Protein AF-A0A2H5BCL4-F1 (afdb_monomer)

Foldseek 3Di:
DLVVLVVVVVVVVVVVVCVVVVLVVVQLQFFDDDDDVQEDECAVVLVVLVVLLVVLVVLLCLLVVLLVQLVVLVVVVVVVCVVCVPDPPPCVSVCSNVVSNVVSVVSVVVNVVSDDCLLDQAPLCVLLPVCPVVNVCLQVVLVVVVVCCCVPLVVVLVVLVVVVVVCSVVVNDDPVSVVSNVVSVVVVVVVLVVSVVSQQVSLLVSLDAPLSQCVSWVAFEEEEFEDPQLQLAWFQADLRNDDGPSSNVDPRRIDRPQQLLQSLCVNRGAYEYEDDQPPPDTDHHHGRYDDADPPVVCRSLVVSLLSCLLGQEYEYAALHLDDDPVSLSVLCCQQPPDDQHKYKYFQGADRSDDVVVVVCCVVVVDDDRDHSLVSNVVRLVSNCVGPLSPPVCVVQNRVFFGMWIQDPVPHIHTQGHRHDHSSSNSSRSVVNVVVCCVVPVDPPSPSRPSPPDPDDPDDDPLLVLLLVLLVVLLVLVVVLLVVVLVVLVVVVVVDPDPPVNVVVVVVSVVLNCCLVVQSVVLSVVSSVLAPVSLLSLVLSLLLNVVVLCVVVVPDDDDVSVVSSCVSSVSSVSSSVSCPDPSNNQSNDPPDDDDPDDPDDDDDDDDDDDDDDDDDDDPPPDPPVPPCDLVNQDPLLVVLLVLLVVLLVLLLVLLVVQLVVLQVVLPDDDPDPPDPVNVVSNVVSNVVSVVSNVVSVVLSVLSVVLSVCSSQLALVSLSSLVSSLVSLLVVLVVCLVVDPDPVVSNVSSVSSNVSSVSSNCSCPDPRNVVSNPPVPPVPPPDDPDDD

Structure (mmCIF, N/CA/C/O backbone):
data_AF-A0A2H5BCL4-F1
#
_entry.id   AF-A0A2H5BCL4-F1
#
loop_
_atom_site.group_PDB
_atom_site.id
_atom_site.type_symbol
_atom_site.label_atom_id
_atom_site.label_alt_id
_atom_site.label_comp_id
_atom_site.label_asym_id
_atom_site.label_entity_id
_atom_site.label_seq_id
_atom_site.pdbx_PDB_ins_code
_atom_site.Cartn_x
_atom_site.Cartn_y
_atom_site.Cartn_z
_atom_site.occupancy
_atom_site.B_iso_or_equiv
_atom_site.auth_seq_id
_atom_site.auth_comp_id
_atom_site.auth_asym_id
_atom_site.auth_atom_id
_atom_site.pdbx_PDB_model_num
ATOM 1 N N . MET A 1 1 ? 44.965 19.633 -0.696 1.00 47.59 1 MET A N 1
ATOM 2 C CA . MET A 1 1 ? 43.830 18.866 -1.268 1.00 47.59 1 MET A CA 1
ATOM 3 C C . MET A 1 1 ? 43.551 17.538 -0.554 1.00 47.59 1 MET A C 1
ATOM 5 O O . MET A 1 1 ? 42.422 17.350 -0.119 1.00 47.59 1 MET A O 1
ATOM 9 N N . ALA A 1 2 ? 44.531 16.645 -0.347 1.00 50.69 2 ALA A N 1
ATOM 10 C CA . ALA A 1 2 ? 44.308 15.355 0.336 1.00 50.69 2 ALA A CA 1
ATOM 11 C C . ALA A 1 2 ? 43.737 15.482 1.768 1.00 50.69 2 ALA A C 1
ATOM 13 O O . ALA A 1 2 ? 42.810 14.760 2.133 1.00 50.69 2 ALA A O 1
ATOM 14 N N . VAL A 1 3 ? 44.227 16.447 2.555 1.00 62.75 3 VAL A N 1
ATOM 15 C CA . VAL A 1 3 ? 43.699 16.743 3.903 1.00 62.75 3 VAL A CA 1
ATOM 16 C C . VAL A 1 3 ? 42.236 17.199 3.839 1.00 62.75 3 VAL A C 1
ATOM 18 O O . VAL A 1 3 ? 41.401 16.678 4.570 1.00 62.75 3 VAL A O 1
ATOM 21 N N . ILE A 1 4 ? 41.899 18.094 2.904 1.00 59.84 4 ILE A N 1
ATOM 22 C CA . ILE A 1 4 ? 40.529 18.597 2.702 1.00 59.84 4 ILE A CA 1
ATOM 23 C C . ILE A 1 4 ? 39.578 17.448 2.321 1.00 59.84 4 ILE A C 1
ATOM 25 O O . ILE A 1 4 ? 38.501 17.328 2.897 1.00 59.84 4 ILE A O 1
ATOM 29 N N . SER A 1 5 ? 39.997 16.546 1.425 1.00 51.94 5 SER A N 1
ATOM 30 C CA . SER A 1 5 ? 39.213 15.360 1.039 1.00 51.94 5 SER A CA 1
ATOM 31 C C . SER A 1 5 ? 38.951 14.410 2.220 1.00 51.94 5 SER A C 1
ATOM 33 O O . SER A 1 5 ? 37.818 13.959 2.423 1.00 51.94 5 SER A O 1
ATOM 35 N N . ARG A 1 6 ? 39.963 14.162 3.068 1.00 62.62 6 ARG A N 1
ATOM 36 C CA . ARG A 1 6 ? 39.812 13.345 4.288 1.00 62.62 6 ARG A CA 1
ATOM 37 C C . ARG A 1 6 ? 38.856 13.988 5.293 1.00 62.62 6 ARG A C 1
ATOM 39 O O . ARG A 1 6 ? 37.998 13.291 5.832 1.00 62.62 6 ARG A O 1
ATOM 46 N N . VAL A 1 7 ? 38.946 15.304 5.492 1.00 69.56 7 VAL A N 1
ATOM 47 C CA . VAL A 1 7 ? 38.050 16.057 6.387 1.00 69.56 7 VAL A CA 1
ATOM 48 C C . VAL A 1 7 ? 36.605 16.012 5.886 1.00 69.56 7 VAL A C 1
ATOM 50 O O . VAL A 1 7 ? 35.702 15.705 6.663 1.00 69.56 7 VAL A O 1
ATOM 53 N N . ILE A 1 8 ? 36.372 16.224 4.587 1.00 60.72 8 ILE A N 1
ATOM 54 C CA . ILE A 1 8 ? 35.029 16.147 3.990 1.00 60.72 8 ILE A CA 1
ATOM 55 C C . ILE A 1 8 ? 34.452 14.730 4.119 1.00 60.72 8 ILE A C 1
ATOM 57 O O . ILE A 1 8 ? 33.294 14.566 4.500 1.00 60.72 8 ILE A O 1
ATOM 61 N N . THR A 1 9 ? 35.256 13.694 3.866 1.00 59.56 9 THR A N 1
ATOM 62 C CA . THR A 1 9 ? 34.816 12.292 3.967 1.00 59.56 9 THR A CA 1
ATOM 63 C C . THR A 1 9 ? 34.478 11.904 5.406 1.00 59.56 9 THR A C 1
ATOM 65 O O . THR A 1 9 ? 33.443 11.275 5.653 1.00 59.56 9 THR A O 1
ATOM 68 N N . ALA A 1 10 ? 35.310 12.308 6.370 1.00 68.25 10 ALA A N 1
ATOM 69 C CA . ALA A 1 10 ? 35.056 12.092 7.790 1.00 68.25 10 ALA A CA 1
ATOM 70 C C . ALA A 1 10 ? 33.787 12.829 8.245 1.00 68.25 10 ALA A C 1
ATOM 72 O O . ALA A 1 10 ? 32.938 12.228 8.902 1.00 68.25 10 ALA A O 1
ATOM 73 N N . ALA A 1 11 ? 33.600 14.083 7.821 1.00 70.56 11 ALA A N 1
ATOM 74 C CA . ALA A 1 11 ? 32.414 14.875 8.134 1.00 70.56 11 ALA A CA 1
ATOM 75 C C . ALA A 1 11 ? 31.131 14.270 7.538 1.00 70.56 11 ALA A C 1
ATOM 77 O O . ALA A 1 11 ? 30.117 14.175 8.229 1.00 70.56 11 ALA A O 1
ATOM 78 N N . LEU A 1 12 ? 31.168 13.794 6.288 1.00 63.16 12 LEU A N 1
ATOM 79 C CA . LEU A 1 12 ? 30.030 13.124 5.649 1.00 63.16 12 LEU A CA 1
ATOM 80 C C . LEU A 1 12 ? 29.698 11.791 6.329 1.00 63.16 12 LEU A C 1
ATOM 82 O O . LEU A 1 12 ? 28.529 11.510 6.598 1.00 63.16 12 LEU A O 1
ATOM 86 N N . SER A 1 13 ? 30.712 10.991 6.660 1.00 63.25 13 SER A N 1
ATOM 87 C CA . SER A 1 13 ? 30.537 9.700 7.335 1.00 63.25 13 SER A CA 1
ATOM 88 C C . SER A 1 13 ? 29.983 9.876 8.751 1.00 63.25 13 SER A C 1
ATOM 90 O O . SER A 1 13 ? 29.011 9.213 9.126 1.00 63.25 13 SER A O 1
ATOM 92 N N . ALA A 1 14 ? 30.536 10.826 9.512 1.00 73.12 14 ALA A N 1
ATOM 93 C CA . ALA A 1 14 ? 30.032 11.214 10.825 1.00 73.12 14 ALA A CA 1
ATOM 94 C C . ALA A 1 14 ? 28.606 11.769 10.728 1.00 73.12 14 ALA A C 1
ATOM 96 O O . ALA A 1 14 ? 27.744 11.369 11.506 1.00 73.12 14 ALA A O 1
ATOM 97 N N . GLY A 1 15 ? 28.315 12.603 9.726 1.00 73.38 15 GLY A N 1
ATOM 98 C CA . GLY A 1 15 ? 26.975 13.118 9.450 1.00 73.38 15 GLY A CA 1
ATOM 99 C C . GLY A 1 15 ? 25.958 12.004 9.188 1.00 73.38 15 GLY A C 1
ATOM 100 O O . GLY A 1 15 ? 24.881 12.008 9.781 1.00 73.38 15 GLY A O 1
ATOM 101 N N . ILE A 1 16 ? 26.303 11.001 8.373 1.00 71.00 16 ILE A N 1
ATOM 102 C CA . ILE A 1 16 ? 25.445 9.836 8.095 1.00 71.00 16 ILE A CA 1
ATOM 103 C C . ILE A 1 16 ? 25.237 8.985 9.355 1.00 71.00 16 ILE A C 1
ATOM 105 O O . ILE A 1 16 ? 24.107 8.570 9.633 1.00 71.00 16 ILE A O 1
ATOM 109 N N . LEU A 1 17 ? 26.293 8.733 10.134 1.00 71.00 17 LEU A N 1
ATOM 110 C CA . LEU A 1 17 ? 26.209 7.965 11.378 1.00 71.00 17 LEU A CA 1
ATOM 111 C C . LEU A 1 17 ? 25.378 8.686 12.438 1.00 71.00 17 LEU A C 1
ATOM 113 O O . LEU A 1 17 ? 24.483 8.068 13.012 1.00 71.00 17 LEU A O 1
ATOM 117 N N . LEU A 1 18 ? 25.602 9.984 12.654 1.00 73.88 18 LEU A N 1
ATOM 118 C CA . LEU A 1 18 ? 24.814 10.820 13.562 1.00 73.88 18 LEU A CA 1
ATOM 119 C C . LEU A 1 18 ? 23.357 10.901 13.111 1.00 73.88 18 LEU A C 1
ATOM 121 O O . LEU A 1 18 ? 22.448 10.798 13.931 1.00 73.88 18 LEU A O 1
ATOM 125 N N . PHE A 1 19 ? 23.107 10.995 11.807 1.00 71.88 19 PHE A N 1
ATOM 126 C CA . PHE A 1 19 ? 21.761 10.972 11.245 1.00 71.88 19 PHE A CA 1
ATOM 127 C C . PHE A 1 19 ? 21.061 9.625 11.474 1.00 71.88 19 PHE A C 1
ATOM 129 O O . PHE A 1 19 ? 19.895 9.575 11.881 1.00 71.88 19 PHE A O 1
ATOM 136 N N . TYR A 1 20 ? 21.770 8.514 11.262 1.00 72.31 20 TYR A N 1
ATOM 137 C CA . TYR A 1 20 ? 21.255 7.168 11.504 1.00 72.31 20 TYR A CA 1
ATOM 138 C C . TYR A 1 20 ? 21.029 6.897 13.002 1.00 72.31 20 TYR A C 1
ATOM 140 O O . TYR A 1 20 ? 19.983 6.362 13.387 1.00 72.31 20 TYR A O 1
ATOM 148 N N . ALA A 1 21 ? 21.973 7.300 13.854 1.00 73.56 21 ALA A N 1
ATOM 149 C CA . ALA A 1 21 ? 21.910 7.174 15.305 1.00 73.56 21 ALA A CA 1
ATOM 150 C C . ALA A 1 21 ? 20.809 8.062 15.900 1.00 73.56 21 ALA A C 1
ATOM 152 O O . ALA A 1 21 ? 19.986 7.564 16.667 1.00 73.56 21 ALA A O 1
ATOM 153 N N . GLY A 1 22 ? 20.713 9.325 15.479 1.00 73.25 22 GLY A N 1
ATOM 154 C CA . GLY A 1 22 ? 19.672 10.270 15.887 1.00 73.25 22 GLY A CA 1
ATOM 155 C C . GLY A 1 22 ? 18.277 9.806 15.474 1.00 73.25 22 GLY A C 1
ATOM 156 O O . GLY A 1 22 ? 17.352 9.806 16.291 1.00 73.25 22 GLY A O 1
ATOM 157 N N . GLY A 1 23 ? 18.140 9.281 14.250 1.00 68.88 23 GLY A N 1
ATOM 158 C CA . GLY A 1 23 ? 16.920 8.602 13.816 1.00 68.88 23 GLY A CA 1
ATOM 159 C C . GLY A 1 23 ? 16.580 7.404 14.710 1.00 68.88 23 GLY A C 1
ATOM 160 O O . GLY A 1 23 ? 15.429 7.214 15.091 1.00 68.88 23 GLY A O 1
ATOM 161 N N . ARG A 1 24 ? 17.569 6.599 15.114 1.00 72.19 24 ARG A N 1
ATOM 162 C CA . ARG A 1 24 ? 17.351 5.443 15.999 1.00 72.19 24 ARG A CA 1
ATOM 163 C C . ARG A 1 24 ? 17.009 5.839 17.441 1.00 72.19 24 ARG A C 1
ATOM 165 O O . ARG A 1 24 ? 16.203 5.135 18.052 1.00 72.19 24 ARG A O 1
ATOM 172 N N . TYR A 1 25 ? 17.603 6.911 17.963 1.00 72.38 25 TYR A N 1
ATOM 173 C CA . TYR A 1 25 ? 17.413 7.400 19.330 1.00 72.38 25 TYR A CA 1
ATOM 174 C C . TYR A 1 25 ? 16.020 8.007 19.523 1.00 72.38 25 TYR A C 1
ATOM 176 O O . TYR A 1 25 ? 15.278 7.546 20.387 1.00 72.38 25 TYR A O 1
ATOM 184 N N . ARG A 1 26 ? 15.597 8.931 18.646 1.00 65.00 26 ARG A N 1
ATOM 185 C CA . ARG A 1 26 ? 14.259 9.555 18.720 1.00 65.00 26 ARG A CA 1
ATOM 186 C C . ARG A 1 26 ? 13.112 8.569 18.507 1.00 65.00 26 ARG A C 1
ATOM 188 O O . ARG A 1 26 ? 12.000 8.810 18.944 1.00 65.00 26 ARG A O 1
ATOM 195 N N . HIS A 1 27 ? 13.368 7.413 17.899 1.00 64.88 27 HIS A N 1
ATOM 196 C CA . HIS A 1 27 ? 12.382 6.332 17.800 1.00 64.88 27 HIS A CA 1
ATOM 197 C C . HIS A 1 27 ? 12.193 5.525 19.099 1.00 64.88 27 HIS A C 1
ATOM 199 O O . HIS A 1 27 ? 11.545 4.478 19.070 1.00 64.88 27 HIS A O 1
ATOM 205 N N . ARG A 1 28 ? 12.760 5.982 20.221 1.00 70.38 28 ARG A N 1
ATOM 206 C CA . ARG A 1 28 ? 12.529 5.446 21.565 1.00 70.38 28 ARG A CA 1
ATOM 207 C C . ARG A 1 28 ? 11.686 6.393 22.427 1.00 70.38 28 ARG A C 1
ATOM 209 O O . ARG A 1 28 ? 11.895 6.397 23.635 1.00 70.38 28 ARG A O 1
ATOM 216 N N . VAL A 1 29 ? 10.757 7.161 21.845 1.00 77.25 29 VAL A N 1
ATOM 217 C CA . VAL A 1 29 ? 9.710 7.804 22.659 1.00 77.25 29 VAL A CA 1
ATOM 218 C C . VAL A 1 29 ? 9.032 6.695 23.459 1.00 77.25 29 VAL A C 1
ATOM 220 O O . VAL A 1 29 ? 8.544 5.713 22.888 1.00 77.25 29 VAL A O 1
ATOM 223 N N . ARG A 1 30 ? 9.155 6.790 24.781 1.00 85.06 30 ARG A N 1
ATOM 224 C CA . ARG A 1 30 ? 8.516 5.892 25.729 1.00 85.06 30 ARG A CA 1
ATOM 225 C C . ARG A 1 30 ? 7.385 6.682 26.355 1.00 85.06 30 ARG A C 1
ATOM 227 O O . ARG A 1 30 ? 7.649 7.684 27.006 1.00 85.06 30 ARG A O 1
ATOM 234 N N . TYR A 1 31 ? 6.163 6.229 26.145 1.00 87.19 31 TYR A N 1
ATOM 235 C CA . TYR A 1 31 ? 5.034 6.699 26.928 1.00 87.19 31 TYR A CA 1
ATOM 236 C C . TYR A 1 31 ? 5.110 6.015 28.288 1.00 87.19 31 TYR A C 1
ATOM 238 O O . TYR A 1 31 ? 5.534 4.860 28.373 1.00 87.19 31 TYR A O 1
ATOM 246 N N . VAL A 1 32 ? 4.744 6.722 29.349 1.00 88.06 32 VAL A N 1
ATOM 247 C CA . VAL A 1 32 ? 4.638 6.127 30.681 1.00 88.06 32 VAL A CA 1
ATOM 248 C C . VAL A 1 32 ? 3.226 5.556 30.786 1.00 88.06 32 VAL A C 1
ATOM 250 O O . VAL A 1 32 ? 2.269 6.334 30.752 1.00 88.06 32 VAL A O 1
ATOM 253 N N . PRO A 1 33 ? 3.050 4.222 30.840 1.00 85.62 33 PRO A N 1
ATOM 254 C CA . PRO A 1 33 ? 1.750 3.644 31.137 1.00 85.62 33 PRO A CA 1
ATOM 255 C C . PRO A 1 33 ? 1.324 4.144 32.513 1.00 85.62 33 PRO A C 1
ATOM 257 O O . PRO A 1 33 ? 2.066 3.974 33.481 1.00 85.62 33 PRO A O 1
ATOM 260 N N . ARG A 1 34 ? 0.157 4.778 32.601 1.00 84.44 34 ARG A N 1
ATOM 261 C CA . ARG A 1 34 ? -0.465 5.062 33.891 1.00 84.44 34 ARG A CA 1
ATOM 262 C C . ARG A 1 34 ? -1.506 3.968 34.114 1.00 84.44 34 ARG A C 1
ATOM 264 O O . ARG A 1 34 ? -2.344 3.798 33.231 1.00 84.44 34 ARG A O 1
ATOM 271 N N . PRO A 1 35 ? -1.428 3.192 35.206 1.00 78.81 35 PRO A N 1
ATOM 272 C CA . PRO A 1 35 ? -2.431 2.176 35.477 1.00 78.81 35 PRO A CA 1
ATOM 273 C C . PRO A 1 35 ? -3.789 2.867 35.630 1.00 78.81 35 PRO A C 1
ATOM 275 O O . PRO A 1 35 ? -3.987 3.662 36.545 1.00 78.81 35 PRO A O 1
ATOM 278 N N . ALA A 1 36 ? -4.680 2.601 34.681 1.00 85.19 36 ALA A N 1
ATOM 279 C CA . ALA A 1 36 ? -6.104 2.884 34.777 1.00 85.19 36 ALA A CA 1
ATOM 280 C C . ALA A 1 36 ? -6.825 1.587 35.193 1.00 85.19 36 ALA A C 1
ATOM 282 O O . ALA A 1 36 ? -6.271 0.496 34.988 1.00 85.19 36 ALA A O 1
ATOM 283 N N . PRO A 1 37 ? -8.044 1.662 35.751 1.00 86.19 37 PRO A N 1
ATOM 284 C CA . PRO A 1 37 ? -8.906 0.491 35.869 1.00 86.19 37 PRO A CA 1
ATOM 285 C C . PRO A 1 37 ? -8.983 -0.226 34.512 1.00 86.19 37 PRO A C 1
ATOM 287 O O . PRO A 1 37 ? -9.079 0.426 33.474 1.00 86.19 37 PRO A O 1
ATOM 290 N N . HIS A 1 38 ? -8.864 -1.556 34.506 1.00 92.88 38 HIS A N 1
ATOM 291 C CA . HIS A 1 38 ? -8.864 -2.372 33.278 1.00 92.88 38 HIS A CA 1
ATOM 292 C C . HIS A 1 38 ? -7.716 -2.074 32.289 1.00 92.88 38 HIS A C 1
ATOM 294 O O . HIS A 1 38 ? -7.821 -2.348 31.091 1.00 92.88 38 HIS A O 1
ATOM 300 N N . TRP A 1 39 ? -6.592 -1.531 32.774 1.00 96.38 39 TRP A N 1
ATOM 301 C CA . TRP A 1 39 ? -5.370 -1.415 31.982 1.00 96.38 39 TRP A CA 1
ATOM 302 C C . TRP A 1 39 ? -4.630 -2.754 31.870 1.00 96.38 39 TRP A C 1
ATOM 304 O O . TRP A 1 39 ? -4.278 -3.392 32.863 1.00 96.38 39 TRP A O 1
ATOM 314 N N . HIS A 1 40 ? -4.279 -3.120 30.643 1.00 97.00 40 HIS A N 1
ATOM 315 C CA . HIS A 1 40 ? -3.501 -4.306 30.316 1.00 97.00 40 HIS A CA 1
ATOM 316 C C . HIS A 1 40 ? -2.214 -3.916 29.571 1.00 97.00 40 HIS A C 1
ATOM 318 O O . HIS A 1 40 ? -2.247 -3.493 28.409 1.00 97.00 40 HIS A O 1
ATOM 324 N N . ASP A 1 41 ? -1.053 -4.089 30.217 1.00 96.69 41 ASP A N 1
ATOM 325 C CA . ASP A 1 41 ? 0.243 -3.861 29.565 1.00 96.69 41 ASP A CA 1
ATOM 326 C C . ASP A 1 41 ? 0.595 -5.013 28.614 1.00 96.69 41 ASP A C 1
ATOM 328 O O . ASP A 1 41 ? 0.827 -6.151 29.023 1.00 96.69 41 ASP A O 1
ATOM 332 N N . VAL A 1 42 ? 0.686 -4.702 27.321 1.00 97.06 42 VAL A N 1
ATOM 333 C CA . VAL A 1 42 ? 1.057 -5.669 26.276 1.00 97.06 42 VAL A CA 1
ATOM 334 C C . VAL A 1 42 ? 2.549 -5.649 25.936 1.00 97.06 42 VAL A C 1
ATOM 336 O O . VAL A 1 42 ? 3.000 -6.385 25.052 1.00 97.06 42 VAL A O 1
ATOM 339 N N . GLY A 1 43 ? 3.341 -4.804 26.600 1.00 95.75 43 GLY A N 1
ATOM 340 C CA . GLY A 1 43 ? 4.777 -4.645 26.373 1.00 95.75 43 GLY A CA 1
ATOM 341 C C . GLY A 1 43 ? 5.580 -5.952 26.463 1.00 95.75 43 GLY A C 1
ATOM 342 O O . GLY A 1 43 ? 6.302 -6.267 25.504 1.00 95.75 43 GLY A O 1
ATOM 343 N N . PRO A 1 44 ? 5.461 -6.735 27.554 1.00 96.81 44 PRO A N 1
ATOM 344 C CA . PRO A 1 44 ? 6.204 -7.985 27.729 1.00 96.81 44 PRO A CA 1
ATOM 345 C C . PRO A 1 44 ? 5.893 -9.023 26.642 1.00 96.81 44 PRO A C 1
ATOM 347 O O . PRO A 1 44 ? 6.802 -9.575 26.014 1.00 96.81 44 PRO A O 1
ATOM 350 N N . GLU A 1 45 ? 4.611 -9.229 26.345 1.00 96.31 45 GLU A N 1
ATOM 351 C CA . GLU A 1 45 ? 4.165 -10.179 25.324 1.00 96.31 45 GLU A CA 1
ATOM 352 C C . GLU A 1 45 ? 4.579 -9.733 23.913 1.00 96.31 45 GLU A C 1
ATOM 354 O O . GLU A 1 45 ? 5.062 -10.537 23.110 1.00 96.31 45 GLU A O 1
ATOM 359 N N . ALA A 1 46 ? 4.501 -8.434 23.611 1.00 94.94 46 ALA A N 1
ATOM 360 C CA . ALA A 1 46 ? 4.988 -7.891 22.347 1.00 94.94 46 ALA A CA 1
ATOM 361 C C . ALA A 1 46 ? 6.509 -8.060 22.183 1.00 94.94 46 ALA A C 1
ATOM 363 O O . ALA A 1 46 ? 6.992 -8.268 21.062 1.00 94.94 46 ALA A O 1
ATOM 364 N N . ALA A 1 47 ? 7.282 -7.984 23.272 1.00 94.88 47 ALA A N 1
ATOM 365 C CA . ALA A 1 47 ? 8.719 -8.243 23.250 1.00 94.88 47 ALA A CA 1
ATOM 366 C C . ALA A 1 47 ? 9.025 -9.714 22.928 1.00 94.88 47 ALA A C 1
ATOM 368 O O . ALA A 1 47 ? 9.905 -9.976 22.098 1.00 94.88 47 ALA A O 1
ATOM 369 N N . GLU A 1 48 ? 8.272 -10.652 23.507 1.00 94.94 48 GLU A N 1
ATOM 370 C CA . GLU A 1 48 ? 8.408 -12.082 23.217 1.00 94.94 48 GLU A CA 1
ATOM 371 C C . GLU A 1 48 ? 8.011 -12.411 21.777 1.00 94.94 48 GLU A C 1
ATOM 373 O O . GLU A 1 48 ? 8.796 -12.994 21.020 1.00 94.94 48 GLU A O 1
ATOM 378 N N . LEU A 1 49 ? 6.856 -11.906 21.340 1.00 92.50 49 LEU A N 1
ATOM 379 C CA . LEU A 1 49 ? 6.392 -12.039 19.965 1.00 92.50 49 LEU A CA 1
ATOM 380 C C . LEU A 1 49 ? 7.442 -11.498 18.978 1.00 92.50 49 LEU A C 1
ATOM 382 O O . LEU A 1 49 ? 7.781 -12.147 17.987 1.00 92.50 49 LEU A O 1
ATOM 386 N N . ARG A 1 50 ? 8.063 -10.352 19.284 1.00 92.44 50 ARG A N 1
ATOM 387 C CA . ARG A 1 50 ? 9.152 -9.773 18.484 1.00 92.44 50 ARG A CA 1
ATOM 388 C C . ARG A 1 50 ? 10.416 -10.638 18.473 1.00 92.44 50 ARG A C 1
ATOM 390 O O . ARG A 1 50 ? 11.080 -10.688 17.432 1.00 92.44 50 ARG A O 1
ATOM 397 N N . ARG A 1 51 ? 10.799 -11.279 19.586 1.00 93.44 51 ARG A N 1
ATOM 398 C CA . ARG A 1 51 ? 11.941 -12.215 19.635 1.00 93.44 51 ARG A CA 1
ATOM 399 C C . ARG A 1 51 ? 11.680 -13.420 18.735 1.00 93.44 51 ARG A C 1
ATOM 401 O O . ARG A 1 51 ? 12.510 -13.712 17.868 1.00 93.44 51 ARG A O 1
ATOM 408 N N . ARG A 1 52 ? 10.497 -14.031 18.847 1.00 91.81 52 ARG A N 1
ATOM 409 C CA . ARG A 1 52 ? 10.062 -15.140 17.985 1.00 91.81 52 ARG A CA 1
ATOM 410 C C . ARG A 1 52 ? 10.047 -14.743 16.508 1.00 91.81 52 ARG A C 1
ATOM 412 O O . ARG A 1 52 ? 10.617 -15.454 15.683 1.00 91.81 52 ARG A O 1
ATOM 419 N N . ALA A 1 53 ? 9.521 -13.561 16.178 1.00 89.12 53 ALA A N 1
ATOM 420 C CA . ALA A 1 53 ? 9.512 -13.027 14.813 1.00 89.12 53 ALA A CA 1
ATOM 421 C C . ALA A 1 53 ? 10.917 -12.894 14.213 1.00 89.12 53 ALA A C 1
ATOM 423 O O . ALA A 1 53 ? 11.122 -13.160 13.030 1.00 89.12 53 ALA A O 1
ATOM 424 N N . ARG A 1 54 ? 11.900 -12.450 15.013 1.00 90.31 54 ARG A N 1
ATOM 425 C CA . ARG A 1 54 ? 13.293 -12.318 14.560 1.00 90.31 54 ARG A CA 1
ATOM 426 C C . ARG A 1 54 ? 13.910 -13.677 14.256 1.00 90.31 54 ARG A C 1
ATOM 428 O O . ARG A 1 54 ? 14.533 -13.800 13.205 1.00 90.31 54 ARG A O 1
ATOM 435 N N . ARG A 1 55 ? 13.705 -14.669 15.132 1.00 92.69 55 ARG A N 1
ATOM 436 C CA . ARG A 1 55 ? 14.166 -16.052 14.916 1.00 92.69 55 ARG A CA 1
ATOM 437 C C . ARG A 1 55 ? 13.538 -16.635 13.651 1.00 92.69 55 ARG A C 1
ATOM 439 O O . ARG A 1 55 ? 14.260 -17.067 12.762 1.00 92.69 55 ARG A O 1
ATOM 446 N N . TRP A 1 56 ? 12.214 -16.533 13.514 1.00 90.38 56 TRP A N 1
ATOM 447 C CA . TRP A 1 56 ? 11.500 -16.970 12.311 1.00 90.38 56 TRP A CA 1
ATOM 448 C C . TRP A 1 56 ? 12.037 -16.299 11.043 1.00 90.38 56 TRP A C 1
ATOM 450 O O . TRP A 1 56 ? 12.339 -16.970 10.060 1.00 90.38 56 TRP A O 1
ATOM 460 N N . ARG A 1 57 ? 12.223 -14.972 11.069 1.00 86.00 57 ARG A N 1
ATOM 461 C CA . ARG A 1 57 ? 12.736 -14.222 9.917 1.00 86.00 57 ARG A CA 1
ATOM 462 C C . ARG A 1 57 ? 14.143 -14.660 9.529 1.00 86.00 57 ARG A C 1
ATOM 464 O O . ARG A 1 57 ? 14.413 -14.753 8.338 1.00 86.00 57 ARG A O 1
ATOM 471 N N . LEU A 1 58 ? 15.026 -14.874 10.504 1.00 87.81 58 LEU A N 1
ATOM 472 C CA . LEU A 1 58 ? 16.380 -15.356 10.245 1.00 87.81 58 LEU A CA 1
ATOM 473 C C . LEU A 1 58 ? 16.315 -16.675 9.472 1.00 87.81 58 LEU A C 1
ATOM 475 O O . LEU A 1 58 ? 16.851 -16.745 8.375 1.00 87.81 58 LEU A O 1
ATOM 479 N N . VAL A 1 59 ? 15.540 -17.647 9.963 1.00 88.56 59 VAL A N 1
ATOM 480 C CA . VAL A 1 59 ? 15.371 -18.951 9.301 1.00 88.56 59 VAL A CA 1
ATOM 481 C C . VAL A 1 59 ? 14.770 -18.808 7.895 1.00 88.56 59 VAL A C 1
ATOM 483 O O . VAL A 1 59 ? 15.269 -19.414 6.951 1.00 88.56 59 VAL A O 1
ATOM 486 N N . VAL A 1 60 ? 13.742 -17.969 7.713 1.00 83.25 60 VAL A N 1
ATOM 487 C CA . VAL A 1 60 ? 13.122 -17.734 6.394 1.00 83.25 60 VAL A CA 1
ATOM 488 C C . VAL A 1 60 ? 14.089 -17.071 5.413 1.00 83.25 60 VAL A C 1
ATOM 490 O O . VAL A 1 60 ? 14.096 -17.426 4.234 1.00 83.25 60 VAL A O 1
ATOM 493 N N . LEU A 1 61 ? 14.880 -16.097 5.867 1.00 81.44 61 LEU A N 1
ATOM 494 C CA . LEU A 1 61 ? 15.879 -15.437 5.029 1.00 81.44 61 LEU A CA 1
ATOM 495 C C . LEU A 1 61 ? 17.012 -16.389 4.666 1.00 81.44 61 LEU A C 1
ATOM 497 O O . LEU A 1 61 ? 17.376 -16.417 3.498 1.00 81.44 61 LEU A O 1
ATOM 501 N N . THR A 1 62 ? 17.504 -17.197 5.606 1.00 82.19 62 THR A N 1
ATOM 502 C CA . THR A 1 62 ? 18.510 -18.229 5.327 1.00 82.19 62 THR A CA 1
ATOM 503 C C . THR A 1 62 ? 17.979 -19.230 4.306 1.00 82.19 62 THR A C 1
ATOM 505 O O . THR A 1 62 ? 18.614 -19.446 3.281 1.00 82.19 62 THR A O 1
ATOM 508 N N . ARG A 1 63 ? 16.758 -19.746 4.503 1.00 87.44 63 ARG A N 1
ATOM 509 C CA . ARG A 1 63 ? 16.083 -20.630 3.540 1.00 87.44 63 ARG A CA 1
ATOM 510 C C . ARG A 1 63 ? 16.005 -20.016 2.144 1.00 87.44 63 ARG A C 1
ATOM 512 O O . ARG A 1 63 ? 16.375 -20.655 1.169 1.00 87.44 63 ARG A O 1
ATOM 519 N N . ARG A 1 64 ? 15.503 -18.783 2.027 1.00 80.81 64 ARG A N 1
ATOM 520 C CA . ARG A 1 64 ? 15.374 -18.106 0.725 1.00 80.81 64 ARG A CA 1
ATOM 521 C C . ARG A 1 64 ? 16.730 -17.790 0.106 1.00 80.81 64 ARG A C 1
ATOM 523 O O . ARG A 1 64 ? 16.866 -17.928 -1.099 1.00 80.81 64 ARG A O 1
ATOM 530 N N . GLY A 1 65 ? 17.699 -17.373 0.918 1.00 76.81 65 GLY A N 1
ATOM 531 C CA . GLY A 1 65 ? 19.066 -17.102 0.489 1.00 76.81 65 GLY A CA 1
ATOM 532 C C . GLY A 1 65 ? 19.711 -18.342 -0.115 1.00 76.81 65 GLY A C 1
ATOM 533 O O . GLY A 1 65 ? 20.230 -18.255 -1.217 1.00 76.81 65 GLY A O 1
ATOM 534 N N . LEU A 1 66 ? 19.575 -19.497 0.541 1.00 77.56 66 LEU A N 1
ATOM 535 C CA . LEU A 1 66 ? 20.061 -20.782 0.036 1.00 77.56 66 LEU A CA 1
ATOM 536 C C . LEU A 1 66 ? 19.383 -21.196 -1.277 1.00 77.56 66 LEU A C 1
ATOM 538 O O . LEU A 1 66 ? 20.072 -21.571 -2.217 1.00 77.56 66 LEU A O 1
ATOM 542 N N . LEU A 1 67 ? 18.056 -21.059 -1.385 1.00 75.50 67 LEU A N 1
ATOM 543 C CA . LEU A 1 67 ? 17.331 -21.377 -2.624 1.00 75.50 67 LEU A CA 1
ATOM 544 C C . LEU A 1 67 ? 17.719 -20.451 -3.790 1.00 75.50 67 LEU A C 1
ATOM 546 O O . LEU A 1 67 ? 17.874 -20.911 -4.917 1.00 75.50 67 LEU A O 1
ATOM 550 N N . ILE A 1 68 ? 17.871 -19.149 -3.527 1.00 74.38 68 ILE A N 1
ATOM 551 C CA . ILE A 1 68 ? 18.289 -18.172 -4.543 1.00 74.38 68 ILE A CA 1
ATOM 552 C C . ILE A 1 68 ? 19.743 -18.416 -4.946 1.00 74.38 68 ILE A C 1
ATOM 554 O O . ILE A 1 68 ? 20.038 -18.396 -6.135 1.00 74.38 68 ILE A O 1
ATOM 558 N N . ALA A 1 69 ? 20.633 -18.666 -3.981 1.00 73.38 69 ALA A N 1
ATOM 559 C CA . ALA A 1 69 ? 22.024 -19.004 -4.251 1.00 73.38 69 ALA A CA 1
ATOM 560 C C . ALA A 1 69 ? 22.112 -20.271 -5.108 1.00 73.38 69 ALA A C 1
ATOM 562 O O . ALA A 1 69 ? 22.762 -20.238 -6.143 1.00 73.38 69 ALA A O 1
ATOM 563 N N . GLY A 1 70 ? 21.378 -21.333 -4.763 1.00 75.31 70 GLY A N 1
ATOM 564 C CA . GLY A 1 70 ? 21.323 -22.557 -5.563 1.00 75.31 70 GLY A CA 1
ATOM 565 C C . GLY A 1 70 ? 20.822 -22.325 -6.986 1.00 75.31 70 GLY A C 1
ATOM 566 O O . GLY A 1 70 ? 21.452 -22.781 -7.933 1.00 75.31 70 GLY A O 1
ATOM 567 N N . GLY A 1 71 ? 19.748 -21.547 -7.159 1.00 73.31 71 GLY A N 1
ATOM 568 C CA . GLY A 1 71 ? 19.243 -21.184 -8.488 1.00 73.31 71 GLY A CA 1
ATOM 569 C C . GLY A 1 71 ? 20.222 -20.330 -9.302 1.00 73.31 71 GLY A C 1
ATOM 570 O O . GLY A 1 71 ? 20.372 -20.540 -10.502 1.00 73.31 71 GLY A O 1
ATOM 571 N N . TYR A 1 72 ? 20.922 -19.395 -8.655 1.00 73.62 72 TYR A N 1
ATOM 572 C CA . TYR A 1 72 ? 21.940 -18.566 -9.300 1.00 73.62 72 TYR A CA 1
ATOM 573 C C . TYR A 1 72 ? 23.162 -19.389 -9.717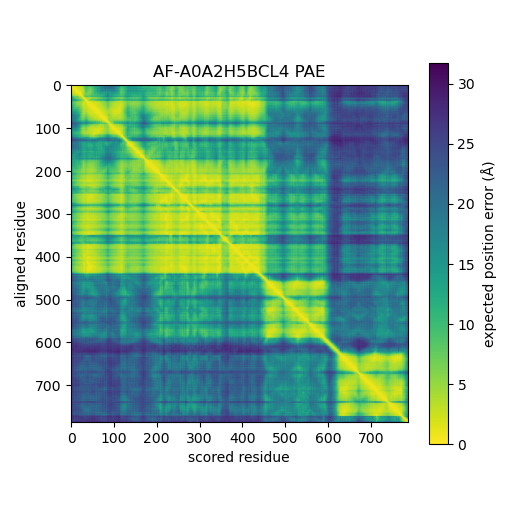 1.00 73.62 72 TYR A C 1
ATOM 575 O O . TYR A 1 72 ? 23.620 -19.265 -10.848 1.00 73.62 72 TYR A O 1
ATOM 583 N N . LEU A 1 73 ? 23.653 -20.264 -8.834 1.00 76.25 73 LEU A N 1
ATOM 584 C CA . LEU A 1 73 ? 24.759 -21.171 -9.132 1.00 76.25 73 LEU A CA 1
ATOM 585 C C . LEU A 1 73 ? 24.392 -22.145 -10.257 1.00 76.25 73 LEU A C 1
ATOM 587 O O . LEU A 1 73 ? 25.209 -22.366 -11.142 1.00 76.25 73 LEU A O 1
ATOM 591 N N . ALA A 1 74 ? 23.158 -22.659 -10.278 1.00 71.56 74 ALA A N 1
ATOM 592 C CA . ALA A 1 74 ? 22.660 -23.506 -11.362 1.00 71.56 74 ALA A CA 1
ATOM 593 C C . ALA A 1 74 ? 22.641 -22.767 -12.705 1.00 71.56 74 ALA A C 1
ATOM 595 O O . ALA A 1 74 ? 23.073 -23.309 -13.718 1.00 71.56 74 ALA A O 1
ATOM 596 N N . PHE A 1 75 ? 22.155 -21.522 -12.713 1.00 71.12 75 PHE A N 1
ATOM 597 C CA . PHE A 1 75 ? 22.121 -20.695 -13.916 1.00 71.12 75 PHE A CA 1
ATOM 598 C C . PHE A 1 75 ? 23.528 -20.356 -14.410 1.00 71.12 75 PHE A C 1
ATOM 600 O O . PHE A 1 75 ? 23.808 -20.506 -15.594 1.00 71.12 75 PHE A O 1
ATOM 607 N N . PHE A 1 76 ? 24.421 -19.936 -13.510 1.00 72.00 76 PHE A N 1
ATOM 608 C CA . PHE A 1 76 ? 25.809 -19.644 -13.855 1.00 72.00 76 PHE A CA 1
ATOM 609 C C . PHE A 1 76 ? 26.503 -20.884 -14.421 1.00 72.00 76 PHE A C 1
ATOM 611 O O . PHE A 1 76 ? 27.085 -20.803 -15.496 1.00 72.00 76 PHE A O 1
ATOM 618 N N . PHE A 1 77 ? 26.345 -22.035 -13.761 1.00 74.44 77 PHE A N 1
ATOM 619 C CA . PHE A 1 77 ? 26.861 -23.317 -14.232 1.00 74.44 77 PHE A CA 1
ATOM 620 C C . PHE A 1 77 ? 26.314 -23.692 -15.615 1.00 74.44 77 PHE A C 1
ATOM 622 O O . PHE A 1 77 ? 27.073 -24.126 -16.476 1.00 74.44 77 PHE A O 1
ATOM 629 N N . LEU A 1 78 ? 25.016 -23.489 -15.861 1.00 70.75 78 LEU A N 1
ATOM 630 C CA . LEU A 1 78 ? 24.411 -23.722 -17.172 1.00 70.75 78 LEU A CA 1
ATOM 631 C C . LEU A 1 78 ? 25.029 -22.809 -18.240 1.00 70.75 78 LEU A C 1
ATOM 633 O O . LEU A 1 78 ? 25.383 -23.285 -19.311 1.00 70.75 78 LEU A O 1
ATOM 637 N N . VAL A 1 79 ? 25.202 -21.517 -17.949 1.00 67.69 79 VAL A N 1
ATOM 638 C CA . VAL A 1 79 ? 25.811 -20.554 -18.881 1.00 67.69 79 VAL A CA 1
ATOM 639 C C . VAL A 1 79 ? 27.272 -20.901 -19.168 1.00 67.69 79 VAL A C 1
ATOM 641 O O . VAL A 1 79 ? 27.679 -20.860 -20.327 1.00 67.69 79 VAL A O 1
ATOM 644 N N . THR A 1 80 ? 28.059 -21.266 -18.152 1.00 74.19 80 THR A N 1
ATOM 645 C CA . THR A 1 80 ? 29.460 -21.665 -18.349 1.00 74.19 80 THR A CA 1
ATOM 646 C C . THR A 1 80 ? 29.562 -22.975 -19.121 1.00 74.19 80 THR A C 1
ATOM 648 O O . THR A 1 80 ? 30.363 -23.067 -20.043 1.00 74.19 80 THR A O 1
ATOM 651 N N . ARG A 1 81 ? 28.698 -23.957 -18.831 1.00 76.50 81 ARG A N 1
ATOM 652 C CA . ARG A 1 81 ? 28.689 -25.256 -19.523 1.00 76.50 81 ARG A CA 1
ATOM 653 C C . ARG A 1 81 ? 28.203 -25.155 -20.971 1.00 76.50 81 ARG A C 1
ATOM 655 O O . ARG A 1 81 ? 28.667 -25.902 -21.819 1.00 76.50 81 ARG A O 1
ATOM 662 N N . LEU A 1 82 ? 27.307 -24.211 -21.273 1.00 70.38 82 LEU A N 1
ATOM 663 C CA . LEU A 1 82 ? 26.924 -23.878 -22.651 1.00 70.38 82 LEU A CA 1
ATOM 664 C C . LEU A 1 82 ? 28.041 -23.157 -23.421 1.00 70.38 82 LEU A C 1
ATOM 666 O O . LEU A 1 82 ? 28.025 -23.165 -24.650 1.00 70.38 82 LEU A O 1
ATOM 670 N N . ARG A 1 83 ? 28.973 -22.494 -22.723 1.00 73.62 83 ARG A N 1
ATOM 671 C CA . ARG A 1 83 ? 30.100 -21.780 -23.338 1.00 73.62 83 ARG A CA 1
ATOM 672 C C . ARG A 1 83 ? 31.289 -22.701 -23.607 1.00 73.62 83 ARG A C 1
ATOM 674 O O . ARG A 1 83 ? 31.929 -22.547 -24.639 1.00 73.62 83 ARG A O 1
ATOM 681 N N . GLU A 1 84 ? 31.557 -23.633 -22.700 1.00 81.69 84 GLU A N 1
ATOM 682 C CA . GLU A 1 84 ? 32.676 -24.577 -22.764 1.00 81.69 84 GLU A CA 1
ATOM 683 C C . GLU A 1 84 ? 32.151 -25.993 -22.477 1.00 81.69 84 GLU A C 1
ATOM 685 O O . GLU A 1 84 ? 32.173 -26.437 -21.326 1.00 81.69 84 GLU A O 1
ATOM 690 N N . PRO A 1 85 ? 31.625 -26.696 -23.501 1.00 74.56 85 PRO A N 1
ATOM 691 C CA . PRO A 1 85 ? 31.081 -28.043 -23.328 1.00 74.56 85 PRO A CA 1
ATOM 692 C C . PRO A 1 85 ? 32.144 -29.051 -22.870 1.00 74.56 85 PRO A C 1
ATOM 694 O O . PRO A 1 85 ? 31.827 -29.940 -22.081 1.00 74.56 85 PRO A O 1
ATOM 697 N N . ASP A 1 86 ? 33.389 -28.856 -23.322 1.00 83.06 86 ASP A N 1
ATOM 698 C CA . ASP A 1 86 ? 34.525 -29.765 -23.111 1.00 83.06 86 ASP A CA 1
ATOM 699 C C . ASP A 1 86 ? 35.429 -29.351 -21.940 1.00 83.06 86 ASP A C 1
ATOM 701 O O . ASP A 1 86 ? 36.452 -29.982 -21.685 1.00 83.06 86 ASP A O 1
ATOM 705 N N . GLY A 1 87 ? 35.086 -28.279 -21.218 1.00 76.31 87 GLY A N 1
ATOM 706 C CA . GLY A 1 87 ? 35.843 -27.897 -20.032 1.00 76.31 87 GLY A CA 1
ATOM 707 C C . GLY A 1 87 ? 35.682 -28.957 -18.944 1.00 76.31 87 GLY A C 1
ATOM 708 O O . GLY A 1 87 ? 34.545 -29.273 -18.577 1.00 76.31 87 GLY A O 1
ATOM 709 N N . ASP A 1 88 ? 36.799 -29.450 -18.390 1.00 71.94 88 ASP A N 1
ATOM 710 C CA . ASP A 1 88 ? 36.896 -30.278 -17.171 1.00 71.94 88 ASP A CA 1
ATOM 711 C C . ASP A 1 88 ? 36.402 -29.489 -15.938 1.00 71.94 88 ASP A C 1
ATOM 713 O O . ASP A 1 88 ? 37.115 -29.178 -14.981 1.00 71.94 88 ASP A O 1
ATOM 717 N N . GLY A 1 89 ? 35.137 -29.076 -15.987 1.00 63.00 89 GLY A N 1
ATOM 718 C CA . GLY A 1 89 ? 34.478 -28.288 -14.971 1.00 63.00 89 GLY A CA 1
ATOM 719 C C . GLY A 1 89 ? 34.438 -29.089 -13.683 1.00 63.00 89 GLY A C 1
ATOM 720 O O . GLY A 1 89 ? 33.747 -30.104 -13.595 1.00 63.00 89 GLY A O 1
ATOM 721 N N . SER A 1 90 ? 35.177 -28.601 -12.688 1.00 62.44 90 SER A N 1
ATOM 722 C CA . SER A 1 90 ? 35.319 -29.201 -11.366 1.00 62.44 90 SER A CA 1
ATOM 723 C C . SER A 1 90 ? 33.982 -29.711 -10.814 1.00 62.44 90 SER A C 1
ATOM 725 O O . SER A 1 90 ? 32.990 -28.981 -10.714 1.00 62.44 90 SER A O 1
ATOM 727 N N . GLY A 1 91 ? 33.960 -30.988 -10.411 1.00 70.75 91 GLY A N 1
ATOM 728 C CA . GLY A 1 91 ? 32.762 -31.675 -9.912 1.00 70.75 91 GLY A CA 1
ATOM 729 C C . GLY A 1 91 ? 32.091 -31.013 -8.697 1.00 70.75 91 GLY A C 1
ATOM 730 O O . GLY A 1 91 ? 30.957 -31.341 -8.353 1.00 70.75 91 GLY A O 1
ATOM 731 N N . ALA A 1 92 ? 32.748 -30.027 -8.078 1.00 74.25 92 ALA A N 1
ATOM 732 C CA . ALA A 1 92 ? 32.235 -29.224 -6.973 1.00 74.25 92 ALA A CA 1
ATOM 733 C C . ALA A 1 92 ? 30.884 -28.547 -7.280 1.00 74.25 92 ALA A C 1
ATOM 735 O O . ALA A 1 92 ? 30.035 -28.435 -6.390 1.00 74.25 92 ALA A O 1
ATOM 736 N N . TRP A 1 93 ? 30.632 -28.144 -8.531 1.00 75.06 93 TRP A N 1
ATOM 737 C CA . TRP A 1 93 ? 29.361 -27.512 -8.910 1.00 75.06 93 TRP A CA 1
ATOM 738 C C . TRP A 1 93 ? 28.155 -28.448 -8.767 1.00 75.06 93 TRP A C 1
ATOM 740 O O . TRP A 1 93 ? 27.082 -28.002 -8.349 1.00 75.06 93 TRP A O 1
ATOM 750 N N . TYR A 1 94 ? 28.349 -29.748 -9.017 1.00 73.56 94 TYR A N 1
ATOM 751 C CA . TYR A 1 94 ? 27.304 -30.763 -8.866 1.00 73.56 94 TYR A CA 1
ATOM 752 C C . TYR A 1 94 ? 26.900 -31.001 -7.413 1.00 73.56 94 TYR A C 1
ATOM 754 O O . TYR A 1 94 ? 25.816 -31.519 -7.177 1.00 73.56 94 TYR A O 1
ATOM 762 N N . LEU A 1 95 ? 27.718 -30.595 -6.439 1.00 76.69 95 LEU A N 1
ATOM 763 C CA . LEU A 1 95 ? 27.386 -30.698 -5.016 1.00 76.69 95 LEU A CA 1
ATOM 764 C C . LEU A 1 95 ? 26.820 -29.382 -4.463 1.00 76.69 95 LEU A C 1
ATOM 766 O O . LEU A 1 95 ? 25.850 -29.397 -3.704 1.00 76.69 95 LEU A O 1
ATOM 770 N N . LEU A 1 96 ? 27.369 -28.233 -4.872 1.00 75.50 96 LEU A N 1
ATOM 771 C CA . LEU A 1 96 ? 26.964 -26.918 -4.354 1.00 75.50 96 LEU A CA 1
ATOM 772 C C . LEU A 1 96 ? 25.528 -26.529 -4.746 1.00 75.50 96 LEU A C 1
ATOM 774 O O . LEU A 1 96 ? 24.777 -25.989 -3.923 1.00 75.50 96 LEU A O 1
ATOM 778 N N . VAL A 1 97 ? 25.122 -26.817 -5.986 1.00 75.56 97 VAL A N 1
ATOM 779 C CA . VAL A 1 97 ? 23.781 -26.484 -6.490 1.00 75.56 97 VAL A CA 1
ATOM 780 C C . VAL A 1 97 ? 22.685 -27.289 -5.773 1.00 75.56 97 VAL A C 1
ATOM 782 O O . VAL A 1 97 ? 21.847 -26.672 -5.108 1.00 75.56 97 VAL A O 1
ATOM 785 N N . PRO A 1 98 ? 22.665 -28.635 -5.819 1.00 75.19 98 PRO A N 1
ATOM 786 C CA . PRO A 1 98 ? 21.644 -29.400 -5.110 1.00 75.19 98 PRO A CA 1
ATOM 787 C C . PRO A 1 98 ? 21.791 -29.281 -3.591 1.00 75.19 98 PRO A C 1
ATOM 789 O O . PRO A 1 98 ? 20.775 -29.185 -2.908 1.00 75.19 98 PRO A O 1
ATOM 792 N N . GLY A 1 99 ? 23.013 -29.186 -3.049 1.00 80.50 99 GLY A N 1
ATOM 793 C CA . GLY A 1 99 ? 23.241 -29.023 -1.611 1.00 80.50 99 GLY A CA 1
ATOM 794 C C . GLY A 1 99 ? 22.585 -27.762 -1.040 1.00 80.50 99 GLY A C 1
ATOM 795 O O . GLY A 1 99 ? 21.891 -27.825 -0.024 1.00 80.50 99 GLY A O 1
ATOM 796 N N . SER A 1 100 ? 22.716 -26.620 -1.724 1.00 77.75 100 SER A N 1
ATOM 797 C CA . SER A 1 100 ? 22.061 -25.370 -1.307 1.00 77.75 100 SER A CA 1
ATOM 798 C C . SER A 1 100 ? 20.531 -25.434 -1.427 1.00 77.75 100 SER A C 1
ATOM 800 O O . SER A 1 100 ? 19.825 -24.955 -0.532 1.00 77.75 100 SER A O 1
ATOM 802 N N . VAL A 1 101 ? 19.996 -26.089 -2.464 1.00 74.31 101 VAL A N 1
ATOM 803 C CA . VAL A 1 101 ? 18.547 -26.297 -2.615 1.00 74.31 101 VAL A CA 1
ATOM 804 C C . VAL A 1 101 ? 17.997 -27.214 -1.518 1.00 74.31 101 VAL A C 1
ATOM 806 O O . VAL A 1 101 ? 17.029 -26.842 -0.849 1.00 74.31 101 VAL A O 1
ATOM 809 N N . VAL A 1 102 ? 18.628 -28.368 -1.277 1.00 82.94 102 VAL A N 1
ATOM 810 C CA . VAL A 1 102 ? 18.232 -29.341 -0.244 1.00 82.94 102 VAL A CA 1
ATOM 811 C C . VAL A 1 102 ? 18.297 -28.714 1.144 1.00 82.94 102 VAL A C 1
ATOM 813 O O . VAL A 1 102 ? 17.320 -28.799 1.888 1.00 82.94 102 VAL A O 1
ATOM 816 N N . LEU A 1 103 ? 19.379 -28.001 1.479 1.00 86.56 103 LEU A N 1
ATOM 817 C CA . LEU A 1 103 ? 19.500 -27.307 2.764 1.00 86.56 103 LEU A CA 1
ATOM 818 C C . LEU A 1 103 ? 18.414 -26.229 2.926 1.00 86.56 103 LEU A C 1
ATOM 820 O O . LEU A 1 103 ? 17.798 -26.105 3.987 1.00 86.56 103 LEU A O 1
ATOM 824 N N . GLY A 1 104 ? 18.112 -25.482 1.859 1.00 80.88 104 GLY A N 1
ATOM 825 C CA . GLY A 1 104 ? 16.999 -24.534 1.838 1.00 80.88 104 GLY A CA 1
ATOM 826 C C . GLY A 1 104 ? 15.644 -25.209 2.095 1.00 80.88 104 GLY A C 1
ATOM 827 O O . GLY A 1 104 ? 14.833 -24.712 2.885 1.00 80.88 104 GLY A O 1
ATOM 828 N N . LEU A 1 105 ? 15.389 -26.364 1.477 1.00 82.56 105 LEU A N 1
ATOM 829 C CA . LEU A 1 105 ? 14.163 -27.140 1.681 1.00 82.56 105 LEU A CA 1
ATOM 830 C C . LEU A 1 105 ? 14.082 -27.740 3.092 1.00 82.56 105 LEU A C 1
ATOM 832 O O . LEU A 1 105 ? 13.018 -27.644 3.713 1.00 82.56 105 LEU A O 1
ATOM 836 N N . ALA A 1 106 ? 15.190 -28.240 3.641 1.00 88.12 106 ALA A N 1
ATOM 837 C CA . ALA A 1 106 ? 15.288 -28.804 4.989 1.00 88.12 106 ALA A CA 1
ATOM 838 C C . ALA A 1 106 ? 14.969 -27.785 6.102 1.00 88.12 106 ALA A C 1
ATOM 840 O O . ALA A 1 106 ? 14.496 -28.159 7.172 1.00 88.12 106 ALA A O 1
ATOM 841 N N . LEU A 1 107 ? 15.124 -26.478 5.847 1.00 89.38 107 LEU A N 1
ATOM 842 C CA . LEU A 1 107 ? 14.712 -25.413 6.777 1.00 89.38 107 LEU A CA 1
ATOM 843 C C . LEU A 1 107 ? 13.190 -25.157 6.806 1.00 89.38 107 LEU A C 1
ATOM 845 O O . LEU A 1 107 ? 12.700 -24.378 7.632 1.00 89.38 107 LEU A O 1
ATOM 849 N N . THR A 1 108 ? 12.408 -25.779 5.918 1.00 87.00 108 THR A N 1
ATOM 850 C CA . THR A 1 108 ? 10.953 -25.561 5.815 1.00 87.00 108 THR A CA 1
ATOM 851 C C . THR A 1 108 ? 10.171 -25.977 7.076 1.00 87.00 108 THR A C 1
ATOM 853 O O . THR A 1 108 ? 9.346 -25.176 7.528 1.00 87.00 108 THR A O 1
ATOM 856 N N . PRO A 1 109 ? 10.404 -27.148 7.707 1.00 89.75 109 PRO A N 1
ATOM 857 C CA . PRO A 1 109 ? 9.727 -27.532 8.949 1.00 89.75 109 PRO A CA 1
ATOM 858 C C . PRO A 1 109 ? 10.013 -26.559 10.098 1.00 89.75 109 PRO A C 1
ATOM 860 O O . PRO A 1 109 ? 9.096 -26.175 10.825 1.00 89.75 109 PRO A O 1
ATOM 863 N N . LEU A 1 110 ? 11.256 -26.075 10.216 1.00 90.56 110 LEU A N 1
ATOM 864 C CA . LEU A 1 110 ? 11.628 -25.072 11.215 1.00 90.56 110 LEU A CA 1
ATOM 865 C C . LEU A 1 110 ? 10.914 -23.733 10.964 1.00 90.56 110 LEU A C 1
ATOM 867 O O . LEU A 1 110 ? 10.413 -23.115 11.904 1.00 90.56 110 LEU A O 1
ATOM 871 N N . CYS A 1 111 ? 10.782 -23.317 9.696 1.00 87.88 111 CYS A N 1
ATOM 872 C CA . CYS A 1 111 ? 9.978 -22.147 9.329 1.00 87.88 111 CYS A CA 1
ATOM 873 C C . CYS A 1 111 ? 8.511 -22.304 9.756 1.00 87.88 111 CYS A C 1
ATOM 875 O O . CYS A 1 111 ? 7.913 -21.332 10.217 1.00 87.88 111 CYS A O 1
ATOM 877 N N . ARG A 1 112 ? 7.930 -23.504 9.605 1.00 87.56 112 ARG A N 1
ATOM 878 C CA . ARG A 1 112 ? 6.545 -23.799 10.013 1.00 87.56 112 ARG A CA 1
ATOM 879 C C . ARG A 1 112 ? 6.387 -23.793 11.537 1.00 87.56 112 ARG A C 1
ATOM 881 O O . ARG A 1 112 ? 5.472 -23.146 12.025 1.00 87.56 112 ARG A O 1
ATOM 888 N N . ARG A 1 113 ? 7.306 -24.413 12.291 1.00 90.44 113 ARG A N 1
ATOM 889 C CA . ARG A 1 113 ? 7.286 -24.422 13.772 1.00 90.44 113 ARG A CA 1
ATOM 890 C C . ARG A 1 113 ? 7.425 -23.020 14.375 1.00 90.44 113 ARG A C 1
ATOM 892 O O . ARG A 1 113 ? 6.747 -22.665 15.339 1.00 90.44 113 ARG A O 1
ATOM 899 N N . LEU A 1 114 ? 8.304 -22.198 13.802 1.00 88.56 114 LEU A N 1
ATOM 900 C CA . LEU A 1 114 ? 8.531 -20.834 14.281 1.00 88.56 114 LEU A CA 1
ATOM 901 C C . LEU A 1 114 ? 7.437 -19.850 13.838 1.00 88.56 114 LEU A C 1
ATOM 903 O O . LEU A 1 114 ? 7.338 -18.771 14.431 1.00 88.56 114 LEU A O 1
ATOM 907 N N . ALA A 1 115 ? 6.620 -20.198 12.837 1.00 85.62 115 ALA A N 1
ATOM 908 C CA . ALA A 1 115 ? 5.515 -19.358 12.394 1.00 85.62 115 ALA A CA 1
ATOM 909 C C . ALA A 1 115 ? 4.482 -19.216 13.522 1.00 85.62 115 ALA A C 1
ATOM 911 O O . ALA A 1 115 ? 4.032 -20.191 14.113 1.00 85.62 115 ALA A O 1
ATOM 912 N N . HIS A 1 116 ? 4.120 -17.976 13.833 1.00 85.06 116 HIS A N 1
ATOM 913 C CA . HIS A 1 116 ? 3.012 -17.672 14.733 1.00 85.06 116 HIS A CA 1
ATOM 914 C C . HIS A 1 116 ? 1.736 -17.532 13.891 1.00 85.06 116 HIS A C 1
ATOM 916 O O . HIS A 1 116 ? 1.835 -17.003 12.779 1.00 85.06 116 HIS A O 1
ATOM 922 N N . PRO A 1 117 ? 0.544 -17.891 14.401 1.00 81.44 117 PRO A N 1
ATOM 923 C CA . PRO A 1 117 ? -0.731 -17.649 13.713 1.00 81.44 117 PRO A CA 1
ATOM 924 C C . PRO A 1 117 ? -0.925 -16.184 13.289 1.00 81.44 117 PRO A C 1
ATOM 926 O O . PRO A 1 117 ? -1.473 -15.869 12.236 1.00 81.44 117 PRO A O 1
ATOM 929 N N . MET A 1 118 ? -0.371 -15.272 14.086 1.00 77.12 118 MET A N 1
ATOM 930 C CA . MET A 1 118 ? -0.334 -13.838 13.789 1.00 77.12 118 MET A CA 1
ATOM 931 C C . MET A 1 118 ? 0.573 -13.464 12.609 1.00 77.12 118 MET A C 1
ATOM 933 O O . MET A 1 118 ? 0.530 -12.323 12.180 1.00 77.12 118 MET A O 1
ATOM 937 N N . TYR A 1 119 ? 1.424 -14.356 12.104 1.00 74.50 119 TYR A N 1
ATOM 938 C CA . TYR A 1 119 ? 2.258 -14.147 10.907 1.00 74.50 119 TYR A CA 1
ATOM 939 C C . TYR A 1 119 ? 1.794 -14.933 9.708 1.00 74.50 119 TYR A C 1
ATOM 941 O O . TYR A 1 119 ? 2.099 -14.555 8.576 1.00 74.50 119 TYR A O 1
ATOM 949 N N . SER A 1 120 ? 1.106 -16.043 9.950 1.00 73.56 120 SER A N 1
ATOM 950 C CA . SER A 1 120 ? 0.494 -16.779 8.868 1.00 73.56 120 SER A CA 1
ATOM 951 C C . SER A 1 120 ? -0.575 -15.915 8.199 1.00 73.56 120 SER A C 1
ATOM 953 O O . SER A 1 120 ? -1.203 -15.076 8.859 1.00 73.56 120 SER A O 1
ATOM 955 N N . PRO A 1 121 ? -0.798 -16.118 6.892 1.00 70.62 121 PRO A N 1
ATOM 956 C CA . PRO A 1 121 ? -1.999 -15.626 6.241 1.00 70.62 121 PRO A CA 1
ATOM 957 C C . PRO A 1 121 ? -3.223 -15.982 7.104 1.00 70.62 121 PRO A C 1
ATOM 959 O O . PRO A 1 121 ? -3.270 -17.088 7.651 1.00 70.62 121 PRO A O 1
ATOM 962 N N . PRO A 1 122 ? -4.177 -15.060 7.293 1.00 69.44 122 PRO A N 1
ATOM 963 C CA . PRO A 1 122 ? -5.356 -15.329 8.106 1.00 69.44 122 PRO A CA 1
ATOM 964 C C . PRO A 1 122 ? -6.126 -16.539 7.553 1.00 69.44 122 PRO A C 1
ATOM 966 O O . PRO A 1 122 ? -6.249 -16.704 6.333 1.00 69.44 122 PRO A O 1
ATOM 969 N N . ARG A 1 123 ? -6.627 -17.398 8.452 1.00 58.66 123 ARG A N 1
ATOM 970 C CA . ARG A 1 123 ? -7.515 -18.523 8.104 1.00 58.66 123 ARG A CA 1
ATOM 971 C C . ARG A 1 123 ? -8.751 -17.964 7.381 1.00 58.66 123 ARG A C 1
ATOM 973 O O . ARG A 1 123 ? -9.243 -16.913 7.767 1.00 58.66 123 ARG A O 1
ATOM 980 N N . GLY A 1 124 ? -9.187 -18.605 6.294 1.00 58.03 124 GLY A N 1
ATOM 981 C CA . GLY A 1 124 ? -10.260 -18.089 5.422 1.00 58.03 124 GLY A CA 1
ATOM 982 C C . GLY A 1 124 ? -9.784 -17.208 4.257 1.00 58.03 124 GLY A C 1
ATOM 983 O O . GLY A 1 124 ? -10.545 -16.918 3.342 1.00 58.03 124 GLY A O 1
ATOM 984 N N . SER A 1 125 ? -8.493 -16.862 4.184 1.00 53.84 125 SER A N 1
ATOM 985 C CA . SER A 1 125 ? -7.936 -16.155 3.018 1.00 53.84 125 SER A CA 1
ATOM 986 C C . SER A 1 125 ? -7.894 -16.977 1.722 1.00 53.84 125 SER A C 1
ATOM 988 O O . SER A 1 125 ? -7.443 -16.442 0.717 1.00 53.84 125 SER A O 1
ATOM 990 N N . GLY A 1 126 ? -8.412 -18.213 1.680 1.00 51.41 126 GLY A N 1
ATOM 991 C CA . GLY A 1 126 ? -8.457 -19.046 0.468 1.00 51.41 126 GLY A CA 1
ATOM 992 C C . GLY A 1 126 ? -9.121 -18.360 -0.736 1.00 51.41 126 GLY A C 1
ATOM 993 O O . GLY A 1 126 ? -8.697 -18.558 -1.871 1.00 51.41 126 GLY A O 1
ATOM 994 N N . ALA A 1 127 ? -10.075 -17.456 -0.503 1.00 50.62 127 ALA A N 1
ATOM 995 C CA . ALA A 1 127 ? -10.653 -16.616 -1.554 1.00 50.62 127 ALA A CA 1
ATOM 996 C C . ALA A 1 127 ? -9.738 -15.456 -2.007 1.00 50.62 127 ALA A C 1
ATOM 998 O O . ALA A 1 127 ? -9.777 -15.044 -3.164 1.00 50.62 127 ALA A O 1
ATOM 999 N N . ARG A 1 128 ? -8.873 -14.949 -1.118 1.00 52.91 128 ARG A N 1
ATOM 1000 C CA . ARG A 1 128 ? -7.829 -13.942 -1.409 1.00 52.91 128 ARG A CA 1
ATOM 1001 C C . ARG A 1 128 ? -6.575 -14.572 -2.040 1.00 52.91 128 ARG A C 1
ATOM 1003 O O . ARG A 1 128 ? -5.846 -13.887 -2.756 1.00 52.91 128 ARG A O 1
ATOM 1010 N N . ASP A 1 129 ? -6.351 -15.861 -1.779 1.00 46.59 129 ASP A N 1
ATOM 1011 C CA . ASP A 1 129 ? -5.203 -16.663 -2.211 1.00 46.59 129 ASP A CA 1
ATOM 1012 C C . ASP A 1 129 ? -5.495 -17.607 -3.384 1.00 46.59 129 ASP A C 1
ATOM 1014 O O . ASP A 1 129 ? -4.572 -18.277 -3.851 1.00 46.59 129 ASP A O 1
ATOM 1018 N N . ARG A 1 130 ? -6.689 -17.547 -4.001 1.00 47.50 130 ARG A N 1
ATOM 1019 C CA . ARG A 1 130 ? -6.764 -17.749 -5.457 1.00 47.50 130 ARG A CA 1
ATOM 1020 C C . ARG A 1 130 ? -5.968 -16.615 -6.073 1.00 47.50 130 ARG A C 1
ATOM 1022 O O . ARG A 1 130 ? -6.508 -15.570 -6.426 1.00 47.50 130 ARG A O 1
ATOM 1029 N N . HIS A 1 131 ? -4.649 -16.787 -6.093 1.00 48.78 131 HIS A N 1
ATOM 1030 C CA . HIS A 1 131 ? -3.732 -15.912 -6.772 1.00 48.78 131 HIS A CA 1
ATOM 1031 C C . HIS A 1 131 ? -4.287 -15.771 -8.175 1.00 48.78 131 HIS A C 1
ATOM 1033 O O . HIS A 1 131 ? -4.190 -16.707 -8.968 1.00 48.78 131 HIS A O 1
ATOM 1039 N N . SER A 1 132 ? -4.931 -14.633 -8.460 1.00 53.97 132 SER A N 1
ATOM 1040 C CA . SER A 1 132 ? -5.343 -14.355 -9.820 1.00 53.97 132 SER A CA 1
ATOM 1041 C C . SER A 1 132 ? -4.083 -14.576 -10.640 1.00 53.97 132 SER A C 1
ATOM 1043 O O . SER A 1 132 ? -3.010 -14.088 -10.264 1.00 53.97 132 SER A O 1
ATOM 1045 N N . LEU A 1 133 ? -4.169 -15.404 -11.678 1.00 54.62 133 LEU A N 1
ATOM 1046 C CA . LEU A 1 133 ? -3.016 -15.739 -12.508 1.00 54.62 133 LEU A CA 1
ATOM 1047 C C . LEU A 1 133 ? -2.266 -14.447 -12.879 1.00 54.62 133 LEU A C 1
ATOM 1049 O O . LEU A 1 133 ? -1.054 -14.369 -12.740 1.00 54.62 133 LEU A O 1
ATOM 1053 N N . SER A 1 134 ? -3.013 -13.372 -13.157 1.00 54.06 134 SER A N 1
ATOM 1054 C CA . SER A 1 134 ? -2.518 -12.006 -13.357 1.00 54.06 134 SER A CA 1
ATOM 1055 C C . SER A 1 134 ? -1.694 -11.424 -12.199 1.00 54.06 134 SER A C 1
ATOM 1057 O O . SER A 1 134 ? -0.706 -10.740 -12.435 1.00 54.06 134 SER A O 1
ATOM 1059 N N . GLY A 1 135 ? -2.052 -11.675 -10.940 1.00 55.16 135 GLY A N 1
ATOM 1060 C CA . GLY A 1 135 ? -1.304 -11.248 -9.764 1.00 55.16 135 GLY A CA 1
ATOM 1061 C C . GLY A 1 135 ? -0.031 -12.067 -9.540 1.00 55.16 135 GLY A C 1
ATOM 1062 O O . GLY A 1 135 ? 1.013 -11.498 -9.211 1.00 55.16 135 GLY A O 1
ATOM 1063 N N . SER A 1 136 ? -0.071 -13.383 -9.723 1.00 55.56 136 SER A N 1
ATOM 1064 C CA . SER A 1 136 ? 1.162 -14.180 -9.698 1.00 55.56 136 SER A CA 1
ATOM 1065 C C . SER A 1 136 ? 2.075 -13.781 -10.848 1.00 55.56 136 SER A C 1
ATOM 1067 O O . SER A 1 136 ? 3.205 -13.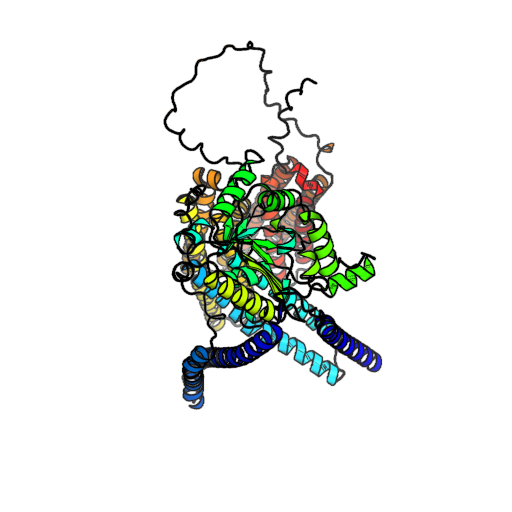393 -10.589 1.00 55.56 136 SER A O 1
ATOM 1069 N N . LEU A 1 137 ? 1.560 -13.705 -12.076 1.00 57.19 137 LEU A N 1
ATOM 1070 C CA . LEU A 1 137 ? 2.297 -13.260 -13.258 1.00 57.19 137 LEU A CA 1
ATOM 1071 C C . LEU A 1 137 ? 2.829 -11.833 -13.123 1.00 57.19 137 LEU A C 1
ATOM 1073 O O . LEU A 1 137 ? 3.955 -11.586 -13.518 1.00 57.19 137 LEU A O 1
ATOM 1077 N N . ALA A 1 138 ? 2.105 -10.895 -12.507 1.00 58.28 138 ALA A N 1
ATOM 1078 C CA . ALA A 1 138 ? 2.636 -9.554 -12.255 1.00 58.28 138 ALA A CA 1
ATOM 1079 C C . ALA A 1 138 ? 3.750 -9.553 -11.197 1.00 58.28 138 ALA A C 1
ATOM 1081 O O . ALA A 1 138 ? 4.661 -8.740 -11.285 1.00 58.28 138 ALA A O 1
ATOM 1082 N N . ARG A 1 139 ? 3.709 -10.447 -10.194 1.00 59.53 139 ARG A N 1
ATOM 1083 C CA . ARG A 1 139 ? 4.803 -10.598 -9.213 1.00 59.53 139 ARG A CA 1
ATOM 1084 C C . ARG A 1 139 ? 6.003 -11.303 -9.821 1.00 59.53 139 ARG A C 1
ATOM 1086 O O . ARG A 1 139 ? 7.118 -10.868 -9.576 1.00 59.53 139 ARG A O 1
ATOM 1093 N N . THR A 1 140 ? 5.774 -12.359 -10.589 1.00 60.16 140 THR A N 1
ATOM 1094 C CA . THR A 1 140 ? 6.814 -13.094 -11.302 1.00 60.16 140 THR A CA 1
ATOM 1095 C C . THR A 1 140 ? 7.413 -12.224 -12.393 1.00 60.16 140 THR A C 1
ATOM 1097 O O . THR A 1 140 ? 8.620 -12.190 -12.501 1.00 60.16 140 THR A O 1
ATOM 1100 N N . GLY A 1 141 ? 6.611 -11.445 -13.120 1.00 61.31 141 GLY A N 1
ATOM 1101 C CA . GLY A 1 141 ? 7.039 -10.468 -14.122 1.00 61.31 141 GLY A CA 1
ATOM 1102 C C . GLY A 1 141 ? 7.781 -9.284 -13.506 1.00 61.31 141 GLY A C 1
ATOM 1103 O O . GLY A 1 141 ? 8.870 -8.948 -13.951 1.00 61.31 141 GLY A O 1
ATOM 1104 N N . ALA A 1 142 ? 7.271 -8.704 -12.413 1.00 60.22 142 ALA A N 1
ATOM 1105 C CA . ALA A 1 142 ? 8.025 -7.712 -11.646 1.00 60.22 142 ALA A CA 1
ATOM 1106 C C . ALA A 1 142 ? 9.318 -8.317 -11.089 1.00 60.22 142 ALA A C 1
ATOM 1108 O O . ALA A 1 142 ? 10.334 -7.643 -11.091 1.00 60.22 142 ALA A O 1
ATOM 1109 N N . GLY A 1 143 ? 9.294 -9.582 -10.664 1.00 59.19 143 GLY A N 1
ATOM 1110 C CA . GLY A 1 143 ? 10.466 -10.360 -10.286 1.00 59.19 143 GLY A CA 1
ATOM 1111 C C . GLY A 1 143 ? 11.432 -10.535 -11.453 1.00 59.19 143 GLY A C 1
ATOM 1112 O O . GLY A 1 143 ? 12.597 -10.241 -11.292 1.00 59.19 143 GLY A O 1
ATOM 1113 N N . LEU A 1 144 ? 10.967 -10.923 -12.633 1.00 56.34 144 LEU A N 1
ATOM 1114 C CA . LEU A 1 144 ? 11.757 -11.122 -13.848 1.00 56.34 144 LEU A CA 1
ATOM 1115 C C . LEU A 1 144 ? 12.349 -9.822 -14.387 1.00 56.34 144 LEU A C 1
ATOM 1117 O O . LEU A 1 144 ? 13.382 -9.872 -15.027 1.00 56.34 144 LEU A O 1
ATOM 1121 N N . ILE A 1 145 ? 11.742 -8.665 -14.118 1.00 60.06 145 ILE A N 1
ATOM 1122 C CA . ILE A 1 145 ? 12.335 -7.351 -14.414 1.00 60.06 145 ILE A CA 1
ATOM 1123 C C . ILE A 1 145 ? 13.301 -6.947 -13.289 1.00 60.06 145 ILE A C 1
ATOM 1125 O O . ILE A 1 145 ? 14.382 -6.416 -13.526 1.00 60.06 145 ILE A O 1
ATOM 1129 N N . PHE A 1 146 ? 12.926 -7.215 -12.039 1.00 64.06 146 PHE A N 1
ATOM 1130 C CA . PHE A 1 146 ? 13.678 -6.812 -10.857 1.00 64.06 146 PHE A CA 1
ATOM 1131 C C . PHE A 1 146 ? 14.946 -7.630 -10.644 1.00 64.06 146 PHE A C 1
ATOM 1133 O O . PHE A 1 146 ? 15.953 -7.056 -10.259 1.00 64.06 146 PHE A O 1
ATOM 1140 N N . TYR A 1 147 ? 14.905 -8.942 -10.860 1.00 60.88 147 TYR A N 1
ATOM 1141 C CA . TYR A 1 147 ? 16.005 -9.864 -10.607 1.00 60.88 147 TYR A CA 1
ATOM 1142 C C . TYR A 1 147 ? 17.186 -9.581 -11.526 1.00 60.88 147 TYR A C 1
ATOM 1144 O O . TYR A 1 147 ? 18.260 -9.410 -10.973 1.00 60.88 147 TYR A O 1
ATOM 1152 N N . PRO A 1 148 ? 17.037 -9.418 -12.854 1.00 56.56 148 PRO A N 1
ATOM 1153 C CA . PRO A 1 148 ? 18.139 -9.004 -13.712 1.00 56.56 148 PRO A CA 1
ATOM 1154 C C . PRO A 1 148 ? 18.688 -7.652 -13.283 1.00 56.56 148 PRO A C 1
ATOM 1156 O O . PRO A 1 148 ? 19.882 -7.526 -13.070 1.00 56.56 148 PRO A O 1
ATOM 1159 N N . VAL A 1 149 ? 17.844 -6.645 -13.038 1.00 61.56 149 VAL A N 1
ATOM 1160 C CA . VAL A 1 149 ? 18.366 -5.344 -12.599 1.00 61.56 149 VAL A CA 1
ATOM 1161 C C . VAL A 1 149 ? 19.054 -5.452 -11.237 1.00 61.56 149 VAL A C 1
ATOM 1163 O O . VAL A 1 149 ? 20.097 -4.859 -11.047 1.00 61.56 149 VAL A O 1
ATOM 1166 N N . LEU A 1 150 ? 18.553 -6.232 -10.283 1.00 63.12 150 LEU A N 1
ATOM 1167 C CA . LEU A 1 150 ? 19.235 -6.447 -9.007 1.00 63.12 150 LEU A CA 1
ATOM 1168 C C . LEU A 1 150 ? 20.565 -7.191 -9.209 1.00 63.12 150 LEU A C 1
ATOM 1170 O O . LEU A 1 150 ? 21.570 -6.798 -8.633 1.00 63.12 150 LEU A O 1
ATOM 1174 N N . VAL A 1 151 ? 20.569 -8.237 -10.033 1.00 58.78 151 VAL A N 1
ATOM 1175 C CA . VAL A 1 151 ? 21.723 -9.098 -10.324 1.00 58.78 151 VAL A CA 1
ATOM 1176 C C . VAL A 1 151 ? 22.788 -8.366 -11.137 1.00 58.78 151 VAL A C 1
ATOM 1178 O O . VAL A 1 151 ? 23.961 -8.620 -10.920 1.00 58.78 151 VAL A O 1
ATOM 1181 N N . TYR A 1 152 ? 22.421 -7.438 -12.019 1.00 58.34 152 TYR A N 1
ATOM 1182 C CA . TYR A 1 152 ? 23.363 -6.696 -12.860 1.00 58.34 152 TYR A CA 1
ATOM 1183 C C . TYR A 1 152 ? 23.684 -5.311 -12.286 1.00 58.34 152 TYR A C 1
ATOM 1185 O O . TYR A 1 152 ? 24.849 -4.955 -12.141 1.00 58.34 152 TYR A O 1
ATOM 1193 N N . LEU A 1 153 ? 22.679 -4.530 -11.882 1.00 61.69 153 LEU A N 1
ATOM 1194 C CA . LEU A 1 153 ? 22.877 -3.162 -11.391 1.00 61.69 153 LEU A CA 1
ATOM 1195 C C . LEU A 1 153 ? 23.520 -3.131 -10.005 1.00 61.69 153 LEU A C 1
ATOM 1197 O O . LEU A 1 153 ? 24.294 -2.220 -9.749 1.00 61.69 153 LEU A O 1
ATOM 1201 N N . VAL A 1 154 ? 23.226 -4.071 -9.095 1.00 62.69 154 VAL A N 1
ATOM 1202 C CA . VAL A 1 154 ? 23.846 -4.033 -7.755 1.00 62.69 154 VAL A CA 1
ATOM 1203 C C . VAL A 1 154 ? 25.341 -4.329 -7.826 1.00 62.69 154 VAL A C 1
ATOM 1205 O O . VAL A 1 154 ? 26.078 -3.540 -7.246 1.00 62.69 154 VAL A O 1
ATOM 1208 N N . PRO A 1 155 ? 25.829 -5.363 -8.538 1.00 58.84 155 PRO A N 1
ATOM 1209 C CA . PRO A 1 155 ? 27.264 -5.557 -8.725 1.00 58.84 155 PRO A CA 1
ATOM 1210 C C . PRO A 1 155 ? 27.919 -4.425 -9.505 1.00 58.84 155 PRO A C 1
ATOM 1212 O O . PRO A 1 155 ? 29.006 -4.014 -9.129 1.00 58.84 155 PRO A O 1
ATOM 1215 N N . VAL A 1 156 ? 27.253 -3.862 -10.522 1.00 61.94 156 VAL A N 1
ATOM 1216 C CA . VAL A 1 156 ? 27.774 -2.695 -11.254 1.00 61.94 156 VAL A CA 1
ATOM 1217 C C . VAL A 1 156 ? 27.893 -1.486 -10.332 1.00 61.94 156 VAL A C 1
ATOM 1219 O O . VAL A 1 156 ? 28.952 -0.881 -10.271 1.00 61.94 156 VAL A O 1
ATOM 1222 N N . VAL A 1 157 ? 26.863 -1.155 -9.551 1.00 60.97 157 VAL A N 1
ATOM 1223 C CA . VAL A 1 157 ? 26.935 -0.061 -8.571 1.00 60.97 157 VAL A CA 1
ATOM 1224 C C . VAL A 1 157 ? 27.961 -0.379 -7.485 1.00 60.97 157 VAL A C 1
ATOM 1226 O O . VAL A 1 157 ? 28.722 0.503 -7.119 1.00 60.97 157 VAL A O 1
ATOM 1229 N N . ALA A 1 158 ? 28.041 -1.621 -7.003 1.00 65.75 158 ALA A N 1
ATOM 1230 C CA . ALA A 1 158 ? 29.024 -2.039 -6.009 1.00 65.75 158 ALA A CA 1
ATOM 1231 C C . ALA A 1 158 ? 30.457 -1.897 -6.540 1.00 65.75 158 ALA A C 1
ATOM 1233 O O . ALA A 1 158 ? 31.291 -1.312 -5.855 1.00 65.75 158 ALA A O 1
ATOM 1234 N N . ALA A 1 159 ? 30.730 -2.337 -7.768 1.00 63.50 159 ALA A N 1
ATOM 1235 C CA . ALA A 1 159 ? 32.015 -2.174 -8.442 1.00 63.50 159 ALA A CA 1
ATOM 1236 C C . ALA A 1 159 ? 32.330 -0.691 -8.685 1.00 63.50 159 ALA A C 1
ATOM 1238 O O . ALA A 1 159 ? 33.398 -0.220 -8.299 1.00 63.50 159 ALA A O 1
ATOM 1239 N N . LEU A 1 160 ? 31.362 0.071 -9.207 1.00 59.06 160 LEU A N 1
ATOM 1240 C CA . LEU A 1 160 ? 31.463 1.520 -9.394 1.00 59.06 160 LEU A CA 1
ATOM 1241 C C . LEU A 1 160 ? 31.626 2.278 -8.075 1.00 59.06 160 LEU A C 1
ATOM 1243 O O . LEU A 1 160 ? 32.118 3.394 -8.106 1.00 59.06 160 LEU A O 1
ATOM 1247 N N . THR A 1 161 ? 31.237 1.715 -6.927 1.00 65.00 161 THR A N 1
ATOM 1248 C CA . THR A 1 161 ? 31.536 2.285 -5.603 1.00 65.00 161 THR A CA 1
ATOM 1249 C C . THR A 1 161 ? 32.868 1.809 -5.039 1.00 65.00 161 THR A C 1
ATOM 1251 O O . THR A 1 161 ? 33.560 2.588 -4.391 1.00 65.00 161 THR A O 1
ATOM 1254 N N . ALA A 1 162 ? 33.254 0.557 -5.287 1.00 66.12 162 ALA A N 1
ATOM 1255 C CA . ALA A 1 162 ? 34.474 -0.038 -4.761 1.00 66.12 162 ALA A CA 1
ATOM 1256 C C . ALA A 1 162 ? 35.720 0.577 -5.405 1.00 66.12 162 ALA A C 1
ATOM 1258 O O . ALA A 1 162 ? 36.646 0.932 -4.686 1.00 66.12 162 ALA A O 1
ATOM 1259 N N . VAL A 1 163 ? 35.715 0.773 -6.729 1.00 66.81 163 VAL A N 1
ATOM 1260 C CA . VAL A 1 163 ? 36.818 1.394 -7.485 1.00 66.81 163 VAL A CA 1
ATOM 1261 C C . VAL A 1 163 ? 37.184 2.786 -6.944 1.00 66.81 163 VAL A C 1
ATOM 1263 O O . VAL A 1 163 ? 38.343 3.001 -6.610 1.00 66.81 163 VAL A O 1
ATOM 1266 N N . PRO A 1 164 ? 36.244 3.728 -6.766 1.00 58.69 164 PRO A N 1
ATOM 1267 C CA . PRO A 1 164 ? 36.547 5.028 -6.184 1.00 58.69 164 PRO A CA 1
ATOM 1268 C C . PRO A 1 164 ? 36.813 4.966 -4.682 1.00 58.69 164 PRO A C 1
ATOM 1270 O O . PRO A 1 164 ? 37.610 5.759 -4.213 1.00 58.69 164 PRO A O 1
ATOM 1273 N N . VAL A 1 165 ? 36.248 4.034 -3.906 1.00 65.69 165 VAL A N 1
ATOM 1274 C CA . VAL A 1 165 ? 36.672 3.852 -2.500 1.00 65.69 165 VAL A CA 1
ATOM 1275 C C . VAL A 1 165 ? 38.140 3.409 -2.427 1.00 65.69 165 VAL A C 1
ATOM 1277 O O . VAL A 1 165 ? 38.906 3.975 -1.652 1.00 65.69 165 VAL A O 1
ATOM 1280 N N . LEU A 1 166 ? 38.561 2.471 -3.278 1.00 70.31 166 LEU A N 1
ATOM 1281 C CA . LEU A 1 166 ? 39.963 2.073 -3.448 1.00 70.31 166 LEU A CA 1
ATOM 1282 C C . LEU A 1 166 ? 40.822 3.232 -3.987 1.00 70.31 166 LEU A C 1
ATOM 1284 O O . LEU A 1 166 ? 41.942 3.440 -3.524 1.00 70.31 166 LEU A O 1
ATOM 1288 N N . GLY A 1 167 ? 40.280 4.044 -4.897 1.00 68.81 167 GLY A N 1
ATOM 1289 C CA . GLY A 1 167 ? 40.879 5.292 -5.381 1.00 68.81 167 GLY A CA 1
ATOM 1290 C C . GLY A 1 167 ? 41.062 6.341 -4.276 1.00 68.81 167 GLY A C 1
ATOM 1291 O O . GLY A 1 167 ? 42.087 7.011 -4.206 1.00 68.81 167 GLY A O 1
ATOM 1292 N N . LEU A 1 168 ? 40.100 6.447 -3.352 1.00 67.31 168 LEU A N 1
ATOM 1293 C CA . LEU A 1 168 ? 40.146 7.340 -2.191 1.00 67.31 168 LEU A CA 1
ATOM 1294 C C . LEU A 1 168 ? 41.226 6.889 -1.205 1.00 67.31 168 LEU A C 1
ATOM 1296 O O . LEU A 1 168 ? 41.956 7.720 -0.669 1.00 67.31 168 LEU A O 1
ATOM 1300 N N . LEU A 1 169 ? 41.334 5.574 -0.988 1.00 71.25 169 LEU A N 1
ATOM 1301 C CA . LEU A 1 169 ? 42.359 4.966 -0.139 1.00 71.25 169 LEU A CA 1
ATOM 1302 C C . LEU A 1 169 ? 43.764 5.100 -0.746 1.00 71.25 169 LEU A C 1
ATOM 1304 O O . LEU A 1 169 ? 44.718 5.313 -0.005 1.00 71.25 169 LEU A O 1
ATOM 1308 N N . SER A 1 170 ? 43.883 5.040 -2.075 1.00 76.50 170 SER A N 1
ATOM 1309 C CA . SER A 1 170 ? 45.151 5.207 -2.806 1.00 76.50 170 SER A CA 1
ATOM 1310 C C . SER A 1 170 ? 45.502 6.662 -3.149 1.00 76.50 170 SER A C 1
ATOM 1312 O O . SER A 1 170 ? 46.591 6.921 -3.647 1.00 76.50 170 SER A O 1
ATOM 1314 N N . GLY A 1 171 ? 44.612 7.625 -2.880 1.00 75.75 171 GLY A N 1
ATOM 1315 C CA . GLY A 1 171 ? 44.837 9.050 -3.157 1.00 75.75 171 GLY A CA 1
ATOM 1316 C C . GLY A 1 171 ? 44.715 9.462 -4.632 1.00 75.75 171 GLY A C 1
ATOM 1317 O O . GLY A 1 171 ? 45.065 10.588 -4.967 1.00 75.75 171 GLY A O 1
ATOM 1318 N N . SER A 1 172 ? 44.198 8.588 -5.497 1.00 71.62 172 SER A N 1
ATOM 1319 C CA . SER A 1 172 ? 44.141 8.747 -6.961 1.00 71.62 172 SER A CA 1
ATOM 1320 C C . SER A 1 172 ? 42.774 9.205 -7.495 1.00 71.62 172 SER A C 1
ATOM 1322 O O . SER A 1 172 ? 42.504 9.148 -8.692 1.00 71.62 172 SER A O 1
ATOM 1324 N N . LEU A 1 173 ? 41.871 9.636 -6.613 1.00 65.38 173 LEU A N 1
ATOM 1325 C CA . LEU A 1 173 ? 40.492 9.934 -6.987 1.00 65.38 173 LEU A CA 1
ATOM 1326 C C . LEU A 1 173 ? 40.340 11.305 -7.661 1.00 65.38 173 LEU A C 1
ATOM 1328 O O . LEU A 1 173 ? 40.479 12.342 -7.012 1.00 65.38 173 LEU A O 1
ATOM 1332 N N . ASP A 1 174 ? 39.953 11.295 -8.934 1.00 74.94 174 ASP A N 1
ATOM 1333 C CA . ASP A 1 174 ? 39.508 12.488 -9.654 1.00 74.94 174 ASP A CA 1
ATOM 1334 C C . ASP A 1 174 ? 38.013 12.784 -9.385 1.00 74.94 174 ASP A C 1
ATOM 1336 O O . ASP A 1 174 ? 37.204 11.886 -9.116 1.00 74.94 174 ASP A O 1
ATOM 1340 N N . LEU A 1 175 ? 37.628 14.060 -9.468 1.00 72.00 175 LEU A N 1
ATOM 1341 C CA . LEU A 1 175 ? 36.273 14.584 -9.263 1.00 72.00 175 LEU A CA 1
ATOM 1342 C C . LEU A 1 175 ? 35.226 13.840 -10.111 1.00 72.00 175 LEU A C 1
ATOM 1344 O O . LEU A 1 175 ? 34.107 13.603 -9.648 1.00 72.00 175 LEU A O 1
ATOM 1348 N N . LEU A 1 176 ? 35.602 13.423 -11.325 1.00 65.56 176 LEU A N 1
ATOM 1349 C CA . LEU A 1 176 ? 34.766 12.629 -12.229 1.00 65.56 176 LEU A CA 1
ATOM 1350 C C . LEU A 1 176 ? 34.337 11.287 -11.614 1.00 65.56 176 LEU A C 1
ATOM 1352 O O . LEU A 1 176 ? 33.175 10.899 -11.749 1.00 65.56 176 LEU A O 1
ATOM 1356 N N . GLY A 1 177 ? 35.225 10.607 -10.881 1.00 68.94 177 GLY A N 1
ATOM 1357 C CA . GLY A 1 177 ? 34.917 9.343 -10.205 1.00 68.94 177 GLY A CA 1
ATOM 1358 C C . GLY A 1 177 ? 33.906 9.519 -9.070 1.00 68.94 177 GLY A C 1
ATOM 1359 O O . GLY A 1 177 ? 32.946 8.754 -8.958 1.00 68.94 177 GLY A O 1
ATOM 1360 N N . LEU A 1 178 ? 34.057 10.578 -8.268 1.00 68.94 178 LEU A N 1
ATOM 1361 C CA . LEU A 1 178 ? 33.088 10.935 -7.223 1.00 68.94 178 LEU A CA 1
ATOM 1362 C C . LEU A 1 178 ? 31.718 11.299 -7.813 1.00 68.94 178 LEU A C 1
ATOM 1364 O O . LEU A 1 178 ? 30.683 10.888 -7.279 1.00 68.94 178 LEU A O 1
ATOM 1368 N N . LEU A 1 179 ? 31.702 12.033 -8.928 1.00 68.44 179 LEU A N 1
ATOM 1369 C CA . LEU A 1 179 ? 30.471 12.419 -9.611 1.00 68.44 179 LEU A CA 1
ATOM 1370 C C . LEU A 1 179 ? 29.755 11.198 -10.208 1.00 68.44 179 LEU A C 1
ATOM 1372 O O . LEU A 1 179 ? 28.544 11.063 -10.032 1.00 68.44 179 LEU A O 1
ATOM 1376 N N . ALA A 1 180 ? 30.491 10.264 -10.817 1.00 67.25 180 ALA A N 1
ATOM 1377 C CA . ALA A 1 180 ? 29.943 9.008 -11.330 1.00 67.25 180 ALA A CA 1
ATOM 1378 C C . ALA A 1 180 ? 29.292 8.161 -10.221 1.00 67.25 180 ALA A C 1
ATOM 1380 O O . ALA A 1 180 ? 28.172 7.673 -10.392 1.00 67.25 180 ALA A O 1
ATOM 1381 N N . VAL A 1 181 ? 29.932 8.052 -9.050 1.00 70.06 181 VAL A N 1
ATOM 1382 C CA . VAL A 1 181 ? 29.361 7.374 -7.869 1.00 70.06 181 VAL A CA 1
ATOM 1383 C C . VAL A 1 181 ? 28.081 8.048 -7.404 1.00 70.06 181 VAL A C 1
ATOM 1385 O O . VAL A 1 181 ? 27.074 7.377 -7.167 1.00 70.06 181 VAL A O 1
ATOM 1388 N N . ALA A 1 182 ? 28.105 9.375 -7.264 1.00 70.88 182 ALA A N 1
ATOM 1389 C CA . ALA A 1 182 ? 26.950 10.138 -6.813 1.00 70.88 182 ALA A CA 1
ATOM 1390 C C . ALA A 1 182 ? 25.763 9.963 -7.773 1.00 70.88 182 ALA A C 1
ATOM 1392 O O . ALA A 1 182 ? 24.648 9.672 -7.329 1.00 70.88 182 ALA A O 1
ATOM 1393 N N . VAL A 1 183 ? 26.005 10.061 -9.084 1.00 71.25 183 VAL A N 1
ATOM 1394 C CA . VAL A 1 183 ? 24.997 9.821 -10.127 1.00 71.25 183 VAL A CA 1
ATOM 1395 C C . VAL A 1 183 ? 24.478 8.382 -10.061 1.00 71.25 183 VAL A C 1
ATOM 1397 O O . VAL A 1 183 ? 23.263 8.183 -10.034 1.00 71.25 183 VAL A O 1
ATOM 1400 N N . GLY A 1 184 ? 25.358 7.382 -9.941 1.00 70.94 184 GLY A N 1
ATOM 1401 C CA . GLY A 1 184 ? 24.978 5.973 -9.802 1.00 70.94 184 GLY A CA 1
ATOM 1402 C C . GLY A 1 184 ? 24.061 5.714 -8.599 1.00 70.94 184 GLY A C 1
ATOM 1403 O O . GLY A 1 184 ? 23.015 5.074 -8.734 1.00 70.94 184 GLY A O 1
ATOM 1404 N N . TRP A 1 185 ? 24.377 6.285 -7.432 1.00 75.19 185 TRP A N 1
ATOM 1405 C CA . TRP A 1 185 ? 23.521 6.200 -6.242 1.00 75.19 185 TRP A CA 1
ATOM 1406 C C . TRP A 1 185 ? 22.181 6.913 -6.419 1.00 75.19 185 TRP A C 1
ATOM 1408 O O . TRP A 1 185 ? 21.146 6.385 -6.001 1.00 75.19 185 TRP A O 1
ATOM 1418 N N . LEU A 1 186 ? 22.166 8.097 -7.036 1.00 72.38 186 LEU A N 1
ATOM 1419 C CA . LEU A 1 186 ? 20.928 8.826 -7.319 1.00 72.38 186 LEU A CA 1
ATOM 1420 C C . LEU A 1 186 ? 20.013 8.028 -8.255 1.00 72.38 186 LEU A C 1
ATOM 1422 O O . LEU A 1 186 ? 18.811 7.932 -7.984 1.00 72.38 186 LEU A O 1
ATOM 1426 N N . LEU A 1 187 ? 20.573 7.404 -9.295 1.00 71.75 187 LEU A N 1
ATOM 1427 C CA . LEU A 1 187 ? 19.847 6.518 -10.205 1.00 71.75 187 LEU A CA 1
ATOM 1428 C C . LEU A 1 187 ? 19.309 5.284 -9.476 1.00 71.75 187 LEU A C 1
ATOM 1430 O O . LEU A 1 187 ? 18.126 4.970 -9.615 1.00 71.75 187 LEU A O 1
ATOM 1434 N N . LEU A 1 188 ? 20.110 4.635 -8.624 1.00 72.88 188 LEU A N 1
ATOM 1435 C CA . LEU A 1 188 ? 19.664 3.489 -7.827 1.00 72.88 188 LEU A CA 1
ATOM 1436 C C . LEU A 1 188 ? 18.522 3.867 -6.867 1.00 72.88 188 LEU A C 1
ATOM 1438 O O . LEU A 1 188 ? 17.537 3.136 -6.736 1.00 72.88 188 LEU A O 1
ATOM 1442 N N . LEU A 1 189 ? 18.607 5.032 -6.217 1.00 75.69 189 LEU A N 1
ATOM 1443 C CA . LEU A 1 189 ? 17.548 5.551 -5.348 1.00 75.69 189 LEU A CA 1
ATOM 1444 C C . LEU A 1 189 ? 16.279 5.904 -6.135 1.00 75.69 189 LEU A C 1
ATOM 1446 O O . LEU A 1 189 ? 15.170 5.633 -5.659 1.00 75.69 189 LEU A O 1
ATOM 1450 N N . ALA A 1 190 ? 16.414 6.503 -7.321 1.00 72.12 190 ALA A N 1
ATOM 1451 C CA . ALA A 1 190 ? 15.296 6.789 -8.216 1.00 72.12 190 ALA A CA 1
ATOM 1452 C C . ALA A 1 190 ? 14.617 5.490 -8.674 1.00 72.12 190 ALA A C 1
ATOM 1454 O O . ALA A 1 190 ? 13.397 5.360 -8.544 1.00 72.12 190 ALA A O 1
ATOM 1455 N N . TYR A 1 191 ? 15.404 4.497 -9.088 1.00 74.94 191 TYR A N 1
ATOM 1456 C CA . TYR A 1 191 ? 14.936 3.169 -9.470 1.00 74.94 191 TYR A CA 1
ATOM 1457 C C . TYR A 1 191 ? 14.192 2.477 -8.319 1.00 74.94 191 TYR A C 1
ATOM 1459 O O . TYR A 1 191 ? 13.033 2.085 -8.471 1.00 74.94 191 TYR A O 1
ATOM 1467 N N . ALA A 1 192 ? 14.776 2.438 -7.117 1.00 73.75 192 ALA A N 1
ATOM 1468 C CA . ALA A 1 192 ? 14.133 1.874 -5.929 1.00 73.75 192 ALA A CA 1
ATOM 1469 C C . ALA A 1 192 ? 12.807 2.578 -5.575 1.00 73.75 192 ALA A C 1
ATOM 1471 O O . ALA A 1 192 ? 11.855 1.937 -5.118 1.00 73.75 192 ALA A O 1
ATOM 1472 N N . ARG A 1 193 ? 12.706 3.898 -5.797 1.00 77.88 193 ARG A N 1
ATOM 1473 C CA . ARG A 1 193 ? 11.454 4.654 -5.614 1.00 77.88 193 ARG A CA 1
ATOM 1474 C C . ARG A 1 193 ? 10.398 4.281 -6.651 1.00 77.88 193 ARG A C 1
ATOM 1476 O O . ARG A 1 193 ? 9.241 4.108 -6.266 1.00 77.88 193 ARG A O 1
ATOM 1483 N N . VAL A 1 194 ? 10.769 4.170 -7.928 1.00 74.81 194 VAL A N 1
ATOM 1484 C CA . VAL A 1 194 ? 9.859 3.750 -9.009 1.00 74.81 194 VAL A CA 1
ATOM 1485 C C . VAL A 1 194 ? 9.326 2.353 -8.722 1.00 74.81 194 VAL A C 1
ATOM 1487 O O . VAL A 1 194 ? 8.116 2.151 -8.677 1.00 74.81 194 VAL A O 1
ATOM 1490 N N . LEU A 1 195 ? 10.217 1.424 -8.395 1.00 73.88 195 LEU A N 1
ATOM 1491 C CA . LEU A 1 195 ? 9.874 0.066 -8.003 1.00 73.88 195 LEU A CA 1
ATOM 1492 C C . LEU A 1 195 ? 8.914 0.005 -6.818 1.00 73.88 195 LEU A C 1
ATOM 1494 O O . LEU A 1 195 ? 7.903 -0.690 -6.873 1.00 73.88 195 LEU A O 1
ATOM 1498 N N . ARG A 1 196 ? 9.183 0.770 -5.753 1.00 77.19 196 ARG A N 1
ATOM 1499 C CA . ARG A 1 196 ? 8.269 0.850 -4.609 1.00 77.19 196 ARG A CA 1
ATOM 1500 C C . ARG A 1 196 ? 6.898 1.376 -5.027 1.00 77.19 196 ARG A C 1
ATOM 1502 O O . ARG A 1 196 ? 5.893 0.884 -4.525 1.00 77.19 196 ARG A O 1
ATOM 1509 N N . ARG A 1 197 ? 6.838 2.368 -5.921 1.00 77.94 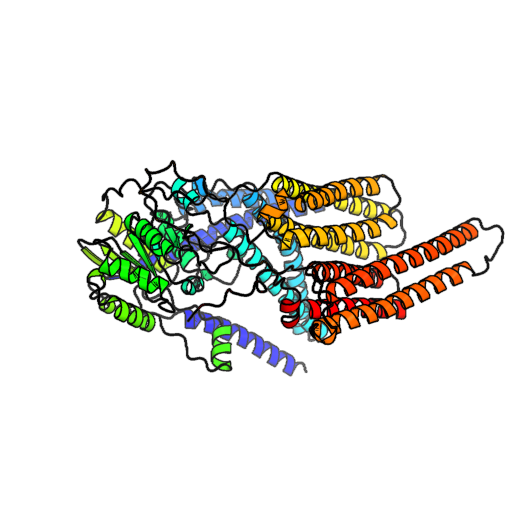197 ARG A N 1
ATOM 1510 C CA . ARG A 1 197 ? 5.560 2.870 -6.443 1.00 77.94 197 ARG A CA 1
ATOM 1511 C C . ARG A 1 197 ? 4.823 1.797 -7.235 1.00 77.94 197 ARG A C 1
ATOM 1513 O O . ARG A 1 197 ? 3.625 1.666 -7.025 1.00 77.94 197 ARG A O 1
ATOM 1520 N N . ILE A 1 198 ? 5.518 1.024 -8.069 1.00 76.50 198 ILE A N 1
ATOM 1521 C CA . ILE A 1 198 ? 4.934 -0.097 -8.817 1.00 76.50 198 ILE A CA 1
ATOM 1522 C C . ILE A 1 198 ? 4.409 -1.171 -7.855 1.00 76.50 198 ILE A C 1
ATOM 1524 O O . ILE A 1 198 ? 3.266 -1.587 -8.006 1.00 76.50 198 ILE A O 1
ATOM 1528 N N . ASP A 1 199 ? 5.178 -1.566 -6.834 1.00 78.50 199 ASP A N 1
ATOM 1529 C CA . ASP A 1 199 ? 4.758 -2.553 -5.823 1.00 78.50 199 ASP A CA 1
ATOM 1530 C C . ASP A 1 199 ? 3.529 -2.062 -5.042 1.00 78.50 199 ASP A C 1
ATOM 1532 O O . ASP A 1 199 ? 2.511 -2.745 -4.979 1.00 78.50 199 ASP A O 1
ATOM 1536 N N . GLN A 1 200 ? 3.563 -0.829 -4.521 1.00 79.31 200 GLN A N 1
ATOM 1537 C CA . GLN A 1 200 ? 2.432 -0.234 -3.798 1.00 79.31 200 GLN A CA 1
ATOM 1538 C C . GLN A 1 200 ? 1.184 -0.130 -4.666 1.00 79.31 200 GLN A C 1
ATOM 1540 O O . GLN A 1 200 ? 0.080 -0.429 -4.223 1.00 79.31 200 GLN A O 1
ATOM 1545 N N . TRP A 1 201 ? 1.356 0.297 -5.908 1.00 80.31 201 TRP A N 1
ATOM 1546 C CA . TRP A 1 201 ? 0.278 0.380 -6.872 1.00 80.31 201 TRP A CA 1
ATOM 1547 C C . TRP A 1 201 ? -0.279 -1.012 -7.199 1.00 80.31 201 TRP A C 1
ATOM 1549 O O . TRP A 1 201 ? -1.489 -1.197 -7.150 1.00 80.31 201 TRP A O 1
ATOM 1559 N N . ALA A 1 202 ? 0.577 -2.016 -7.407 1.00 76.00 202 ALA A N 1
ATOM 1560 C CA . ALA A 1 202 ? 0.174 -3.396 -7.668 1.00 76.00 202 ALA A CA 1
ATOM 1561 C C . ALA A 1 202 ? -0.582 -4.003 -6.482 1.00 76.00 202 ALA A C 1
ATOM 1563 O O . ALA A 1 202 ? -1.564 -4.718 -6.678 1.00 76.00 202 ALA A O 1
ATOM 1564 N N . LEU A 1 203 ? -0.161 -3.698 -5.254 1.00 79.44 203 LEU A N 1
ATOM 1565 C CA . LEU A 1 203 ? -0.880 -4.084 -4.045 1.00 79.44 203 LEU A CA 1
ATOM 1566 C C . LEU A 1 203 ? -2.251 -3.389 -3.974 1.00 79.44 203 LEU A C 1
ATOM 1568 O O . LEU A 1 203 ? -3.231 -4.050 -3.640 1.00 79.44 203 LEU A O 1
ATOM 1572 N N . ARG A 1 204 ? -2.352 -2.095 -4.328 1.00 81.62 204 ARG A N 1
ATOM 1573 C CA . ARG A 1 204 ? -3.624 -1.332 -4.313 1.00 81.62 204 ARG A CA 1
ATOM 1574 C C . ARG A 1 204 ? -4.635 -1.852 -5.324 1.00 81.62 204 ARG A C 1
ATOM 1576 O O . ARG A 1 204 ? -5.816 -1.574 -5.214 1.00 81.62 204 ARG A O 1
ATOM 1583 N N . HIS A 1 205 ? -4.189 -2.613 -6.313 1.00 73.88 205 HIS A N 1
ATOM 1584 C CA . HIS A 1 205 ? -5.085 -3.281 -7.261 1.00 73.88 205 HIS A CA 1
ATOM 1585 C C . HIS A 1 205 ? -5.602 -4.608 -6.774 1.00 73.88 205 HIS A C 1
ATOM 1587 O O . HIS A 1 205 ? -6.609 -5.087 -7.280 1.00 73.88 205 HIS A O 1
ATOM 1593 N N . ARG A 1 206 ? -4.880 -5.212 -5.836 1.00 75.38 206 ARG A N 1
ATOM 1594 C CA . ARG A 1 206 ? -5.282 -6.450 -5.184 1.00 75.38 206 ARG A CA 1
ATOM 1595 C C . ARG A 1 206 ? -6.104 -6.192 -3.938 1.00 75.38 206 ARG A C 1
ATOM 1597 O O . ARG A 1 206 ? -6.499 -7.170 -3.311 1.00 75.38 206 ARG A O 1
ATOM 1604 N N . SER A 1 207 ? -6.328 -4.934 -3.542 1.00 78.25 207 SER A N 1
ATOM 1605 C CA . SER A 1 207 ? -7.299 -4.651 -2.493 1.00 78.25 207 SER A CA 1
ATOM 1606 C C . SER A 1 207 ? -8.667 -5.082 -3.037 1.00 78.25 207 SER A C 1
ATOM 1608 O O . SER A 1 207 ? -9.162 -4.507 -4.010 1.00 78.25 207 SER A O 1
ATOM 1610 N N . PRO A 1 208 ? -9.239 -6.174 -2.505 1.00 78.06 208 PRO A N 1
ATOM 1611 C CA . PRO A 1 208 ? -10.521 -6.643 -2.976 1.00 78.06 208 PRO A CA 1
ATOM 1612 C C . PRO A 1 208 ? -11.577 -5.622 -2.555 1.00 78.06 208 PRO A C 1
ATOM 1614 O O . PRO A 1 208 ? -11.459 -4.978 -1.507 1.00 78.06 208 PRO A O 1
ATOM 1617 N N . GLN A 1 209 ? -12.588 -5.452 -3.401 1.00 84.81 209 GLN A N 1
ATOM 1618 C CA . GLN A 1 209 ? -13.759 -4.654 -3.053 1.00 84.81 209 GLN A CA 1
ATOM 1619 C C . GLN A 1 209 ? -14.459 -5.271 -1.851 1.00 84.81 209 GLN A C 1
ATOM 1621 O O . GLN A 1 209 ? -14.378 -6.486 -1.665 1.00 84.81 209 GLN A O 1
ATOM 1626 N N . VAL A 1 210 ? -15.168 -4.449 -1.071 1.00 89.12 210 VAL A N 1
ATOM 1627 C CA . VAL A 1 210 ? -15.864 -4.945 0.120 1.00 89.12 210 VAL A CA 1
ATOM 1628 C C . VAL A 1 210 ? -16.739 -6.152 -0.192 1.00 89.12 210 VAL A C 1
ATOM 1630 O O . VAL A 1 210 ? -16.706 -7.132 0.530 1.00 89.12 210 VAL A O 1
ATOM 1633 N N . THR A 1 211 ? -17.437 -6.123 -1.319 1.00 85.81 211 THR A N 1
ATOM 1634 C CA . THR A 1 211 ? -18.420 -7.132 -1.714 1.00 85.81 211 THR A CA 1
ATOM 1635 C C . THR A 1 211 ? -17.758 -8.474 -1.961 1.00 85.81 211 THR A C 1
ATOM 1637 O O . THR A 1 211 ? -18.194 -9.487 -1.432 1.00 85.81 211 THR A O 1
ATOM 1640 N N . ALA A 1 212 ? -16.630 -8.470 -2.672 1.00 86.88 212 ALA A N 1
ATOM 1641 C CA . ALA A 1 212 ? -15.816 -9.659 -2.871 1.00 86.88 212 ALA A CA 1
ATOM 1642 C C . ALA A 1 212 ? -15.216 -10.179 -1.557 1.00 86.88 212 ALA A C 1
ATOM 1644 O O . ALA A 1 212 ? -15.033 -11.381 -1.423 1.00 86.88 212 ALA A O 1
ATOM 1645 N N . VAL A 1 213 ? -14.894 -9.298 -0.600 1.00 89.06 213 VAL A N 1
ATOM 1646 C CA . VAL A 1 213 ? -14.387 -9.709 0.720 1.00 89.06 213 VAL A CA 1
ATOM 1647 C C . VAL A 1 213 ? -15.488 -10.324 1.574 1.00 89.06 213 VAL A C 1
ATOM 1649 O O . VAL A 1 213 ? -15.265 -11.390 2.129 1.00 89.06 213 VAL A O 1
ATOM 1652 N N . LEU A 1 214 ? -16.652 -9.684 1.662 1.00 89.88 214 LEU A N 1
ATOM 1653 C CA . LEU A 1 214 ? -17.776 -10.144 2.479 1.00 89.88 214 LEU A CA 1
ATOM 1654 C C . LEU A 1 214 ? -18.425 -11.408 1.902 1.00 89.88 214 LEU A C 1
ATOM 1656 O O . LEU A 1 214 ? -18.816 -12.286 2.654 1.00 89.88 214 LEU A O 1
ATOM 1660 N N . ALA A 1 215 ? -18.470 -11.554 0.574 1.00 87.81 215 ALA A N 1
ATOM 1661 C CA . ALA A 1 215 ? -18.918 -12.796 -0.059 1.00 87.81 215 ALA A CA 1
ATOM 1662 C C . ALA A 1 215 ? -17.933 -13.958 0.167 1.00 87.81 215 ALA A C 1
ATOM 1664 O O . ALA A 1 215 ? -18.323 -15.121 0.197 1.00 87.81 215 ALA A O 1
ATOM 1665 N N . ALA A 1 216 ? -16.642 -13.647 0.290 1.00 87.31 216 ALA A N 1
ATOM 1666 C CA . ALA A 1 216 ? -15.582 -14.625 0.494 1.00 87.31 216 ALA A CA 1
ATOM 1667 C C . ALA A 1 216 ? -15.386 -15.041 1.957 1.00 87.31 216 ALA A C 1
ATOM 1669 O O . ALA A 1 216 ? -14.879 -16.133 2.219 1.00 87.31 216 ALA A O 1
ATOM 1670 N N . ASP A 1 217 ? -15.688 -14.143 2.890 1.00 89.50 217 ASP A N 1
ATOM 1671 C CA . ASP A 1 217 ? -15.453 -14.305 4.317 1.00 89.50 217 ASP A CA 1
ATOM 1672 C C . ASP A 1 217 ? -16.786 -14.121 5.055 1.00 89.50 217 ASP A C 1
ATOM 1674 O O . ASP A 1 217 ? -17.191 -12.981 5.281 1.00 89.50 217 ASP A O 1
ATOM 1678 N N . PRO A 1 218 ? -17.479 -15.221 5.416 1.00 89.12 218 PRO A N 1
ATOM 1679 C CA . PRO A 1 218 ? -18.816 -15.163 6.008 1.00 89.12 218 PRO A CA 1
ATOM 1680 C C . PRO A 1 218 ? -18.811 -14.660 7.457 1.00 89.12 218 PRO A C 1
ATOM 1682 O O . PRO A 1 218 ? -19.871 -14.503 8.059 1.00 89.12 218 PRO A O 1
ATOM 1685 N N . ARG A 1 219 ? -17.632 -14.444 8.054 1.00 90.75 219 ARG A N 1
ATOM 1686 C CA . ARG A 1 219 ? -17.530 -13.948 9.425 1.00 90.75 219 ARG A CA 1
ATOM 1687 C C . ARG A 1 219 ? -18.051 -12.509 9.501 1.00 90.75 219 ARG A C 1
ATOM 1689 O O . ARG A 1 219 ? -17.800 -11.730 8.578 1.00 90.75 219 ARG A O 1
ATOM 1696 N N . PRO A 1 220 ? -18.688 -12.118 10.618 1.00 91.56 220 PRO A N 1
ATOM 1697 C CA . PRO A 1 220 ? -19.100 -10.739 10.838 1.00 91.56 220 PRO A CA 1
ATOM 1698 C C . PRO A 1 220 ? -17.949 -9.751 10.628 1.00 91.56 220 PRO A C 1
ATOM 1700 O O . PRO A 1 220 ? -16.829 -9.957 11.107 1.00 91.56 220 PRO A O 1
ATOM 1703 N N . TYR A 1 221 ? -18.223 -8.679 9.889 1.00 94.38 221 TYR A N 1
ATOM 1704 C CA . TYR A 1 221 ? -17.218 -7.682 9.548 1.00 94.38 221 TYR A CA 1
ATOM 1705 C C . TYR A 1 221 ? -17.102 -6.602 10.622 1.00 94.38 221 TYR A C 1
ATOM 1707 O O . TYR A 1 221 ? -18.021 -6.356 11.397 1.00 94.38 221 TYR A O 1
ATOM 1715 N N . PHE A 1 222 ? -15.964 -5.922 10.636 1.00 96.25 222 PHE A N 1
ATOM 1716 C CA . PHE A 1 222 ? -15.717 -4.749 11.466 1.00 96.25 222 PHE A CA 1
ATOM 1717 C C . PHE A 1 222 ? -15.812 -3.502 10.592 1.00 96.25 222 PHE A C 1
ATOM 1719 O O . PHE A 1 222 ? -15.161 -3.452 9.542 1.00 96.25 222 PHE A O 1
ATOM 1726 N N . LEU A 1 223 ? -16.584 -2.495 11.004 1.00 97.25 223 LEU A N 1
ATOM 1727 C CA . LEU A 1 223 ? -16.616 -1.211 10.304 1.00 97.25 223 LEU A CA 1
ATOM 1728 C C . LEU A 1 223 ? -15.555 -0.284 10.891 1.00 97.25 223 LEU A C 1
ATOM 1730 O O . LEU A 1 223 ? -15.613 0.056 12.062 1.00 97.25 223 LEU A O 1
ATOM 1734 N N . TYR A 1 224 ? -14.594 0.139 10.081 1.00 97.88 224 TYR A N 1
ATOM 1735 C CA . TYR A 1 224 ? -13.529 1.051 10.462 1.00 97.88 224 TYR A CA 1
ATOM 1736 C C . TYR A 1 224 ? -13.811 2.466 9.967 1.00 97.88 224 TYR A C 1
ATOM 1738 O O . TYR A 1 224 ? -13.690 2.752 8.772 1.00 97.88 224 TYR A O 1
ATOM 1746 N N . LEU A 1 225 ? -14.137 3.346 10.909 1.00 97.06 225 LEU A N 1
ATOM 1747 C CA . LEU A 1 225 ? -14.369 4.766 10.686 1.00 97.06 225 LEU A CA 1
ATOM 1748 C C . LEU A 1 225 ? -13.127 5.550 11.087 1.00 97.06 225 LEU A C 1
ATOM 1750 O O . LEU A 1 225 ? -12.501 5.312 12.128 1.00 97.06 225 LEU A O 1
ATOM 1754 N N . ARG A 1 226 ? -12.724 6.469 10.219 1.00 95.75 226 ARG A N 1
ATOM 1755 C CA . ARG A 1 226 ? -11.496 7.235 1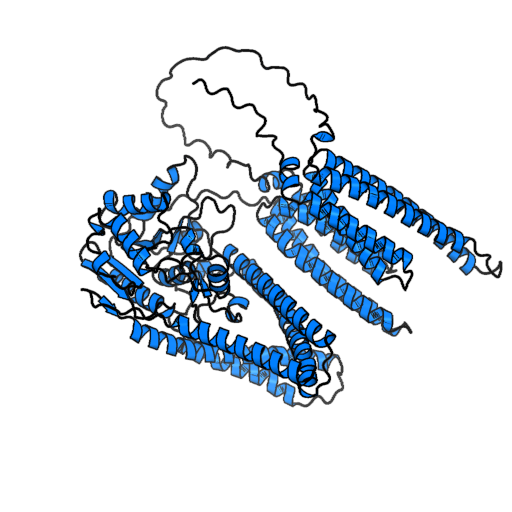0.397 1.00 95.75 226 ARG A CA 1
ATOM 1756 C C . ARG A 1 226 ? -11.486 8.463 9.514 1.00 95.75 226 ARG A C 1
ATOM 1758 O O . ARG A 1 226 ? -12.199 8.551 8.519 1.00 95.75 226 ARG A O 1
ATOM 1765 N N . THR A 1 227 ? -10.531 9.336 9.787 1.00 93.62 227 THR A N 1
ATOM 1766 C CA . THR A 1 227 ? -10.225 10.442 8.887 1.00 93.62 227 THR A CA 1
ATOM 1767 C C . THR A 1 227 ? -9.305 9.978 7.757 1.00 93.62 227 THR A C 1
ATOM 1769 O O . THR A 1 227 ? -8.380 9.189 7.966 1.00 93.62 227 THR A O 1
ATOM 1772 N N . PHE A 1 228 ? -9.511 10.475 6.535 1.00 90.94 228 PHE A N 1
ATOM 1773 C CA . PHE A 1 228 ? -8.661 10.110 5.390 1.00 90.94 228 PHE A CA 1
ATOM 1774 C C . PHE A 1 228 ? -7.208 10.585 5.556 1.00 90.94 228 PHE A C 1
ATOM 1776 O O . PHE A 1 228 ? -6.288 10.043 4.944 1.00 90.94 228 PHE A O 1
ATOM 1783 N N . GLN A 1 229 ? -6.963 11.584 6.410 1.00 88.38 229 GLN A N 1
ATOM 1784 C CA . GLN A 1 229 ? -5.619 12.054 6.748 1.00 88.38 229 GLN A CA 1
ATOM 1785 C C . GLN A 1 229 ? -4.819 11.023 7.559 1.00 88.38 229 GLN A C 1
ATOM 1787 O O . GLN A 1 229 ? -3.576 11.078 7.538 1.00 88.38 229 GLN A O 1
ATOM 1792 N N . ASP A 1 230 ? -5.503 10.089 8.227 1.00 86.94 230 ASP A N 1
ATOM 1793 C CA . ASP A 1 230 ? -4.885 9.011 8.997 1.00 86.94 230 ASP A CA 1
ATOM 1794 C C . ASP A 1 230 ? -4.296 7.916 8.087 1.00 86.94 230 ASP A C 1
ATOM 1796 O O . ASP A 1 230 ? -3.348 7.241 8.489 1.00 86.94 230 ASP A O 1
ATOM 1800 N N . ASP A 1 231 ? -4.716 7.818 6.814 1.00 88.25 231 ASP A N 1
ATOM 1801 C CA . ASP A 1 231 ? -4.102 6.925 5.808 1.00 88.25 231 ASP A CA 1
ATOM 1802 C C . ASP A 1 231 ? -2.605 7.227 5.602 1.00 88.25 231 ASP A C 1
ATOM 1804 O O . ASP A 1 231 ? -1.827 6.369 5.172 1.00 88.25 231 ASP A O 1
ATOM 1808 N N . ALA A 1 232 ? -2.181 8.461 5.896 1.00 88.12 232 ALA A N 1
ATOM 1809 C CA . ALA A 1 232 ? -0.791 8.893 5.792 1.00 88.12 232 ALA A CA 1
ATOM 1810 C C . ALA A 1 232 ? 0.056 8.539 7.028 1.00 88.12 232 ALA A C 1
ATOM 1812 O O . ALA A 1 232 ? 1.280 8.707 6.997 1.00 88.12 232 ALA A O 1
ATOM 1813 N N . VAL A 1 233 ? -0.562 8.090 8.123 1.00 89.75 233 VAL A N 1
ATOM 1814 C CA . VAL A 1 233 ? 0.158 7.670 9.326 1.00 89.75 233 VAL A CA 1
ATOM 1815 C C . VAL A 1 233 ? 0.852 6.345 9.018 1.00 89.75 233 VAL A C 1
ATOM 1817 O O . VAL A 1 233 ? 0.202 5.345 8.732 1.00 89.75 233 VAL A O 1
ATOM 1820 N N . GLU A 1 234 ? 2.188 6.318 9.050 1.00 91.31 234 GLU A N 1
ATOM 1821 C CA . GLU A 1 234 ? 2.950 5.072 8.899 1.00 91.31 234 GLU A CA 1
ATOM 1822 C C . GLU A 1 234 ? 3.425 4.574 10.270 1.00 91.31 234 GLU A C 1
ATOM 1824 O O . GLU A 1 234 ? 4.058 5.304 11.032 1.00 91.31 234 GLU A O 1
ATOM 1829 N N . LEU A 1 235 ? 3.221 3.292 10.546 1.00 90.56 235 LEU A N 1
ATOM 1830 C CA . LEU A 1 235 ? 3.807 2.606 11.686 1.00 90.56 235 LEU A CA 1
ATOM 1831 C C . LEU A 1 235 ? 5.131 1.958 11.277 1.00 90.56 235 LEU A C 1
ATOM 1833 O O . LEU A 1 235 ? 5.324 1.520 10.136 1.00 90.56 235 LEU A O 1
ATOM 1837 N N . ARG A 1 236 ? 6.067 1.842 12.225 1.00 87.31 236 ARG A N 1
ATOM 1838 C CA . ARG A 1 236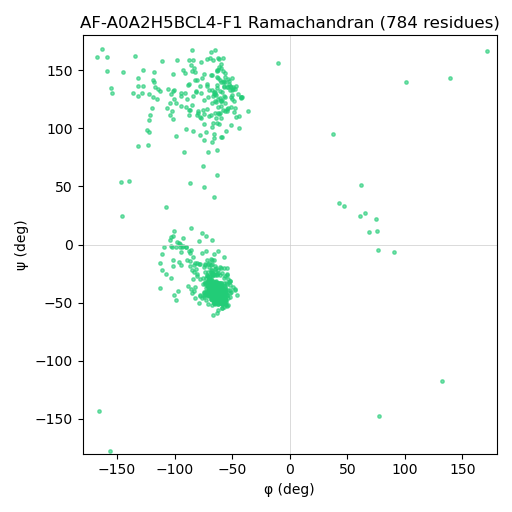 ? 7.278 1.055 11.997 1.00 87.31 236 ARG A CA 1
ATOM 1839 C C . ARG A 1 236 ? 6.922 -0.426 11.884 1.00 87.31 236 ARG A C 1
ATOM 1841 O O . ARG A 1 236 ? 6.775 -1.117 12.891 1.00 87.31 236 ARG A O 1
ATOM 1848 N N . ALA A 1 237 ? 6.879 -0.906 10.650 1.00 86.88 237 ALA A N 1
ATOM 1849 C CA . ALA A 1 237 ? 6.722 -2.308 10.352 1.00 86.88 237 ALA A CA 1
ATOM 1850 C C . ALA A 1 237 ? 8.025 -3.059 10.620 1.00 86.88 237 ALA A C 1
ATOM 1852 O O . ALA A 1 237 ? 9.109 -2.765 10.090 1.00 86.88 237 ALA A O 1
ATOM 1853 N N . GLY A 1 238 ? 7.918 -4.072 11.450 1.00 84.69 238 GLY A N 1
ATOM 1854 C CA . GLY A 1 238 ? 8.914 -5.100 11.574 1.00 84.69 238 GLY A CA 1
ATOM 1855 C C . GLY A 1 238 ? 9.006 -5.885 10.271 1.00 84.69 238 GLY A C 1
ATOM 1856 O O . GLY A 1 238 ? 8.263 -5.699 9.306 1.00 84.69 238 GLY A O 1
ATOM 1857 N N . PRO A 1 239 ? 10.056 -6.689 10.168 1.00 78.44 239 PRO A N 1
ATOM 1858 C CA . PRO A 1 239 ? 10.437 -7.252 8.889 1.00 78.44 239 PRO A CA 1
ATOM 1859 C C . PRO A 1 239 ? 9.527 -8.374 8.387 1.00 78.44 239 PRO A C 1
ATOM 1861 O O . PRO A 1 239 ? 9.615 -8.724 7.217 1.00 78.44 239 PRO A O 1
ATOM 1864 N N . VAL A 1 240 ? 8.717 -8.952 9.272 1.00 78.75 240 VAL A N 1
ATOM 1865 C CA . VAL A 1 240 ? 7.893 -10.128 8.981 1.00 78.75 240 VAL A CA 1
ATOM 1866 C C . VAL A 1 240 ? 6.591 -9.746 8.279 1.00 78.75 240 VAL A C 1
ATOM 1868 O O . VAL A 1 240 ? 6.183 -10.432 7.352 1.00 78.75 240 VAL A O 1
ATOM 1871 N N . ASN A 1 241 ? 5.985 -8.614 8.639 1.00 75.25 241 ASN A N 1
ATOM 1872 C CA . ASN A 1 241 ? 4.643 -8.243 8.170 1.00 75.25 241 ASN A CA 1
ATOM 1873 C C . ASN A 1 241 ? 4.638 -7.516 6.819 1.00 75.25 241 ASN A C 1
ATOM 1875 O O . ASN A 1 241 ? 3.657 -6.879 6.446 1.00 75.25 241 ASN A O 1
ATOM 1879 N N . ARG A 1 242 ? 5.749 -7.550 6.084 1.00 78.94 242 ARG A N 1
ATOM 1880 C CA . ARG A 1 242 ? 5.884 -6.793 4.842 1.00 78.94 242 ARG A CA 1
ATOM 1881 C C . ARG A 1 242 ? 5.357 -7.589 3.669 1.00 78.94 242 ARG A C 1
ATOM 1883 O O . ARG A 1 242 ? 5.924 -8.614 3.296 1.00 78.94 242 ARG A O 1
ATOM 1890 N N . ARG A 1 243 ? 4.294 -7.070 3.066 1.00 71.88 243 ARG A N 1
ATOM 1891 C CA . ARG A 1 243 ? 3.752 -7.571 1.807 1.00 71.88 243 ARG A CA 1
ATOM 1892 C C . ARG A 1 243 ? 4.578 -7.001 0.654 1.00 71.88 243 ARG A C 1
ATOM 1894 O O . ARG A 1 243 ? 4.847 -5.808 0.619 1.00 71.88 243 ARG A O 1
ATOM 1901 N N . GLY A 1 244 ? 4.988 -7.866 -0.271 1.00 68.88 244 GLY A N 1
ATOM 1902 C CA . GLY A 1 244 ? 5.776 -7.483 -1.447 1.00 68.88 244 GLY A CA 1
ATOM 1903 C C . GLY A 1 244 ? 7.270 -7.784 -1.309 1.00 68.88 244 GLY A C 1
ATOM 1904 O O . GLY A 1 244 ? 7.879 -7.611 -0.252 1.00 68.88 244 GLY A O 1
ATOM 1905 N N . LEU A 1 245 ? 7.865 -8.258 -2.406 1.00 67.69 245 LEU A N 1
ATOM 1906 C CA . LEU A 1 245 ? 9.279 -8.637 -2.484 1.00 67.69 245 LEU A CA 1
ATOM 1907 C C . LEU A 1 245 ? 10.187 -7.420 -2.243 1.00 67.69 245 LEU A C 1
ATOM 1909 O O . LEU A 1 245 ? 11.141 -7.485 -1.472 1.00 67.69 245 LEU A O 1
ATOM 1913 N N . ILE A 1 246 ? 9.816 -6.275 -2.816 1.00 70.56 246 ILE A N 1
ATOM 1914 C CA . ILE A 1 246 ? 10.573 -5.023 -2.719 1.00 70.56 246 ILE A CA 1
ATOM 1915 C C . ILE A 1 246 ? 10.454 -4.438 -1.316 1.00 70.56 246 ILE A C 1
ATOM 1917 O O . ILE A 1 246 ? 11.445 -4.027 -0.716 1.00 70.56 246 ILE A O 1
ATOM 1921 N N . THR A 1 247 ? 9.254 -4.457 -0.738 1.00 71.12 247 THR A N 1
ATOM 1922 C CA . THR A 1 247 ? 9.034 -3.964 0.624 1.00 71.12 247 THR A CA 1
ATOM 1923 C C . THR A 1 247 ? 9.794 -4.817 1.655 1.00 71.12 247 THR A C 1
ATOM 1925 O O . THR A 1 247 ? 10.367 -4.263 2.604 1.00 71.12 247 THR A O 1
ATOM 1928 N N . ALA A 1 248 ? 9.910 -6.134 1.434 1.00 70.56 248 ALA A N 1
ATOM 1929 C CA . ALA A 1 248 ? 10.731 -7.039 2.244 1.00 70.56 248 ALA A CA 1
ATOM 1930 C C . ALA A 1 248 ? 12.237 -6.713 2.193 1.00 70.56 248 ALA A C 1
ATOM 1932 O O . ALA A 1 248 ? 12.910 -6.808 3.225 1.00 70.56 248 ALA A O 1
ATOM 1933 N N . LEU A 1 249 ? 12.740 -6.281 1.032 1.00 68.19 249 LEU A N 1
ATOM 1934 C CA . LEU A 1 249 ? 14.134 -5.860 0.833 1.00 68.19 249 LEU A CA 1
ATOM 1935 C C . LEU A 1 249 ? 14.388 -4.405 1.252 1.00 68.19 249 LEU A C 1
ATOM 1937 O O . LEU A 1 249 ? 15.509 -4.039 1.593 1.00 68.19 249 LEU A O 1
ATOM 1941 N N . SER A 1 250 ? 13.353 -3.563 1.272 1.00 68.69 250 SER A N 1
ATOM 1942 C CA . SER A 1 250 ? 13.517 -2.137 1.542 1.00 68.69 250 SER A CA 1
ATOM 1943 C C . SER A 1 250 ? 14.067 -1.863 2.950 1.00 68.69 250 SER A C 1
ATOM 1945 O O . SER A 1 250 ? 13.593 -2.381 3.970 1.00 68.69 250 SER A O 1
ATOM 1947 N N . PHE A 1 251 ? 15.051 -0.969 3.045 1.00 67.31 251 PHE A N 1
ATOM 1948 C CA . PHE A 1 251 ? 15.582 -0.525 4.338 1.00 67.31 251 PHE A CA 1
ATOM 1949 C C . PHE A 1 251 ? 14.560 0.299 5.131 1.00 67.31 251 PHE A C 1
ATOM 1951 O O . PHE A 1 251 ? 14.568 0.294 6.367 1.00 67.31 251 PHE A O 1
ATOM 1958 N N . ARG A 1 252 ? 13.628 0.965 4.434 1.00 74.00 252 ARG A N 1
ATOM 1959 C CA . ARG A 1 252 ? 12.582 1.782 5.051 1.00 74.00 252 ARG A CA 1
ATOM 1960 C C . ARG A 1 252 ? 11.509 0.890 5.673 1.00 74.00 252 ARG A C 1
ATOM 1962 O O . ARG A 1 252 ? 10.662 0.316 5.004 1.00 74.00 252 ARG A O 1
ATOM 1969 N N . ARG A 1 253 ? 11.557 0.788 7.000 1.00 82.12 253 ARG A N 1
ATOM 1970 C CA . ARG A 1 253 ? 10.741 -0.130 7.803 1.00 82.12 253 ARG A CA 1
ATOM 1971 C C . ARG A 1 253 ? 9.372 0.445 8.177 1.00 82.12 253 ARG A C 1
ATOM 1973 O O . ARG A 1 253 ? 9.081 0.523 9.363 1.00 82.12 253 ARG A O 1
ATOM 1980 N N . ARG A 1 254 ? 8.582 0.925 7.213 1.00 87.12 254 ARG A N 1
ATOM 1981 C CA . ARG A 1 254 ? 7.308 1.612 7.493 1.00 87.12 254 ARG A CA 1
ATOM 1982 C C . ARG A 1 254 ? 6.169 1.076 6.626 1.00 87.12 254 ARG A C 1
ATOM 1984 O O . ARG A 1 254 ? 6.380 0.874 5.433 1.00 87.12 254 ARG A O 1
ATOM 1991 N N . LEU A 1 255 ? 5.008 0.857 7.236 1.00 88.94 255 LEU A N 1
ATOM 1992 C CA . LEU A 1 255 ? 3.748 0.503 6.574 1.00 88.94 255 LEU A CA 1
ATOM 1993 C C . LEU A 1 255 ? 2.656 1.476 7.034 1.00 88.94 255 LEU A C 1
ATOM 1995 O O . LEU A 1 255 ? 2.744 1.943 8.171 1.00 88.94 255 LEU A O 1
ATOM 1999 N N . PRO A 1 256 ? 1.648 1.779 6.201 1.00 92.06 256 PRO A N 1
ATOM 2000 C CA . PRO A 1 256 ? 0.468 2.515 6.644 1.00 92.06 256 PRO A CA 1
ATOM 2001 C C . PRO A 1 256 ? -0.137 1.865 7.894 1.00 92.06 256 PRO A C 1
ATOM 2003 O O . PRO A 1 256 ? -0.229 0.639 7.974 1.00 92.06 256 PRO A O 1
ATOM 2006 N N . PHE A 1 257 ? -0.519 2.678 8.877 1.00 94.00 257 PHE A N 1
ATOM 2007 C CA . PHE A 1 257 ? -1.097 2.218 10.139 1.00 94.00 257 PHE A CA 1
ATOM 2008 C C . PHE A 1 257 ? -2.358 1.388 9.892 1.00 94.00 257 PHE A C 1
ATOM 2010 O O . PHE A 1 257 ? -2.464 0.276 10.407 1.00 94.00 257 PHE A O 1
ATOM 2017 N N . GLU A 1 258 ? -3.231 1.868 9.002 1.00 94.25 258 GLU A N 1
ATOM 2018 C CA . GLU A 1 258 ? -4.405 1.127 8.545 1.00 94.25 258 GLU A CA 1
ATOM 2019 C C . GLU A 1 258 ? -4.043 -0.277 8.044 1.00 94.25 258 GLU A C 1
ATOM 2021 O O . GLU A 1 258 ? -4.723 -1.239 8.383 1.00 94.25 258 GLU A O 1
ATOM 2026 N N . GLU A 1 259 ? -2.991 -0.426 7.235 1.00 92.69 259 GLU A N 1
ATOM 2027 C CA . GLU A 1 259 ? -2.630 -1.730 6.670 1.00 92.69 259 GLU A CA 1
ATOM 2028 C C . GLU A 1 259 ? -2.243 -2.726 7.769 1.00 92.69 259 GLU A C 1
ATOM 2030 O O . GLU A 1 259 ? -2.609 -3.903 7.698 1.00 92.69 259 GLU A O 1
ATOM 2035 N N . VAL A 1 260 ? -1.546 -2.247 8.804 1.00 92.62 260 VAL A N 1
ATOM 2036 C CA . VAL A 1 260 ? -1.200 -3.058 9.975 1.00 92.62 260 VAL A CA 1
ATOM 2037 C C . VAL A 1 260 ? -2.467 -3.469 10.717 1.00 92.62 260 VAL A C 1
ATOM 2039 O O . VAL A 1 260 ? -2.650 -4.657 10.965 1.00 92.62 260 VAL A O 1
ATOM 2042 N N . VAL A 1 261 ? -3.345 -2.515 11.025 1.00 94.56 261 VAL A N 1
ATOM 2043 C CA . VAL A 1 261 ? -4.611 -2.745 11.736 1.00 94.56 261 VAL A CA 1
ATOM 2044 C C . VAL A 1 261 ? -5.500 -3.723 10.971 1.00 94.56 261 VAL A C 1
ATOM 2046 O O . VAL A 1 261 ? -5.861 -4.769 11.504 1.00 94.56 261 VAL A O 1
ATOM 2049 N N . ALA A 1 262 ? -5.786 -3.443 9.700 1.00 93.69 262 ALA A N 1
ATOM 2050 C CA . ALA A 1 262 ? -6.641 -4.266 8.851 1.00 93.69 262 ALA A CA 1
ATOM 2051 C C . ALA A 1 262 ? -6.162 -5.709 8.766 1.00 93.69 262 ALA A C 1
ATOM 2053 O O . ALA A 1 262 ? -6.965 -6.639 8.763 1.00 93.69 262 ALA A O 1
ATOM 2054 N N . TRP A 1 263 ? -4.846 -5.912 8.729 1.00 90.56 263 TRP A N 1
ATOM 2055 C CA . TRP A 1 263 ? -4.301 -7.256 8.717 1.00 90.56 263 TRP A CA 1
ATOM 2056 C C . TRP A 1 263 ? -4.464 -7.992 10.052 1.00 90.56 263 TRP A C 1
ATOM 2058 O O . TRP A 1 263 ? -4.640 -9.205 10.026 1.00 90.56 263 TRP A O 1
ATOM 2068 N N . ARG A 1 264 ? -4.446 -7.290 11.194 1.00 93.44 264 ARG A N 1
ATOM 2069 C CA . ARG A 1 264 ? -4.721 -7.895 12.511 1.00 93.44 264 ARG A CA 1
ATOM 2070 C C . ARG A 1 264 ? -6.187 -8.242 12.693 1.00 93.44 264 ARG A C 1
ATOM 2072 O O . ARG A 1 264 ? -6.488 -9.336 13.154 1.00 93.44 264 ARG A O 1
ATOM 2079 N N . PHE A 1 265 ? -7.081 -7.354 12.277 1.00 94.62 265 PHE A N 1
ATOM 2080 C CA . PHE A 1 265 ? -8.515 -7.620 12.344 1.00 94.62 265 PHE A CA 1
ATOM 2081 C C . PHE A 1 265 ? -8.932 -8.788 11.453 1.00 94.62 265 PHE A C 1
ATOM 2083 O O . PHE A 1 265 ? -9.796 -9.555 11.853 1.00 94.62 265 PHE A O 1
ATOM 2090 N N . GLN A 1 266 ? -8.251 -9.014 10.321 1.00 92.00 266 GLN A N 1
ATOM 2091 C CA . GLN A 1 266 ? -8.556 -10.122 9.408 1.00 92.00 266 GLN A CA 1
ATOM 2092 C C . GLN A 1 266 ? -8.508 -11.521 10.068 1.00 92.00 266 GLN A C 1
ATOM 2094 O O . GLN A 1 266 ? -9.090 -12.470 9.537 1.00 92.00 266 GLN A O 1
ATOM 2099 N N . HIS A 1 267 ? -7.833 -11.679 11.213 1.00 91.69 267 HIS A N 1
ATOM 2100 C CA . HIS A 1 267 ? -7.876 -12.915 12.005 1.00 91.69 267 HIS A CA 1
ATOM 2101 C C . HIS A 1 267 ? -9.230 -13.150 12.682 1.00 91.69 267 HIS A C 1
ATOM 2103 O O . HIS A 1 267 ? -9.610 -14.307 12.821 1.00 91.69 267 HIS A O 1
ATOM 2109 N N . PHE A 1 268 ? -9.968 -12.088 13.002 1.00 93.06 268 PHE A N 1
ATOM 2110 C CA . PHE A 1 268 ? -11.259 -12.105 13.701 1.00 93.06 268 PHE A CA 1
ATOM 2111 C C . PHE A 1 268 ? -12.450 -11.888 12.756 1.00 93.06 268 PHE A C 1
ATOM 2113 O O . PHE A 1 268 ? -13.535 -12.403 12.997 1.00 93.06 268 PHE A O 1
ATOM 2120 N N . GLY A 1 269 ? -12.242 -11.161 11.658 1.00 93.38 269 GLY A N 1
ATOM 2121 C CA . GLY A 1 269 ? -13.258 -10.875 10.647 1.00 93.38 269 GLY A CA 1
ATOM 2122 C C . GLY A 1 269 ? -12.764 -9.847 9.626 1.00 93.38 269 GLY A C 1
ATOM 2123 O O . GLY A 1 269 ? -11.721 -9.212 9.823 1.00 93.38 269 GLY A O 1
ATOM 2124 N N . PRO A 1 270 ? -13.451 -9.675 8.492 1.00 94.00 270 PRO A N 1
ATOM 2125 C CA . PRO A 1 270 ? -13.043 -8.689 7.503 1.00 94.00 270 PRO A CA 1
ATOM 2126 C C . PRO A 1 270 ? -13.183 -7.261 8.058 1.00 94.00 270 PRO A C 1
ATOM 2128 O O . PRO A 1 270 ? -14.229 -6.883 8.571 1.00 94.00 270 PRO A O 1
ATOM 2131 N N . LEU A 1 271 ? -12.124 -6.450 7.947 1.00 95.44 271 LEU A N 1
ATOM 2132 C CA . LEU A 1 271 ? -12.173 -5.020 8.274 1.00 95.44 271 LEU A CA 1
ATOM 2133 C C . LEU A 1 271 ? -12.579 -4.228 7.032 1.00 95.44 271 LEU A C 1
ATOM 2135 O O . LEU A 1 271 ? -11.921 -4.327 5.991 1.00 95.44 271 LEU A O 1
ATOM 2139 N N . VAL A 1 272 ? -13.624 -3.424 7.162 1.00 95.75 272 VAL A N 1
ATOM 2140 C CA . VAL A 1 272 ? -14.257 -2.648 6.097 1.00 95.75 272 VAL A CA 1
ATOM 2141 C C . VAL A 1 272 ? -14.132 -1.160 6.412 1.00 95.75 272 VAL A C 1
ATOM 2143 O O . VAL A 1 272 ? -14.277 -0.792 7.563 1.00 95.75 272 VAL A O 1
ATOM 2146 N N . ALA A 1 273 ? -13.863 -0.290 5.439 1.00 95.75 273 ALA A N 1
ATOM 2147 C CA . ALA A 1 273 ? -13.768 1.157 5.669 1.00 95.75 273 ALA A CA 1
ATOM 2148 C C . ALA A 1 273 ? -14.305 1.969 4.488 1.00 95.75 273 ALA A C 1
ATOM 2150 O O . ALA A 1 273 ? -14.137 1.559 3.338 1.00 95.75 273 ALA A O 1
ATOM 2151 N N . GLY A 1 274 ? -14.863 3.151 4.756 1.00 93.44 274 GLY A N 1
ATOM 2152 C CA . GLY A 1 274 ? -15.182 4.155 3.735 1.00 93.44 274 GLY A CA 1
ATOM 2153 C C . GLY A 1 274 ? -13.966 4.513 2.871 1.00 93.44 274 GLY A C 1
ATOM 2154 O O . GLY A 1 274 ? -12.857 4.686 3.381 1.00 93.44 274 GLY A O 1
ATOM 2155 N N . ASN A 1 275 ? -14.145 4.602 1.552 1.00 91.19 275 ASN A N 1
ATOM 2156 C CA . ASN A 1 275 ? -13.142 5.181 0.663 1.00 91.19 275 ASN A CA 1
ATOM 2157 C C . ASN A 1 275 ? -13.290 6.704 0.609 1.00 91.19 275 ASN A C 1
ATOM 2159 O O . ASN A 1 275 ? -14.401 7.221 0.680 1.00 91.19 275 ASN A O 1
ATOM 2163 N N . ASP A 1 276 ? -12.177 7.408 0.405 1.00 84.75 276 ASP A N 1
ATOM 2164 C CA . ASP A 1 276 ? -12.194 8.855 0.186 1.00 84.75 276 ASP A CA 1
ATOM 2165 C C . ASP A 1 276 ? -12.985 9.179 -1.098 1.00 84.75 276 ASP A C 1
ATOM 2167 O O . ASP A 1 276 ? -12.576 8.733 -2.179 1.00 84.75 276 ASP A O 1
ATOM 2171 N N . PRO A 1 277 ? -14.097 9.938 -1.020 1.00 80.19 277 PRO A N 1
ATOM 2172 C CA . PRO A 1 277 ? -14.902 10.274 -2.193 1.00 80.19 277 PRO A CA 1
ATOM 2173 C C . PRO A 1 277 ? -14.136 11.161 -3.185 1.00 80.19 277 PRO A C 1
ATOM 2175 O O . PRO A 1 277 ? -14.436 11.159 -4.377 1.00 80.19 277 PRO A O 1
ATOM 2178 N N . SER A 1 278 ? -13.116 11.893 -2.722 1.00 76.88 278 SER A N 1
ATOM 2179 C CA . SER A 1 278 ? -12.255 12.724 -3.569 1.00 76.88 278 SER A CA 1
ATOM 2180 C C . SER A 1 278 ? -11.141 11.928 -4.256 1.00 76.88 278 SER A C 1
ATOM 2182 O O . SER A 1 278 ? -10.542 12.390 -5.236 1.00 76.88 278 SER A O 1
ATOM 2184 N N . ALA A 1 279 ? -10.860 10.709 -3.786 1.00 76.62 279 ALA A N 1
ATOM 2185 C CA . ALA A 1 279 ? -9.876 9.844 -4.407 1.00 76.62 279 ALA A CA 1
ATOM 2186 C C . ALA A 1 279 ? -10.453 9.262 -5.704 1.00 76.62 279 ALA A C 1
ATOM 2188 O O . ALA A 1 279 ? -11.023 8.173 -5.720 1.00 76.62 279 ALA A O 1
ATOM 2189 N N . ALA A 1 280 ? -10.235 9.970 -6.816 1.00 59.69 280 ALA A N 1
ATOM 2190 C CA . ALA A 1 280 ? -10.572 9.562 -8.186 1.00 59.69 280 ALA A CA 1
ATOM 2191 C C . ALA A 1 280 ? -9.755 8.342 -8.686 1.00 59.69 280 ALA A C 1
ATOM 2193 O O . ALA A 1 280 ? -9.243 8.318 -9.807 1.00 59.69 280 ALA A O 1
ATOM 2194 N N . GLY A 1 281 ? -9.542 7.332 -7.842 1.00 64.56 281 GLY A N 1
ATOM 2195 C CA . GLY A 1 281 ? -8.600 6.257 -8.091 1.00 64.56 281 GLY A CA 1
ATOM 2196 C C . GLY A 1 281 ? -8.765 5.059 -7.165 1.00 64.56 281 GLY A C 1
ATOM 2197 O O . GLY A 1 281 ? -9.857 4.587 -6.875 1.00 64.56 281 GLY A O 1
ATOM 2198 N N . LEU A 1 282 ? -7.630 4.478 -6.799 1.00 71.62 282 LEU A N 1
ATOM 2199 C CA . LEU A 1 282 ? -7.556 3.138 -6.237 1.00 71.62 282 LEU A CA 1
ATOM 2200 C C . LEU A 1 282 ? -7.714 3.164 -4.742 1.00 71.62 282 LEU A C 1
ATOM 2202 O O . LEU A 1 282 ? -7.050 3.961 -4.082 1.00 71.62 282 LEU A O 1
ATOM 2206 N N . ALA A 1 283 ? -8.496 2.209 -4.251 1.00 75.44 283 ALA A N 1
ATOM 2207 C CA . ALA A 1 283 ? -8.597 1.878 -2.845 1.00 75.44 283 ALA A CA 1
ATOM 2208 C C . ALA A 1 283 ? -7.206 1.872 -2.190 1.00 75.44 283 ALA A C 1
ATOM 2210 O O . ALA A 1 283 ? -6.280 1.199 -2.669 1.00 75.44 283 ALA A O 1
ATOM 2211 N N . SER A 1 284 ? -7.050 2.636 -1.105 1.00 82.56 284 SER A N 1
ATOM 2212 C CA . SER A 1 284 ? -5.843 2.563 -0.282 1.00 82.56 284 SER A CA 1
ATOM 2213 C C . SER A 1 284 ? -5.654 1.140 0.269 1.00 82.56 284 SER A C 1
ATOM 2215 O O . SER A 1 284 ? -6.582 0.329 0.315 1.00 82.56 284 SER A O 1
ATOM 2217 N N . LEU A 1 285 ? -4.405 0.792 0.591 1.00 82.75 285 LEU A N 1
ATOM 2218 C CA . LEU A 1 285 ? -4.070 -0.523 1.143 1.00 82.75 285 LEU A CA 1
ATOM 2219 C C . LEU A 1 285 ? -4.571 -0.630 2.578 1.00 82.75 285 LEU A C 1
ATOM 2221 O O . LEU A 1 285 ? -4.370 0.295 3.353 1.00 82.75 285 LEU A O 1
ATOM 2225 N N . GLY A 1 286 ? -5.134 -1.782 2.940 1.00 89.50 286 GLY A N 1
ATOM 2226 C CA . GLY A 1 286 ? -5.593 -2.048 4.300 1.00 89.50 286 GLY A CA 1
ATOM 2227 C C . GLY A 1 286 ? -6.991 -2.641 4.317 1.00 89.50 286 GLY A C 1
ATOM 2228 O O . GLY A 1 286 ? -7.179 -3.752 3.809 1.00 89.50 286 GLY A O 1
ATOM 2229 N N . ALA A 1 287 ? -7.935 -1.921 4.928 1.00 92.25 287 ALA A N 1
ATOM 2230 C CA . ALA A 1 287 ? -9.322 -2.350 5.040 1.00 92.25 287 ALA A CA 1
ATOM 2231 C C . ALA A 1 287 ? -9.966 -2.481 3.651 1.00 92.25 287 ALA A C 1
ATOM 2233 O O . ALA A 1 287 ? -9.584 -1.796 2.695 1.00 92.25 287 ALA A O 1
ATOM 2234 N N . ALA A 1 288 ? -10.936 -3.384 3.530 1.00 93.19 288 ALA A N 1
ATOM 2235 C CA . ALA A 1 288 ? -11.747 -3.509 2.330 1.00 93.19 288 ALA A CA 1
ATOM 2236 C C . ALA A 1 288 ? -12.581 -2.232 2.157 1.00 93.19 288 ALA A C 1
ATOM 2238 O O . ALA A 1 288 ? -13.205 -1.764 3.104 1.00 93.19 288 ALA A O 1
ATOM 2239 N N . LYS A 1 289 ? -12.553 -1.631 0.966 1.00 92.88 289 LYS A N 1
ATOM 2240 C CA . LYS A 1 289 ? -13.108 -0.287 0.774 1.00 92.88 289 LYS A CA 1
ATOM 2241 C C . LYS A 1 289 ? -14.574 -0.301 0.365 1.00 92.88 289 LYS A C 1
ATOM 2243 O O . LYS A 1 289 ? -14.928 -0.968 -0.611 1.00 92.88 289 LYS A O 1
ATOM 2248 N N . LEU A 1 290 ? -15.367 0.498 1.073 1.00 91.56 290 LEU A N 1
ATOM 2249 C CA . LEU A 1 290 ? -16.725 0.902 0.730 1.00 91.56 290 LEU A CA 1
ATOM 2250 C C . LEU A 1 290 ? -16.672 2.091 -0.221 1.00 91.56 290 LEU A C 1
ATOM 2252 O O . LEU A 1 290 ? -16.026 3.097 0.067 1.00 91.56 290 LEU A O 1
ATOM 2256 N N . PHE A 1 291 ? -17.370 1.988 -1.344 1.00 89.38 291 PHE A N 1
ATOM 2257 C CA . PHE A 1 291 ? -17.646 3.133 -2.202 1.00 89.38 291 PHE A CA 1
ATOM 2258 C C . PHE A 1 291 ? -19.058 3.592 -1.870 1.00 89.38 291 PHE A C 1
ATOM 2260 O O . PHE A 1 291 ? -20.015 3.016 -2.378 1.00 89.38 291 PHE A O 1
ATOM 2267 N N . LEU A 1 292 ? -19.154 4.550 -0.951 1.00 89.44 292 LEU A N 1
ATOM 2268 C CA . LEU A 1 292 ? -20.432 5.103 -0.517 1.00 89.44 292 LEU A CA 1
ATOM 2269 C C . LEU A 1 292 ? -21.001 6.022 -1.603 1.00 89.44 292 LEU A C 1
ATOM 2271 O O . LEU A 1 292 ? -20.244 6.693 -2.316 1.00 89.44 292 LEU A O 1
ATOM 2275 N N . SER A 1 293 ? -22.324 6.061 -1.724 1.00 86.31 293 SER A N 1
ATOM 2276 C CA . SER A 1 293 ? -23.012 6.904 -2.698 1.00 86.31 293 SER A CA 1
ATOM 2277 C C . SER A 1 293 ? -22.830 8.380 -2.358 1.00 86.31 293 SER A C 1
ATOM 2279 O O . SER A 1 293 ? -23.228 8.850 -1.294 1.00 86.31 293 SER A O 1
ATOM 2281 N N . THR A 1 294 ? -22.263 9.142 -3.292 1.00 82.19 294 THR A N 1
ATOM 2282 C CA . THR A 1 294 ? -22.095 10.597 -3.160 1.00 82.19 294 THR A CA 1
ATOM 2283 C C . THR A 1 294 ? -23.309 11.391 -3.638 1.00 82.19 294 THR A C 1
ATOM 2285 O O . THR A 1 294 ? -23.336 12.607 -3.456 1.00 82.19 294 THR A O 1
ATOM 2288 N N . PHE A 1 295 ? -24.298 10.729 -4.252 1.00 77.75 295 PHE A N 1
ATOM 2289 C CA . PHE A 1 295 ? -25.499 11.369 -4.776 1.00 77.75 295 PHE A CA 1
ATOM 2290 C C . PHE A 1 295 ? -26.779 10.625 -4.346 1.00 77.75 295 PHE A C 1
ATOM 2292 O O . PHE A 1 295 ? -26.876 9.413 -4.571 1.00 77.75 295 PHE A O 1
ATOM 2299 N N . PRO A 1 296 ? -27.771 11.319 -3.752 1.00 85.00 296 PRO A N 1
ATOM 2300 C CA . PRO A 1 296 ? -27.693 12.685 -3.212 1.00 85.00 296 PRO A CA 1
ATOM 2301 C C . PRO A 1 296 ? -26.599 12.832 -2.135 1.00 85.00 296 PRO A C 1
ATOM 2303 O O . PRO A 1 296 ? -26.140 11.839 -1.572 1.00 85.00 296 PRO A O 1
ATOM 2306 N N . ARG A 1 297 ? -26.158 14.073 -1.870 1.00 83.31 297 ARG A N 1
ATOM 2307 C CA . ARG A 1 297 ? -24.942 14.391 -1.084 1.00 83.31 297 ARG A CA 1
ATOM 2308 C C . ARG A 1 297 ? -24.889 13.750 0.306 1.00 83.31 297 ARG A C 1
ATOM 2310 O O . ARG A 1 297 ? -23.797 13.533 0.819 1.00 83.31 297 ARG A O 1
ATOM 2317 N N . ASP A 1 298 ? -26.040 13.437 0.890 1.00 91.00 298 ASP A N 1
ATOM 2318 C CA . ASP A 1 298 ? -26.170 12.853 2.226 1.00 91.00 298 ASP A CA 1
ATOM 2319 C C . ASP A 1 298 ? -26.469 11.348 2.227 1.00 91.00 298 ASP A C 1
ATOM 2321 O O . ASP A 1 298 ? -26.528 10.742 3.291 1.00 91.00 298 ASP A O 1
ATOM 2325 N N . ARG A 1 299 ? -26.610 10.696 1.065 1.00 90.00 299 ARG A N 1
ATOM 2326 C CA . ARG A 1 299 ? -26.944 9.261 0.995 1.00 90.00 299 ARG A CA 1
ATOM 2327 C C . ARG A 1 299 ? -25.903 8.374 1.683 1.00 90.00 299 ARG A C 1
ATOM 2329 O O . ARG A 1 299 ? -26.266 7.396 2.331 1.00 90.00 299 ARG A O 1
ATOM 2336 N N . TRP A 1 300 ? -24.627 8.753 1.616 1.00 92.94 300 TRP A N 1
ATOM 2337 C CA . TRP A 1 300 ? -23.546 8.049 2.311 1.00 92.94 300 TRP A CA 1
ATOM 2338 C C . TRP A 1 300 ? -23.763 7.959 3.830 1.00 92.94 300 TRP A C 1
ATOM 2340 O O . TRP A 1 300 ? -23.301 6.996 4.434 1.00 92.94 300 TRP A O 1
ATOM 2350 N N . LYS A 1 301 ? -24.471 8.923 4.442 1.00 94.88 301 LYS A N 1
ATOM 2351 C CA . LYS A 1 301 ? -24.766 8.949 5.883 1.00 94.88 301 LYS A CA 1
ATOM 2352 C C . LYS A 1 301 ? -25.694 7.809 6.296 1.00 94.88 301 LYS A C 1
ATOM 2354 O O . LYS A 1 301 ? -25.494 7.199 7.339 1.00 94.88 301 LYS A O 1
ATOM 2359 N N . VAL A 1 302 ? -26.684 7.510 5.457 1.00 93.81 302 VAL A N 1
ATOM 2360 C CA . VAL A 1 302 ? -27.608 6.387 5.665 1.00 93.81 302 VAL A CA 1
ATOM 2361 C C . VAL A 1 302 ? -26.880 5.068 5.433 1.00 93.81 302 VAL A C 1
ATOM 2363 O O . VAL A 1 302 ? -27.002 4.139 6.225 1.00 93.81 302 VAL A O 1
ATOM 2366 N N . GLU A 1 303 ? -26.071 4.993 4.373 1.00 93.19 303 GLU A N 1
ATOM 2367 C CA . GLU A 1 303 ? -25.292 3.791 4.067 1.00 93.19 303 GLU A CA 1
ATOM 2368 C C . GLU A 1 303 ? -24.301 3.463 5.189 1.00 93.19 303 GLU A C 1
ATOM 2370 O O . GLU A 1 303 ? -24.244 2.318 5.632 1.00 93.19 303 GLU A O 1
ATOM 2375 N N . ILE A 1 304 ? -23.541 4.445 5.690 1.00 94.94 304 ILE A N 1
ATOM 2376 C CA . ILE A 1 304 ? -22.562 4.201 6.756 1.00 94.94 304 ILE A CA 1
ATOM 2377 C C . ILE A 1 304 ? -23.234 3.773 8.064 1.00 94.94 304 ILE A C 1
ATOM 2379 O O . ILE A 1 304 ? -22.714 2.889 8.742 1.00 94.94 304 ILE A O 1
ATOM 2383 N N . GLU A 1 305 ? -24.415 4.314 8.373 1.00 95.25 305 GLU A N 1
ATOM 2384 C CA . GLU A 1 305 ? -25.212 3.897 9.527 1.00 95.25 305 GLU A CA 1
ATOM 2385 C C . GLU A 1 305 ? -25.686 2.445 9.397 1.00 95.25 305 GLU A C 1
ATOM 2387 O O . GLU A 1 305 ? -25.561 1.662 10.341 1.00 95.25 305 GLU A O 1
ATOM 2392 N N . GLN A 1 306 ? -26.159 2.047 8.212 1.00 92.81 306 GLN A N 1
ATOM 2393 C CA . GLN A 1 306 ? -26.521 0.654 7.932 1.00 92.81 306 GLN A CA 1
ATOM 2394 C C . GLN A 1 306 ? -25.316 -0.276 8.103 1.00 92.81 306 GLN A C 1
ATOM 2396 O O . GLN A 1 306 ? -25.419 -1.306 8.774 1.00 92.81 306 GLN A O 1
ATOM 2401 N N . TYR A 1 307 ? -24.152 0.108 7.566 1.00 93.94 307 TYR A N 1
ATOM 2402 C CA . TYR A 1 307 ? -22.926 -0.665 7.748 1.00 93.94 307 TYR A CA 1
ATOM 2403 C C . TYR A 1 307 ? -22.513 -0.762 9.217 1.00 93.94 307 TYR A C 1
ATOM 2405 O O . TYR A 1 307 ? -22.006 -1.810 9.615 1.00 93.94 307 TYR A O 1
ATOM 2413 N N . ALA A 1 308 ? -22.710 0.297 10.007 1.00 95.50 308 ALA A N 1
ATOM 2414 C CA . ALA A 1 308 ? -22.344 0.329 11.418 1.00 95.50 308 ALA A CA 1
ATOM 2415 C C . ALA A 1 308 ? -23.235 -0.614 12.231 1.00 95.50 308 ALA A C 1
ATOM 2417 O O . ALA A 1 308 ? -22.720 -1.454 12.968 1.00 95.50 308 ALA A O 1
ATOM 2418 N N . ARG A 1 309 ? -24.556 -0.554 12.019 1.00 93.50 309 ARG A N 1
ATOM 2419 C CA . ARG A 1 309 ? -25.540 -1.427 12.682 1.00 93.50 309 ARG A CA 1
ATOM 2420 C C . ARG A 1 309 ? -25.336 -2.910 12.358 1.00 93.50 309 ARG A C 1
ATOM 2422 O O . ARG A 1 309 ? -25.518 -3.744 13.237 1.00 93.50 309 ARG A O 1
ATOM 2429 N N . ALA A 1 310 ? -24.952 -3.234 11.121 1.00 92.25 310 ALA A N 1
ATOM 2430 C CA . ALA A 1 310 ? -24.710 -4.612 10.686 1.00 92.25 310 ALA A CA 1
ATOM 2431 C C . ALA A 1 310 ? -23.281 -5.121 10.975 1.00 92.25 310 ALA A C 1
ATOM 2433 O O . ALA A 1 310 ? -22.980 -6.290 10.730 1.00 92.25 310 ALA A O 1
ATOM 2434 N N . SER A 1 311 ? -22.387 -4.265 11.483 1.00 94.00 311 SER A N 1
ATOM 2435 C CA . SER A 1 311 ? -21.032 -4.677 11.853 1.00 94.00 311 SER A CA 1
ATOM 2436 C C . SER A 1 311 ? -21.010 -5.430 13.188 1.00 94.00 311 SER A C 1
ATOM 2438 O O . SER A 1 311 ? -21.902 -5.286 14.016 1.00 94.00 311 SER A O 1
ATOM 2440 N N . ARG A 1 312 ? -19.973 -6.244 13.411 1.00 94.38 312 ARG A N 1
ATOM 2441 C CA . ARG A 1 312 ? -19.719 -6.906 14.703 1.00 94.38 312 ARG A CA 1
ATOM 2442 C C . ARG A 1 312 ? -19.347 -5.904 15.793 1.00 94.38 312 ARG A C 1
ATOM 2444 O O . ARG A 1 312 ? -19.690 -6.084 16.955 1.00 94.38 312 ARG A O 1
ATOM 2451 N N . ALA A 1 313 ? -18.546 -4.925 15.397 1.00 96.06 313 ALA A N 1
ATOM 2452 C CA . ALA A 1 313 ? -18.086 -3.825 16.216 1.00 96.06 313 ALA A CA 1
ATOM 2453 C C . ALA A 1 313 ? -17.657 -2.683 15.293 1.00 96.06 313 ALA A C 1
ATOM 2455 O O . ALA A 1 313 ? -17.128 -2.916 14.191 1.00 96.06 313 ALA A O 1
ATOM 2456 N N . VAL A 1 314 ? -17.807 -1.457 15.785 1.00 97.50 314 VAL A N 1
ATOM 2457 C CA . VAL A 1 314 ? -17.324 -0.261 15.096 1.00 97.50 314 VAL A CA 1
ATOM 2458 C C . VAL A 1 314 ? -15.937 0.091 15.622 1.00 97.50 314 VAL A C 1
ATOM 2460 O O . VAL A 1 314 ? -15.725 0.347 16.804 1.00 97.50 314 VAL A O 1
ATOM 2463 N N . VAL A 1 315 ? -14.961 0.091 14.724 1.00 98.12 315 VAL A N 1
ATOM 2464 C CA . VAL A 1 315 ? -13.575 0.462 14.987 1.00 98.12 315 VAL A CA 1
ATOM 2465 C C . VAL A 1 315 ? -13.398 1.939 14.637 1.00 98.12 315 VAL A C 1
ATOM 2467 O O . VAL A 1 315 ? -13.706 2.349 13.522 1.00 98.12 315 VAL A O 1
ATOM 2470 N N . LEU A 1 316 ? -12.863 2.740 15.552 1.00 97.75 316 LEU A N 1
ATOM 2471 C CA . LEU A 1 316 ? -12.655 4.178 15.379 1.00 97.75 316 LEU A CA 1
ATOM 2472 C C . LEU A 1 316 ? -11.165 4.518 15.423 1.00 97.75 316 LEU A C 1
ATOM 2474 O O . LEU A 1 316 ? -10.441 4.048 16.297 1.00 97.75 316 LEU A O 1
ATOM 2478 N N . SER A 1 317 ? -10.691 5.360 14.504 1.00 96.56 317 SER A N 1
ATOM 2479 C CA . SER A 1 317 ? -9.381 6.017 14.636 1.00 96.56 317 SER A CA 1
ATOM 2480 C C . SER A 1 317 ? -9.505 7.177 15.624 1.00 96.56 317 SER A C 1
ATOM 2482 O O . SER A 1 317 ? -9.928 8.271 15.255 1.00 96.56 317 SER A O 1
ATOM 2484 N N . ALA A 1 318 ? -9.189 6.931 16.891 1.00 91.69 318 ALA A N 1
ATOM 2485 C CA . ALA A 1 318 ? -9.259 7.946 17.934 1.00 91.69 318 ALA A CA 1
ATOM 2486 C C . ALA A 1 318 ? -7.994 8.816 17.918 1.00 91.69 318 ALA A C 1
ATOM 2488 O O . ALA A 1 318 ? -6.933 8.321 17.573 1.00 91.69 318 ALA A O 1
ATOM 2489 N N . ALA A 1 319 ? -8.067 10.098 18.279 1.00 94.25 319 ALA A N 1
ATOM 2490 C CA . ALA A 1 319 ? -6.977 11.072 18.072 1.00 94.25 319 ALA A CA 1
ATOM 2491 C C . ALA A 1 319 ? -6.586 11.306 16.585 1.00 94.25 319 ALA A C 1
ATOM 2493 O O . ALA A 1 319 ? -5.397 11.223 16.226 1.00 94.25 319 ALA A O 1
ATOM 2494 N N . PRO A 1 320 ? -7.554 11.596 15.690 1.00 93.56 320 PRO A N 1
ATOM 2495 C CA . PRO A 1 320 ? -7.256 11.888 14.290 1.00 93.56 320 PRO A CA 1
ATOM 2496 C C . PRO A 1 320 ? -6.390 13.144 14.149 1.00 93.56 320 PRO A C 1
ATOM 2498 O O . PRO A 1 320 ? -6.330 13.988 15.036 1.00 93.56 320 PRO A O 1
ATOM 2501 N N . VAL A 1 321 ? -5.723 13.310 13.003 1.00 89.38 321 VAL A N 1
ATOM 2502 C CA . VAL A 1 321 ? -4.951 14.544 12.735 1.00 89.38 321 VAL A CA 1
ATOM 2503 C C . VAL A 1 321 ? -5.847 15.789 12.669 1.00 89.38 321 VAL A C 1
ATOM 2505 O O . VAL A 1 321 ? -5.390 16.885 12.973 1.00 89.38 321 VAL A O 1
ATOM 2508 N N . LYS A 1 322 ? -7.088 15.632 12.200 1.00 91.25 322 LYS A N 1
ATOM 2509 C CA . LYS A 1 322 ? -8.099 16.690 12.152 1.00 91.25 322 LYS A CA 1
ATOM 2510 C C . LYS A 1 322 ? -9.486 16.059 12.174 1.00 91.25 322 LYS A C 1
ATOM 2512 O O . LYS A 1 322 ? -9.761 15.209 11.333 1.00 91.25 322 LYS A O 1
ATOM 2517 N N . LEU A 1 323 ? -10.369 16.526 13.051 1.00 93.62 323 LEU A N 1
ATOM 2518 C CA . LEU A 1 323 ? -11.793 16.179 13.041 1.00 93.62 323 LEU A CA 1
ATOM 2519 C C . LEU A 1 323 ? -12.492 16.883 11.865 1.00 93.62 323 LEU A C 1
ATOM 2521 O O . LEU A 1 323 ? -12.818 18.063 11.950 1.00 93.62 323 LEU A O 1
ATOM 2525 N N . GLY A 1 324 ? -12.661 16.186 10.739 1.00 93.25 324 GLY A N 1
ATOM 2526 C CA . GLY A 1 324 ? -13.438 16.689 9.598 1.00 93.25 324 GLY A CA 1
ATOM 2527 C C . GLY A 1 324 ? -14.932 16.389 9.735 1.00 93.25 324 GLY A C 1
ATOM 2528 O O . GLY A 1 324 ? -15.291 15.399 10.363 1.00 93.25 324 GLY A O 1
ATOM 2529 N N . ASP A 1 325 ? -15.782 17.190 9.090 1.00 94.25 325 ASP A N 1
ATOM 2530 C CA . ASP A 1 325 ? -17.251 17.149 9.213 1.00 94.25 325 ASP A CA 1
ATOM 2531 C C . ASP A 1 325 ? -17.851 15.749 8.997 1.00 94.25 325 ASP A C 1
ATOM 2533 O O . ASP A 1 325 ? -18.749 15.329 9.720 1.00 94.25 325 ASP A O 1
ATOM 2537 N N . GLY A 1 326 ? -17.319 14.988 8.032 1.00 93.88 326 GLY A N 1
ATOM 2538 C CA . GLY A 1 326 ? -17.760 13.613 7.784 1.00 93.88 326 GLY A CA 1
ATOM 2539 C C . GLY A 1 326 ? -17.501 12.679 8.972 1.00 93.88 326 GLY A C 1
ATOM 2540 O O . GLY A 1 326 ? -18.388 11.937 9.373 1.00 93.88 326 GLY A O 1
ATOM 2541 N N . PHE A 1 327 ? -16.317 12.771 9.585 1.00 96.31 327 PHE A N 1
ATOM 2542 C CA . PHE A 1 327 ? -15.970 11.960 10.755 1.00 96.31 327 PHE A CA 1
ATOM 2543 C C . PHE A 1 327 ? -16.695 12.449 12.018 1.00 96.31 327 PHE A C 1
ATOM 2545 O O . PHE A 1 327 ? -17.071 11.644 12.859 1.00 96.31 327 PHE A O 1
ATOM 2552 N N . GLN A 1 328 ? -16.954 13.756 12.138 1.00 97.12 328 GLN A N 1
ATOM 2553 C CA . GLN A 1 328 ? -17.791 14.303 13.212 1.00 97.12 328 GLN A CA 1
ATOM 2554 C C . GLN A 1 328 ? -19.217 13.737 13.155 1.00 97.12 328 GLN A C 1
ATOM 2556 O O . GLN A 1 328 ? -19.729 13.294 14.179 1.00 97.12 328 GLN A O 1
ATOM 2561 N N . TYR A 1 329 ? -19.820 13.675 11.961 1.00 96.88 329 TYR A N 1
ATOM 2562 C CA . TYR A 1 329 ? -21.120 13.028 11.759 1.00 96.88 329 TYR A CA 1
ATOM 2563 C C . TYR A 1 329 ? -21.094 11.550 12.170 1.00 96.88 329 TYR A C 1
ATOM 2565 O O . TYR A 1 329 ? -21.992 11.083 12.864 1.00 96.88 329 TYR A O 1
ATOM 2573 N N . GLU A 1 330 ? -20.058 10.814 11.759 1.00 97.38 330 GLU A N 1
ATOM 2574 C CA . GLU A 1 330 ? -19.879 9.401 12.109 1.00 97.38 330 GLU A CA 1
ATOM 2575 C C . GLU A 1 330 ? -19.774 9.186 13.631 1.00 97.38 330 GLU A C 1
ATOM 2577 O O . GLU A 1 330 ? -20.374 8.253 14.162 1.00 97.38 330 GLU A O 1
ATOM 2582 N N . LEU A 1 331 ? -19.064 10.063 14.348 1.00 97.88 331 LEU A N 1
ATOM 2583 C CA . LEU A 1 331 ? -18.967 10.017 15.811 1.00 97.88 331 LEU A CA 1
ATOM 2584 C C . LEU A 1 331 ? -20.304 10.353 16.488 1.00 97.88 331 LEU A C 1
ATOM 2586 O O . LEU A 1 331 ? -20.715 9.634 17.397 1.00 97.88 331 LEU A O 1
ATOM 2590 N N . GLN A 1 332 ? -21.007 11.382 16.007 1.00 97.81 332 GLN A N 1
ATOM 2591 C CA . GLN A 1 332 ? -22.330 11.762 16.509 1.00 97.81 332 GLN A CA 1
ATOM 2592 C C . GLN A 1 332 ? -23.350 10.633 16.323 1.00 97.81 332 GLN A C 1
ATOM 2594 O O . GLN A 1 332 ? -24.103 10.305 17.236 1.00 97.81 332 GLN A O 1
ATOM 2599 N N . MET A 1 333 ? -23.356 9.998 15.149 1.00 97.25 333 MET A N 1
ATOM 2600 C CA . MET A 1 333 ? -24.208 8.846 14.853 1.00 97.25 333 MET A CA 1
ATOM 2601 C C . MET A 1 333 ? -24.022 7.730 15.892 1.00 97.25 333 MET A C 1
ATOM 2603 O O . MET A 1 333 ? -25.010 7.171 16.364 1.00 97.25 333 MET A O 1
ATOM 2607 N N . ILE A 1 334 ? -22.778 7.429 16.270 1.00 97.44 334 ILE A N 1
ATOM 2608 C CA . ILE A 1 334 ? -22.469 6.396 17.269 1.00 97.44 334 ILE A CA 1
ATOM 2609 C C . ILE A 1 334 ? -22.877 6.832 18.674 1.00 97.44 334 ILE A C 1
ATOM 2611 O O . ILE A 1 334 ? -23.432 6.027 19.413 1.00 97.44 334 ILE A O 1
ATOM 2615 N N . GLY A 1 335 ? -22.591 8.083 19.040 1.00 97.06 335 GLY A N 1
ATOM 2616 C CA . GLY A 1 335 ? -22.845 8.602 20.382 1.00 97.06 335 GLY A CA 1
ATOM 2617 C C . GLY A 1 335 ? -24.324 8.832 20.703 1.00 97.06 335 GLY A C 1
ATOM 2618 O O . GLY A 1 335 ? -24.713 8.671 21.856 1.00 97.06 335 GLY A O 1
ATOM 2619 N N . GLU A 1 336 ? -25.140 9.195 19.706 1.00 96.44 336 GLU A N 1
ATOM 2620 C CA . GLU A 1 336 ? -26.535 9.623 19.917 1.00 96.44 336 GLU A CA 1
ATOM 2621 C C . GLU A 1 336 ? -27.582 8.659 19.353 1.00 96.44 336 GLU A C 1
ATOM 2623 O O . GLU A 1 336 ? -28.659 8.523 19.927 1.00 96.44 336 GLU A O 1
ATOM 2628 N N . ARG A 1 337 ? -27.323 8.037 18.194 1.00 94.88 337 ARG A N 1
ATOM 2629 C CA . ARG A 1 337 ? -28.381 7.383 17.389 1.00 94.88 337 ARG A CA 1
ATOM 2630 C C . ARG A 1 337 ? -28.284 5.866 17.355 1.00 94.88 337 ARG A C 1
ATOM 2632 O O . ARG A 1 337 ? -29.262 5.187 17.022 1.00 94.88 337 ARG A O 1
ATOM 2639 N N . MET A 1 338 ? -27.102 5.326 17.628 1.00 95.06 338 MET A N 1
ATOM 2640 C CA . MET A 1 338 ? -26.891 3.888 17.665 1.00 95.06 338 MET A CA 1
ATOM 2641 C C . MET A 1 338 ? -27.204 3.341 19.062 1.00 95.06 338 MET A C 1
ATOM 2643 O O . MET A 1 338 ? -26.817 3.951 20.056 1.00 95.06 338 MET A O 1
ATOM 2647 N N . PRO A 1 339 ? -27.877 2.178 19.164 1.00 92.81 339 PRO A N 1
ATOM 2648 C CA . PRO A 1 339 ? -27.982 1.482 20.441 1.00 92.81 339 PRO A CA 1
ATOM 2649 C C . PRO A 1 339 ? -26.580 1.094 20.940 1.00 92.81 339 PRO A C 1
ATOM 2651 O O . PRO A 1 339 ? -25.668 0.983 20.112 1.00 92.81 339 PRO A O 1
ATOM 2654 N N . PRO A 1 340 ? -26.401 0.821 22.249 1.00 93.62 340 PRO A N 1
ATOM 2655 C CA . PRO A 1 340 ? -25.127 0.359 22.789 1.00 93.62 340 PRO A CA 1
ATOM 2656 C C . PRO A 1 340 ? -24.556 -0.792 21.954 1.00 93.62 340 PRO A C 1
ATOM 2658 O O . PRO A 1 340 ? -25.145 -1.873 21.838 1.00 93.62 340 PRO A O 1
ATOM 2661 N N . HIS A 1 341 ? -23.422 -0.516 21.317 1.00 93.75 341 HIS A N 1
ATOM 2662 C CA . HIS A 1 341 ? -22.780 -1.380 20.337 1.00 93.75 341 HIS A CA 1
ATOM 2663 C C . HIS A 1 341 ? -21.293 -1.501 20.684 1.00 93.75 341 HIS A C 1
ATOM 2665 O O . HIS A 1 341 ? -20.711 -0.508 21.122 1.00 93.75 341 HIS A O 1
ATOM 2671 N N . PRO A 1 342 ? -20.650 -2.669 20.499 1.00 96.44 342 PRO A N 1
ATOM 2672 C CA . PRO A 1 342 ? -19.225 -2.806 20.773 1.00 96.44 342 PRO A CA 1
ATOM 2673 C C . PRO A 1 342 ? -18.388 -1.803 19.968 1.00 96.44 342 PRO A C 1
ATOM 2675 O O . PRO A 1 342 ? -18.503 -1.724 18.739 1.00 96.44 342 PRO A O 1
ATOM 2678 N N . LEU A 1 343 ? -17.523 -1.051 20.654 1.00 97.69 343 LEU A N 1
ATOM 2679 C CA . LEU A 1 343 ? -16.639 -0.061 20.030 1.00 97.69 343 LEU A CA 1
ATOM 2680 C C . LEU A 1 343 ? -15.178 -0.414 20.265 1.00 97.69 343 LEU A C 1
ATOM 2682 O O . LEU A 1 343 ? -14.789 -0.817 21.357 1.00 97.69 343 LEU A O 1
ATOM 2686 N N . VAL A 1 344 ? -14.343 -0.195 19.253 1.00 98.19 344 VAL A N 1
ATOM 2687 C CA . VAL A 1 344 ? -12.891 -0.344 19.369 1.00 98.19 344 VAL A CA 1
ATOM 2688 C C . VAL A 1 344 ? -12.212 0.965 19.000 1.00 98.19 344 VAL A C 1
ATOM 2690 O O . VAL A 1 344 ? -12.120 1.309 17.825 1.00 98.19 344 VAL A O 1
ATOM 2693 N N . LEU A 1 345 ? -11.682 1.689 19.980 1.00 98.12 345 LEU A N 1
ATOM 2694 C CA . LEU A 1 345 ? -10.882 2.883 19.730 1.00 98.12 345 LEU A CA 1
ATOM 2695 C C . LEU A 1 345 ? -9.434 2.487 19.469 1.00 98.12 345 LEU A C 1
ATOM 2697 O O . LEU A 1 345 ? -8.761 1.906 20.319 1.00 98.12 345 LEU A O 1
ATOM 2701 N N . LEU A 1 346 ? -8.932 2.839 18.295 1.00 97.75 346 LEU A N 1
ATOM 2702 C CA . LEU A 1 346 ? -7.534 2.699 17.924 1.00 97.75 346 LEU A CA 1
ATOM 2703 C C . LEU A 1 346 ? -6.864 4.056 18.015 1.00 97.75 346 LEU A C 1
ATOM 2705 O O . LEU A 1 346 ? -7.152 4.945 17.219 1.00 97.75 346 LEU A O 1
ATOM 2709 N N . VAL A 1 347 ? -5.915 4.194 18.931 1.00 97.00 347 VAL A N 1
ATOM 2710 C CA . VAL A 1 347 ? -5.104 5.409 19.011 1.00 97.00 347 VAL A CA 1
ATOM 2711 C C . VAL A 1 347 ? -3.924 5.234 18.050 1.00 97.00 347 VAL A C 1
ATOM 2713 O O . VAL A 1 347 ? -3.125 4.319 18.273 1.00 97.00 347 VAL A O 1
ATOM 2716 N N . PRO A 1 348 ? -3.775 6.021 16.971 1.00 95.12 348 PRO A N 1
ATOM 2717 C CA . PRO A 1 348 ? -2.692 5.887 16.008 1.00 95.12 348 PRO A CA 1
ATOM 2718 C C . PRO A 1 348 ? -1.353 6.301 16.635 1.00 95.12 348 PRO A C 1
ATOM 2720 O O . PRO A 1 348 ? -1.320 6.995 17.651 1.00 95.12 348 PRO A O 1
ATOM 2723 N N . PRO A 1 349 ? -0.211 5.887 16.060 1.00 93.19 349 PRO A N 1
ATOM 2724 C CA . PRO A 1 349 ? 1.083 6.391 16.501 1.00 93.19 349 PRO A CA 1
ATOM 2725 C C . PRO A 1 349 ? 1.247 7.875 16.156 1.00 93.19 349 PRO A C 1
ATOM 2727 O O . PRO A 1 349 ? 0.538 8.421 15.302 1.00 93.19 349 PRO A O 1
ATOM 2730 N N . ASP A 1 350 ? 2.252 8.511 16.757 1.00 87.50 350 ASP A N 1
ATOM 2731 C CA . ASP A 1 350 ? 2.722 9.811 16.288 1.00 87.50 350 ASP A CA 1
ATOM 2732 C C . ASP A 1 350 ? 3.068 9.748 14.805 1.00 87.50 350 ASP A C 1
ATOM 2734 O O . ASP A 1 350 ? 3.631 8.758 14.306 1.00 87.50 350 ASP A O 1
ATOM 2738 N N . ARG A 1 351 ? 2.752 10.830 14.085 1.00 76.00 351 ARG A N 1
ATOM 2739 C CA . ARG A 1 351 ? 3.088 10.916 12.668 1.00 76.00 351 ARG A CA 1
ATOM 2740 C C . ARG A 1 351 ? 4.593 10.720 12.526 1.00 76.00 351 ARG A C 1
ATOM 2742 O O . ARG A 1 351 ? 5.389 11.379 13.197 1.00 76.00 351 ARG A O 1
ATOM 2749 N N . PRO A 1 352 ? 5.023 9.783 11.675 1.00 61.69 352 PRO A N 1
ATOM 2750 C CA . PRO A 1 352 ? 6.360 9.264 11.798 1.00 61.69 352 PRO A CA 1
ATOM 2751 C C . PRO A 1 352 ? 7.345 10.311 11.291 1.00 61.69 352 PRO A C 1
ATOM 2753 O O . PRO A 1 352 ? 7.432 10.571 10.089 1.00 61.69 352 PRO A O 1
ATOM 2756 N N . TRP A 1 353 ? 8.136 10.846 12.219 1.00 58.06 353 TRP A N 1
ATOM 2757 C CA . TRP A 1 353 ? 9.282 11.712 11.966 1.00 58.06 353 TRP A CA 1
ATOM 2758 C C . TRP A 1 353 ? 10.021 11.271 10.699 1.00 58.06 353 TRP A C 1
ATOM 2760 O O . TRP A 1 353 ? 10.526 10.146 10.617 1.00 58.06 353 TRP A O 1
ATOM 2770 N N . THR A 1 354 ? 10.037 12.102 9.664 1.00 64.31 354 THR A N 1
ATOM 2771 C CA . THR A 1 354 ? 10.997 11.953 8.571 1.00 64.31 354 THR A CA 1
ATOM 2772 C C . THR A 1 354 ? 12.109 12.975 8.772 1.00 64.31 354 THR A C 1
ATOM 2774 O O . THR A 1 354 ? 11.847 14.086 9.233 1.00 64.31 354 THR A O 1
ATOM 2777 N N . PRO A 1 355 ? 13.350 12.657 8.392 1.00 60.94 355 PRO A N 1
ATOM 2778 C CA . PRO A 1 355 ? 14.415 13.648 8.463 1.00 60.94 355 PRO A CA 1
ATOM 2779 C C . PRO A 1 355 ? 14.068 14.914 7.675 1.00 60.94 355 PRO A C 1
ATOM 2781 O O . PRO A 1 355 ? 14.293 16.028 8.133 1.00 60.94 355 PRO A O 1
ATOM 2784 N N . TRP A 1 356 ? 13.385 14.733 6.542 1.00 67.00 356 TRP A N 1
ATOM 2785 C CA . TRP A 1 356 ? 12.848 15.818 5.733 1.00 67.00 356 TRP A CA 1
ATOM 2786 C C . TRP A 1 356 ? 11.790 16.652 6.445 1.00 67.00 356 TRP A C 1
ATOM 2788 O O . TRP A 1 356 ? 11.773 17.853 6.237 1.00 67.00 356 TRP A O 1
ATOM 2798 N N . THR A 1 357 ? 10.923 16.079 7.286 1.00 67.69 357 THR A N 1
ATOM 2799 C CA . THR A 1 357 ? 9.958 16.882 8.057 1.00 67.69 357 THR A CA 1
ATOM 2800 C C . THR A 1 357 ? 10.642 17.733 9.113 1.00 67.69 357 THR A C 1
ATOM 2802 O O . THR A 1 357 ? 10.160 18.828 9.347 1.00 67.69 357 THR A O 1
ATOM 2805 N N . THR A 1 358 ? 11.770 17.297 9.686 1.00 64.62 358 THR A N 1
ATOM 2806 C CA . THR A 1 358 ? 12.542 18.133 10.622 1.00 64.62 358 THR A CA 1
ATOM 2807 C C . THR A 1 358 ? 13.372 19.182 9.924 1.00 64.62 358 THR A C 1
ATOM 2809 O O . THR A 1 358 ? 13.349 20.328 10.342 1.00 64.62 358 THR A O 1
ATOM 2812 N N . ILE A 1 359 ? 14.050 18.831 8.832 1.00 71.81 359 ILE A N 1
ATOM 2813 C CA . ILE A 1 359 ? 14.730 19.831 8.005 1.00 71.81 359 ILE A CA 1
ATOM 2814 C C . ILE A 1 359 ? 13.704 20.853 7.514 1.00 71.81 359 ILE A C 1
ATOM 2816 O O . ILE A 1 359 ? 13.931 22.047 7.604 1.00 71.81 359 ILE A O 1
ATOM 2820 N N . ARG A 1 360 ? 12.526 20.404 7.077 1.00 70.75 360 ARG A N 1
ATOM 2821 C CA . ARG A 1 360 ? 11.445 21.288 6.646 1.00 70.75 360 ARG A CA 1
ATOM 2822 C C . ARG A 1 360 ? 10.835 22.084 7.798 1.00 70.75 360 ARG A C 1
ATOM 2824 O O . ARG A 1 360 ? 10.483 23.228 7.564 1.00 70.75 360 ARG A O 1
ATOM 2831 N N . SER A 1 361 ? 10.675 21.529 8.999 1.00 71.56 361 SER A N 1
ATOM 2832 C CA . SER A 1 361 ? 10.151 22.288 10.143 1.00 71.56 361 SER A CA 1
ATOM 2833 C C . SER A 1 361 ? 11.162 23.325 10.622 1.00 71.56 361 SER A C 1
ATOM 2835 O O . SER A 1 361 ? 10.760 24.444 10.911 1.00 71.56 361 SER A O 1
ATOM 2837 N N . LEU A 1 362 ? 12.457 22.987 10.613 1.00 74.69 362 LEU A N 1
ATOM 2838 C CA . LEU A 1 362 ? 13.558 23.915 10.873 1.00 74.69 362 LEU A CA 1
ATOM 2839 C C . LEU A 1 362 ? 13.604 25.024 9.815 1.00 74.69 362 LEU A C 1
ATOM 2841 O O . LEU A 1 362 ? 13.594 26.198 10.163 1.00 74.69 362 LEU A O 1
ATOM 2845 N N . LEU A 1 363 ? 13.589 24.665 8.527 1.00 81.62 363 LEU A N 1
ATOM 2846 C CA . LEU A 1 363 ? 13.677 25.626 7.423 1.00 81.62 363 LEU A CA 1
ATOM 2847 C C . LEU A 1 363 ? 12.411 26.478 7.258 1.00 81.62 363 LEU A C 1
ATOM 2849 O O . LEU A 1 363 ? 12.512 27.637 6.883 1.00 81.62 363 LEU A O 1
ATOM 2853 N N . LEU A 1 364 ? 11.220 25.924 7.504 1.00 80.25 364 LEU A N 1
ATOM 2854 C CA . LEU A 1 364 ? 9.941 26.620 7.296 1.00 80.25 364 LEU A CA 1
ATOM 2855 C C . LEU A 1 364 ? 9.311 27.154 8.589 1.00 80.25 364 LEU A C 1
ATOM 2857 O O . LEU A 1 364 ? 8.152 27.559 8.540 1.00 80.25 364 LEU A O 1
ATOM 2861 N N . ARG A 1 365 ? 10.015 27.093 9.732 1.00 79.31 365 ARG A N 1
ATOM 2862 C CA . ARG A 1 365 ? 9.513 27.481 11.069 1.00 79.31 365 ARG A CA 1
ATOM 2863 C C . ARG A 1 365 ? 8.083 26.997 11.358 1.00 79.31 365 ARG A C 1
ATOM 2865 O O . ARG A 1 365 ? 7.290 27.696 11.979 1.00 79.31 365 ARG A O 1
ATOM 2872 N N . ARG A 1 366 ? 7.715 25.805 10.873 1.00 67.62 366 ARG A N 1
ATOM 2873 C CA . ARG A 1 366 ? 6.386 25.246 11.161 1.00 67.62 366 ARG A CA 1
ATOM 2874 C C . ARG A 1 366 ? 6.382 24.673 12.575 1.00 67.62 366 ARG A C 1
ATOM 2876 O O . ARG A 1 366 ? 7.339 23.960 12.895 1.00 67.62 366 ARG A O 1
ATOM 2883 N N . PRO A 1 367 ? 5.327 24.923 13.372 1.00 60.50 367 PRO A N 1
ATOM 2884 C CA . PRO A 1 367 ? 5.221 24.339 14.698 1.00 60.50 367 PRO A CA 1
ATOM 2885 C C . PRO A 1 367 ? 5.308 22.807 14.599 1.00 60.50 367 PRO A C 1
ATOM 2887 O O . PRO A 1 367 ? 4.857 22.225 13.597 1.00 60.50 367 PRO A O 1
ATOM 2890 N N . PRO A 1 368 ? 5.943 22.146 15.583 1.00 63.75 368 PRO A N 1
ATOM 2891 C CA . PRO A 1 368 ? 5.899 20.694 15.681 1.00 63.75 368 PRO A CA 1
ATOM 2892 C C . PRO A 1 368 ? 4.433 20.237 15.666 1.00 63.75 368 PRO A C 1
ATOM 2894 O O . PRO A 1 368 ? 3.558 20.918 16.187 1.00 63.75 368 PRO A O 1
ATOM 2897 N N . GLN A 1 369 ? 4.148 19.125 14.985 1.00 64.06 369 GLN A N 1
ATOM 2898 C CA . GLN A 1 369 ? 2.796 18.558 14.996 1.00 64.06 369 GLN A CA 1
ATOM 2899 C C . GLN A 1 369 ? 2.418 18.148 16.420 1.00 64.06 369 GLN A C 1
ATOM 2901 O O . GLN A 1 369 ? 3.279 17.629 17.131 1.00 64.06 369 GLN A O 1
ATOM 2906 N N . ALA A 1 370 ? 1.142 18.343 16.757 1.00 69.31 370 ALA A N 1
ATOM 2907 C CA . ALA A 1 370 ? 0.545 17.933 18.019 1.00 69.31 370 ALA A CA 1
ATOM 2908 C C . ALA A 1 370 ? 0.867 16.468 18.351 1.00 69.31 370 ALA A C 1
ATOM 2910 O O . ALA A 1 370 ? 0.767 15.581 17.485 1.00 69.31 370 ALA A O 1
ATOM 2911 N N . ASP A 1 371 ? 1.259 16.233 19.602 1.00 85.94 371 ASP A N 1
ATOM 2912 C CA . ASP A 1 371 ? 1.488 14.899 20.163 1.00 85.94 371 ASP A CA 1
ATOM 2913 C C . ASP A 1 371 ? 0.185 14.076 20.072 1.00 85.94 371 ASP A C 1
ATOM 2915 O O . ASP A 1 371 ? -0.921 14.624 20.069 1.00 85.94 371 ASP A O 1
ATOM 2919 N N . VAL A 1 372 ? 0.275 12.747 19.978 1.00 90.75 372 VAL A N 1
ATOM 2920 C CA . VAL A 1 372 ? -0.878 11.853 20.175 1.00 90.75 372 VAL A CA 1
ATOM 2921 C C . VAL A 1 372 ? -1.667 12.214 21.435 1.00 90.75 372 VAL A C 1
ATOM 2923 O O . VAL A 1 372 ? -2.890 12.141 21.385 1.00 90.75 372 VAL A O 1
ATOM 2926 N N . ALA A 1 373 ? -1.009 12.605 22.531 1.00 91.25 373 ALA A N 1
ATOM 2927 C CA . ALA A 1 373 ? -1.701 12.994 23.764 1.00 91.25 373 ALA A CA 1
ATOM 2928 C C . ALA A 1 373 ? -2.592 14.240 23.580 1.00 91.25 373 ALA A C 1
ATOM 2930 O O . ALA A 1 373 ? -3.734 14.253 24.031 1.00 91.25 373 ALA A O 1
ATOM 2931 N N . GLU A 1 374 ? -2.110 15.249 22.853 1.00 92.06 374 GLU A N 1
ATOM 2932 C CA . GLU A 1 374 ? -2.869 16.468 22.542 1.00 92.06 374 GLU A CA 1
ATOM 2933 C C . GLU A 1 374 ? -4.051 16.159 21.615 1.00 92.06 374 GLU A C 1
ATOM 2935 O O . GLU A 1 374 ? -5.192 16.494 21.925 1.00 92.06 374 GLU A O 1
ATOM 2940 N N . ARG A 1 375 ? -3.809 15.402 20.534 1.00 93.81 375 ARG A N 1
ATOM 2941 C CA . ARG A 1 375 ? -4.875 14.950 19.620 1.00 93.81 375 ARG A CA 1
ATOM 2942 C C . ARG A 1 375 ? -5.909 14.064 20.314 1.00 93.81 375 ARG A C 1
ATOM 2944 O O . ARG A 1 375 ? -7.078 14.063 19.937 1.00 93.81 375 ARG A O 1
ATOM 2951 N N . TRP A 1 376 ? -5.480 13.272 21.296 1.00 95.81 376 TRP A N 1
ATOM 2952 C CA . TRP A 1 376 ? -6.372 12.484 22.142 1.00 95.81 376 TRP A CA 1
ATOM 2953 C C . TRP A 1 376 ? -7.237 13.391 23.014 1.00 95.81 376 TRP A C 1
ATOM 2955 O O . TRP A 1 376 ? -8.443 13.181 23.065 1.00 95.81 376 TRP A O 1
ATOM 2965 N N . GLY A 1 377 ? -6.656 14.427 23.624 1.00 95.88 377 GLY A N 1
ATOM 2966 C CA . GLY A 1 377 ? -7.400 15.450 24.358 1.00 95.88 377 GLY A CA 1
ATOM 2967 C C . GLY A 1 377 ? -8.464 16.133 23.498 1.00 95.88 377 GLY A C 1
ATOM 2968 O O . GLY A 1 377 ? -9.628 16.143 23.883 1.00 95.88 377 GLY A O 1
ATOM 2969 N N . GLU A 1 378 ? -8.103 16.610 22.302 1.00 95.25 378 GLU A N 1
ATOM 2970 C CA . GLU A 1 378 ? -9.056 17.215 21.354 1.00 95.25 378 GLU A CA 1
ATOM 2971 C C . GLU A 1 378 ? -10.194 16.257 20.978 1.00 95.25 378 GLU A C 1
ATOM 2973 O O . GLU A 1 378 ? -11.364 16.643 20.964 1.00 95.25 378 GLU A O 1
ATOM 2978 N N . PHE A 1 379 ? -9.856 14.994 20.695 1.00 97.12 379 PHE A N 1
ATOM 2979 C CA . PHE A 1 379 ? -10.840 13.956 20.407 1.00 97.12 379 PHE A CA 1
ATOM 2980 C C . PHE A 1 379 ? -11.796 13.747 21.587 1.00 97.12 379 PHE A C 1
ATOM 2982 O O . PHE A 1 379 ? -13.007 13.778 21.389 1.00 97.12 379 PHE A O 1
ATOM 2989 N N . CYS A 1 380 ? -11.268 13.585 22.802 1.00 97.56 380 CYS A N 1
ATOM 2990 C CA . CYS A 1 380 ? -12.058 13.398 24.016 1.00 97.56 380 CYS A CA 1
ATOM 2991 C C . CYS A 1 380 ? -12.977 14.589 24.288 1.00 97.56 380 CYS A C 1
ATOM 2993 O O . CYS A 1 380 ? -14.161 14.378 24.514 1.00 97.56 380 CYS A O 1
ATOM 2995 N N . CYS A 1 381 ? -12.472 15.823 24.200 1.00 96.94 381 CYS A N 1
ATOM 2996 C CA . CYS A 1 381 ? -13.283 17.031 24.371 1.00 96.94 381 CYS A CA 1
ATOM 2997 C C . CYS A 1 381 ? -14.479 17.062 23.413 1.00 96.94 381 CYS A C 1
ATOM 2999 O O . CYS A 1 381 ? -15.569 17.457 23.815 1.00 96.94 381 CYS A O 1
ATOM 3001 N N . PHE A 1 382 ? -14.287 16.621 22.166 1.00 97.44 382 PHE A N 1
ATOM 3002 C CA . PHE A 1 382 ? -15.363 16.557 21.180 1.00 97.44 382 PHE A CA 1
ATOM 3003 C C . PHE A 1 382 ? -16.411 15.484 21.515 1.00 97.44 382 PHE A C 1
ATOM 3005 O O . PHE A 1 382 ? -17.603 15.748 21.403 1.00 97.44 382 PHE A O 1
ATOM 3012 N N . VAL A 1 383 ? -15.989 14.285 21.935 1.00 97.69 383 VAL A N 1
ATOM 3013 C CA . VAL A 1 383 ? -16.910 13.151 22.148 1.00 97.69 383 VAL A CA 1
ATOM 3014 C C . VAL A 1 383 ? -17.515 13.069 23.557 1.00 97.69 383 VAL A C 1
ATOM 3016 O O . VAL A 1 383 ? -18.469 12.322 23.756 1.00 97.69 383 VAL A O 1
ATOM 3019 N N . ASN A 1 384 ? -16.994 13.821 24.534 1.00 96.81 384 ASN A N 1
ATOM 3020 C CA . ASN A 1 384 ? -17.365 13.716 25.956 1.00 96.81 384 ASN A CA 1
ATOM 3021 C C . ASN A 1 384 ? -18.853 13.995 26.246 1.00 96.81 384 ASN A C 1
ATOM 3023 O O . ASN A 1 384 ? -19.362 13.597 27.290 1.00 96.81 384 ASN A O 1
ATOM 3027 N N . GLY A 1 385 ? -19.558 14.669 25.331 1.00 96.38 385 GLY A N 1
ATOM 3028 C CA . GLY A 1 385 ? -20.994 14.924 25.457 1.00 96.38 385 GLY A CA 1
ATOM 3029 C C . GLY A 1 385 ? -21.870 13.670 25.357 1.00 96.38 385 GLY A C 1
ATOM 3030 O O . GLY A 1 385 ? -23.027 13.712 25.765 1.00 96.38 385 GLY A O 1
ATOM 3031 N N . TRP A 1 386 ? -21.342 12.552 24.849 1.00 97.62 386 TRP A N 1
ATOM 3032 C CA . TRP A 1 386 ? -22.126 11.341 24.605 1.00 97.62 386 TRP A CA 1
ATOM 3033 C C . TRP A 1 386 ? -21.842 10.248 25.645 1.00 97.62 386 TRP A C 1
ATOM 3035 O O . TRP A 1 386 ? -20.669 9.950 25.889 1.00 97.62 386 TRP A O 1
ATOM 3045 N N . PRO A 1 387 ? -22.878 9.588 26.210 1.00 96.69 387 PRO A N 1
ATOM 3046 C CA . PRO A 1 387 ? -22.727 8.640 27.320 1.00 96.69 387 PRO A CA 1
ATOM 3047 C C . PRO A 1 387 ? -21.681 7.544 27.093 1.00 96.69 387 PRO A C 1
ATOM 3049 O O . PRO A 1 387 ? -20.879 7.260 27.977 1.00 96.69 387 PRO A O 1
ATOM 3052 N N . VAL A 1 388 ? -21.627 6.971 25.886 1.00 97.00 388 VAL A N 1
ATOM 3053 C CA . VAL A 1 388 ? -20.686 5.887 25.555 1.00 97.00 388 VAL A CA 1
ATOM 3054 C C . VAL A 1 388 ? -19.212 6.309 25.653 1.00 97.00 388 VAL A C 1
ATOM 3056 O O . VAL A 1 388 ? -18.344 5.474 25.895 1.00 97.00 388 VAL A O 1
ATOM 3059 N N . PHE A 1 389 ? -18.914 7.601 25.493 1.00 97.56 389 PHE A N 1
ATOM 3060 C CA . PHE A 1 389 ? -17.556 8.145 25.527 1.00 97.56 389 PHE A CA 1
ATOM 3061 C C . PHE A 1 389 ? -17.219 8.870 26.835 1.00 97.56 389 PHE A C 1
ATOM 3063 O O . PHE A 1 389 ? -16.122 9.418 26.959 1.00 97.56 389 PHE A O 1
ATOM 3070 N N . GLN A 1 390 ? -18.113 8.882 27.823 1.00 96.00 390 GLN A N 1
ATOM 3071 C CA . GLN A 1 390 ? -17.823 9.520 29.105 1.00 96.00 390 GLN A CA 1
ATOM 3072 C C . GLN A 1 390 ? -16.646 8.827 29.809 1.00 96.00 390 GLN A C 1
ATOM 3074 O O . GLN A 1 390 ? -16.516 7.603 29.799 1.00 96.00 390 GLN A O 1
ATOM 3079 N N . GLY A 1 391 ? -15.747 9.628 30.387 1.00 94.44 391 GLY A N 1
ATOM 3080 C CA . GLY A 1 391 ? -14.593 9.141 31.153 1.00 94.44 391 GLY A CA 1
ATOM 3081 C C . GLY A 1 391 ? -13.418 8.608 30.323 1.00 94.44 391 GLY A C 1
ATOM 3082 O O . GLY A 1 391 ? -12.360 8.328 30.885 1.00 94.44 391 GLY A O 1
ATOM 3083 N N . ILE A 1 392 ? -13.517 8.520 28.987 1.00 96.50 392 ILE A N 1
ATOM 3084 C CA . ILE A 1 392 ? -12.428 7.936 28.179 1.00 96.50 392 ILE A CA 1
ATOM 3085 C C . ILE A 1 392 ? -11.120 8.734 28.269 1.00 96.50 392 ILE A C 1
ATOM 3087 O O . ILE A 1 392 ? -10.044 8.160 28.113 1.00 96.50 392 ILE A O 1
ATOM 3091 N N . TYR A 1 393 ? -11.179 10.040 28.550 1.00 96.19 393 TYR A N 1
ATOM 3092 C CA . TYR A 1 393 ? -9.985 10.875 28.701 1.00 96.19 393 TYR A CA 1
ATOM 3093 C C . TYR A 1 393 ? -9.031 10.319 29.772 1.00 96.19 393 TYR A C 1
ATOM 3095 O O . TYR A 1 393 ? -7.824 10.209 29.535 1.00 96.19 393 TYR A O 1
ATOM 3103 N N . GLU A 1 394 ? -9.584 9.879 30.903 1.00 95.56 394 GLU A N 1
ATOM 3104 C CA . GLU A 1 394 ? -8.848 9.354 32.060 1.00 95.56 394 GLU A CA 1
ATOM 3105 C C . GLU A 1 394 ? -8.211 7.985 31.797 1.00 95.56 394 GLU A C 1
ATOM 3107 O O . GLU A 1 394 ? -7.248 7.600 32.462 1.00 95.56 394 GLU A O 1
ATOM 3112 N N . LEU A 1 395 ? -8.694 7.269 30.779 1.00 95.38 395 LEU A N 1
ATOM 3113 C CA . LEU A 1 395 ? -8.190 5.955 30.385 1.00 95.38 395 LEU A CA 1
ATOM 3114 C C . LEU A 1 395 ? -6.887 6.026 29.575 1.00 95.38 395 LEU A C 1
ATOM 3116 O O . LEU A 1 395 ? -6.187 5.021 29.430 1.00 95.38 395 LEU A O 1
ATOM 3120 N N . ASN A 1 396 ? -6.540 7.194 29.024 1.00 95.50 396 ASN A N 1
ATOM 3121 C CA . ASN A 1 396 ? -5.325 7.372 28.226 1.00 95.50 396 ASN A CA 1
ATOM 3122 C C . ASN A 1 396 ? -4.684 8.775 28.368 1.00 95.50 396 ASN A C 1
ATOM 3124 O O . ASN A 1 396 ? -4.382 9.427 27.365 1.00 95.50 396 ASN A O 1
ATOM 3128 N N . PRO A 1 397 ? -4.391 9.242 29.595 1.00 91.25 397 PRO A N 1
ATOM 3129 C CA . PRO A 1 397 ? -3.894 10.599 29.833 1.00 91.25 397 PRO A CA 1
ATOM 3130 C C . PRO A 1 397 ? -2.491 10.831 29.255 1.00 91.25 397 PRO A C 1
ATOM 3132 O O . PRO A 1 397 ? -2.113 11.956 28.955 1.00 91.25 397 PRO A O 1
ATOM 3135 N N . THR A 1 398 ? -1.697 9.768 29.096 1.00 90.44 398 THR A N 1
ATOM 3136 C CA . THR A 1 398 ? -0.309 9.850 28.614 1.00 90.44 398 THR A CA 1
ATOM 3137 C C . THR A 1 398 ? -0.158 9.525 27.132 1.00 90.44 398 THR A C 1
ATOM 3139 O O . THR A 1 398 ? 0.961 9.531 26.620 1.00 90.44 398 THR A O 1
ATOM 3142 N N . GLY A 1 399 ? -1.241 9.162 26.436 1.00 90.31 399 GLY A N 1
ATOM 3143 C CA . GLY A 1 399 ? -1.133 8.638 25.078 1.00 90.31 399 GLY A CA 1
ATOM 3144 C C . GLY A 1 399 ? -0.395 7.292 25.013 1.00 90.31 399 GLY A C 1
ATOM 3145 O O . GLY A 1 399 ? 0.208 6.987 23.985 1.00 90.31 399 GLY A O 1
ATOM 3146 N N . ALA A 1 400 ? -0.404 6.475 26.071 1.00 94.94 400 ALA A N 1
ATOM 3147 C CA . ALA A 1 400 ? 0.195 5.136 26.073 1.00 94.94 400 ALA A CA 1
ATOM 3148 C C . ALA A 1 400 ? -0.747 4.028 25.561 1.00 94.94 400 ALA A C 1
ATOM 3150 O O . ALA A 1 400 ? -0.262 2.949 25.217 1.00 94.94 400 ALA A O 1
ATOM 3151 N N . ALA A 1 401 ? -2.065 4.261 25.525 1.00 96.44 401 ALA A N 1
ATOM 3152 C CA . ALA A 1 401 ? -3.061 3.279 25.095 1.00 96.44 401 ALA A CA 1
ATOM 3153 C C . ALA A 1 401 ? -3.011 3.050 23.583 1.00 96.44 401 ALA A C 1
ATOM 3155 O O . ALA A 1 401 ? -2.954 3.999 22.800 1.00 96.44 401 ALA A O 1
ATOM 3156 N N . HIS A 1 402 ? -3.082 1.798 23.146 1.00 96.62 402 HIS A N 1
ATOM 3157 C CA . HIS A 1 402 ? -3.091 1.445 21.722 1.00 96.62 402 HIS A CA 1
ATOM 3158 C C . HIS A 1 402 ? -4.505 1.146 21.255 1.00 96.62 402 HIS A C 1
ATOM 3160 O O . HIS A 1 402 ? -4.886 1.571 20.164 1.00 96.62 402 HIS A O 1
ATOM 3166 N N . VAL A 1 403 ? -5.239 0.404 22.083 1.00 98.00 403 VAL A N 1
ATOM 3167 C CA . VAL A 1 403 ? -6.595 -0.072 21.827 1.00 98.00 403 VAL A CA 1
ATOM 3168 C C . VAL A 1 403 ? -7.422 0.137 23.089 1.00 98.00 403 VAL A C 1
ATOM 3170 O O . VAL A 1 403 ? -6.988 -0.273 24.164 1.00 98.00 403 VAL A O 1
ATOM 3173 N N . LEU A 1 404 ? -8.599 0.739 22.955 1.00 98.00 404 LEU A N 1
ATOM 3174 C CA . LEU A 1 404 ? -9.638 0.721 23.979 1.00 98.00 404 LEU A CA 1
ATOM 3175 C C . LEU A 1 404 ? -10.829 -0.051 23.410 1.00 98.00 404 LEU A C 1
ATOM 3177 O O . LEU A 1 404 ? -11.199 0.163 22.256 1.00 98.00 404 LEU A O 1
ATOM 3181 N N . LEU A 1 405 ? -11.400 -0.962 24.187 1.00 97.88 405 LEU A N 1
ATOM 3182 C CA . LEU A 1 405 ? -12.583 -1.736 23.817 1.00 97.88 405 LEU A CA 1
ATOM 3183 C C . LEU A 1 405 ? -13.713 -1.348 24.756 1.00 97.88 405 LEU A C 1
ATOM 3185 O O . LEU A 1 405 ? -13.542 -1.455 25.966 1.00 97.88 405 LEU A O 1
ATOM 3189 N N . TYR A 1 406 ? -14.839 -0.941 24.192 1.00 97.69 406 TYR A N 1
ATOM 3190 C CA . TYR A 1 406 ? -16.092 -0.795 24.912 1.00 97.69 406 TYR A CA 1
ATOM 3191 C C . TYR A 1 406 ? -16.968 -2.007 24.637 1.00 97.69 406 TYR A C 1
ATOM 3193 O O . TYR A 1 406 ? -17.254 -2.313 23.473 1.00 97.69 406 TYR A O 1
ATOM 3201 N N . LEU A 1 407 ? -17.409 -2.665 25.701 1.00 96.75 407 LEU A N 1
ATOM 3202 C CA . LEU A 1 407 ? -18.493 -3.637 25.662 1.00 96.75 407 LEU A CA 1
ATOM 3203 C C . LEU A 1 407 ? -19.675 -3.040 26.438 1.00 96.75 407 LEU A C 1
ATOM 3205 O O . LEU A 1 407 ? -19.450 -2.557 27.547 1.00 96.75 407 LEU A O 1
ATOM 3209 N N . PRO A 1 408 ? -20.911 -3.058 25.898 1.00 94.69 408 PRO A N 1
ATOM 3210 C CA . PRO A 1 408 ? -22.069 -2.433 26.545 1.00 94.69 408 PRO A CA 1
ATOM 3211 C C . PRO A 1 408 ? -22.263 -2.807 28.019 1.00 94.69 408 PRO A C 1
ATOM 3213 O O . PRO A 1 408 ? -22.616 -1.945 28.817 1.00 94.69 408 PRO A O 1
ATOM 3216 N N . ASP A 1 409 ? -21.975 -4.061 28.369 1.00 94.56 409 ASP A N 1
ATOM 3217 C CA . ASP A 1 409 ? -22.227 -4.614 29.702 1.00 94.56 409 ASP A CA 1
ATOM 3218 C C . ASP A 1 409 ? -21.009 -4.528 30.645 1.00 94.56 409 ASP A C 1
ATOM 3220 O O . ASP A 1 409 ? -21.161 -4.631 31.858 1.00 94.56 409 ASP A O 1
ATOM 3224 N N . GLU A 1 410 ? -19.798 -4.324 30.110 1.00 95.50 410 GLU A N 1
ATOM 3225 C CA . GLU A 1 410 ? -18.545 -4.314 30.895 1.00 95.50 410 GLU A CA 1
ATOM 3226 C C . GLU A 1 410 ? -17.882 -2.927 30.959 1.00 95.50 410 GLU A C 1
ATOM 3228 O O . GLU A 1 410 ? -17.004 -2.685 31.786 1.00 95.50 410 GLU A O 1
ATOM 3233 N N . GLY A 1 411 ? -18.282 -1.998 30.088 1.00 96.12 411 GLY A N 1
ATOM 3234 C CA . GLY A 1 411 ? -17.644 -0.695 29.949 1.00 96.12 411 GLY A CA 1
ATOM 3235 C C . GLY A 1 411 ? -16.334 -0.757 29.159 1.00 96.12 411 GLY A C 1
ATOM 3236 O O . GLY A 1 411 ? -16.194 -1.522 28.202 1.00 96.12 411 GLY A O 1
ATOM 3237 N N . TRP A 1 412 ? -15.386 0.115 29.514 1.00 97.56 412 TRP A N 1
ATOM 3238 C CA . TRP A 1 412 ? -14.128 0.286 28.787 1.00 97.56 412 TRP A CA 1
ATOM 3239 C C . TRP A 1 412 ? -12.983 -0.544 29.378 1.00 97.56 412 TRP A C 1
ATOM 3241 O O . TRP A 1 412 ? -12.664 -0.438 30.557 1.00 97.56 412 TRP A O 1
ATOM 3251 N N . SER A 1 413 ? -12.282 -1.276 28.514 1.00 97.50 413 SER A N 1
ATOM 3252 C CA . SER A 1 413 ? -11.004 -1.935 28.806 1.00 97.50 413 SER A CA 1
ATOM 3253 C C . SER A 1 413 ? -9.891 -1.390 27.912 1.00 97.50 413 SER A C 1
ATOM 3255 O O . SER A 1 413 ? -10.135 -1.009 26.763 1.00 97.50 413 SER A O 1
ATOM 3257 N N . VAL A 1 414 ? -8.652 -1.350 28.414 1.00 97.56 414 VAL A N 1
ATOM 3258 C CA . VAL A 1 414 ? -7.540 -0.650 27.749 1.00 97.56 414 VAL A CA 1
ATOM 3259 C C . VAL A 1 414 ? -6.324 -1.554 27.590 1.00 97.56 414 VAL A C 1
ATOM 3261 O O . VAL A 1 414 ? -5.824 -2.122 28.554 1.00 97.56 414 VAL A O 1
ATOM 3264 N N . TRP A 1 415 ? -5.767 -1.618 26.380 1.00 98.00 415 TRP A N 1
ATOM 3265 C CA . TRP A 1 415 ? -4.493 -2.283 26.102 1.00 98.00 415 TRP A CA 1
ATOM 3266 C C . TRP A 1 415 ? -3.494 -1.277 25.561 1.00 98.00 415 TRP A C 1
ATOM 3268 O O . TRP A 1 415 ? -3.729 -0.615 24.543 1.00 98.00 415 TRP A O 1
ATOM 3278 N N . GLY A 1 416 ? -2.329 -1.211 26.190 1.00 97.06 416 GLY A N 1
ATOM 3279 C CA . GLY A 1 416 ? -1.269 -0.330 25.735 1.00 97.06 416 GLY A CA 1
ATOM 3280 C C . GLY A 1 416 ? 0.106 -0.778 26.179 1.00 97.06 416 GLY A C 1
ATOM 3281 O O . GLY A 1 416 ? 0.292 -1.850 26.747 1.00 97.06 416 GLY A O 1
ATOM 3282 N N . ALA A 1 417 ? 1.101 0.025 25.833 1.00 96.12 417 ALA A N 1
ATOM 3283 C CA . ALA A 1 417 ? 2.491 -0.259 26.150 1.00 96.12 417 ALA A CA 1
ATOM 3284 C C . ALA A 1 417 ? 3.313 1.024 26.106 1.00 96.12 417 ALA A C 1
ATOM 3286 O O . ALA A 1 417 ? 2.983 1.970 25.392 1.00 96.12 417 ALA A O 1
ATOM 3287 N N . ALA A 1 418 ? 4.485 1.007 26.736 1.00 94.06 418 ALA A N 1
ATOM 3288 C CA . ALA A 1 418 ? 5.397 2.146 26.677 1.00 94.06 418 ALA A CA 1
ATOM 3289 C C . ALA A 1 418 ? 5.857 2.502 25.247 1.00 94.06 418 ALA A C 1
ATOM 3291 O O . ALA A 1 418 ? 6.320 3.608 25.001 1.00 94.06 418 ALA A O 1
ATOM 3292 N N . GLN A 1 419 ? 5.768 1.580 24.278 1.00 92.25 419 GLN A N 1
ATOM 3293 C CA . GLN A 1 419 ? 6.165 1.828 22.888 1.00 92.25 419 GLN A CA 1
ATOM 3294 C C . GLN A 1 419 ? 5.061 1.479 21.892 1.00 92.25 419 GLN A C 1
ATOM 3296 O O . GLN A 1 419 ? 4.488 0.386 21.909 1.00 92.25 419 GLN A O 1
ATOM 3301 N N . ARG A 1 420 ? 4.856 2.363 20.914 1.00 92.75 420 ARG A N 1
ATOM 3302 C CA . ARG A 1 420 ? 3.960 2.156 19.769 1.00 92.75 420 ARG A CA 1
ATOM 3303 C C . ARG A 1 420 ? 4.712 1.519 18.604 1.00 92.75 420 ARG A C 1
ATOM 3305 O O . ARG A 1 420 ? 5.451 2.160 17.861 1.00 92.75 420 ARG A O 1
ATOM 3312 N N . THR A 1 421 ? 4.560 0.208 18.456 1.00 93.06 421 THR A N 1
ATOM 3313 C CA . THR A 1 421 ? 5.177 -0.583 17.386 1.00 93.06 421 THR A CA 1
ATOM 3314 C C . THR A 1 421 ? 4.142 -1.526 16.799 1.00 93.06 421 THR A C 1
ATOM 3316 O O . THR A 1 421 ? 3.152 -1.830 17.455 1.00 93.06 421 THR A O 1
ATOM 3319 N N . GLU A 1 422 ? 4.381 -2.071 15.604 1.00 93.56 422 GLU A N 1
ATOM 3320 C CA . GLU A 1 422 ? 3.465 -3.083 15.052 1.00 93.56 422 GLU A CA 1
ATOM 3321 C C . GLU A 1 422 ? 3.230 -4.271 15.990 1.00 93.56 422 GLU A C 1
ATOM 3323 O O . GLU A 1 422 ? 2.197 -4.919 15.895 1.00 93.56 422 GLU A O 1
ATOM 3328 N N . TRP A 1 423 ? 4.191 -4.562 16.872 1.00 94.25 423 TRP A N 1
ATOM 3329 C CA . TRP A 1 423 ? 4.147 -5.686 17.796 1.00 94.25 423 TRP A CA 1
ATOM 3330 C C . TRP A 1 423 ? 3.178 -5.420 18.933 1.00 94.25 423 TRP A C 1
ATOM 3332 O O . TRP A 1 423 ? 2.359 -6.275 19.244 1.00 94.25 423 TRP A O 1
ATOM 3342 N N . THR A 1 424 ? 3.246 -4.220 19.503 1.00 95.69 424 THR A N 1
ATOM 3343 C CA . THR A 1 424 ? 2.366 -3.810 20.595 1.00 95.69 424 THR A CA 1
ATOM 3344 C C . THR A 1 424 ? 0.936 -3.617 20.102 1.00 95.69 424 THR A C 1
ATOM 3346 O O . THR A 1 424 ? 0.029 -4.118 20.749 1.00 95.69 424 THR A O 1
ATOM 3349 N N . TYR A 1 425 ? 0.716 -3.061 18.902 1.00 96.44 425 TYR A N 1
ATOM 3350 C CA . TYR A 1 425 ? -0.628 -3.051 18.297 1.00 96.44 425 TYR A CA 1
ATOM 3351 C C . TYR A 1 425 ? -1.154 -4.451 17.989 1.00 96.44 425 TYR A C 1
ATOM 3353 O O . TYR A 1 425 ? -2.329 -4.718 18.203 1.00 96.44 425 TYR A O 1
ATOM 3361 N N . ALA A 1 426 ? -0.304 -5.350 17.484 1.00 95.12 426 ALA A N 1
ATOM 3362 C CA . ALA A 1 426 ? -0.723 -6.714 17.195 1.00 95.12 426 ALA A CA 1
ATOM 3363 C C . ALA A 1 426 ? -1.246 -7.411 18.453 1.00 95.12 426 ALA A C 1
ATOM 3365 O O . ALA A 1 426 ? -2.337 -7.971 18.425 1.00 95.12 426 ALA A O 1
ATOM 3366 N N . VAL A 1 427 ? -0.468 -7.368 19.537 1.00 96.56 427 VAL A N 1
ATOM 3367 C CA . VAL A 1 427 ? -0.847 -8.003 20.802 1.00 96.56 427 VAL A CA 1
ATOM 3368 C C . VAL A 1 427 ? -2.055 -7.308 21.424 1.00 96.56 427 VAL A C 1
ATOM 3370 O O . VAL A 1 427 ? -2.974 -8.002 21.838 1.00 96.56 427 VAL A O 1
ATOM 3373 N N . ALA A 1 428 ? -2.106 -5.971 21.419 1.00 97.31 428 ALA A N 1
ATOM 3374 C CA . ALA A 1 428 ? -3.255 -5.218 21.924 1.00 97.31 428 ALA A CA 1
ATOM 3375 C C . ALA A 1 428 ? -4.556 -5.598 21.206 1.00 97.31 428 ALA A C 1
ATOM 3377 O O . ALA A 1 428 ? -5.522 -5.959 21.865 1.00 97.31 428 ALA A O 1
ATOM 3378 N N . ILE A 1 429 ? -4.565 -5.617 19.866 1.00 97.25 429 ILE A N 1
ATOM 3379 C CA . ILE A 1 429 ? -5.745 -6.030 19.087 1.00 97.25 429 ILE A CA 1
ATOM 3380 C C . ILE A 1 429 ? -6.098 -7.489 19.388 1.00 97.25 429 ILE A C 1
ATOM 3382 O O . ILE A 1 429 ? -7.258 -7.802 19.614 1.00 97.25 429 ILE A O 1
ATOM 3386 N N . MET A 1 430 ? -5.108 -8.384 19.429 1.00 95.94 430 MET A N 1
ATOM 3387 C CA . MET A 1 430 ? -5.345 -9.801 19.707 1.00 95.94 430 MET A CA 1
ATOM 3388 C C . MET A 1 430 ? -5.988 -10.021 21.083 1.00 95.94 430 MET A C 1
ATOM 3390 O O . MET A 1 430 ? -6.938 -10.789 21.192 1.00 95.94 430 MET A O 1
ATOM 3394 N N . ARG A 1 431 ? -5.484 -9.349 22.124 1.00 97.31 431 ARG A N 1
ATOM 3395 C CA . ARG A 1 431 ? -5.998 -9.464 23.494 1.00 97.31 431 ARG A CA 1
ATOM 3396 C C . ARG A 1 431 ? -7.364 -8.804 23.650 1.00 97.31 431 ARG A C 1
ATOM 3398 O O . ARG A 1 431 ? -8.233 -9.417 24.259 1.00 97.31 431 ARG A O 1
ATOM 3405 N N . ALA A 1 432 ? -7.566 -7.636 23.041 1.00 97.44 432 ALA A N 1
ATOM 3406 C CA . ALA A 1 432 ? -8.861 -6.966 23.015 1.00 97.44 432 ALA A CA 1
ATOM 3407 C C . ALA A 1 432 ? -9.926 -7.841 22.342 1.00 97.44 432 ALA A C 1
ATOM 3409 O O . ALA A 1 432 ? -10.984 -8.075 22.911 1.00 97.44 432 ALA A O 1
ATOM 3410 N N . MET A 1 433 ? -9.637 -8.402 21.165 1.00 96.62 433 MET A N 1
ATOM 3411 C CA . MET A 1 433 ? -10.605 -9.242 20.451 1.00 96.62 433 MET A CA 1
ATOM 3412 C C . MET A 1 433 ? -10.855 -10.580 21.155 1.00 96.62 433 MET A C 1
ATOM 3414 O O . MET A 1 433 ? -11.996 -11.018 21.210 1.00 96.62 433 MET A O 1
ATOM 3418 N N . ALA A 1 434 ? -9.839 -11.189 21.775 1.00 95.25 434 ALA A N 1
ATOM 3419 C CA . ALA A 1 434 ? -10.029 -12.383 22.605 1.00 95.25 434 ALA A CA 1
ATOM 3420 C C . ALA A 1 434 ? -10.828 -12.101 23.895 1.00 95.25 434 ALA A C 1
ATOM 3422 O O . ALA A 1 434 ? -11.423 -13.007 24.476 1.00 95.25 434 ALA A O 1
ATOM 3423 N N . HIS A 1 435 ? -10.815 -10.862 24.390 1.00 96.06 435 HIS A N 1
ATOM 3424 C CA . HIS A 1 435 ? -11.681 -10.439 25.486 1.00 96.06 435 HIS A CA 1
ATOM 3425 C C . HIS A 1 435 ? -13.117 -10.218 24.990 1.00 96.06 435 HIS A C 1
ATOM 3427 O O . HIS A 1 435 ? -14.029 -10.810 25.556 1.00 96.06 435 HIS A O 1
ATOM 3433 N N . ALA A 1 436 ? -13.296 -9.523 23.860 1.00 94.94 436 ALA A N 1
ATOM 3434 C CA . ALA A 1 436 ? -14.595 -9.355 23.204 1.00 94.94 436 ALA A CA 1
ATOM 3435 C C . ALA A 1 436 ? -15.266 -10.693 22.846 1.00 94.94 436 ALA A C 1
ATOM 3437 O O . ALA A 1 436 ? -16.466 -10.844 23.017 1.00 94.94 436 ALA A O 1
ATOM 3438 N N . GLU A 1 437 ? -14.507 -11.686 22.374 1.00 92.62 437 GLU A N 1
ATOM 3439 C CA . GLU A 1 437 ? -15.026 -13.026 22.058 1.00 92.62 437 GLU A CA 1
ATOM 3440 C C . GLU A 1 437 ? -15.529 -13.789 23.286 1.00 92.62 437 GLU A C 1
ATOM 3442 O O . GLU A 1 437 ? -16.399 -14.641 23.142 1.00 92.62 437 GLU A O 1
ATOM 3447 N N . ARG A 1 438 ? -15.006 -13.486 24.481 1.00 93.75 438 ARG A N 1
ATOM 3448 C CA . ARG A 1 438 ? -15.457 -14.104 25.735 1.00 93.75 438 ARG A CA 1
ATOM 3449 C C . ARG A 1 438 ? -16.673 -13.397 26.326 1.00 93.75 438 ARG A C 1
ATOM 3451 O O . ARG A 1 438 ? -17.573 -14.084 26.788 1.00 93.75 438 ARG A O 1
ATOM 3458 N N . GLY A 1 439 ? -16.692 -12.063 26.299 1.00 87.31 439 GLY A N 1
ATOM 3459 C CA . GLY A 1 439 ? -17.802 -11.261 26.829 1.00 87.31 439 GLY A CA 1
ATOM 3460 C C . GLY A 1 439 ? -18.991 -11.133 25.871 1.00 87.31 439 GLY A C 1
ATOM 3461 O O . GLY A 1 439 ? -20.106 -10.864 26.297 1.00 87.31 439 GLY A O 1
ATOM 3462 N N . TYR A 1 440 ? -18.777 -11.347 24.567 1.00 85.31 440 TYR A N 1
ATOM 3463 C CA . TYR A 1 440 ? -19.785 -11.116 23.526 1.00 85.31 440 TYR A CA 1
ATOM 3464 C C . TYR A 1 440 ? -19.800 -12.198 22.419 1.00 85.31 440 TYR A C 1
ATOM 3466 O O . TYR A 1 440 ? -19.644 -11.872 21.233 1.00 85.31 440 TYR A O 1
ATOM 3474 N N . PRO A 1 441 ? -19.942 -13.497 22.763 1.00 75.81 441 PRO A N 1
ATOM 3475 C CA . PRO A 1 441 ? -19.815 -14.591 21.798 1.00 75.81 441 PRO A CA 1
ATOM 3476 C C . PRO A 1 441 ? -20.950 -14.656 20.759 1.00 75.81 441 PRO A C 1
ATOM 3478 O O . PRO A 1 441 ? -20.685 -15.071 19.635 1.00 75.81 441 PRO A O 1
ATOM 3481 N N . ASP A 1 442 ? -22.170 -14.210 21.091 1.00 59.50 442 ASP A N 1
ATOM 3482 C CA . ASP A 1 442 ? -23.377 -14.738 20.427 1.00 59.50 442 ASP A CA 1
ATOM 3483 C C . ASP A 1 442 ? -24.543 -13.758 20.216 1.00 59.50 442 ASP A C 1
ATOM 3485 O O . ASP A 1 442 ? -25.688 -14.185 20.033 1.00 59.50 442 ASP A O 1
ATOM 3489 N N . ARG A 1 443 ? -24.320 -12.435 20.146 1.00 61.25 443 ARG A N 1
ATOM 3490 C CA . ARG A 1 443 ? -25.385 -11.606 19.553 1.00 61.25 443 ARG A CA 1
ATOM 3491 C C . ARG A 1 443 ? -25.471 -11.999 18.081 1.00 61.25 443 ARG A C 1
ATOM 3493 O O . ARG A 1 443 ? -24.580 -11.633 17.316 1.00 61.25 443 ARG A O 1
ATOM 3500 N N . GLN A 1 444 ? -26.505 -12.775 17.725 1.00 57.16 444 GLN A N 1
ATOM 3501 C CA . GLN A 1 444 ? -26.875 -13.102 16.351 1.00 57.16 444 GLN A CA 1
ATOM 3502 C C . GLN A 1 444 ? -26.797 -11.806 15.556 1.00 57.16 444 GLN A C 1
ATOM 3504 O O . GLN A 1 444 ? -27.667 -10.939 15.663 1.00 57.16 444 GLN A O 1
ATOM 3509 N N . VAL A 1 445 ? -25.701 -11.630 14.819 1.00 63.03 445 VAL A N 1
ATOM 3510 C CA . VAL A 1 445 ? -25.591 -10.550 13.854 1.00 63.03 445 VAL A CA 1
ATOM 3511 C C . VAL A 1 445 ? -26.743 -10.835 12.915 1.00 63.03 445 VAL A C 1
ATOM 3513 O O . VAL A 1 445 ? -26.718 -11.870 12.244 1.00 63.03 445 VAL A O 1
ATOM 3516 N N . SER A 1 446 ? -27.790 -9.998 12.979 1.00 60.84 446 SER A N 1
ATOM 3517 C CA . SER A 1 446 ? -28.973 -10.144 12.128 1.00 60.84 446 SER A CA 1
ATOM 3518 C C . SER A 1 446 ? -28.472 -10.484 10.735 1.00 60.84 446 SER A C 1
ATOM 3520 O O . SER A 1 446 ? -27.556 -9.780 10.291 1.00 60.84 446 SER A O 1
ATOM 3522 N N . PRO A 1 447 ? -28.962 -11.583 10.119 1.00 60.84 447 PRO A N 1
ATOM 3523 C CA . PRO A 1 447 ? -28.398 -12.147 8.900 1.00 60.84 447 PRO A CA 1
ATOM 3524 C C . PRO A 1 447 ? -28.112 -10.994 7.960 1.00 60.84 447 PRO A C 1
ATOM 3526 O O . PRO A 1 447 ? -29.033 -10.267 7.589 1.00 60.84 447 PRO A O 1
ATOM 3529 N N . ALA A 1 448 ? -26.812 -10.745 7.761 1.00 56.38 448 ALA A N 1
ATOM 3530 C CA . ALA A 1 448 ? -26.324 -9.454 7.311 1.00 56.38 448 ALA A CA 1
ATOM 3531 C C . ALA A 1 448 ? -27.152 -9.023 6.108 1.00 56.38 448 ALA A C 1
ATOM 3533 O O . ALA A 1 448 ? -27.230 -9.781 5.137 1.00 56.38 448 ALA A O 1
ATOM 3534 N N . ILE A 1 449 ? -27.774 -7.840 6.175 1.00 59.16 449 ILE A N 1
ATOM 3535 C CA . ILE A 1 449 ? -28.289 -7.182 4.976 1.00 59.16 449 ILE A CA 1
ATOM 3536 C C . ILE A 1 449 ? -27.072 -7.093 4.066 1.00 59.16 449 ILE A C 1
ATOM 3538 O O . ILE A 1 449 ? -26.192 -6.260 4.286 1.00 59.16 449 ILE A O 1
ATOM 3542 N N . GLN A 1 450 ? -26.953 -8.036 3.127 1.00 60.78 450 GLN A N 1
ATOM 3543 C CA . GLN A 1 450 ? -25.846 -8.054 2.198 1.00 60.78 450 GLN A CA 1
ATOM 3544 C C . GLN A 1 450 ? -26.036 -6.790 1.378 1.00 60.78 450 GLN A C 1
ATOM 3546 O O . GLN A 1 450 ? -27.040 -6.682 0.669 1.00 60.78 450 GLN A O 1
ATOM 3551 N N . PRO A 1 451 ? -25.136 -5.805 1.502 1.00 58.69 451 PRO A N 1
ATOM 3552 C CA . PRO A 1 451 ? -25.312 -4.562 0.788 1.00 58.69 451 PRO A CA 1
ATOM 3553 C C . PRO A 1 451 ? -25.336 -4.908 -0.697 1.00 58.69 451 PRO A C 1
ATOM 3555 O O . PRO A 1 451 ? -24.370 -5.476 -1.219 1.00 58.69 451 PRO A O 1
ATOM 3558 N N . THR A 1 452 ? -26.443 -4.605 -1.376 1.00 57.94 452 THR A N 1
ATOM 3559 C CA . THR A 1 452 ? -26.545 -4.766 -2.825 1.00 57.94 452 THR A CA 1
ATOM 3560 C C . THR A 1 452 ? -25.498 -3.860 -3.450 1.00 57.94 452 THR A C 1
ATOM 3562 O O . THR A 1 452 ? -25.623 -2.636 -3.455 1.00 57.94 452 THR A O 1
ATOM 3565 N N . ALA A 1 453 ? -24.404 -4.469 -3.896 1.00 52.91 453 ALA A N 1
ATOM 3566 C CA . ALA A 1 453 ? -23.275 -3.757 -4.457 1.00 52.91 453 ALA A CA 1
ATOM 3567 C C . ALA A 1 453 ? -23.729 -2.905 -5.648 1.00 52.91 453 ALA A C 1
ATOM 3569 O O . ALA A 1 453 ? -24.403 -3.443 -6.531 1.00 52.91 453 ALA A O 1
ATOM 3570 N N . PRO A 1 454 ? -23.287 -1.643 -5.775 1.00 53.50 454 PRO A N 1
ATOM 3571 C CA . PRO A 1 454 ? -23.385 -0.960 -7.053 1.00 53.50 454 PRO A CA 1
ATOM 3572 C C . PRO A 1 454 ? -22.617 -1.783 -8.099 1.00 53.50 454 PRO A C 1
ATOM 3574 O O . PRO A 1 454 ? -21.404 -1.997 -7.990 1.00 53.50 454 PRO A O 1
ATOM 3577 N N . HIS A 1 455 ? -23.339 -2.304 -9.094 1.00 50.16 455 HIS A N 1
ATOM 3578 C CA . HIS A 1 455 ? -22.767 -3.095 -10.177 1.00 50.16 455 HIS A CA 1
ATOM 3579 C C . HIS A 1 455 ? -21.766 -2.232 -10.953 1.00 50.16 455 HIS A C 1
ATOM 3581 O O . HIS A 1 455 ? -22.139 -1.284 -11.643 1.00 50.16 455 HIS A O 1
ATOM 3587 N N . ARG A 1 456 ? -20.468 -2.557 -10.870 1.00 53.47 456 ARG A N 1
ATOM 3588 C CA . ARG A 1 456 ? -19.516 -2.005 -11.837 1.00 53.47 456 ARG A CA 1
ATOM 3589 C C . ARG A 1 456 ? -19.881 -2.551 -13.218 1.00 53.47 456 ARG A C 1
ATOM 3591 O O . ARG A 1 456 ? -20.018 -3.768 -13.344 1.00 53.47 456 ARG A O 1
ATOM 3598 N N . PRO A 1 457 ? -19.975 -1.701 -14.252 1.00 62.19 457 PRO A N 1
ATOM 3599 C CA . PRO A 1 457 ? -20.200 -2.183 -15.603 1.00 62.19 457 PRO A CA 1
ATOM 3600 C C . PRO A 1 457 ? -19.062 -3.131 -15.991 1.00 62.19 457 PRO A C 1
ATOM 3602 O O . PRO A 1 457 ? -17.881 -2.824 -15.791 1.00 62.19 457 PRO A O 1
ATOM 3605 N N . ALA A 1 458 ? -19.420 -4.302 -16.515 1.00 74.06 458 ALA A N 1
ATOM 3606 C CA . ALA A 1 458 ? -18.452 -5.272 -17.003 1.00 74.06 458 ALA A CA 1
ATOM 3607 C C . ALA A 1 458 ? -17.552 -4.629 -18.073 1.00 74.06 458 ALA A C 1
ATOM 3609 O O . ALA A 1 458 ? -18.019 -3.857 -18.913 1.00 74.06 458 ALA A O 1
ATOM 3610 N N . THR A 1 459 ? -16.251 -4.937 -18.051 1.00 79.62 459 THR A N 1
ATOM 3611 C CA . THR A 1 459 ? -15.320 -4.471 -19.088 1.00 79.62 459 THR A CA 1
ATOM 3612 C C . THR A 1 459 ? -15.803 -4.973 -20.454 1.00 79.62 459 THR A C 1
ATOM 3614 O O . THR A 1 459 ? -15.953 -6.190 -20.609 1.00 79.62 459 THR A O 1
ATOM 3617 N N . PRO A 1 460 ? -16.022 -4.089 -21.449 1.00 86.81 460 PRO A N 1
ATOM 3618 C CA . PRO A 1 460 ? -16.494 -4.506 -22.763 1.00 86.81 460 PRO A CA 1
ATOM 3619 C C . PRO A 1 460 ? -15.568 -5.543 -23.392 1.00 86.81 460 PRO A C 1
ATOM 3621 O O . PRO A 1 460 ? -14.346 -5.505 -23.202 1.00 86.81 460 PRO A O 1
ATOM 3624 N N . ALA A 1 461 ? -16.140 -6.451 -24.185 1.00 87.06 461 ALA A N 1
ATOM 3625 C CA . ALA A 1 461 ? -15.368 -7.469 -24.887 1.00 87.06 461 ALA A CA 1
ATOM 3626 C C . ALA A 1 461 ? -14.263 -6.842 -25.754 1.00 87.06 461 ALA A C 1
ATOM 3628 O O . ALA A 1 461 ? -13.133 -7.315 -25.708 1.00 87.06 461 ALA A O 1
ATOM 3629 N N . THR A 1 462 ? -14.541 -5.730 -26.444 1.00 86.69 462 THR A N 1
ATOM 3630 C CA . THR A 1 462 ? -13.563 -4.992 -27.265 1.00 86.69 462 THR A CA 1
ATOM 3631 C C . THR A 1 462 ? -12.321 -4.566 -26.485 1.00 86.69 462 THR A C 1
ATOM 3633 O O . THR A 1 462 ? -11.204 -4.713 -26.975 1.00 86.69 462 THR A O 1
ATOM 3636 N N . VAL A 1 463 ? -12.495 -4.086 -25.251 1.00 84.81 463 VAL A N 1
ATOM 3637 C CA . VAL A 1 463 ? -11.389 -3.670 -24.381 1.00 84.81 463 VAL A CA 1
ATOM 3638 C C . VAL A 1 463 ? -10.600 -4.890 -23.907 1.00 84.81 463 VAL A C 1
ATOM 3640 O O . VAL A 1 463 ? -9.371 -4.854 -23.915 1.00 84.81 463 VAL A O 1
ATOM 3643 N N . ARG A 1 464 ? -11.277 -5.994 -23.556 1.00 87.94 464 ARG A N 1
ATOM 3644 C CA . ARG A 1 464 ? -10.610 -7.261 -23.195 1.00 87.94 464 ARG A CA 1
ATOM 3645 C C . ARG A 1 464 ? -9.777 -7.820 -24.353 1.00 87.94 464 ARG A C 1
ATOM 3647 O O . ARG A 1 464 ? -8.630 -8.196 -24.132 1.00 87.94 464 ARG A O 1
ATOM 3654 N N . TRP A 1 465 ? -10.317 -7.816 -25.572 1.00 87.81 465 TRP A N 1
ATOM 3655 C CA . TRP A 1 465 ? -9.607 -8.249 -26.779 1.00 87.81 465 TRP A CA 1
ATOM 3656 C C . TRP A 1 465 ? -8.413 -7.354 -27.100 1.00 87.81 465 TRP A C 1
ATOM 3658 O O . TRP A 1 465 ? -7.330 -7.868 -27.368 1.00 87.81 465 TRP A O 1
ATOM 3668 N N . ALA A 1 466 ? -8.573 -6.031 -26.995 1.00 85.25 466 ALA A N 1
ATOM 3669 C CA . ALA A 1 466 ? -7.464 -5.102 -27.167 1.00 85.25 466 ALA A CA 1
ATOM 3670 C C . ALA A 1 466 ? -6.317 -5.420 -26.200 1.00 85.25 466 ALA A C 1
ATOM 3672 O O . ALA A 1 466 ? -5.179 -5.555 -26.629 1.00 85.25 466 ALA A O 1
ATOM 3673 N N . ILE A 1 467 ? -6.618 -5.623 -24.914 1.00 84.62 467 ILE A N 1
ATOM 3674 C CA . ILE A 1 467 ? -5.621 -6.000 -23.901 1.00 84.62 467 ILE A CA 1
ATOM 3675 C C . ILE A 1 467 ? -4.936 -7.319 -24.256 1.00 84.62 467 ILE A C 1
ATOM 3677 O O . ILE A 1 467 ? -3.714 -7.406 -24.154 1.00 84.62 467 ILE A O 1
ATOM 3681 N N . GLY A 1 468 ? -5.705 -8.325 -24.685 1.00 78.31 468 GLY A N 1
ATOM 3682 C CA . GLY A 1 468 ? -5.165 -9.603 -25.145 1.00 78.31 468 GLY A CA 1
ATOM 3683 C C . GLY A 1 468 ? -4.140 -9.415 -26.261 1.00 78.31 468 GLY A C 1
ATOM 3684 O O . GLY A 1 468 ? -3.013 -9.879 -26.134 1.00 78.31 468 GLY A O 1
ATOM 3685 N N . LEU A 1 469 ? -4.486 -8.639 -27.291 1.00 83.25 469 LEU A N 1
ATOM 3686 C CA . LEU A 1 469 ? -3.600 -8.346 -28.420 1.00 83.25 469 LEU A CA 1
ATOM 3687 C C . LEU A 1 469 ? -2.353 -7.546 -28.021 1.00 83.25 469 LEU A C 1
ATOM 3689 O O . LEU A 1 469 ? -1.273 -7.822 -28.536 1.00 83.25 469 LEU A O 1
ATOM 3693 N N . MET A 1 470 ? -2.463 -6.601 -27.080 1.00 81.25 470 MET A N 1
ATOM 3694 C CA . MET A 1 470 ? -1.295 -5.884 -26.551 1.00 81.25 470 MET A CA 1
ATOM 3695 C C . MET A 1 470 ? -0.334 -6.844 -25.837 1.00 81.25 470 MET A C 1
ATOM 3697 O O . MET A 1 470 ? 0.873 -6.779 -26.055 1.00 81.25 470 MET A O 1
ATOM 3701 N N . VAL A 1 471 ? -0.856 -7.767 -25.021 1.00 79.81 471 VAL A N 1
ATOM 3702 C CA . VAL A 1 471 ? -0.041 -8.794 -24.349 1.00 79.81 471 VAL A CA 1
ATOM 3703 C C . VAL A 1 471 ? 0.574 -9.756 -25.366 1.00 79.81 471 VAL A C 1
ATOM 3705 O O . VAL A 1 471 ? 1.755 -10.070 -25.253 1.00 79.81 471 VAL A O 1
ATOM 3708 N N . SER A 1 472 ? -0.180 -10.181 -26.382 1.00 78.62 472 SER A N 1
ATOM 3709 C CA . SER A 1 472 ? 0.335 -11.015 -27.473 1.00 78.62 472 SER A CA 1
ATOM 3710 C C . SER A 1 472 ? 1.464 -10.323 -28.233 1.00 78.62 472 SER A C 1
ATOM 3712 O O . SER A 1 472 ? 2.498 -10.944 -28.454 1.00 78.62 472 SER A O 1
ATOM 3714 N N . ALA A 1 473 ? 1.321 -9.034 -28.564 1.00 78.25 473 ALA A N 1
ATOM 3715 C CA . ALA A 1 473 ? 2.385 -8.257 -29.196 1.00 78.25 473 ALA A CA 1
ATOM 3716 C C . ALA A 1 473 ? 3.647 -8.232 -28.319 1.00 78.25 473 ALA A C 1
ATOM 3718 O O . ALA A 1 473 ? 4.739 -8.504 -28.807 1.00 78.25 473 ALA A O 1
ATOM 3719 N N . MET A 1 474 ? 3.507 -8.005 -27.008 1.00 78.81 474 MET A N 1
ATOM 3720 C CA . MET A 1 474 ? 4.643 -8.059 -26.079 1.00 78.81 474 MET A CA 1
ATOM 3721 C C . MET A 1 474 ? 5.307 -9.445 -26.056 1.00 78.81 474 MET A C 1
ATOM 3723 O O . MET A 1 474 ? 6.527 -9.537 -26.138 1.00 78.81 474 MET A O 1
ATOM 3727 N N . LEU A 1 475 ? 4.528 -10.529 -25.982 1.00 75.44 475 LEU A N 1
ATOM 3728 C CA . LEU A 1 475 ? 5.065 -11.894 -25.965 1.00 75.44 475 LEU A CA 1
ATOM 3729 C C . LEU A 1 475 ? 5.774 -12.268 -27.272 1.00 75.44 475 LEU A C 1
ATOM 3731 O O . LEU A 1 475 ? 6.807 -12.925 -27.212 1.00 75.44 475 LEU A O 1
ATOM 3735 N N . LEU A 1 476 ? 5.260 -11.825 -28.424 1.00 76.44 476 LEU A N 1
ATOM 3736 C CA . LEU A 1 476 ? 5.871 -12.041 -29.743 1.00 76.44 476 LEU A CA 1
ATOM 3737 C C . LEU A 1 476 ? 7.137 -11.203 -29.958 1.00 76.44 476 LEU A C 1
ATOM 3739 O O . LEU A 1 476 ? 8.025 -11.605 -30.707 1.00 76.44 476 LEU A O 1
ATOM 3743 N N . TYR A 1 477 ? 7.255 -10.066 -29.273 1.00 74.12 477 TYR A N 1
ATOM 3744 C CA . TYR A 1 477 ? 8.429 -9.202 -29.363 1.00 74.12 477 TYR A CA 1
ATOM 3745 C C . TYR A 1 477 ? 9.700 -9.869 -28.825 1.00 74.12 477 TYR A C 1
ATOM 3747 O O . TYR A 1 477 ? 10.786 -9.672 -29.366 1.00 74.12 477 TYR A O 1
ATOM 3755 N N . LEU A 1 478 ? 9.560 -10.679 -27.773 1.00 69.38 478 LEU A N 1
ATOM 3756 C CA . LEU A 1 478 ? 10.661 -11.323 -27.057 1.00 69.38 478 LEU A CA 1
ATOM 3757 C C . LEU A 1 478 ? 11.443 -12.344 -27.919 1.00 69.38 478 LEU A C 1
ATOM 3759 O O . LEU A 1 478 ? 12.662 -12.207 -28.020 1.00 69.38 478 LEU A O 1
ATOM 3763 N N . PRO A 1 479 ? 10.807 -13.319 -28.606 1.00 66.19 479 PRO A N 1
ATOM 3764 C CA . PRO A 1 479 ? 11.516 -14.206 -29.526 1.00 66.19 479 PRO A CA 1
ATOM 3765 C C . PRO A 1 479 ? 12.067 -13.461 -30.748 1.00 66.19 479 PRO A C 1
ATOM 3767 O O . PRO A 1 479 ? 13.163 -13.787 -31.194 1.00 66.19 479 PRO A O 1
ATOM 3770 N N . ALA A 1 480 ? 11.377 -12.427 -31.251 1.00 67.31 480 ALA A N 1
ATOM 3771 C CA . ALA A 1 480 ? 11.872 -11.623 -32.369 1.00 67.31 480 ALA A CA 1
ATOM 3772 C C . ALA A 1 480 ? 13.185 -10.900 -32.022 1.00 67.31 480 ALA A C 1
ATOM 3774 O O . ALA A 1 480 ? 14.110 -10.876 -32.833 1.00 67.31 480 ALA A O 1
ATOM 3775 N N . THR A 1 481 ? 13.315 -10.376 -30.798 1.00 67.31 481 THR A N 1
ATOM 3776 C CA . THR A 1 481 ? 14.571 -9.751 -30.351 1.00 67.31 481 THR A CA 1
ATOM 3777 C C . THR A 1 481 ? 15.673 -10.767 -30.085 1.00 67.31 481 THR A C 1
ATOM 3779 O O . THR A 1 481 ? 16.822 -10.502 -30.429 1.00 67.31 481 THR A O 1
ATOM 3782 N N . VAL A 1 482 ? 15.351 -11.942 -29.531 1.00 67.69 482 VAL A N 1
ATOM 3783 C CA . VAL A 1 482 ? 16.327 -13.037 -29.371 1.00 67.69 482 VAL A CA 1
ATOM 3784 C C . VAL A 1 482 ? 16.856 -13.495 -30.731 1.00 67.69 482 VAL A C 1
ATOM 3786 O O . VAL A 1 482 ? 18.063 -13.655 -30.903 1.00 67.69 482 VAL A O 1
ATOM 3789 N N . GLN A 1 483 ? 15.976 -13.654 -31.719 1.00 70.19 483 GLN A N 1
ATOM 3790 C CA . GLN A 1 483 ? 16.366 -14.037 -33.071 1.00 70.19 483 GLN A CA 1
ATOM 3791 C C . GLN A 1 483 ? 17.180 -12.940 -33.763 1.00 70.19 483 GLN A C 1
ATOM 3793 O O . GLN A 1 483 ? 18.160 -13.249 -34.436 1.00 70.19 483 GLN A O 1
ATOM 3798 N N . LEU A 1 484 ? 16.829 -11.666 -33.564 1.00 67.06 484 LEU A N 1
ATOM 3799 C CA . LEU A 1 484 ? 17.609 -10.542 -34.076 1.00 67.06 484 LEU A CA 1
ATOM 3800 C C . LEU A 1 484 ? 19.014 -10.501 -33.458 1.00 67.06 484 LEU A C 1
ATOM 3802 O O . LEU A 1 484 ? 19.994 -10.375 -34.187 1.00 67.06 484 LEU A O 1
ATOM 3806 N N . ALA A 1 485 ? 19.129 -10.694 -32.141 1.00 67.38 485 ALA A N 1
ATOM 3807 C CA . ALA A 1 485 ? 20.416 -10.806 -31.458 1.00 67.38 485 ALA A CA 1
ATOM 3808 C C . ALA A 1 485 ? 21.240 -11.994 -31.984 1.00 67.38 485 ALA A C 1
ATOM 3810 O O . ALA A 1 485 ? 22.443 -11.866 -32.200 1.00 67.38 485 ALA A O 1
ATOM 3811 N N . HIS A 1 486 ? 20.595 -13.133 -32.257 1.00 71.69 486 HIS A N 1
ATOM 3812 C CA . HIS A 1 486 ? 21.253 -14.294 -32.855 1.00 71.69 486 HIS A CA 1
ATOM 3813 C C . HIS A 1 486 ? 21.731 -14.018 -34.290 1.00 71.69 486 HIS A C 1
ATOM 3815 O O . HIS A 1 486 ? 22.825 -14.441 -34.663 1.00 71.69 486 HIS A O 1
ATOM 3821 N N . LEU A 1 487 ? 20.933 -13.334 -35.115 1.00 67.44 487 LEU A N 1
ATOM 3822 C CA . LEU A 1 487 ? 21.321 -12.968 -36.481 1.00 67.44 487 LEU A CA 1
ATOM 3823 C C . LEU A 1 487 ? 22.515 -12.011 -36.482 1.00 67.44 487 LEU A C 1
ATOM 3825 O O . LEU A 1 487 ? 23.444 -12.213 -37.259 1.00 67.44 487 LEU A O 1
ATOM 3829 N N . VAL A 1 488 ? 22.530 -11.036 -35.570 1.00 65.62 488 VAL A N 1
ATOM 3830 C CA . VAL A 1 488 ? 23.670 -10.127 -35.405 1.00 65.62 488 VAL A CA 1
ATOM 3831 C C . VAL A 1 488 ? 24.911 -10.883 -34.950 1.00 65.62 488 VAL A C 1
ATOM 3833 O O . VAL A 1 488 ? 25.950 -10.757 -35.589 1.00 65.62 488 VAL A O 1
ATOM 3836 N N . ARG A 1 489 ? 24.794 -11.766 -33.955 1.00 68.62 489 ARG A N 1
ATOM 3837 C CA . ARG A 1 489 ? 25.913 -12.608 -33.506 1.00 68.62 489 ARG A CA 1
ATOM 3838 C C . ARG A 1 489 ? 26.467 -13.505 -34.615 1.00 68.62 489 ARG A C 1
ATOM 3840 O O . ARG A 1 489 ? 27.668 -13.716 -34.720 1.00 68.62 489 ARG A O 1
ATOM 3847 N N . ARG A 1 490 ? 25.597 -14.027 -35.482 1.00 72.06 490 ARG A N 1
ATOM 3848 C CA . ARG A 1 490 ? 26.019 -14.816 -36.647 1.00 72.06 490 ARG A CA 1
ATOM 3849 C C . ARG A 1 490 ? 26.702 -13.947 -37.707 1.00 72.06 490 ARG A C 1
ATOM 3851 O O . ARG A 1 490 ? 27.617 -14.420 -38.367 1.00 72.06 490 ARG A O 1
ATOM 3858 N N . SER A 1 491 ? 26.290 -12.687 -37.849 1.00 63.72 491 SER A N 1
ATOM 3859 C CA . SER A 1 491 ? 26.973 -11.727 -38.724 1.00 63.72 491 SER A CA 1
ATOM 3860 C C . SER A 1 491 ? 28.339 -11.286 -38.184 1.00 63.72 491 SER A C 1
ATOM 3862 O O . SER A 1 491 ? 29.224 -11.015 -38.987 1.00 63.72 491 SER A O 1
ATOM 3864 N N . GLU A 1 492 ? 28.563 -11.302 -36.859 1.00 58.78 492 GLU A N 1
ATOM 3865 C CA . GLU A 1 492 ? 29.892 -11.062 -36.261 1.00 58.78 492 GLU A CA 1
ATOM 3866 C C . GLU A 1 492 ? 30.925 -12.082 -36.730 1.00 58.78 492 GLU A C 1
ATOM 3868 O O . GLU A 1 492 ? 32.069 -11.728 -36.989 1.00 58.78 492 GLU A O 1
ATOM 3873 N N . GLN A 1 493 ? 30.518 -13.344 -36.892 1.00 60.22 493 GLN A N 1
ATOM 3874 C CA . GLN A 1 493 ? 31.405 -14.396 -37.396 1.00 60.22 493 GLN A CA 1
ATOM 3875 C C . GLN A 1 493 ? 31.839 -14.157 -38.851 1.00 60.22 493 GLN A C 1
ATOM 3877 O O . GLN A 1 493 ? 32.763 -14.811 -39.324 1.00 60.22 493 GLN A O 1
ATOM 3882 N N . LEU A 1 494 ? 31.182 -13.230 -39.556 1.00 53.44 494 LEU A N 1
ATOM 3883 C CA . LEU A 1 494 ? 31.424 -12.906 -40.959 1.00 53.44 494 LEU A CA 1
ATOM 3884 C C . LEU A 1 494 ? 32.045 -11.512 -41.166 1.00 53.44 494 LEU A C 1
ATOM 3886 O O . LEU A 1 494 ? 32.424 -11.203 -42.292 1.00 53.44 494 LEU A O 1
ATOM 3890 N N . ALA A 1 495 ? 32.153 -10.661 -40.135 1.00 51.22 495 ALA A N 1
ATOM 3891 C CA . ALA A 1 495 ? 32.524 -9.251 -40.294 1.00 51.22 495 ALA A CA 1
ATOM 3892 C C . ALA A 1 495 ? 33.776 -8.847 -39.492 1.00 51.22 495 ALA A C 1
ATOM 3894 O O . ALA A 1 495 ? 33.844 -9.006 -38.278 1.00 51.22 495 ALA A O 1
ATOM 3895 N N . THR A 1 496 ? 34.734 -8.205 -40.165 1.00 56.91 496 THR A N 1
ATOM 3896 C CA . THR A 1 496 ? 36.042 -7.751 -39.642 1.00 56.91 496 THR A CA 1
ATOM 3897 C C . THR A 1 496 ? 35.990 -6.532 -38.696 1.00 56.91 496 THR A C 1
ATOM 3899 O O . THR A 1 496 ? 37.036 -5.990 -38.346 1.00 56.91 496 THR A O 1
ATOM 3902 N N . TYR A 1 497 ? 34.806 -6.057 -38.283 1.00 52.38 497 TYR A N 1
ATOM 3903 C CA . TYR A 1 497 ? 34.629 -4.781 -37.561 1.00 52.38 497 TYR A CA 1
ATOM 3904 C C . TYR A 1 497 ? 33.931 -4.937 -36.190 1.00 52.38 497 TYR A C 1
ATOM 3906 O O . TYR A 1 497 ? 32.722 -4.705 -36.079 1.00 52.38 497 TYR A O 1
ATOM 3914 N N . PRO A 1 498 ? 34.681 -5.242 -35.113 1.00 55.34 498 PRO A N 1
ATOM 3915 C CA . PRO A 1 498 ? 34.127 -5.532 -33.783 1.00 55.34 498 PRO A CA 1
ATOM 3916 C C . PRO A 1 498 ? 33.451 -4.337 -33.076 1.00 55.34 498 PRO A C 1
ATOM 3918 O O . PRO A 1 498 ? 32.579 -4.534 -32.236 1.00 55.34 498 PRO A O 1
ATOM 3921 N N . GLN A 1 499 ? 33.768 -3.084 -33.429 1.00 55.94 499 GLN A N 1
ATOM 3922 C CA . GLN A 1 499 ? 33.231 -1.899 -32.725 1.00 55.94 499 GLN A CA 1
ATOM 3923 C C . GLN A 1 499 ? 31.735 -1.614 -32.970 1.00 55.94 499 GLN A C 1
ATOM 3925 O O . GLN A 1 499 ? 31.109 -0.870 -32.213 1.00 55.94 499 GLN A O 1
ATOM 3930 N N . THR A 1 500 ? 31.127 -2.190 -34.010 1.00 56.19 500 THR A N 1
ATOM 3931 C CA . THR A 1 500 ? 29.702 -1.952 -34.321 1.00 56.19 500 THR A CA 1
ATOM 3932 C C . THR A 1 500 ? 28.746 -2.784 -33.461 1.00 56.19 500 THR A C 1
ATOM 3934 O O . THR A 1 500 ? 27.564 -2.448 -33.346 1.00 56.19 500 THR A O 1
ATOM 3937 N N . VAL A 1 501 ? 29.252 -3.827 -32.803 1.00 54.69 501 VAL A N 1
ATOM 3938 C CA . VAL A 1 501 ? 28.430 -4.843 -32.139 1.00 54.69 501 VAL A CA 1
ATOM 3939 C C . VAL A 1 501 ? 27.968 -4.397 -30.754 1.00 54.69 501 VAL A C 1
ATOM 3941 O O . VAL A 1 501 ? 26.775 -4.476 -30.454 1.00 54.69 501 VAL A O 1
ATOM 3944 N N . ASP A 1 502 ? 28.866 -3.845 -29.937 1.00 56.16 502 ASP A N 1
ATOM 3945 C CA . ASP A 1 502 ? 28.523 -3.375 -28.587 1.00 56.16 502 ASP A CA 1
ATOM 3946 C C . ASP A 1 502 ? 27.451 -2.275 -28.628 1.00 56.16 502 ASP A C 1
ATOM 3948 O O . ASP A 1 502 ? 26.517 -2.249 -27.820 1.00 56.16 502 ASP A O 1
ATOM 3952 N N . SER A 1 503 ? 27.528 -1.415 -29.647 1.00 58.69 503 SER A N 1
ATOM 3953 C CA . SER A 1 503 ? 26.539 -0.368 -29.910 1.00 58.69 503 SER A CA 1
ATOM 3954 C C . SER A 1 503 ? 25.171 -0.951 -30.276 1.00 58.69 503 SER A C 1
ATOM 3956 O O . SER A 1 503 ? 24.142 -0.435 -29.838 1.00 58.69 503 SER A O 1
ATOM 3958 N N . PHE A 1 504 ? 25.139 -2.047 -31.041 1.00 62.12 504 PHE A N 1
ATOM 3959 C CA . PHE A 1 504 ? 23.900 -2.705 -31.453 1.00 62.12 504 PHE A CA 1
ATOM 3960 C C . PHE A 1 504 ? 23.242 -3.474 -30.301 1.00 62.12 504 PHE A C 1
ATOM 3962 O O . PHE A 1 504 ? 22.034 -3.357 -30.095 1.00 62.12 504 PHE A O 1
ATOM 3969 N N . ALA A 1 505 ? 24.026 -4.206 -29.504 1.00 57.25 505 ALA A N 1
ATOM 3970 C CA . ALA A 1 505 ? 23.531 -4.903 -28.318 1.00 57.25 505 ALA A CA 1
ATOM 3971 C C . ALA A 1 505 ? 22.949 -3.922 -27.284 1.00 57.25 505 ALA A C 1
ATOM 3973 O O . ALA A 1 505 ? 21.871 -4.166 -26.735 1.00 57.25 505 ALA A O 1
ATOM 3974 N N . ALA A 1 506 ? 23.609 -2.777 -27.073 1.00 56.66 506 ALA A N 1
ATOM 3975 C CA . ALA A 1 506 ? 23.088 -1.700 -26.236 1.00 56.66 506 ALA A CA 1
ATOM 3976 C C . ALA A 1 506 ? 21.778 -1.118 -26.797 1.00 56.66 506 ALA A C 1
ATOM 3978 O O . ALA A 1 506 ? 20.830 -0.907 -26.038 1.00 56.66 506 ALA A O 1
ATOM 3979 N N . LEU A 1 507 ? 21.687 -0.917 -28.118 1.00 61.25 507 LEU A N 1
ATOM 3980 C CA . LEU A 1 507 ? 20.469 -0.436 -28.775 1.00 61.25 507 LEU A CA 1
ATOM 3981 C C . LEU A 1 507 ? 19.293 -1.393 -28.563 1.00 61.25 507 LEU A C 1
ATOM 3983 O O . LEU A 1 507 ? 18.205 -0.966 -28.185 1.00 61.25 507 LEU A O 1
ATOM 3987 N N . LEU A 1 508 ? 19.538 -2.689 -28.753 1.00 63.59 508 LEU A N 1
ATOM 3988 C CA . LEU A 1 508 ? 18.541 -3.752 -28.657 1.00 63.59 508 LEU A CA 1
ATOM 3989 C C . LEU A 1 508 ? 18.067 -3.943 -27.208 1.00 63.59 508 LEU A C 1
ATOM 3991 O O . LEU A 1 508 ? 16.878 -4.139 -26.954 1.00 63.59 508 LEU A O 1
ATOM 3995 N N . ALA A 1 509 ? 18.974 -3.794 -26.236 1.00 59.59 509 ALA A N 1
ATOM 3996 C CA . ALA A 1 509 ? 18.639 -3.781 -24.814 1.00 59.59 509 ALA A CA 1
ATOM 3997 C C . ALA A 1 509 ? 17.801 -2.550 -24.420 1.00 59.59 509 ALA A C 1
ATOM 3999 O O . ALA A 1 509 ? 16.829 -2.676 -23.666 1.00 59.59 509 ALA A O 1
ATOM 4000 N N . VAL A 1 510 ? 18.136 -1.363 -24.941 1.00 59.06 510 VAL A N 1
ATOM 4001 C CA . VAL A 1 510 ? 17.344 -0.137 -24.743 1.00 59.06 510 VAL A CA 1
ATOM 4002 C C . VAL A 1 510 ? 15.963 -0.291 -25.374 1.00 59.06 510 VAL A C 1
ATOM 4004 O O . VAL A 1 510 ? 14.965 0.021 -24.727 1.00 59.06 510 VAL A O 1
ATOM 4007 N N . GLU A 1 511 ? 15.882 -0.831 -26.587 1.00 67.19 511 GLU A N 1
ATOM 4008 C CA . GLU A 1 511 ? 14.632 -1.057 -27.307 1.00 67.19 511 GLU A CA 1
ATOM 4009 C C . GLU A 1 511 ? 13.716 -2.037 -26.559 1.00 67.19 511 GLU A C 1
ATOM 4011 O O . GLU A 1 511 ? 12.551 -1.725 -26.306 1.00 67.19 511 GLU A O 1
ATOM 4016 N N . LEU A 1 512 ? 14.252 -3.176 -26.104 1.00 64.25 512 LEU A N 1
ATOM 4017 C CA . LEU A 1 512 ? 13.539 -4.130 -25.247 1.00 64.25 512 LEU A CA 1
ATOM 4018 C C . LEU A 1 512 ? 13.013 -3.469 -23.979 1.00 64.25 512 LEU A C 1
ATOM 4020 O O . LEU A 1 512 ? 11.848 -3.649 -23.617 1.00 64.25 512 LEU A O 1
ATOM 4024 N N . THR A 1 513 ? 13.860 -2.683 -23.317 1.00 59.59 513 THR A N 1
ATOM 4025 C CA . THR A 1 513 ? 13.508 -2.025 -22.060 1.00 59.59 513 THR A CA 1
ATOM 4026 C C . THR A 1 513 ? 12.408 -0.989 -22.275 1.00 59.59 513 THR A C 1
ATOM 4028 O O . THR A 1 513 ? 11.426 -0.987 -21.536 1.00 59.59 513 THR A O 1
ATOM 4031 N N . VAL A 1 514 ? 12.523 -0.137 -23.297 1.00 60.44 514 VAL A N 1
ATOM 4032 C CA . VAL A 1 514 ? 11.545 0.918 -23.602 1.00 60.44 514 VAL A CA 1
ATOM 4033 C C . VAL A 1 514 ? 10.214 0.319 -24.062 1.00 60.44 514 VAL A C 1
ATOM 4035 O O . VAL A 1 514 ? 9.162 0.724 -23.558 1.00 60.44 514 VAL A O 1
ATOM 4038 N N . SER A 1 515 ? 10.242 -0.687 -24.939 1.00 67.69 515 SER A N 1
ATOM 4039 C CA . SER A 1 515 ? 9.039 -1.355 -25.443 1.00 67.69 515 SER A CA 1
ATOM 4040 C C . SER A 1 515 ? 8.307 -2.110 -24.328 1.00 67.69 515 SER A C 1
ATOM 4042 O O . SER A 1 515 ? 7.122 -1.864 -24.099 1.00 67.69 515 SER A O 1
ATOM 4044 N N . PHE A 1 516 ? 8.982 -2.949 -23.536 1.00 66.56 516 PHE A N 1
ATOM 4045 C CA . PHE A 1 516 ? 8.304 -3.684 -22.459 1.00 66.56 516 PHE A CA 1
ATOM 4046 C C . PHE A 1 516 ? 7.875 -2.790 -21.292 1.00 66.56 516 PHE A C 1
ATOM 4048 O O . PHE A 1 516 ? 6.742 -2.910 -20.808 1.00 66.56 516 PHE A O 1
ATOM 4055 N N . ALA A 1 517 ? 8.747 -1.884 -20.834 1.00 65.31 517 ALA A N 1
ATOM 4056 C CA . ALA A 1 517 ? 8.433 -1.011 -19.704 1.00 65.31 517 ALA A CA 1
ATOM 4057 C C . ALA A 1 517 ? 7.349 0.019 -20.050 1.00 65.31 517 ALA A C 1
ATOM 4059 O O . ALA A 1 517 ? 6.615 0.443 -19.157 1.00 65.31 517 ALA A O 1
ATOM 4060 N N . GLY A 1 518 ? 7.223 0.400 -21.327 1.00 70.88 518 GLY A N 1
ATOM 4061 C CA . GLY A 1 518 ? 6.169 1.280 -21.824 1.00 70.88 518 GLY A CA 1
ATOM 4062 C C . GLY A 1 518 ? 4.830 0.566 -22.019 1.00 70.88 518 GLY A C 1
ATOM 4063 O O . GLY A 1 518 ? 3.807 1.030 -21.513 1.00 70.88 518 GLY A O 1
ATOM 4064 N N . TRP A 1 519 ? 4.809 -0.581 -22.706 1.00 77.12 519 TRP A N 1
ATOM 4065 C CA . TRP A 1 519 ? 3.557 -1.252 -23.076 1.00 77.12 519 TRP A CA 1
ATOM 4066 C C . TRP A 1 519 ? 2.821 -1.887 -21.892 1.00 77.12 519 TRP A C 1
ATOM 4068 O O . TRP A 1 519 ? 1.588 -1.841 -21.850 1.00 77.12 519 TRP A O 1
ATOM 4078 N N . LEU A 1 520 ? 3.533 -2.408 -20.886 1.00 76.62 520 LEU A N 1
ATOM 4079 C CA . LEU A 1 520 ? 2.911 -3.031 -19.711 1.00 76.62 520 LEU A CA 1
ATOM 4080 C C . LEU A 1 520 ? 1.973 -2.072 -18.934 1.00 76.62 520 LEU A C 1
ATOM 4082 O O . LEU A 1 520 ? 0.797 -2.408 -18.749 1.00 76.62 520 LEU A O 1
ATOM 4086 N N . PRO A 1 521 ? 2.415 -0.873 -18.486 1.00 74.06 521 PRO A N 1
ATOM 4087 C CA . PRO A 1 521 ? 1.548 0.058 -17.764 1.00 74.06 521 PRO A CA 1
ATOM 4088 C C . PRO A 1 521 ? 0.423 0.621 -18.638 1.00 74.06 521 PRO A C 1
ATOM 4090 O O . PRO A 1 521 ? -0.665 0.877 -18.120 1.00 74.06 521 PRO A O 1
ATOM 4093 N N . ILE A 1 522 ? 0.648 0.788 -19.944 1.00 79.69 522 ILE A N 1
ATOM 4094 C CA . ILE A 1 522 ? -0.369 1.272 -20.886 1.00 79.69 522 ILE A CA 1
ATOM 4095 C C . ILE A 1 522 ? -1.492 0.244 -21.046 1.00 79.69 522 ILE A C 1
ATOM 4097 O O . ILE A 1 522 ? -2.660 0.588 -20.856 1.00 79.69 522 ILE A O 1
ATOM 4101 N N . THR A 1 523 ? -1.146 -1.009 -21.347 1.00 81.31 523 THR A N 1
ATOM 4102 C CA . THR A 1 523 ? -2.095 -2.128 -21.488 1.00 81.31 523 THR A CA 1
ATOM 4103 C C . THR A 1 523 ? -2.959 -2.252 -20.245 1.00 81.31 523 THR A C 1
ATOM 4105 O O . THR A 1 523 ? -4.189 -2.318 -20.287 1.00 81.31 523 THR A O 1
ATOM 4108 N N . TRP A 1 524 ? -2.294 -2.189 -19.099 1.00 77.75 524 TRP A N 1
ATOM 4109 C CA . TRP A 1 524 ? -2.943 -2.282 -17.815 1.00 77.75 524 TRP A CA 1
ATOM 4110 C C . TRP A 1 524 ? -3.873 -1.085 -17.526 1.00 77.75 524 TRP A C 1
ATOM 4112 O O . TRP A 1 524 ? -4.972 -1.271 -17.005 1.00 77.75 524 TRP A O 1
ATOM 4122 N N . LEU A 1 525 ? -3.482 0.145 -17.879 1.00 78.56 525 LEU A N 1
ATOM 4123 C CA . LEU A 1 525 ? -4.333 1.324 -17.684 1.00 78.56 525 LEU A CA 1
ATOM 4124 C C . LEU A 1 525 ? -5.522 1.332 -18.668 1.00 78.56 525 LEU A C 1
ATOM 4126 O O . LEU A 1 525 ? -6.575 1.890 -18.353 1.00 78.56 525 LEU A O 1
ATOM 4130 N N . CYS A 1 526 ? -5.391 0.707 -19.840 1.00 82.06 526 CYS A N 1
ATOM 4131 C CA . CYS A 1 526 ? -6.513 0.508 -20.761 1.00 82.06 526 CYS A CA 1
ATOM 4132 C C . CYS A 1 526 ? -7.572 -0.426 -20.152 1.00 82.06 526 CYS A C 1
ATOM 4134 O O . CYS A 1 526 ? -8.760 -0.126 -20.220 1.00 82.06 526 CYS A O 1
ATOM 4136 N N . ALA A 1 527 ? -7.154 -1.464 -19.420 1.00 80.31 527 ALA A N 1
ATOM 4137 C CA . ALA A 1 527 ? -8.041 -2.348 -18.648 1.00 80.31 527 ALA A CA 1
ATOM 4138 C C . ALA A 1 527 ? -8.833 -1.662 -17.525 1.00 80.31 527 ALA A C 1
ATOM 4140 O O . ALA A 1 527 ? -9.646 -2.302 -16.862 1.00 80.31 527 ALA A O 1
ATOM 4141 N N . ARG A 1 528 ? -8.560 -0.379 -17.273 1.00 70.88 528 ARG A N 1
ATOM 4142 C CA . ARG A 1 528 ? -9.138 0.426 -16.192 1.00 70.88 528 ARG A CA 1
ATOM 4143 C C . ARG A 1 528 ? -10.121 1.484 -16.659 1.00 70.88 528 ARG A C 1
ATOM 4145 O O . ARG A 1 528 ? -10.610 2.233 -15.821 1.00 70.88 528 ARG A O 1
ATOM 4152 N N . GLY A 1 529 ? -10.326 1.616 -17.962 1.00 80.38 529 GLY A N 1
ATOM 4153 C CA . GLY A 1 529 ? -11.125 2.713 -18.496 1.00 80.38 529 GLY A CA 1
ATOM 4154 C C . GLY A 1 529 ? -10.373 4.044 -18.456 1.00 80.38 529 GLY A C 1
ATOM 4155 O O . GLY A 1 529 ? -10.982 5.104 -18.519 1.00 80.38 529 GLY A O 1
ATOM 4156 N N . SER A 1 530 ? -9.031 4.042 -18.399 1.00 81.75 530 SER A N 1
ATOM 4157 C CA . SER A 1 530 ? -8.269 5.294 -18.475 1.00 81.75 530 SER A CA 1
ATOM 4158 C C . SER A 1 530 ? -8.184 5.827 -19.908 1.00 81.75 530 SER A C 1
ATOM 4160 O O . SER A 1 530 ? -7.412 5.320 -20.725 1.00 81.75 530 SER A O 1
ATOM 4162 N N . ALA A 1 531 ? -8.891 6.923 -20.198 1.00 77.50 531 ALA A N 1
ATOM 4163 C CA . ALA A 1 531 ? -8.796 7.609 -21.492 1.00 77.50 531 ALA A CA 1
ATOM 4164 C C . ALA A 1 531 ? -7.353 8.020 -21.856 1.00 77.50 531 ALA A C 1
ATOM 4166 O O . ALA A 1 531 ? -6.961 7.982 -23.021 1.00 77.50 531 ALA A O 1
ATOM 4167 N N . ARG A 1 532 ? -6.528 8.371 -20.856 1.00 78.50 532 ARG A N 1
ATOM 4168 C CA . ARG A 1 532 ? -5.116 8.747 -21.064 1.00 78.50 532 ARG A CA 1
ATOM 4169 C C . ARG A 1 532 ? -4.276 7.581 -21.574 1.00 78.50 532 ARG A C 1
ATOM 4171 O O . ARG A 1 532 ? -3.361 7.794 -22.363 1.00 78.50 532 ARG A O 1
ATOM 4178 N N . ALA A 1 533 ? -4.579 6.368 -21.131 1.00 77.25 533 ALA A N 1
ATOM 4179 C CA . ALA A 1 533 ? -3.837 5.185 -21.532 1.00 77.25 533 ALA A CA 1
ATOM 4180 C C . ALA A 1 533 ? -4.171 4.725 -22.938 1.00 77.25 533 ALA A C 1
ATOM 4182 O O . ALA A 1 533 ? -3.266 4.324 -23.658 1.00 77.25 533 ALA A O 1
ATOM 4183 N N . ARG A 1 534 ? -5.426 4.888 -23.365 1.00 83.75 534 ARG A N 1
ATOM 4184 C CA . ARG A 1 534 ? -5.793 4.712 -24.773 1.00 83.75 534 ARG A CA 1
ATOM 4185 C C . ARG A 1 534 ? -4.939 5.601 -25.680 1.00 83.75 534 ARG A C 1
ATOM 4187 O O . ARG A 1 534 ? -4.371 5.127 -26.662 1.00 83.75 534 ARG A O 1
ATOM 4194 N N . SER A 1 535 ? -4.802 6.880 -25.325 1.00 78.44 535 SER A N 1
ATOM 4195 C CA . SER A 1 535 ? -3.925 7.793 -26.064 1.00 78.44 535 SER A CA 1
ATOM 4196 C C . SER A 1 535 ? -2.469 7.329 -26.009 1.00 78.44 535 SER A C 1
ATOM 4198 O O . SER A 1 535 ? -1.831 7.249 -27.052 1.00 78.44 535 SER A O 1
ATOM 4200 N N . ALA A 1 536 ? -1.964 6.951 -24.828 1.00 76.69 536 ALA A N 1
ATOM 4201 C CA . ALA A 1 536 ? -0.600 6.446 -24.659 1.00 76.69 536 ALA A CA 1
ATOM 4202 C C . ALA A 1 536 ? -0.310 5.184 -25.495 1.00 76.69 536 ALA A C 1
ATOM 4204 O O . ALA A 1 536 ? 0.771 5.094 -26.062 1.00 76.69 536 ALA A O 1
ATOM 4205 N N . ALA A 1 537 ? -1.268 4.260 -25.638 1.00 79.19 537 ALA A N 1
ATOM 4206 C CA . ALA A 1 537 ? -1.142 3.076 -26.496 1.00 79.19 537 ALA A CA 1
ATOM 4207 C C . ALA A 1 537 ? -0.936 3.452 -27.961 1.00 79.19 537 ALA A C 1
ATOM 4209 O O . ALA A 1 537 ? -0.088 2.884 -28.640 1.00 79.19 537 ALA A O 1
ATOM 4210 N N . THR A 1 538 ? -1.660 4.473 -28.419 1.00 76.06 538 THR A N 1
ATOM 4211 C CA . THR A 1 538 ? -1.525 4.996 -29.784 1.00 76.06 538 THR A CA 1
ATOM 4212 C C . THR A 1 538 ? -0.140 5.624 -29.991 1.00 76.06 538 THR A C 1
ATOM 4214 O O . THR A 1 538 ? 0.502 5.386 -31.009 1.00 76.06 538 THR A O 1
ATOM 4217 N N . VAL A 1 539 ? 0.354 6.377 -28.998 1.00 72.62 539 VAL A N 1
ATOM 4218 C CA . VAL A 1 539 ? 1.707 6.968 -29.019 1.00 72.62 539 VAL A CA 1
ATOM 4219 C C . VAL A 1 539 ? 2.784 5.883 -29.059 1.00 72.62 539 VAL A C 1
ATOM 4221 O O . VAL A 1 539 ? 3.687 5.942 -29.888 1.00 72.62 539 VAL A O 1
ATOM 4224 N N . ALA A 1 540 ? 2.687 4.894 -28.168 1.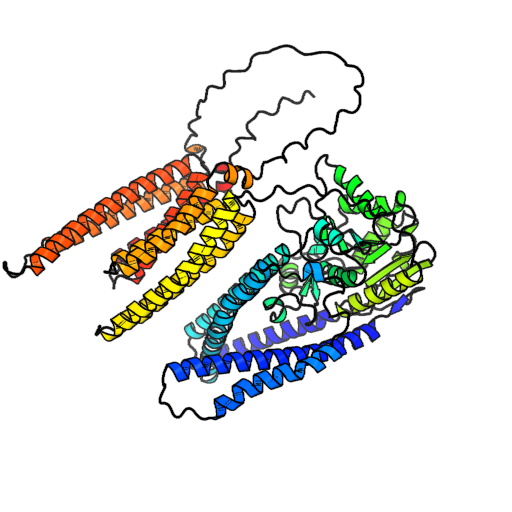00 75.00 540 ALA A N 1
ATOM 4225 C CA . ALA A 1 540 ? 3.663 3.818 -28.041 1.00 75.00 540 ALA A CA 1
ATOM 4226 C C . ALA A 1 540 ? 3.718 2.943 -29.299 1.00 75.00 540 ALA A C 1
ATOM 4228 O O . ALA A 1 540 ? 4.808 2.557 -29.714 1.00 75.00 540 ALA A O 1
ATOM 4229 N N . LEU A 1 541 ? 2.571 2.696 -29.941 1.00 77.75 541 LEU A N 1
ATOM 4230 C CA . LEU A 1 541 ? 2.511 2.044 -31.248 1.00 77.75 541 LEU A CA 1
ATOM 4231 C C . LEU A 1 541 ? 3.243 2.852 -32.319 1.00 77.75 541 LEU A C 1
ATOM 4233 O O . LEU A 1 541 ? 4.037 2.278 -33.054 1.00 77.75 541 LEU A O 1
ATOM 4237 N N . GLY A 1 542 ? 3.020 4.167 -32.388 1.00 70.19 542 GLY A N 1
ATOM 4238 C CA . GLY A 1 542 ? 3.705 5.027 -33.357 1.00 70.19 542 GLY A CA 1
ATOM 4239 C C . GLY A 1 542 ? 5.227 5.038 -33.177 1.00 70.19 542 GLY A C 1
ATOM 4240 O O . GLY A 1 542 ? 5.961 4.945 -34.157 1.00 70.19 542 GLY A O 1
ATOM 4241 N N . ILE A 1 543 ? 5.702 5.094 -31.926 1.00 68.06 543 ILE A N 1
ATOM 4242 C CA . ILE A 1 543 ? 7.137 5.019 -31.610 1.00 68.06 543 ILE A CA 1
ATOM 4243 C C . ILE A 1 543 ? 7.701 3.649 -31.989 1.00 68.06 543 ILE A C 1
ATOM 4245 O O . ILE A 1 543 ? 8.706 3.590 -32.692 1.00 68.06 543 ILE A O 1
ATOM 4249 N N . GLY A 1 544 ? 7.042 2.564 -31.567 1.00 67.69 544 GLY A N 1
ATOM 4250 C CA . GLY A 1 544 ? 7.454 1.202 -31.903 1.00 67.69 544 GLY A CA 1
ATOM 4251 C C . GLY A 1 544 ? 7.533 0.998 -33.414 1.00 67.69 544 GLY A C 1
ATOM 4252 O O . GLY A 1 544 ? 8.564 0.575 -33.912 1.00 67.69 544 GLY A O 1
ATOM 4253 N N . PHE A 1 545 ? 6.501 1.410 -34.156 1.00 69.25 545 PHE A N 1
ATOM 4254 C CA . PHE A 1 545 ? 6.468 1.322 -35.617 1.00 69.25 545 PHE A CA 1
ATOM 4255 C C . PHE A 1 545 ? 7.647 2.041 -36.276 1.00 69.25 545 PHE A C 1
ATOM 4257 O O . PHE A 1 545 ? 8.284 1.472 -37.158 1.00 69.25 545 PHE A O 1
ATOM 4264 N N . LEU A 1 546 ? 7.979 3.259 -35.834 1.00 62.69 546 LEU A N 1
ATOM 4265 C CA . LEU A 1 546 ? 9.107 3.999 -36.397 1.00 62.69 546 LEU A CA 1
ATOM 4266 C C . LEU A 1 546 ? 10.445 3.308 -36.113 1.00 62.69 546 LEU A C 1
ATOM 4268 O O . LEU A 1 546 ? 11.256 3.165 -37.024 1.00 62.69 546 LEU A O 1
ATOM 4272 N N . VAL A 1 547 ? 10.684 2.890 -34.867 1.00 65.62 547 VAL A N 1
ATOM 4273 C CA . VAL A 1 547 ? 11.936 2.213 -34.492 1.00 65.62 547 VAL A CA 1
ATOM 4274 C C . VAL A 1 547 ? 12.085 0.924 -35.292 1.00 65.62 547 VAL A C 1
ATOM 4276 O O . VAL A 1 547 ? 13.117 0.694 -35.915 1.00 65.62 547 VAL A O 1
ATOM 4279 N N . THR A 1 548 ? 11.015 0.141 -35.371 1.00 65.50 548 THR A N 1
ATOM 4280 C CA . THR A 1 548 ? 10.969 -1.090 -36.149 1.00 65.50 548 THR A CA 1
ATOM 4281 C C . THR A 1 548 ? 11.236 -0.834 -37.642 1.00 65.50 548 THR A C 1
ATOM 4283 O O . THR A 1 548 ? 12.054 -1.533 -38.233 1.00 65.50 548 THR A O 1
ATOM 4286 N N . LEU A 1 549 ? 10.658 0.210 -38.253 1.00 62.81 549 LEU A N 1
ATOM 4287 C CA . LEU A 1 549 ? 10.967 0.598 -39.640 1.00 62.81 549 LEU A CA 1
ATOM 4288 C C . LEU A 1 549 ? 12.438 1.002 -39.837 1.00 62.81 549 LEU A C 1
ATOM 4290 O O . LEU A 1 549 ? 13.044 0.622 -40.840 1.00 62.81 549 LEU A O 1
ATOM 4294 N N . LEU A 1 550 ? 13.023 1.740 -38.889 1.00 61.53 550 LEU A N 1
ATOM 4295 C CA . LEU A 1 550 ? 14.429 2.157 -38.941 1.00 61.53 550 LEU A CA 1
ATOM 4296 C C . LEU A 1 550 ? 15.392 0.966 -38.835 1.00 61.53 550 LEU A C 1
ATOM 4298 O O . LEU A 1 550 ? 16.405 0.938 -39.533 1.00 61.53 550 LEU A O 1
ATOM 4302 N N . VAL A 1 551 ? 15.066 -0.025 -38.001 1.00 62.78 551 VAL A N 1
ATOM 4303 C CA . VAL A 1 551 ? 15.853 -1.258 -37.842 1.00 62.78 551 VAL A CA 1
ATOM 4304 C C . VAL A 1 551 ? 15.729 -2.149 -39.085 1.00 62.78 551 VAL A C 1
ATOM 4306 O O . VAL A 1 551 ? 16.730 -2.646 -39.598 1.00 62.78 551 VAL A O 1
ATOM 4309 N N . ILE A 1 552 ? 14.526 -2.299 -39.643 1.00 58.56 552 ILE A N 1
ATOM 4310 C CA . ILE A 1 552 ? 14.262 -3.181 -40.797 1.00 58.56 552 ILE A CA 1
ATOM 4311 C C . ILE A 1 552 ? 14.791 -2.629 -42.103 1.00 58.56 552 ILE A C 1
ATOM 4313 O O . ILE A 1 552 ? 15.235 -3.407 -42.945 1.00 58.56 552 ILE A O 1
ATOM 4317 N N . GLY A 1 553 ? 14.790 -1.304 -42.272 1.00 58.56 553 GLY A N 1
ATOM 4318 C CA . GLY A 1 553 ? 15.408 -0.670 -43.435 1.00 58.56 553 GLY A CA 1
ATOM 4319 C C . GLY A 1 553 ? 16.875 -1.073 -43.616 1.00 58.56 553 GLY A C 1
ATOM 4320 O O . GLY A 1 553 ? 17.398 -0.980 -44.722 1.00 58.56 553 GLY A O 1
ATOM 4321 N N . ARG A 1 554 ? 17.527 -1.569 -42.554 1.00 58.91 554 ARG A N 1
ATOM 4322 C CA . ARG A 1 554 ? 18.913 -2.044 -42.582 1.00 58.91 554 ARG A CA 1
ATOM 4323 C C . ARG A 1 554 ? 19.086 -3.560 -42.645 1.00 58.91 554 ARG A C 1
ATOM 4325 O O . ARG A 1 554 ? 20.189 -4.006 -42.939 1.00 58.91 554 ARG A O 1
ATOM 4332 N N . ILE A 1 555 ? 18.041 -4.354 -42.408 1.00 57.53 555 ILE A N 1
ATOM 4333 C CA . ILE A 1 555 ? 18.136 -5.820 -42.393 1.00 57.53 555 ILE A CA 1
ATOM 4334 C C . ILE A 1 555 ? 17.545 -6.372 -43.693 1.00 57.53 555 ILE A C 1
ATOM 4336 O O . ILE A 1 555 ? 16.336 -6.305 -43.934 1.00 57.53 555 ILE A O 1
ATOM 4340 N N . GLN A 1 556 ? 18.399 -6.934 -44.549 1.00 59.06 556 GLN A N 1
ATOM 4341 C CA . GLN A 1 556 ? 17.959 -7.638 -45.753 1.00 59.06 556 GLN A CA 1
ATOM 4342 C C . GLN A 1 556 ? 17.538 -9.078 -45.405 1.00 59.06 556 GLN A C 1
ATOM 4344 O O . GLN A 1 556 ? 18.245 -9.780 -44.688 1.00 59.06 556 GLN A O 1
ATOM 4349 N N . GLY A 1 557 ? 16.362 -9.509 -45.880 1.00 68.25 557 GLY A N 1
ATOM 4350 C CA . GLY A 1 557 ? 15.838 -10.870 -45.685 1.00 68.25 557 GLY A CA 1
ATOM 4351 C C . GLY A 1 557 ? 14.333 -10.926 -45.384 1.00 68.25 557 GLY A C 1
ATOM 4352 O O . GLY A 1 557 ? 13.786 -10.069 -44.690 1.00 68.25 557 GLY A O 1
ATOM 4353 N N . ALA A 1 558 ? 13.645 -11.949 -45.900 1.00 71.31 558 ALA A N 1
ATOM 4354 C CA . ALA A 1 558 ? 12.194 -12.115 -45.743 1.00 71.31 558 ALA A CA 1
ATOM 4355 C C . ALA A 1 558 ? 11.767 -12.468 -44.300 1.00 71.31 558 ALA A C 1
ATOM 4357 O O . ALA A 1 558 ? 10.715 -12.022 -43.844 1.00 71.31 558 ALA A O 1
ATOM 4358 N N . GLY A 1 559 ? 12.600 -13.204 -43.553 1.00 72.31 559 GLY A N 1
ATOM 4359 C CA . GLY A 1 559 ? 12.298 -13.655 -42.185 1.00 72.31 559 GLY A CA 1
ATOM 4360 C C . GLY A 1 559 ? 12.102 -12.517 -41.165 1.00 72.31 559 GLY A C 1
ATOM 4361 O O . GLY A 1 559 ? 11.029 -12.427 -40.567 1.00 72.31 559 GLY A O 1
ATOM 4362 N N . PRO A 1 560 ? 13.076 -11.603 -40.984 1.00 66.12 560 PRO A N 1
ATOM 4363 C CA . PRO A 1 560 ? 12.945 -10.458 -40.071 1.00 66.12 560 PRO A CA 1
ATOM 4364 C C . PRO A 1 560 ? 11.773 -9.526 -40.422 1.00 66.12 560 PRO A C 1
ATOM 4366 O O . PRO A 1 560 ? 11.113 -8.979 -39.534 1.00 66.12 560 PRO A O 1
ATOM 4369 N N . ARG A 1 561 ? 11.467 -9.387 -41.721 1.00 69.94 561 ARG A N 1
ATOM 4370 C CA . ARG A 1 561 ? 10.306 -8.626 -42.209 1.00 69.94 561 ARG A CA 1
ATOM 4371 C C . ARG A 1 561 ? 8.989 -9.299 -41.816 1.00 69.94 561 ARG A C 1
ATOM 4373 O O . ARG A 1 561 ? 8.098 -8.622 -41.312 1.00 69.94 561 ARG A O 1
ATOM 4380 N N . ALA A 1 562 ? 8.880 -10.619 -41.967 1.00 73.69 562 ALA A N 1
ATOM 4381 C CA . ALA A 1 562 ? 7.690 -11.370 -41.567 1.00 73.69 562 ALA A CA 1
ATOM 4382 C C . ALA A 1 562 ? 7.442 -11.311 -40.047 1.00 73.69 562 ALA A C 1
ATOM 4384 O O . ALA A 1 562 ? 6.327 -11.012 -39.621 1.00 73.69 562 ALA A O 1
ATOM 4385 N N . LEU A 1 563 ? 8.482 -11.506 -39.226 1.00 67.44 563 LEU A N 1
ATOM 4386 C CA . LEU A 1 563 ? 8.401 -11.401 -37.757 1.00 67.44 563 LEU A CA 1
ATOM 4387 C C . LEU A 1 563 ? 7.954 -10.022 -37.284 1.00 67.44 563 LEU A C 1
ATOM 4389 O O . LEU A 1 563 ? 7.178 -9.894 -36.339 1.00 67.44 563 LEU A O 1
ATOM 4393 N N . THR A 1 564 ? 8.407 -8.988 -37.981 1.00 68.69 564 THR A N 1
ATOM 4394 C CA . THR A 1 564 ? 7.967 -7.626 -37.716 1.00 68.69 564 THR A CA 1
ATOM 4395 C C . THR A 1 564 ? 6.477 -7.451 -37.975 1.00 68.69 564 THR A C 1
ATOM 4397 O O . THR A 1 564 ? 5.770 -6.875 -37.149 1.00 68.69 564 THR A O 1
ATOM 4400 N N . VAL A 1 565 ? 5.996 -7.902 -39.134 1.00 73.12 565 VAL A N 1
ATOM 4401 C CA . VAL A 1 565 ? 4.578 -7.780 -39.493 1.00 73.12 565 VAL A CA 1
ATOM 4402 C C . VAL A 1 565 ? 3.720 -8.540 -38.477 1.00 73.12 565 VAL A C 1
ATOM 4404 O O . VAL A 1 565 ? 2.709 -8.012 -38.012 1.00 73.12 565 VAL A O 1
ATOM 4407 N N . LEU A 1 566 ? 4.183 -9.718 -38.046 1.00 74.50 566 LEU A N 1
ATOM 4408 C CA . LEU A 1 566 ? 3.584 -10.517 -36.972 1.00 74.50 566 LEU A CA 1
ATOM 4409 C C . LEU A 1 566 ? 3.530 -9.788 -35.620 1.00 74.50 566 LEU A C 1
ATOM 4411 O O . LEU A 1 566 ? 2.580 -9.991 -34.868 1.00 74.50 566 LEU A O 1
ATOM 4415 N N . PHE A 1 567 ? 4.498 -8.923 -35.310 1.00 75.56 567 PHE A N 1
ATOM 4416 C CA . PHE A 1 567 ? 4.474 -8.079 -34.111 1.00 75.56 567 PHE A CA 1
ATOM 4417 C C . PHE A 1 567 ? 3.547 -6.861 -34.259 1.00 75.56 567 PHE A C 1
ATOM 4419 O O . PHE A 1 567 ? 2.774 -6.537 -33.352 1.00 75.56 567 PHE A O 1
ATOM 4426 N N . LEU A 1 568 ? 3.601 -6.178 -35.403 1.00 76.69 568 LEU A N 1
ATOM 4427 C CA . LEU A 1 568 ? 2.878 -4.927 -35.625 1.00 76.69 568 LEU A CA 1
ATOM 4428 C C . LEU A 1 568 ? 1.376 -5.113 -35.809 1.00 76.69 568 LEU A C 1
ATOM 4430 O O . LEU A 1 568 ? 0.605 -4.267 -35.357 1.00 76.69 568 LEU A O 1
ATOM 4434 N N . ALA A 1 569 ? 0.954 -6.215 -36.426 1.00 79.06 569 ALA A N 1
ATOM 4435 C CA . ALA A 1 569 ? -0.455 -6.519 -36.645 1.00 79.06 569 ALA A CA 1
ATOM 4436 C C . ALA A 1 569 ? -1.284 -6.555 -35.339 1.00 79.06 569 ALA A C 1
ATOM 4438 O O . ALA A 1 569 ? -2.260 -5.803 -35.248 1.00 79.06 569 ALA A O 1
ATOM 4439 N N . PRO A 1 570 ? -0.921 -7.329 -34.292 1.00 74.81 570 PRO A N 1
ATOM 4440 C CA . PRO A 1 570 ? -1.665 -7.333 -33.032 1.00 74.81 570 PRO A CA 1
ATOM 4441 C C . PRO A 1 570 ? -1.579 -5.988 -32.299 1.00 74.81 570 PRO A C 1
ATOM 4443 O O . PRO A 1 570 ? -2.572 -5.540 -31.722 1.00 74.81 570 PRO A O 1
ATOM 4446 N N . ALA A 1 571 ? -0.439 -5.294 -32.369 1.00 78.62 571 ALA A N 1
ATOM 4447 C CA . ALA A 1 571 ? -0.286 -3.979 -31.755 1.00 78.62 571 ALA A CA 1
ATOM 4448 C C . ALA A 1 571 ? -1.219 -2.932 -32.409 1.00 78.62 571 ALA A C 1
ATOM 4450 O O . ALA A 1 571 ? -1.925 -2.207 -31.704 1.00 78.62 571 ALA A O 1
ATOM 4451 N N . LEU A 1 572 ? -1.314 -2.911 -33.741 1.00 82.62 572 LEU A N 1
ATOM 4452 C CA . LEU A 1 572 ? -2.229 -2.049 -34.496 1.00 82.62 572 LEU A CA 1
ATOM 4453 C C . LEU A 1 572 ? -3.698 -2.408 -34.246 1.00 82.62 572 LEU A C 1
ATOM 4455 O O . LEU A 1 572 ? -4.500 -1.530 -33.920 1.00 82.62 572 LEU A O 1
ATOM 4459 N N . ALA A 1 573 ? -4.042 -3.695 -34.327 1.00 82.19 573 ALA A N 1
ATOM 4460 C CA . ALA A 1 573 ? -5.394 -4.182 -34.069 1.00 82.19 573 ALA A CA 1
ATOM 4461 C C . ALA A 1 573 ? -5.868 -3.821 -32.651 1.00 82.19 573 ALA A C 1
ATOM 4463 O O . ALA A 1 573 ? -7.016 -3.412 -32.464 1.00 82.19 573 ALA A O 1
ATOM 4464 N N . SER A 1 574 ? -4.973 -3.872 -31.656 1.00 85.75 574 SER A N 1
ATOM 4465 C CA . SER A 1 574 ? -5.292 -3.441 -30.293 1.00 85.75 574 SER A CA 1
ATOM 4466 C C . SER A 1 574 ? -5.687 -1.962 -30.220 1.00 85.75 574 SER A C 1
ATOM 4468 O O . SER A 1 574 ? -6.689 -1.626 -29.588 1.00 85.75 574 SER A O 1
ATOM 4470 N N . VAL A 1 575 ? -4.969 -1.075 -30.919 1.00 84.75 575 VAL A N 1
ATOM 4471 C CA . VAL A 1 575 ? -5.277 0.360 -30.948 1.00 84.75 575 VAL A CA 1
ATOM 4472 C C . VAL A 1 575 ? -6.615 0.604 -31.642 1.00 84.75 575 VAL A C 1
ATOM 4474 O O . VAL A 1 575 ? -7.444 1.334 -31.100 1.00 84.75 575 VAL A O 1
ATOM 4477 N N . VAL A 1 576 ? -6.886 -0.060 -32.769 1.00 87.12 576 VAL A N 1
ATOM 4478 C CA . VAL A 1 576 ? -8.182 0.040 -33.466 1.00 87.12 576 VAL A CA 1
ATOM 4479 C C . VAL A 1 576 ? -9.341 -0.356 -32.540 1.00 87.12 576 VAL A C 1
ATOM 4481 O O . VAL A 1 576 ? -10.327 0.377 -32.426 1.00 87.12 576 VAL A O 1
ATOM 4484 N N . LEU A 1 577 ? -9.209 -1.464 -31.803 1.00 86.44 577 LEU A N 1
ATOM 4485 C CA . LEU A 1 577 ? -10.228 -1.910 -30.846 1.00 86.44 577 LEU A CA 1
ATOM 4486 C C . LEU A 1 577 ? -10.423 -0.938 -29.675 1.00 86.44 577 LEU A C 1
ATOM 4488 O O . LEU A 1 577 ? -11.555 -0.754 -29.216 1.00 86.44 577 LEU A O 1
ATOM 4492 N N . LEU A 1 578 ? -9.365 -0.276 -29.198 1.00 86.50 578 LEU A N 1
ATOM 4493 C CA . LEU A 1 578 ? -9.482 0.735 -28.141 1.00 86.50 578 LEU A CA 1
ATOM 4494 C C . LEU A 1 578 ? -10.241 1.993 -28.598 1.00 86.50 578 LEU A C 1
ATOM 4496 O O . LEU A 1 578 ? -10.821 2.684 -27.755 1.00 86.50 578 LEU A O 1
ATOM 4500 N N . TRP A 1 579 ? -10.258 2.286 -29.902 1.00 87.25 579 TRP A N 1
ATOM 4501 C CA . TRP A 1 579 ? -10.938 3.447 -30.490 1.00 87.25 579 TRP A CA 1
ATOM 4502 C C . TRP A 1 579 ? -12.353 3.158 -31.023 1.00 87.25 579 TRP A C 1
ATOM 4504 O O . TRP A 1 579 ? -13.046 4.094 -31.422 1.00 87.25 579 TRP A O 1
ATOM 4514 N N . ARG A 1 580 ? -12.834 1.907 -30.965 1.00 89.81 580 ARG A N 1
ATOM 4515 C CA . ARG A 1 580 ? -14.236 1.563 -31.272 1.00 89.81 580 ARG A CA 1
ATOM 4516 C C . ARG A 1 580 ? -15.222 2.225 -30.300 1.00 89.81 580 ARG A C 1
ATOM 4518 O O . ARG A 1 580 ? -14.921 2.380 -29.118 1.00 89.81 580 ARG A O 1
ATOM 4525 N N . GLY A 1 581 ? -16.431 2.541 -30.774 1.00 82.94 581 GLY A N 1
ATOM 4526 C CA . GLY A 1 581 ? -17.469 3.243 -29.999 1.00 82.94 581 GLY A CA 1
ATOM 4527 C C . GLY A 1 581 ? -17.817 2.597 -28.651 1.00 82.94 581 GLY A C 1
ATOM 4528 O O . GLY A 1 581 ? -17.956 3.296 -27.650 1.00 82.94 581 GLY A O 1
ATOM 4529 N N . GLU A 1 582 ? -17.867 1.265 -28.584 1.00 85.06 582 GLU A N 1
ATOM 4530 C CA . GLU A 1 582 ? -18.085 0.518 -27.334 1.00 85.06 582 GLU A CA 1
ATOM 4531 C C . GLU A 1 582 ? -16.974 0.758 -26.304 1.00 85.06 582 GLU A C 1
ATOM 4533 O O . GLU A 1 582 ? -17.242 0.993 -25.125 1.00 85.06 582 GLU A O 1
ATOM 4538 N N . SER A 1 583 ? -15.721 0.763 -26.763 1.00 85.94 583 SER A N 1
ATOM 4539 C CA . SER A 1 583 ? -14.557 1.079 -25.940 1.00 85.94 583 SER A CA 1
ATOM 4540 C C . SER A 1 583 ? -14.587 2.546 -25.512 1.00 85.94 583 SER A C 1
ATOM 4542 O O . SER A 1 583 ? -14.321 2.841 -24.349 1.00 85.94 583 SER A O 1
ATOM 4544 N N . LEU A 1 584 ? -14.971 3.477 -26.401 1.00 83.12 584 LEU A N 1
ATOM 4545 C CA . LEU A 1 584 ? -15.082 4.904 -26.067 1.00 83.12 584 LEU A CA 1
ATOM 4546 C C . LEU A 1 584 ? -15.991 5.131 -24.852 1.00 83.12 584 LEU A C 1
ATOM 4548 O O . LEU A 1 584 ? -15.591 5.860 -23.949 1.00 83.12 584 LEU A O 1
ATOM 4552 N N . ARG A 1 585 ? -17.136 4.437 -24.788 1.00 81.75 585 ARG A N 1
ATOM 4553 C CA . ARG A 1 585 ? -18.089 4.507 -23.663 1.00 81.75 585 ARG A CA 1
ATOM 4554 C C . ARG A 1 585 ? -17.537 3.960 -22.346 1.00 81.75 585 ARG A C 1
ATOM 4556 O O . ARG A 1 585 ? -18.033 4.325 -21.287 1.00 81.75 585 ARG A O 1
ATOM 4563 N N . TYR A 1 586 ? -16.559 3.059 -22.397 1.00 82.19 586 TYR A N 1
ATOM 4564 C CA . TYR A 1 586 ? -15.873 2.537 -21.210 1.00 82.19 586 TYR A CA 1
ATOM 4565 C C . TYR A 1 586 ? -14.782 3.484 -20.697 1.00 82.19 586 TYR A C 1
ATOM 4567 O O . TYR A 1 586 ? -14.465 3.490 -19.511 1.00 82.19 586 TYR A O 1
ATOM 4575 N N . PHE A 1 587 ? -14.210 4.290 -21.592 1.00 82.88 587 PHE A N 1
ATOM 4576 C CA . PHE A 1 587 ? -13.183 5.280 -21.274 1.00 82.88 587 PHE A CA 1
ATOM 4577 C C . PHE A 1 587 ? -13.752 6.659 -20.919 1.00 82.88 587 PHE A C 1
ATOM 4579 O O . PHE A 1 587 ? -12.970 7.569 -20.638 1.00 82.88 587 PHE A O 1
ATOM 4586 N N . ASP A 1 588 ? -15.072 6.830 -20.974 1.00 79.94 588 ASP A N 1
ATOM 4587 C CA . ASP A 1 588 ? -15.740 8.094 -20.690 1.00 79.94 588 ASP A CA 1
ATOM 4588 C C . ASP A 1 588 ? -15.892 8.311 -19.169 1.00 79.94 588 ASP A C 1
ATOM 4590 O O . ASP A 1 588 ? -16.646 7.581 -18.521 1.00 79.94 588 ASP A O 1
ATOM 4594 N N . PRO A 1 589 ? -15.185 9.292 -18.571 1.00 64.62 589 PRO A N 1
ATOM 4595 C CA . PRO A 1 589 ? -15.285 9.576 -17.142 1.00 64.62 589 PRO A CA 1
ATOM 4596 C C . PRO A 1 589 ? -16.617 10.229 -16.742 1.00 64.62 589 PRO A C 1
ATOM 4598 O O . PRO A 1 589 ? -16.887 10.325 -15.549 1.00 64.62 589 PRO A O 1
ATOM 4601 N N . THR A 1 590 ? -17.409 10.708 -17.708 1.00 67.25 590 THR A N 1
ATOM 4602 C CA . THR A 1 590 ? -18.664 11.451 -17.481 1.00 67.25 590 THR A CA 1
ATOM 4603 C C . THR A 1 590 ? -19.907 10.573 -17.489 1.00 67.25 590 THR A C 1
ATOM 4605 O O . THR A 1 590 ? -21.009 11.062 -17.267 1.00 67.25 590 THR A O 1
ATOM 4608 N N . ARG A 1 591 ? -19.749 9.270 -17.736 1.00 61.47 591 ARG A N 1
ATOM 4609 C CA . ARG A 1 591 ? -20.885 8.366 -17.850 1.00 61.47 591 ARG A CA 1
ATOM 4610 C C . ARG A 1 591 ? -21.555 8.159 -16.491 1.00 61.47 591 ARG A C 1
ATOM 4612 O O . ARG A 1 591 ? -21.011 7.469 -15.629 1.00 61.47 591 ARG A O 1
ATOM 4619 N N . GLU A 1 592 ? -22.766 8.688 -16.347 1.00 51.31 592 GLU A N 1
ATOM 4620 C CA . GLU A 1 592 ? -23.704 8.218 -15.332 1.00 51.31 592 GLU A CA 1
ATOM 4621 C C . GLU A 1 592 ? -23.993 6.727 -15.572 1.00 51.31 592 GLU A C 1
ATOM 4623 O O . GLU A 1 592 ? -24.077 6.287 -16.731 1.00 51.31 592 GLU A O 1
ATOM 4628 N N . PRO A 1 593 ? -24.079 5.903 -14.511 1.00 50.75 593 PRO A N 1
ATOM 4629 C CA . PRO A 1 593 ? -24.487 4.516 -14.671 1.00 50.75 593 PRO A CA 1
ATOM 4630 C C . PRO A 1 593 ? -25.814 4.489 -15.443 1.00 50.75 593 PRO A C 1
ATOM 4632 O O . PRO A 1 593 ? -26.657 5.352 -15.198 1.00 50.75 593 PRO A O 1
ATOM 4635 N N . PRO A 1 594 ? -25.996 3.557 -16.404 1.00 55.25 594 PRO A N 1
ATOM 4636 C CA . PRO A 1 594 ? -27.275 3.441 -17.093 1.00 55.25 594 PRO A CA 1
ATOM 4637 C C . PRO A 1 594 ? -28.372 3.381 -16.027 1.00 55.25 594 PRO A C 1
ATOM 4639 O O . PRO A 1 594 ? -28.168 2.658 -15.044 1.00 55.25 594 PRO A O 1
ATOM 4642 N N . PRO A 1 595 ? -29.462 4.157 -16.172 1.00 53.41 595 PRO A N 1
ATOM 4643 C CA . PRO A 1 595 ? -30.531 4.157 -15.190 1.00 53.41 595 PRO A CA 1
ATOM 4644 C C . PRO A 1 595 ? -30.919 2.702 -14.958 1.00 53.41 595 PRO A C 1
ATOM 4646 O O . PRO A 1 595 ? -31.242 1.977 -15.902 1.00 53.41 595 PRO A O 1
ATOM 4649 N N . THR A 1 596 ? -30.759 2.241 -13.716 1.00 53.28 596 THR A N 1
ATOM 4650 C CA . THR A 1 596 ? -31.295 0.948 -13.299 1.00 53.28 596 THR A CA 1
ATOM 4651 C C . THR A 1 596 ? -32.745 0.932 -13.738 1.00 53.28 596 THR A C 1
ATOM 4653 O O . THR A 1 596 ? -33.444 1.915 -13.479 1.00 53.28 596 THR A O 1
ATOM 4656 N N . ALA A 1 597 ? -33.150 -0.129 -14.447 1.00 54.50 597 ALA A N 1
ATOM 4657 C CA . ALA A 1 597 ? -34.530 -0.311 -14.877 1.00 54.50 597 ALA A CA 1
ATOM 4658 C C . ALA A 1 597 ? -35.443 0.100 -13.714 1.00 54.50 597 ALA A C 1
ATOM 4660 O O . ALA A 1 597 ? -35.166 -0.328 -12.584 1.00 54.50 597 ALA A O 1
ATOM 4661 N N . PRO A 1 598 ? -36.409 1.008 -13.947 1.00 57.75 598 PRO A N 1
ATOM 4662 C CA . PRO A 1 598 ? -37.226 1.533 -12.870 1.00 57.75 598 PRO A CA 1
ATOM 4663 C C . PRO A 1 598 ? -37.786 0.347 -12.076 1.00 57.75 598 PRO A C 1
ATOM 4665 O O . PRO A 1 598 ? -38.174 -0.654 -12.693 1.00 57.75 598 PRO A O 1
ATOM 4668 N N . PRO A 1 599 ? -37.759 0.399 -10.731 1.00 62.06 599 PRO A N 1
ATOM 4669 C CA . PRO A 1 599 ? -38.420 -0.624 -9.935 1.00 62.06 599 PRO A CA 1
ATOM 4670 C C . PRO A 1 599 ? -39.856 -0.785 -10.458 1.00 62.06 599 PRO A C 1
ATOM 4672 O O . PRO A 1 599 ? -40.438 0.211 -10.901 1.00 62.06 599 PRO A O 1
ATOM 4675 N N . PRO A 1 600 ? -40.407 -2.015 -10.474 1.00 63.94 600 PRO A N 1
ATOM 4676 C CA . PRO A 1 600 ? -41.776 -2.245 -10.929 1.00 63.94 600 PRO A CA 1
ATOM 4677 C C . PRO A 1 600 ? -42.702 -1.218 -10.262 1.00 63.94 600 PRO A C 1
ATOM 4679 O O . PRO A 1 600 ? -42.521 -0.956 -9.069 1.00 63.94 600 PRO A O 1
ATOM 4682 N N . PRO A 1 601 ? -43.604 -0.577 -11.028 1.00 55.16 601 PRO A N 1
ATOM 4683 C CA . PRO A 1 601 ? -44.303 0.623 -10.592 1.00 55.16 601 PRO A CA 1
ATOM 4684 C C . PRO A 1 601 ? -45.008 0.370 -9.259 1.00 55.16 601 PRO A C 1
ATOM 4686 O O . PRO A 1 601 ? -45.913 -0.457 -9.164 1.00 55.16 601 PRO A O 1
ATOM 4689 N N . ALA A 1 602 ? -44.559 1.074 -8.218 1.00 55.94 602 ALA A N 1
ATOM 4690 C CA . ALA A 1 602 ? -45.355 1.259 -7.019 1.00 55.94 602 ALA A CA 1
ATOM 4691 C C . ALA A 1 602 ? -46.557 2.131 -7.407 1.00 55.94 602 ALA A C 1
ATOM 4693 O O . ALA A 1 602 ? -46.382 3.116 -8.122 1.00 55.94 602 ALA A O 1
ATOM 4694 N N . ALA A 1 603 ? -47.754 1.723 -6.982 1.00 51.72 603 ALA A N 1
ATOM 4695 C CA . ALA A 1 603 ? -49.029 2.341 -7.336 1.00 51.72 603 ALA A CA 1
ATOM 4696 C C . ALA A 1 603 ? -48.993 3.882 -7.254 1.00 51.72 603 ALA A C 1
ATOM 4698 O O . ALA A 1 603 ? -48.547 4.448 -6.254 1.00 51.72 603 ALA A O 1
ATOM 4699 N N . GLU A 1 604 ? -49.449 4.533 -8.328 1.00 45.66 604 GLU A N 1
ATOM 4700 C CA . GLU A 1 604 ? -49.476 5.989 -8.511 1.00 45.66 604 GLU A CA 1
ATOM 4701 C C . GLU A 1 604 ? -50.324 6.710 -7.446 1.00 45.66 604 GLU A C 1
ATOM 4703 O O . GLU A 1 604 ? -51.481 6.344 -7.231 1.00 45.66 604 GLU A O 1
ATOM 4708 N N . PRO A 1 605 ? -49.810 7.790 -6.830 1.00 51.38 605 PRO A N 1
ATOM 4709 C CA . PRO A 1 605 ? -50.635 8.861 -6.283 1.00 51.38 605 PRO A CA 1
ATOM 4710 C C . PRO A 1 605 ? -51.022 9.897 -7.370 1.00 51.38 605 PRO A C 1
ATOM 4712 O O . PRO A 1 605 ? -50.345 9.987 -8.396 1.00 51.38 605 PRO A O 1
ATOM 4715 N N . PRO A 1 606 ? -52.103 10.682 -7.168 1.00 52.31 606 PRO A N 1
ATOM 4716 C CA . PRO A 1 606 ? -52.807 11.419 -8.227 1.00 52.31 606 PRO A CA 1
ATOM 4717 C C . PRO A 1 606 ? -52.038 12.633 -8.785 1.00 52.31 606 PRO A C 1
ATOM 4719 O O . PRO A 1 606 ? -51.164 13.175 -8.103 1.00 52.31 606 PRO A O 1
ATOM 4722 N N . PRO A 1 607 ? -52.397 13.106 -9.997 1.00 55.22 607 PRO A N 1
ATOM 4723 C CA . PRO A 1 607 ? -51.654 14.127 -10.722 1.00 55.22 607 PRO A CA 1
ATOM 4724 C C . PRO A 1 607 ? -51.975 15.538 -10.219 1.00 55.22 607 PRO A C 1
ATOM 4726 O O . PRO A 1 607 ? -53.129 15.879 -9.961 1.00 55.22 607 PRO A O 1
ATOM 4729 N N . LEU A 1 608 ? -50.949 16.387 -10.167 1.00 41.47 608 LEU A N 1
ATOM 4730 C CA . LEU A 1 608 ? -51.096 17.837 -10.086 1.00 41.47 608 LEU A CA 1
ATOM 4731 C C . LEU A 1 608 ? -50.421 18.483 -11.310 1.00 41.47 608 LEU A C 1
ATOM 4733 O O . LEU A 1 608 ? -49.224 18.308 -11.529 1.00 41.47 608 LEU A O 1
ATOM 4737 N N . ALA A 1 609 ? -51.279 19.153 -12.091 1.00 45.97 609 ALA A N 1
ATOM 4738 C CA . ALA A 1 609 ? -51.138 20.326 -12.973 1.00 45.97 609 ALA A CA 1
ATOM 4739 C C . ALA A 1 609 ? -49.816 21.130 -12.888 1.00 45.97 609 ALA A C 1
ATOM 4741 O O . ALA A 1 609 ? -49.198 21.194 -11.831 1.00 45.97 609 ALA A O 1
ATOM 4742 N N . GLU A 1 610 ? -49.332 21.891 -13.873 1.00 44.75 610 GLU A N 1
ATOM 4743 C CA . GLU A 1 610 ? -49.650 22.211 -15.278 1.00 44.75 610 GLU A CA 1
ATOM 4744 C C . GLU A 1 610 ? -48.399 22.946 -15.840 1.00 44.75 610 GLU A C 1
ATOM 4746 O O . GLU A 1 610 ? -47.566 23.442 -15.075 1.00 44.75 610 GLU A O 1
ATOM 4751 N N . GLU A 1 611 ? -48.252 23.007 -17.166 1.00 46.00 611 GLU A N 1
ATOM 4752 C CA . GLU A 1 611 ? -47.120 23.595 -17.914 1.00 46.00 611 GLU A CA 1
ATOM 4753 C C . GLU A 1 611 ? -46.959 25.129 -17.796 1.00 46.00 611 GLU A C 1
ATOM 4755 O O . GLU A 1 611 ? -47.938 25.852 -17.614 1.00 46.00 611 GLU A O 1
ATOM 4760 N N . PRO A 1 612 ? -45.750 25.667 -18.077 1.00 44.06 612 PRO A N 1
ATOM 4761 C CA . PRO A 1 612 ? -45.591 27.008 -18.633 1.00 44.06 612 PRO A CA 1
ATOM 4762 C C . PRO A 1 612 ? -45.078 27.014 -20.101 1.00 44.06 612 PRO A C 1
ATOM 4764 O O . PRO A 1 612 ? -44.451 26.056 -20.556 1.00 44.06 612 PRO A O 1
ATOM 4767 N N . PRO A 1 613 ? -45.329 28.114 -20.845 1.00 56.25 613 PRO A N 1
ATOM 4768 C CA . PRO A 1 613 ? -45.532 28.140 -22.303 1.00 56.25 613 PRO A CA 1
ATOM 4769 C C . PRO A 1 613 ? -44.248 28.221 -23.163 1.00 56.25 613 PRO A C 1
ATOM 4771 O O . PRO A 1 613 ? -43.168 28.543 -22.656 1.00 56.25 613 PRO A O 1
ATOM 4774 N N . PRO A 1 614 ? -44.349 27.984 -24.493 1.00 53.91 614 PRO A N 1
ATOM 4775 C CA . PRO A 1 614 ? -43.202 27.883 -25.392 1.00 53.91 614 PRO A CA 1
ATOM 4776 C C . PRO A 1 614 ? -42.662 29.265 -25.789 1.00 53.91 614 PRO A C 1
ATOM 4778 O O . PRO A 1 614 ? -43.299 30.019 -26.521 1.00 53.91 614 PRO A O 1
ATOM 4781 N N . GLY A 1 615 ? -41.446 29.584 -25.338 1.00 46.72 615 GLY A N 1
ATOM 4782 C CA . GLY A 1 615 ? -40.742 30.827 -25.663 1.00 46.72 615 GLY A CA 1
ATOM 4783 C C . GLY A 1 615 ? -39.381 30.586 -26.318 1.00 46.72 615 GLY A C 1
ATOM 4784 O O . GLY A 1 615 ? -38.393 30.360 -25.630 1.00 46.72 615 GLY A O 1
ATOM 4785 N N . THR A 1 616 ? -39.357 30.653 -27.653 1.00 45.66 616 THR A N 1
ATOM 4786 C CA . THR A 1 616 ? -38.220 31.000 -28.536 1.00 45.66 616 THR A CA 1
ATOM 4787 C C . THR A 1 616 ? -36.820 30.499 -28.147 1.00 45.66 616 THR A C 1
ATOM 4789 O O . THR A 1 616 ? -36.051 31.186 -27.474 1.00 45.66 616 THR A O 1
ATOM 4792 N N . LEU A 1 617 ? -36.429 29.350 -28.706 1.00 43.06 617 LEU A N 1
ATOM 4793 C CA . LEU A 1 617 ? -35.024 28.951 -28.813 1.00 43.06 617 LEU A CA 1
ATOM 4794 C C . LEU A 1 617 ? -34.271 29.924 -29.743 1.00 43.06 617 LEU A C 1
ATOM 4796 O O . LEU A 1 617 ? -34.649 30.053 -30.912 1.00 43.06 617 LEU A O 1
ATOM 4800 N N . PRO A 1 618 ? -33.185 30.579 -29.293 1.00 39.41 618 PRO A N 1
ATOM 4801 C CA . PRO A 1 618 ? -32.314 31.310 -30.198 1.00 39.41 618 PRO A CA 1
ATOM 4802 C C . PRO A 1 618 ? -31.631 30.315 -31.144 1.00 39.41 618 PRO A C 1
ATOM 4804 O O . PRO A 1 618 ? -31.068 29.307 -30.712 1.00 39.41 618 PRO A O 1
ATOM 4807 N N . LYS A 1 619 ? -31.670 30.603 -32.451 1.00 44.12 619 LYS A N 1
ATOM 4808 C CA . LYS A 1 619 ? -30.868 29.911 -33.470 1.00 44.12 619 LYS A CA 1
ATOM 4809 C C . LYS A 1 619 ? -29.380 30.064 -33.124 1.00 44.12 619 LYS A C 1
ATOM 4811 O O . LYS A 1 619 ? -28.731 31.017 -33.541 1.00 44.12 619 LYS A O 1
ATOM 4816 N N . LEU A 1 620 ? -28.832 29.098 -32.391 1.00 38.06 620 LEU A N 1
ATOM 4817 C CA . LEU A 1 620 ? -27.395 28.850 -32.284 1.00 38.06 620 LEU A CA 1
ATOM 4818 C C . LEU A 1 620 ? -26.918 28.270 -33.620 1.00 38.06 620 LEU A C 1
ATOM 4820 O O . LEU A 1 620 ? -26.764 27.061 -33.788 1.00 38.06 620 LEU A O 1
ATOM 4824 N N . GLY A 1 621 ? -26.713 29.145 -34.603 1.00 43.06 621 GLY A N 1
ATOM 4825 C CA . GLY A 1 621 ? -25.844 28.815 -35.724 1.00 43.06 621 GLY A CA 1
ATOM 4826 C C . GLY A 1 621 ? -24.438 28.527 -35.185 1.00 43.06 621 GLY A C 1
ATOM 4827 O O . GLY A 1 621 ? -24.001 29.204 -34.251 1.00 43.06 621 GLY A O 1
ATOM 4828 N N . PRO A 1 622 ? -23.702 27.539 -35.723 1.00 43.16 622 PRO A N 1
ATOM 4829 C CA . PRO A 1 622 ? -22.336 27.266 -35.309 1.00 43.16 622 PRO A CA 1
ATOM 4830 C C . PRO A 1 622 ? -21.405 28.333 -35.894 1.00 43.16 622 PRO A C 1
ATOM 4832 O O . PRO A 1 622 ? -20.559 28.042 -36.741 1.00 43.16 622 PRO A O 1
ATOM 4835 N N . GLU A 1 623 ? -21.527 29.579 -35.437 1.00 42.97 623 GLU A N 1
ATOM 4836 C CA . GLU A 1 623 ? -20.444 30.538 -35.576 1.00 42.97 623 GLU A CA 1
ATOM 4837 C C . GLU A 1 623 ? -19.293 30.038 -34.707 1.00 42.97 623 GLU A C 1
ATOM 4839 O O . GLU A 1 623 ? -19.196 30.306 -33.511 1.00 42.97 623 GLU A O 1
ATOM 4844 N N . ARG A 1 624 ? -18.406 29.244 -35.314 1.00 47.22 624 ARG A N 1
ATOM 4845 C CA . ARG A 1 624 ? -17.096 28.944 -34.742 1.00 47.22 624 ARG A CA 1
ATOM 4846 C C . ARG A 1 624 ? -16.370 30.273 -34.588 1.00 47.22 624 ARG A C 1
ATOM 4848 O O . ARG A 1 624 ? -15.707 30.712 -35.528 1.00 47.22 624 ARG A O 1
ATOM 4855 N N . HIS A 1 625 ? -16.493 30.892 -33.415 1.00 49.81 625 HIS A N 1
ATOM 4856 C CA . HIS A 1 625 ? -15.670 32.018 -33.007 1.00 49.81 625 HIS A CA 1
ATOM 4857 C C . HIS A 1 625 ? -14.216 31.662 -33.318 1.00 49.81 625 HIS A C 1
ATOM 4859 O O . HIS A 1 625 ? -13.629 30.743 -32.737 1.00 49.81 625 HIS A O 1
ATOM 4865 N N . ARG A 1 626 ? -13.646 32.339 -34.321 1.00 55.62 626 ARG A N 1
ATOM 4866 C CA . ARG A 1 626 ? -12.214 32.284 -34.591 1.00 55.62 626 ARG A CA 1
ATOM 4867 C C . ARG A 1 626 ? -11.561 32.947 -33.388 1.00 55.62 626 ARG A C 1
ATOM 4869 O O . ARG A 1 626 ? -11.463 34.166 -33.358 1.00 55.62 626 ARG A O 1
ATOM 4876 N N . THR A 1 627 ? -11.150 32.144 -32.407 1.00 62.00 627 THR A N 1
ATOM 4877 C CA . THR A 1 627 ? -10.391 32.608 -31.239 1.00 62.00 627 THR A CA 1
ATOM 4878 C C . THR A 1 627 ? -9.260 33.495 -31.731 1.00 62.00 627 THR A C 1
ATOM 4880 O O . THR A 1 627 ? -8.410 33.037 -32.512 1.00 62.00 627 THR A O 1
ATOM 4883 N N . SER A 1 628 ? -9.281 34.767 -31.340 1.00 79.31 628 SER A N 1
ATOM 4884 C CA . SER A 1 628 ? -8.258 35.704 -31.778 1.00 79.31 628 SER A CA 1
ATOM 4885 C C . SER A 1 628 ? -6.908 35.230 -31.230 1.00 79.31 628 SER A C 1
ATOM 4887 O O . SER A 1 628 ? -6.822 34.672 -30.136 1.00 79.31 628 SER A O 1
ATOM 4889 N N . TRP A 1 629 ? -5.814 35.404 -31.982 1.00 83.19 629 TRP A N 1
ATOM 4890 C CA . TRP A 1 629 ? -4.493 34.932 -31.533 1.00 83.19 629 TRP A CA 1
ATOM 4891 C C . TRP A 1 629 ? -4.108 35.509 -30.159 1.00 83.19 629 TRP A C 1
ATOM 4893 O O . TRP A 1 629 ? -3.412 34.848 -29.393 1.00 83.19 629 TRP A O 1
ATOM 4903 N N . ARG A 1 630 ? -4.634 36.695 -29.814 1.00 85.50 630 ARG A N 1
ATOM 4904 C CA . ARG A 1 630 ? -4.437 37.379 -28.527 1.00 85.50 630 ARG A CA 1
ATOM 4905 C C . ARG A 1 630 ? -5.104 36.671 -27.337 1.00 85.50 630 ARG A C 1
ATOM 4907 O O . ARG A 1 630 ? -4.623 36.835 -26.222 1.00 85.50 630 ARG A O 1
ATOM 4914 N N . GLU A 1 631 ? -6.138 35.861 -27.562 1.00 84.81 631 GLU A N 1
ATOM 4915 C CA . GLU A 1 631 ? -6.831 35.081 -26.519 1.00 84.81 631 GLU A CA 1
ATOM 4916 C C . GLU A 1 631 ? -6.130 33.756 -26.184 1.00 84.81 631 GLU A C 1
ATOM 4918 O O . GLU A 1 631 ? -6.364 33.160 -25.130 1.00 84.81 631 GLU A O 1
ATOM 4923 N N . VAL A 1 632 ? -5.242 33.275 -27.059 1.00 89.50 632 VAL A N 1
ATOM 4924 C CA . VAL A 1 632 ? -4.457 32.059 -26.810 1.00 89.50 632 VAL A CA 1
ATOM 4925 C C . VAL A 1 632 ? -3.432 32.344 -25.699 1.00 89.50 632 VAL A C 1
ATOM 4927 O O . VAL A 1 632 ? -2.721 33.345 -25.781 1.00 89.50 632 VAL A O 1
ATOM 4930 N N . PRO A 1 633 ? -3.270 31.490 -24.667 1.00 93.88 633 PRO A N 1
ATOM 4931 C CA . PRO A 1 633 ? -2.292 31.747 -23.613 1.00 93.88 633 PRO A CA 1
ATOM 4932 C C . PRO A 1 633 ? -0.876 31.914 -24.168 1.00 93.88 633 PRO A C 1
ATOM 4934 O O . PRO A 1 633 ? -0.442 31.127 -25.011 1.00 93.88 633 PRO A O 1
ATOM 4937 N N . ARG A 1 634 ? -0.105 32.860 -23.614 1.00 93.75 634 ARG A N 1
ATOM 4938 C CA . ARG A 1 634 ? 1.288 33.136 -24.029 1.00 93.75 634 ARG A CA 1
ATOM 4939 C C . ARG A 1 634 ? 2.180 31.889 -24.061 1.00 93.75 634 ARG A C 1
ATOM 4941 O O . ARG A 1 634 ? 3.070 31.787 -24.891 1.00 93.75 634 ARG A O 1
ATOM 4948 N N . THR A 1 635 ? 1.920 30.914 -23.189 1.00 91.62 635 THR A N 1
ATOM 4949 C CA . THR A 1 635 ? 2.633 29.622 -23.161 1.00 91.62 635 THR A CA 1
ATOM 4950 C C . THR A 1 635 ? 2.330 28.744 -24.377 1.00 91.62 635 THR A C 1
ATOM 4952 O O . THR A 1 635 ? 3.238 28.112 -24.909 1.00 91.62 635 THR A O 1
ATOM 4955 N N . VAL A 1 636 ? 1.086 28.739 -24.860 1.00 93.44 636 VAL A N 1
ATOM 4956 C CA . VAL A 1 636 ? 0.684 28.033 -26.086 1.00 93.44 636 VAL A CA 1
ATOM 4957 C C . VAL A 1 636 ? 1.182 28.785 -27.321 1.00 93.44 636 VAL A C 1
ATOM 4959 O O . VAL A 1 636 ? 1.709 28.152 -28.231 1.00 93.44 636 VAL A O 1
ATOM 4962 N N . GLN A 1 637 ? 1.106 30.121 -27.327 1.00 94.44 637 GLN A 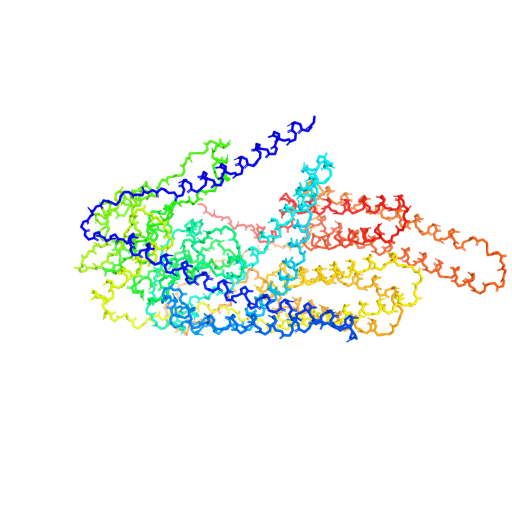N 1
ATOM 4963 C CA . GLN A 1 637 ? 1.687 30.947 -28.394 1.00 94.44 637 GLN A CA 1
ATOM 4964 C C . GLN A 1 637 ? 3.194 30.698 -28.535 1.00 94.44 637 GLN A C 1
ATOM 4966 O O . GLN A 1 637 ? 3.667 30.416 -29.632 1.00 94.44 637 GLN A O 1
ATOM 4971 N N . ALA A 1 638 ? 3.934 30.729 -27.419 1.00 91.06 638 ALA A N 1
ATOM 4972 C CA . ALA A 1 638 ? 5.363 30.438 -27.391 1.00 91.06 638 ALA A CA 1
ATOM 4973 C C . ALA A 1 638 ? 5.656 29.020 -27.893 1.00 91.06 638 ALA A C 1
ATOM 4975 O O . ALA A 1 638 ? 6.549 28.852 -28.713 1.00 91.06 638 ALA A O 1
ATOM 4976 N N . ALA A 1 639 ? 4.879 28.011 -27.479 1.00 92.50 639 ALA A N 1
ATOM 4977 C CA . ALA A 1 639 ? 5.045 26.645 -27.974 1.00 92.50 639 ALA A CA 1
ATOM 4978 C C . ALA A 1 639 ? 4.834 26.539 -29.494 1.00 92.50 639 ALA A C 1
ATOM 4980 O O . ALA A 1 639 ? 5.619 25.883 -30.170 1.00 92.50 639 ALA A O 1
ATOM 4981 N N . VAL A 1 640 ? 3.807 27.198 -30.039 1.00 92.75 640 VAL A N 1
ATOM 4982 C CA . VAL A 1 640 ? 3.509 27.201 -31.482 1.00 92.75 640 VAL A CA 1
ATOM 4983 C C . VAL A 1 640 ? 4.583 27.954 -32.277 1.00 92.75 640 VAL A C 1
ATOM 4985 O O . VAL A 1 640 ? 4.990 27.478 -33.334 1.00 92.75 640 VAL A O 1
ATOM 4988 N N . LEU A 1 641 ? 5.099 29.076 -31.762 1.00 90.94 641 LEU A N 1
ATOM 4989 C CA . LEU A 1 641 ? 6.234 29.787 -32.366 1.00 90.94 641 LEU A CA 1
ATOM 4990 C C . LEU A 1 641 ? 7.501 28.926 -32.362 1.00 90.94 641 LEU A C 1
ATOM 4992 O O . LEU A 1 641 ? 8.198 28.848 -33.368 1.00 90.94 641 LEU A O 1
ATOM 4996 N N . LEU A 1 642 ? 7.762 28.216 -31.264 1.00 89.06 642 LEU A N 1
ATOM 4997 C CA . LEU A 1 642 ? 8.899 27.306 -31.155 1.00 89.06 642 LEU A CA 1
ATOM 4998 C C 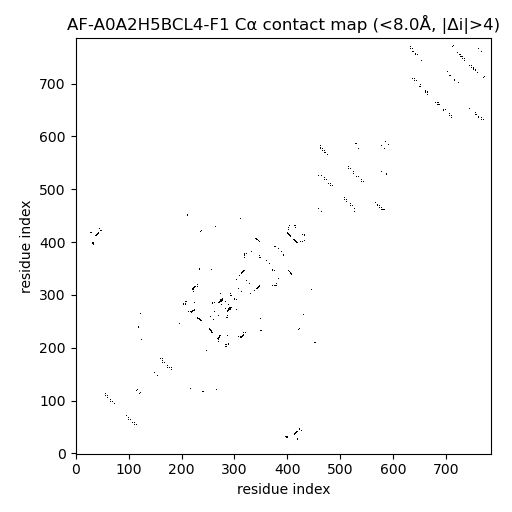. LEU A 1 642 ? 8.771 26.112 -32.114 1.00 89.06 642 LEU A C 1
ATOM 5000 O O . LEU A 1 642 ? 9.760 25.667 -32.691 1.00 89.06 642 LEU A O 1
ATOM 5004 N N . MET A 1 643 ? 7.547 25.616 -32.322 1.00 87.69 643 MET A N 1
ATOM 5005 C CA . MET A 1 643 ? 7.249 24.596 -33.330 1.00 87.69 643 MET A CA 1
ATOM 5006 C C . MET A 1 643 ? 7.494 25.104 -34.753 1.00 87.69 643 MET A C 1
ATOM 5008 O O . MET A 1 643 ? 8.019 24.345 -35.562 1.00 87.69 643 MET A O 1
ATOM 5012 N N . ALA A 1 644 ? 7.148 26.359 -35.055 1.00 86.81 644 ALA A N 1
ATOM 5013 C CA . ALA A 1 644 ? 7.425 26.985 -36.349 1.00 86.81 644 ALA A CA 1
ATOM 5014 C C . ALA A 1 644 ? 8.930 27.240 -36.564 1.00 86.81 644 ALA A C 1
ATOM 5016 O O . ALA A 1 644 ? 9.446 27.014 -37.654 1.00 86.81 644 ALA A O 1
ATOM 5017 N N . ALA A 1 645 ? 9.664 27.629 -35.518 1.00 83.44 645 ALA A N 1
ATOM 5018 C CA . ALA A 1 645 ? 11.119 27.772 -35.580 1.00 83.44 645 ALA A CA 1
ATOM 5019 C C . ALA A 1 645 ? 11.822 26.417 -35.792 1.00 83.44 645 ALA A C 1
ATOM 5021 O O . ALA A 1 645 ? 12.681 26.291 -36.663 1.00 83.44 645 ALA A O 1
ATOM 5022 N N . GLY A 1 646 ? 11.412 25.378 -35.053 1.00 81.69 646 GLY A N 1
ATOM 5023 C CA . GLY A 1 646 ? 11.915 24.013 -35.245 1.00 81.69 646 GLY A CA 1
ATOM 5024 C C . GLY A 1 646 ? 11.611 23.465 -36.643 1.00 81.69 646 GLY A C 1
ATOM 5025 O O . GLY A 1 646 ? 12.424 22.753 -37.221 1.00 81.69 646 GLY A O 1
ATOM 5026 N N . MET A 1 647 ? 10.477 23.857 -37.225 1.00 81.56 647 MET A N 1
ATOM 5027 C CA . MET A 1 647 ? 10.113 23.534 -38.603 1.00 81.56 647 MET A CA 1
ATOM 5028 C C . MET A 1 647 ? 11.068 24.172 -39.617 1.00 81.56 647 MET A C 1
ATOM 5030 O O . MET A 1 647 ? 11.582 23.467 -40.478 1.00 81.56 647 MET A O 1
ATOM 5034 N N . ALA A 1 648 ? 11.354 25.472 -39.492 1.00 78.88 648 ALA A N 1
ATOM 5035 C CA . ALA A 1 648 ? 12.313 26.149 -40.366 1.00 78.88 648 ALA A CA 1
ATOM 5036 C C . ALA A 1 648 ? 13.706 25.497 -40.293 1.00 78.88 648 ALA A C 1
ATOM 5038 O O . ALA A 1 648 ? 14.334 25.253 -41.323 1.00 78.88 648 ALA A O 1
ATOM 5039 N N . ALA A 1 649 ? 14.148 25.131 -39.084 1.00 77.38 649 ALA A N 1
ATOM 5040 C CA . ALA A 1 649 ? 15.407 24.421 -38.876 1.00 77.38 649 ALA A CA 1
ATOM 5041 C C . ALA A 1 649 ? 15.411 23.019 -39.514 1.00 77.38 649 ALA A C 1
ATOM 5043 O O . ALA A 1 649 ? 16.398 22.638 -40.139 1.00 77.38 649 ALA A O 1
ATOM 5044 N N . LEU A 1 650 ? 14.312 22.260 -39.402 1.00 76.62 650 LEU A N 1
ATOM 5045 C CA . LEU A 1 650 ? 14.193 20.923 -39.994 1.00 76.62 650 LEU A CA 1
ATOM 5046 C C . LEU A 1 650 ? 14.215 20.979 -41.525 1.00 76.62 650 LEU A C 1
ATOM 5048 O O . LEU A 1 650 ? 14.892 20.168 -42.154 1.00 76.62 650 LEU A O 1
ATOM 5052 N N . THR A 1 651 ? 13.509 21.942 -42.121 1.00 79.00 651 THR A N 1
ATOM 5053 C CA . THR A 1 651 ? 13.496 22.145 -43.575 1.00 79.00 651 THR A CA 1
ATOM 5054 C C . THR A 1 651 ? 14.884 22.521 -44.084 1.00 79.00 651 THR A C 1
ATOM 5056 O O . THR A 1 651 ? 15.347 21.947 -45.067 1.00 79.00 651 THR A O 1
ATOM 5059 N N . LEU A 1 652 ? 15.589 23.415 -43.380 1.00 78.12 652 LEU A N 1
ATOM 5060 C CA . LEU A 1 652 ? 16.965 23.780 -43.713 1.00 78.12 652 LEU A CA 1
ATOM 5061 C C . LEU A 1 652 ? 17.912 22.573 -43.608 1.00 78.12 652 LEU A C 1
ATOM 5063 O O . LEU A 1 652 ? 18.708 22.335 -44.512 1.00 78.12 652 LEU A O 1
ATOM 5067 N N . ALA A 1 653 ? 17.792 21.766 -42.551 1.00 74.44 653 ALA A N 1
ATOM 5068 C CA . ALA A 1 653 ? 18.593 20.556 -42.372 1.00 74.44 653 ALA A CA 1
ATOM 5069 C C . ALA A 1 653 ? 18.328 19.510 -43.467 1.00 74.44 653 ALA A C 1
ATOM 5071 O O . ALA A 1 653 ? 19.265 18.925 -44.010 1.00 74.44 653 ALA A O 1
ATOM 5072 N N . GLY A 1 654 ? 17.055 19.294 -43.812 1.00 76.69 654 GLY A N 1
ATOM 5073 C CA . GLY A 1 654 ? 16.644 18.403 -44.895 1.00 76.69 654 GLY A CA 1
ATOM 5074 C C . GLY A 1 654 ? 17.166 18.872 -46.252 1.00 76.69 654 GLY A C 1
ATOM 5075 O O . GLY A 1 654 ? 17.675 18.056 -47.021 1.00 76.69 654 GLY A O 1
ATOM 5076 N N . TYR A 1 655 ? 17.119 20.179 -46.517 1.00 80.50 655 TYR A N 1
ATOM 5077 C CA . TYR A 1 655 ? 17.680 20.783 -47.725 1.00 80.50 655 TYR A CA 1
ATOM 5078 C C . TYR A 1 655 ? 19.196 20.579 -47.813 1.00 80.50 655 TYR A C 1
ATOM 5080 O O . TYR A 1 655 ? 19.676 20.039 -48.805 1.00 80.50 655 TYR A O 1
ATOM 5088 N N . LEU A 1 656 ? 19.945 20.916 -46.755 1.00 78.12 656 LEU A N 1
ATOM 5089 C CA . LEU A 1 656 ? 21.402 20.733 -46.710 1.00 78.12 656 LEU A CA 1
ATOM 5090 C C . LEU A 1 656 ? 21.804 19.263 -46.889 1.00 78.12 656 LEU A C 1
ATOM 5092 O O . LEU A 1 656 ? 22.774 18.964 -47.585 1.00 78.12 656 LEU A O 1
ATOM 5096 N N . LEU A 1 657 ? 21.046 18.335 -46.299 1.00 76.06 657 LEU A N 1
ATOM 5097 C CA . LEU A 1 657 ? 21.277 16.900 -46.455 1.00 76.06 657 LEU A CA 1
ATOM 5098 C C . LEU A 1 657 ? 21.001 16.431 -47.890 1.00 76.06 657 LEU A C 1
ATOM 5100 O O . LEU A 1 657 ? 21.811 15.704 -48.457 1.00 76.06 657 LEU A O 1
ATOM 5104 N N . THR A 1 658 ? 19.885 16.859 -48.481 1.00 77.31 658 THR A N 1
ATOM 5105 C CA . THR A 1 658 ? 19.521 16.524 -49.867 1.00 77.31 658 THR A CA 1
ATOM 5106 C C . THR A 1 658 ? 20.556 17.079 -50.843 1.00 77.31 658 THR A C 1
ATOM 5108 O O . THR A 1 658 ? 21.006 16.364 -51.732 1.00 77.31 658 THR A O 1
ATOM 5111 N N . PHE A 1 659 ? 21.005 18.318 -50.622 1.00 82.00 659 PHE A N 1
ATOM 5112 C CA . PHE A 1 659 ? 22.055 18.961 -51.407 1.00 82.00 659 PHE A CA 1
ATOM 5113 C C . PHE A 1 659 ? 23.374 18.187 -51.337 1.00 82.00 659 PHE A C 1
ATOM 5115 O O . PHE A 1 659 ? 23.975 17.909 -52.369 1.00 82.00 659 PHE A O 1
ATOM 5122 N N . ARG A 1 660 ? 23.802 17.758 -50.142 1.00 79.00 660 ARG A N 1
ATOM 5123 C CA . ARG A 1 660 ? 25.009 16.930 -49.989 1.00 79.00 660 ARG A CA 1
ATOM 5124 C C . ARG A 1 660 ? 24.889 15.575 -50.682 1.00 79.00 660 ARG A C 1
ATOM 5126 O O . ARG A 1 660 ? 25.854 15.138 -51.297 1.00 79.00 660 ARG A O 1
ATOM 5133 N N . LEU A 1 661 ? 23.728 14.920 -50.597 1.00 76.56 661 LEU A N 1
ATOM 5134 C CA . LEU A 1 661 ? 23.487 13.643 -51.278 1.00 76.56 661 LEU A CA 1
ATOM 5135 C C . LEU A 1 661 ? 23.520 13.799 -52.802 1.00 76.56 661 LEU A C 1
ATOM 5137 O O . LEU A 1 661 ? 24.116 12.968 -53.479 1.00 76.56 661 LEU A O 1
ATOM 5141 N N . LEU A 1 662 ? 22.940 14.879 -53.330 1.00 80.69 662 LEU A N 1
ATOM 5142 C CA . LEU A 1 662 ? 22.995 15.207 -54.756 1.00 80.69 662 LEU A CA 1
ATOM 5143 C C . LEU A 1 662 ? 24.417 15.551 -55.207 1.00 80.69 662 LEU A C 1
ATOM 5145 O O . LEU A 1 662 ? 24.851 15.072 -56.247 1.00 80.69 662 LEU A O 1
ATOM 5149 N N . HIS A 1 663 ? 25.165 16.318 -54.412 1.00 83.25 663 HIS A N 1
ATOM 5150 C CA . HIS A 1 663 ? 26.550 16.659 -54.732 1.00 83.25 663 HIS A CA 1
ATOM 5151 C C . HIS A 1 663 ? 27.459 15.421 -54.710 1.00 83.25 663 HIS A C 1
ATOM 5153 O O . HIS A 1 663 ? 28.278 15.235 -55.603 1.00 83.25 663 HIS A O 1
ATOM 5159 N N . ALA A 1 664 ? 27.252 14.514 -53.749 1.00 77.94 664 ALA A N 1
ATOM 5160 C CA . ALA A 1 664 ? 27.932 13.221 -53.715 1.00 77.94 664 ALA A CA 1
ATOM 5161 C C . ALA A 1 664 ? 27.560 12.326 -54.913 1.00 77.94 664 ALA A C 1
ATOM 5163 O O . ALA A 1 664 ? 28.409 11.587 -55.401 1.00 77.94 664 ALA A O 1
ATOM 5164 N N . ALA A 1 665 ? 26.322 12.415 -55.415 1.00 76.25 665 ALA A N 1
ATOM 5165 C CA . ALA A 1 665 ? 25.873 11.705 -56.616 1.00 76.25 665 ALA A CA 1
ATOM 5166 C C . ALA A 1 665 ? 26.439 12.293 -57.926 1.00 76.25 665 ALA A C 1
ATOM 5168 O O . ALA A 1 665 ? 26.399 11.632 -58.964 1.00 76.25 665 ALA A O 1
ATOM 5169 N N . GLN A 1 666 ? 26.940 13.532 -57.893 1.00 81.62 666 GLN A N 1
ATOM 5170 C CA . GLN A 1 666 ? 27.533 14.228 -59.040 1.00 81.62 666 GLN A CA 1
ATOM 5171 C C . GLN A 1 666 ? 29.058 14.085 -59.123 1.00 81.62 666 GLN A C 1
ATOM 5173 O O . GLN A 1 666 ? 29.643 14.521 -60.112 1.00 81.62 666 GLN A O 1
ATOM 5178 N N . ALA A 1 667 ? 29.712 13.490 -58.119 1.00 80.62 667 ALA A N 1
ATOM 5179 C CA . ALA A 1 667 ? 31.147 13.238 -58.181 1.00 80.62 667 ALA A CA 1
ATOM 5180 C C . ALA A 1 667 ? 31.459 12.330 -59.394 1.00 80.62 667 ALA A C 1
ATOM 5182 O O . ALA A 1 667 ? 30.857 11.257 -59.502 1.00 80.62 667 ALA A O 1
ATOM 5183 N N . PRO A 1 668 ? 32.345 12.746 -60.323 1.00 75.81 668 PRO A N 1
ATOM 5184 C CA . PRO A 1 668 ? 32.599 12.004 -61.553 1.00 75.81 668 PRO A CA 1
ATOM 5185 C C . PRO A 1 668 ? 33.116 10.601 -61.228 1.00 75.81 668 PRO A C 1
ATOM 5187 O O . PRO A 1 668 ? 34.081 10.439 -60.478 1.00 75.81 668 PRO A O 1
ATOM 5190 N N . ALA A 1 669 ? 32.454 9.578 -61.774 1.00 68.00 669 ALA A N 1
ATOM 5191 C CA . ALA A 1 669 ? 32.910 8.201 -61.655 1.00 68.00 669 ALA A CA 1
ATOM 5192 C C . ALA A 1 669 ? 34.281 8.078 -62.336 1.00 68.00 669 ALA A C 1
ATOM 5194 O O . ALA A 1 669 ? 34.427 8.441 -63.501 1.00 68.00 669 ALA A O 1
ATOM 5195 N N . ALA A 1 670 ? 35.287 7.580 -61.611 1.00 69.88 670 ALA A N 1
ATOM 5196 C CA . ALA A 1 670 ? 36.669 7.508 -62.097 1.00 69.88 670 ALA A CA 1
ATOM 5197 C C . ALA A 1 670 ? 36.867 6.540 -63.287 1.00 69.88 670 ALA A C 1
ATOM 5199 O O . ALA A 1 670 ? 37.936 6.531 -63.890 1.00 69.88 670 ALA A O 1
ATOM 5200 N N . SER A 1 671 ? 35.848 5.753 -63.653 1.00 71.25 671 SER A N 1
ATOM 5201 C CA . SER A 1 671 ? 35.818 4.928 -64.866 1.00 71.25 671 SER A CA 1
ATOM 5202 C C . SER A 1 671 ? 34.377 4.651 -65.305 1.00 71.25 671 SER A C 1
ATOM 5204 O O . SER A 1 671 ? 33.546 4.271 -64.479 1.00 71.25 671 SER A O 1
ATOM 5206 N N . THR A 1 672 ? 34.088 4.790 -66.599 1.00 64.19 672 THR A N 1
ATOM 5207 C CA . THR A 1 672 ? 32.755 4.600 -67.203 1.00 64.19 672 THR A CA 1
ATOM 5208 C C . THR A 1 672 ? 32.230 3.158 -67.174 1.00 64.19 672 THR A C 1
ATOM 5210 O O . THR A 1 672 ? 31.028 2.970 -67.336 1.00 64.19 672 THR A O 1
ATOM 5213 N N . ASP A 1 673 ? 33.079 2.166 -66.884 1.00 72.38 673 ASP A N 1
ATOM 5214 C CA . ASP A 1 673 ? 32.707 0.739 -66.894 1.00 72.38 673 ASP A CA 1
ATOM 5215 C C . ASP A 1 673 ? 32.322 0.169 -65.512 1.00 72.38 673 ASP A C 1
ATOM 5217 O O . ASP A 1 673 ? 32.001 -1.014 -65.389 1.00 72.38 673 ASP A O 1
ATOM 5221 N N . ASP A 1 674 ? 32.318 0.979 -64.445 1.00 79.25 674 ASP A N 1
ATOM 5222 C CA . ASP A 1 674 ? 31.973 0.480 -63.108 1.00 79.25 674 ASP A CA 1
ATOM 5223 C C . ASP A 1 674 ? 30.451 0.466 -62.883 1.00 79.25 674 ASP A C 1
ATOM 5225 O O . ASP A 1 674 ? 29.837 1.462 -62.488 1.00 79.25 674 ASP A O 1
ATOM 5229 N N . ILE A 1 675 ? 29.838 -0.708 -63.070 1.00 77.06 675 ILE A N 1
ATOM 5230 C CA . ILE A 1 675 ? 28.434 -0.999 -62.719 1.00 77.06 675 ILE A CA 1
ATOM 5231 C C . ILE A 1 675 ? 28.131 -0.605 -61.258 1.00 77.06 675 ILE A C 1
ATOM 5233 O O . ILE A 1 675 ? 27.024 -0.152 -60.944 1.00 77.06 675 ILE A O 1
ATOM 5237 N N . ASN A 1 676 ? 29.113 -0.696 -60.349 1.00 71.12 676 ASN A N 1
ATOM 5238 C CA . ASN A 1 676 ? 28.934 -0.254 -58.964 1.00 71.12 676 ASN A CA 1
ATOM 5239 C C . ASN A 1 676 ? 28.838 1.273 -58.849 1.00 71.12 676 ASN A C 1
ATOM 5241 O O . ASN A 1 676 ? 28.151 1.768 -57.952 1.00 71.12 676 ASN A O 1
ATOM 5245 N N . GLY A 1 677 ? 29.476 2.019 -59.751 1.00 75.31 677 GLY A N 1
ATOM 5246 C CA . GLY A 1 677 ? 29.359 3.470 -59.872 1.00 75.31 677 GLY A CA 1
ATOM 5247 C C . GLY A 1 677 ? 27.935 3.894 -60.233 1.00 75.31 677 GLY A C 1
ATOM 5248 O O . GLY A 1 677 ? 27.344 4.710 -59.523 1.00 75.31 677 GLY A O 1
ATOM 5249 N N . GLN A 1 678 ? 27.329 3.259 -61.245 1.00 76.44 678 GLN A N 1
ATOM 5250 C CA . GLN A 1 678 ? 25.924 3.500 -61.612 1.00 76.44 678 GLN A CA 1
ATOM 5251 C C . GLN A 1 678 ? 24.950 3.118 -60.484 1.00 76.44 678 GLN A C 1
ATOM 5253 O O . GLN A 1 678 ? 24.036 3.884 -60.169 1.00 76.44 678 GLN A O 1
ATOM 5258 N N . LEU A 1 679 ? 25.154 1.983 -59.803 1.00 74.81 679 LEU A N 1
ATOM 5259 C CA . LEU A 1 679 ? 24.334 1.586 -58.646 1.00 74.81 679 LEU A CA 1
ATOM 5260 C C . LEU A 1 679 ? 24.454 2.578 -57.473 1.00 74.81 679 LEU A C 1
ATOM 5262 O O . LEU A 1 679 ? 23.447 2.930 -56.847 1.00 74.81 679 LEU A O 1
ATOM 5266 N N . ARG A 1 680 ? 25.656 3.094 -57.183 1.00 73.06 680 ARG A N 1
ATOM 5267 C CA . ARG A 1 680 ? 25.865 4.141 -56.163 1.00 73.06 680 ARG A CA 1
ATOM 5268 C C . ARG A 1 680 ? 25.193 5.457 -56.551 1.00 73.06 680 ARG A C 1
ATOM 5270 O O . ARG A 1 680 ? 24.548 6.079 -55.707 1.00 73.06 680 ARG A O 1
ATOM 5277 N N . GLN A 1 681 ? 25.270 5.854 -57.817 1.00 77.94 681 GLN A N 1
ATOM 5278 C CA . GLN A 1 681 ? 24.625 7.070 -58.312 1.00 77.94 681 GLN A CA 1
ATOM 5279 C C . GLN A 1 681 ? 23.092 6.964 -58.260 1.00 77.94 681 GLN A C 1
ATOM 5281 O O . GLN A 1 681 ? 22.412 7.866 -57.774 1.00 77.94 681 GLN A O 1
ATOM 5286 N N . THR A 1 682 ? 22.540 5.811 -58.644 1.00 76.25 682 THR A N 1
ATOM 5287 C CA . THR A 1 682 ? 21.090 5.563 -58.600 1.00 76.25 682 THR A CA 1
ATOM 5288 C C . THR A 1 682 ? 20.578 5.491 -57.156 1.00 76.25 682 THR A C 1
ATOM 5290 O O . THR A 1 682 ? 19.548 6.076 -56.822 1.00 76.25 682 THR A O 1
ATOM 5293 N N . SER A 1 683 ? 21.317 4.825 -56.261 1.00 67.62 683 SER A N 1
ATOM 5294 C CA . SER A 1 683 ? 20.943 4.715 -54.842 1.00 67.62 683 SER A CA 1
ATOM 5295 C C . SER A 1 683 ? 21.042 6.046 -54.085 1.00 67.62 683 SER A C 1
ATOM 5297 O O . SER A 1 683 ? 20.190 6.327 -53.241 1.00 67.62 683 SER A O 1
ATOM 5299 N N . SER A 1 684 ? 22.024 6.895 -54.403 1.00 74.06 684 SER A N 1
ATOM 5300 C CA . SER A 1 684 ? 22.152 8.234 -53.811 1.00 74.06 684 SER A CA 1
ATOM 5301 C C . SER A 1 684 ? 21.076 9.196 -54.321 1.00 74.06 684 SER A C 1
ATOM 5303 O O . SER A 1 684 ? 20.487 9.913 -53.510 1.00 74.06 684 SER A O 1
ATOM 5305 N N . ALA A 1 685 ? 20.730 9.147 -55.613 1.00 73.38 685 ALA A N 1
ATOM 5306 C CA . ALA A 1 685 ? 19.614 9.908 -56.177 1.00 73.38 685 ALA A CA 1
ATOM 5307 C C . ALA A 1 685 ? 18.261 9.490 -55.566 1.00 73.38 685 ALA A C 1
ATOM 5309 O O . ALA A 1 685 ? 17.499 10.341 -55.104 1.00 73.38 685 ALA A O 1
ATOM 5310 N N . LEU A 1 686 ? 17.987 8.183 -55.467 1.00 67.62 686 LEU A N 1
ATOM 5311 C CA . LEU A 1 686 ? 16.789 7.663 -54.793 1.00 67.62 686 LEU A CA 1
ATOM 5312 C C . LEU A 1 686 ? 16.768 8.028 -53.301 1.00 67.62 686 LEU A C 1
ATOM 5314 O O . LEU A 1 686 ? 15.720 8.394 -52.765 1.00 67.62 686 LEU A O 1
ATOM 5318 N N . GLY A 1 687 ? 17.925 7.984 -52.635 1.00 70.44 687 GLY A N 1
ATOM 5319 C CA . GLY A 1 687 ? 18.084 8.424 -51.252 1.00 70.44 687 GLY A CA 1
ATOM 5320 C C . GLY A 1 687 ? 17.757 9.907 -51.066 1.00 70.44 687 GLY A C 1
ATOM 5321 O O . GLY A 1 687 ? 17.035 10.259 -50.133 1.00 70.44 687 GLY A O 1
ATOM 5322 N N . ALA A 1 688 ? 18.221 10.772 -51.972 1.00 73.38 688 ALA A N 1
ATOM 5323 C CA . ALA A 1 688 ? 17.918 12.201 -51.958 1.00 73.38 688 ALA A CA 1
ATOM 5324 C C . ALA A 1 688 ? 16.411 12.465 -52.127 1.00 73.38 688 ALA A C 1
ATOM 5326 O O . ALA A 1 688 ? 15.831 13.223 -51.347 1.00 73.38 688 ALA A O 1
ATOM 5327 N N . VAL A 1 689 ? 15.753 11.780 -53.070 1.00 72.62 689 VAL A N 1
ATOM 5328 C CA . VAL A 1 689 ? 14.297 11.885 -53.285 1.00 72.62 689 VAL A CA 1
ATOM 5329 C C . VAL A 1 689 ? 13.513 11.412 -52.055 1.00 72.62 689 VAL A C 1
ATOM 5331 O O . VAL A 1 689 ? 12.592 12.097 -51.606 1.00 72.62 689 VAL A O 1
ATOM 5334 N N . ALA A 1 690 ? 13.895 10.281 -51.456 1.00 63.62 690 ALA A N 1
ATOM 5335 C CA . ALA A 1 690 ? 13.237 9.755 -50.261 1.00 63.62 690 ALA A CA 1
ATOM 5336 C C . ALA A 1 690 ? 13.390 10.689 -49.045 1.00 63.62 690 ALA A C 1
ATOM 5338 O O . ALA A 1 690 ? 12.432 10.896 -48.293 1.00 63.62 690 ALA A O 1
ATOM 5339 N N . VAL A 1 691 ? 14.573 11.288 -48.860 1.00 71.19 691 VAL A N 1
ATOM 5340 C CA . VAL A 1 691 ? 14.831 12.284 -47.807 1.00 71.19 691 VAL A CA 1
ATOM 5341 C C . VAL A 1 691 ? 13.982 13.536 -48.024 1.00 71.19 691 VAL A C 1
ATOM 5343 O O . VAL A 1 691 ? 13.341 13.997 -47.076 1.00 71.19 691 VAL A O 1
ATOM 5346 N N . ALA A 1 692 ? 13.914 14.044 -49.257 1.00 73.44 692 ALA A N 1
ATOM 5347 C CA . ALA A 1 692 ? 13.102 15.207 -49.598 1.00 73.44 692 ALA A CA 1
ATOM 5348 C C . ALA A 1 692 ? 11.605 14.954 -49.341 1.00 73.44 692 ALA A C 1
ATOM 5350 O O . ALA A 1 692 ? 10.950 15.749 -48.665 1.00 73.44 692 ALA A O 1
ATOM 5351 N N . LEU A 1 693 ? 11.071 13.812 -49.787 1.00 69.31 693 LEU A N 1
ATOM 5352 C CA . LEU A 1 693 ? 9.669 13.444 -49.568 1.00 69.31 693 LEU A CA 1
ATOM 5353 C C . LEU A 1 693 ? 9.343 13.305 -48.073 1.00 69.31 693 LEU A C 1
ATOM 5355 O O . LEU A 1 693 ? 8.324 13.810 -47.598 1.00 69.31 693 LEU A O 1
ATOM 5359 N N . THR A 1 694 ? 10.235 12.669 -47.311 1.00 69.38 694 THR A N 1
ATOM 5360 C CA . THR A 1 694 ? 10.078 12.515 -45.857 1.00 69.38 694 THR A CA 1
ATOM 5361 C C . THR A 1 694 ? 10.067 13.874 -45.154 1.00 69.38 694 THR A C 1
ATOM 5363 O O . THR A 1 694 ? 9.249 14.091 -44.259 1.00 69.38 694 THR A O 1
ATOM 5366 N N . ALA A 1 695 ? 10.926 14.810 -45.575 1.00 72.19 695 ALA A N 1
ATOM 5367 C CA . ALA A 1 695 ? 10.953 16.166 -45.035 1.00 72.19 695 ALA A CA 1
ATOM 5368 C C . ALA A 1 695 ? 9.637 16.920 -45.308 1.00 72.19 695 ALA A C 1
ATOM 5370 O O . ALA A 1 695 ? 9.109 17.564 -44.401 1.00 72.19 695 ALA A O 1
ATOM 5371 N N . VAL A 1 696 ? 9.057 16.777 -46.506 1.00 74.81 696 VAL A N 1
ATOM 5372 C CA . VAL A 1 696 ? 7.763 17.386 -46.869 1.00 74.81 696 VAL A CA 1
ATOM 5373 C C . VAL A 1 696 ? 6.606 16.808 -46.044 1.00 74.81 696 VAL A C 1
ATOM 5375 O O . VAL A 1 696 ? 5.773 17.558 -45.533 1.00 74.81 696 VAL A O 1
ATOM 5378 N N . ILE A 1 697 ? 6.559 15.487 -45.854 1.00 71.19 697 ILE A N 1
ATOM 5379 C CA . ILE A 1 697 ? 5.521 14.840 -45.032 1.00 71.19 697 ILE A CA 1
ATOM 5380 C C . ILE A 1 697 ? 5.647 15.277 -43.567 1.00 71.19 697 ILE A C 1
ATOM 5382 O O . ILE A 1 697 ? 4.650 15.645 -42.938 1.00 71.19 697 ILE A O 1
ATOM 5386 N N . ALA A 1 698 ? 6.869 15.284 -43.027 1.00 72.12 698 ALA A N 1
ATOM 5387 C CA . ALA A 1 698 ? 7.131 15.741 -41.666 1.00 72.12 698 ALA A CA 1
ATOM 5388 C C . ALA A 1 698 ? 6.694 17.202 -41.476 1.00 72.12 698 ALA A C 1
ATOM 5390 O O . ALA A 1 698 ? 6.028 17.516 -40.487 1.00 72.12 698 ALA A O 1
ATOM 5391 N N . LEU A 1 699 ? 6.985 18.066 -42.454 1.00 77.75 699 LEU A N 1
ATOM 5392 C CA . LEU A 1 699 ? 6.561 19.463 -42.492 1.00 77.75 699 LEU A CA 1
ATOM 5393 C C . LEU A 1 699 ? 5.031 19.595 -42.444 1.00 77.75 699 LEU A C 1
ATOM 5395 O O . LEU A 1 699 ? 4.502 20.296 -41.578 1.00 77.75 699 LEU A O 1
ATOM 5399 N N . ALA A 1 700 ? 4.309 18.875 -43.307 1.00 74.81 700 ALA A N 1
ATOM 5400 C CA . ALA A 1 700 ? 2.847 18.905 -43.355 1.00 74.81 700 ALA A CA 1
ATOM 5401 C C . ALA A 1 700 ? 2.207 18.433 -42.034 1.00 74.81 700 ALA A C 1
ATOM 5403 O O . ALA A 1 700 ? 1.310 19.093 -41.497 1.00 74.81 700 ALA A O 1
ATOM 5404 N N . CYS A 1 701 ? 2.706 17.332 -41.459 1.00 76.12 701 CYS A N 1
ATOM 5405 C CA . CYS A 1 701 ? 2.262 16.849 -40.151 1.00 76.12 701 CYS A CA 1
ATOM 5406 C C . CYS A 1 701 ? 2.518 17.879 -39.044 1.00 76.12 701 CYS A C 1
ATOM 5408 O O . CYS A 1 701 ? 1.654 18.098 -38.192 1.00 76.12 701 CYS A O 1
ATOM 5410 N N . TRP A 1 702 ? 3.677 18.536 -39.055 1.00 79.56 702 TRP A N 1
ATOM 5411 C CA . TRP A 1 702 ? 4.047 19.506 -38.029 1.00 79.56 702 TRP A CA 1
ATOM 5412 C C . TRP A 1 702 ? 3.206 20.787 -38.102 1.00 79.56 702 TRP A C 1
ATOM 5414 O O . TRP A 1 702 ? 2.724 21.264 -37.072 1.00 79.56 702 TRP A O 1
ATOM 5424 N N . VAL A 1 703 ? 2.942 21.297 -39.313 1.00 83.38 703 VAL A N 1
ATOM 5425 C CA . VAL A 1 703 ? 2.015 22.421 -39.556 1.00 83.38 703 VAL A CA 1
ATOM 5426 C C . VAL A 1 703 ? 0.619 22.082 -39.041 1.00 83.38 703 VAL A C 1
ATOM 5428 O O . VAL A 1 703 ? -0.018 22.888 -38.352 1.00 83.38 703 VAL A O 1
ATOM 5431 N N . TRP A 1 704 ? 0.142 20.870 -39.330 1.00 88.44 704 TRP A N 1
ATOM 5432 C CA . TRP A 1 704 ? -1.156 20.414 -38.855 1.00 88.44 704 TRP A CA 1
ATOM 5433 C C . TRP A 1 704 ? -1.211 20.376 -37.322 1.00 88.44 704 TRP A C 1
ATOM 5435 O O . TRP A 1 704 ? -2.121 20.960 -36.733 1.00 88.44 704 TRP A O 1
ATOM 5445 N N . VAL A 1 705 ? -0.213 19.783 -36.659 1.00 86.31 705 VAL A N 1
ATOM 5446 C CA . VAL A 1 705 ? -0.122 19.729 -35.188 1.00 86.31 705 VAL A CA 1
ATOM 5447 C C . VAL A 1 705 ? -0.107 21.126 -34.566 1.00 86.31 705 VAL A C 1
ATOM 5449 O O . VAL A 1 705 ? -0.883 21.391 -33.643 1.00 86.31 705 VAL A O 1
ATOM 5452 N N . ALA A 1 706 ? 0.723 22.036 -35.081 1.00 89.06 706 ALA A N 1
ATOM 5453 C CA . ALA A 1 706 ? 0.798 23.413 -34.598 1.00 89.06 706 ALA A CA 1
ATOM 5454 C C . ALA A 1 706 ? -0.561 24.127 -34.729 1.00 89.06 706 ALA A C 1
ATOM 5456 O O . ALA A 1 706 ? -1.011 24.809 -33.804 1.00 89.06 706 ALA A O 1
ATOM 5457 N N . THR A 1 707 ? -1.270 23.885 -35.836 1.00 89.69 707 THR A N 1
ATOM 5458 C CA . THR A 1 707 ? -2.618 24.419 -36.077 1.00 89.69 707 THR A CA 1
ATOM 5459 C C . THR A 1 707 ? -3.643 23.855 -35.089 1.00 89.69 707 THR A C 1
ATOM 5461 O O . THR A 1 707 ? -4.481 24.601 -34.581 1.00 89.69 707 THR A O 1
ATOM 5464 N N . GLN A 1 708 ? -3.575 22.561 -34.762 1.00 89.44 708 GLN A N 1
ATOM 5465 C CA . GLN A 1 708 ? -4.460 21.943 -33.766 1.00 89.44 708 GLN A CA 1
ATOM 5466 C C . GLN A 1 708 ? -4.189 22.466 -32.348 1.00 89.44 708 GLN A C 1
ATOM 5468 O O . GLN A 1 708 ? -5.135 22.717 -31.601 1.00 89.44 708 GLN A O 1
ATOM 5473 N N . CYS A 1 709 ? -2.917 22.667 -31.987 1.00 91.00 709 CYS A N 1
ATOM 5474 C CA . CYS A 1 709 ? -2.527 23.273 -30.712 1.00 91.00 709 CYS A CA 1
ATOM 5475 C C . CYS A 1 709 ? -3.039 24.710 -30.584 1.00 91.00 709 CYS A C 1
ATOM 5477 O O . CYS A 1 709 ? -3.558 25.072 -29.533 1.00 91.00 709 CYS A O 1
ATOM 5479 N N . ARG A 1 710 ? -2.957 25.501 -31.662 1.00 90.81 710 ARG A N 1
ATOM 5480 C CA . ARG A 1 710 ? -3.487 26.871 -31.715 1.00 90.81 710 ARG A CA 1
ATOM 5481 C C . ARG A 1 710 ? -5.005 26.933 -31.537 1.00 90.81 710 ARG A C 1
ATOM 5483 O O . ARG A 1 710 ? -5.508 27.898 -30.982 1.00 90.81 710 ARG A O 1
ATOM 5490 N N . ARG A 1 711 ? -5.732 25.925 -32.023 1.00 88.12 711 ARG A N 1
ATOM 5491 C CA . ARG A 1 711 ? -7.199 25.836 -31.906 1.00 88.12 711 ARG A CA 1
ATOM 5492 C C . ARG A 1 711 ? -7.678 25.352 -30.528 1.00 88.12 711 ARG A C 1
ATOM 5494 O O . ARG A 1 711 ? -8.869 25.127 -30.363 1.00 88.12 711 ARG A O 1
ATOM 5501 N N . GLY A 1 712 ? -6.778 25.113 -29.569 1.00 88.62 712 GLY A N 1
ATOM 5502 C CA . GLY A 1 712 ? -7.139 24.604 -28.241 1.00 88.62 712 GLY A CA 1
ATOM 5503 C C . GLY A 1 712 ? -7.645 23.161 -28.232 1.00 88.62 712 GLY A C 1
ATOM 5504 O O . GLY A 1 712 ? -8.131 22.672 -27.214 1.00 88.62 712 GLY A O 1
ATOM 5505 N N . HIS A 1 713 ? -7.511 22.420 -29.338 1.00 84.62 713 HIS A N 1
ATOM 5506 C CA . HIS A 1 713 ? -7.988 21.044 -29.375 1.00 84.62 713 HIS A CA 1
ATOM 5507 C C . HIS A 1 713 ? -7.091 20.143 -28.509 1.00 84.62 713 HIS A C 1
ATOM 5509 O O . HIS A 1 713 ? -5.883 20.055 -28.759 1.00 84.62 713 HIS A O 1
ATOM 5515 N N . PRO A 1 714 ? -7.647 19.370 -27.554 1.00 80.94 714 PRO A N 1
ATOM 5516 C CA . PRO A 1 714 ? -6.853 18.471 -26.715 1.00 80.94 714 PRO A CA 1
ATOM 5517 C C . PRO A 1 714 ? -6.118 17.404 -27.543 1.00 80.94 714 PRO A C 1
ATOM 5519 O O . PRO A 1 714 ? -5.039 16.952 -27.158 1.00 80.94 714 PRO A O 1
ATOM 5522 N N . ARG A 1 715 ? -6.653 17.050 -28.723 1.00 80.38 715 ARG A N 1
ATOM 5523 C CA . ARG A 1 715 ? -5.999 16.158 -29.695 1.00 80.38 715 ARG A CA 1
ATOM 5524 C C . ARG A 1 715 ? -4.703 16.751 -30.256 1.00 80.38 715 ARG A C 1
ATOM 5526 O O . ARG A 1 715 ? -3.749 16.002 -30.427 1.00 80.38 715 ARG A O 1
ATOM 5533 N N . GLY A 1 716 ? -4.637 18.068 -30.472 1.00 85.69 716 GLY A N 1
ATOM 5534 C CA . GLY A 1 716 ? -3.425 18.754 -30.929 1.00 85.69 716 GLY A CA 1
ATOM 5535 C C . GLY A 1 716 ? -2.282 18.620 -29.930 1.00 85.69 716 GLY A C 1
ATOM 5536 O O . GLY A 1 716 ? -1.174 18.242 -30.299 1.00 85.69 716 GLY A O 1
ATOM 5537 N N . ARG A 1 717 ? -2.579 18.799 -28.637 1.00 85.44 717 ARG A N 1
ATOM 5538 C CA . ARG A 1 717 ? -1.592 18.630 -27.560 1.00 85.44 717 ARG A CA 1
ATOM 5539 C C . ARG A 1 717 ? -1.056 17.202 -27.463 1.00 85.44 717 ARG A C 1
ATOM 5541 O O . ARG A 1 717 ? 0.135 17.000 -27.225 1.00 85.44 717 ARG A O 1
ATOM 5548 N N . VAL A 1 718 ? -1.928 16.208 -27.641 1.00 80.19 718 VAL A N 1
ATOM 5549 C CA . VAL A 1 718 ? -1.518 14.797 -27.684 1.00 80.19 718 VAL A CA 1
ATOM 5550 C C . VAL A 1 718 ? -0.646 14.541 -28.910 1.00 80.19 718 VAL A C 1
ATOM 5552 O O . VAL A 1 718 ? 0.456 14.030 -28.744 1.00 80.19 718 VAL A O 1
ATOM 5555 N N . ALA A 1 719 ? -1.090 14.958 -30.100 1.00 81.25 719 ALA A N 1
ATOM 5556 C CA . ALA A 1 719 ? -0.352 14.781 -31.349 1.00 81.25 719 ALA A CA 1
ATOM 5557 C C . ALA A 1 719 ? 1.045 15.417 -31.287 1.00 81.25 719 ALA A C 1
ATOM 5559 O O . ALA A 1 719 ? 2.016 14.739 -31.593 1.00 81.25 719 ALA A O 1
ATOM 5560 N N . ALA A 1 720 ? 1.160 16.643 -30.763 1.00 82.56 720 ALA A N 1
ATOM 5561 C CA . ALA A 1 720 ? 2.439 17.306 -30.512 1.00 82.56 720 ALA A CA 1
ATOM 5562 C C . ALA A 1 720 ? 3.371 16.497 -29.613 1.00 82.56 720 ALA A C 1
ATOM 5564 O O . ALA A 1 720 ? 4.565 16.416 -29.874 1.00 82.56 720 ALA A O 1
ATOM 5565 N N . THR A 1 721 ? 2.825 15.878 -28.564 1.00 79.00 721 THR A N 1
ATOM 5566 C CA . THR A 1 721 ? 3.601 15.031 -27.648 1.00 79.00 721 THR A CA 1
ATOM 5567 C C . THR A 1 721 ? 4.149 13.803 -28.356 1.00 79.00 721 THR A C 1
ATOM 5569 O O . THR A 1 721 ? 5.319 13.473 -28.164 1.00 79.00 721 THR A O 1
ATOM 5572 N N . VAL A 1 722 ? 3.334 13.171 -29.205 1.00 74.62 722 VAL A N 1
ATOM 5573 C CA . VAL A 1 722 ? 3.750 12.025 -30.023 1.00 74.62 722 VAL A CA 1
ATOM 5574 C C . VAL A 1 722 ? 4.845 12.431 -30.994 1.00 74.62 722 VAL A C 1
ATOM 5576 O O . VAL A 1 722 ? 5.939 11.881 -30.933 1.00 74.62 722 VAL A O 1
ATOM 5579 N N . THR A 1 723 ? 4.567 13.405 -31.861 1.00 76.75 723 THR A N 1
ATOM 5580 C CA . THR A 1 723 ? 5.479 13.798 -32.938 1.00 76.75 723 THR A CA 1
ATOM 5581 C C . THR A 1 723 ? 6.764 14.406 -32.392 1.00 76.75 723 THR A C 1
ATOM 5583 O O . THR A 1 723 ? 7.839 14.078 -32.881 1.00 76.75 723 THR A O 1
ATOM 5586 N N . GLY A 1 724 ? 6.678 15.220 -31.336 1.00 75.38 724 GLY A N 1
ATOM 5587 C CA . GLY A 1 724 ? 7.836 15.801 -30.660 1.00 75.38 724 GLY A CA 1
ATOM 5588 C C . GLY A 1 724 ? 8.742 14.747 -30.036 1.00 75.38 724 GLY A C 1
ATOM 5589 O O . GLY A 1 724 ? 9.944 14.765 -30.272 1.00 75.38 724 GLY A O 1
ATOM 5590 N N . SER A 1 725 ? 8.169 13.780 -29.314 1.00 70.38 725 SER A N 1
ATOM 5591 C CA . SER A 1 725 ? 8.953 12.691 -28.714 1.00 70.38 725 SER A CA 1
ATOM 5592 C C . SER A 1 725 ? 9.585 11.799 -29.782 1.00 70.38 725 SER A C 1
ATOM 5594 O O . SER A 1 725 ? 10.743 11.410 -29.657 1.00 70.38 725 SER A O 1
ATOM 5596 N N . LEU A 1 726 ? 8.842 11.518 -30.855 1.00 68.81 726 LEU A N 1
ATOM 5597 C CA . LEU A 1 726 ? 9.318 10.735 -31.987 1.00 68.81 726 LEU A CA 1
ATOM 5598 C C . LEU A 1 726 ? 10.508 11.413 -32.684 1.00 68.81 726 LEU A C 1
ATOM 5600 O O . LEU A 1 726 ? 11.520 10.764 -32.934 1.00 68.81 726 LEU A O 1
ATOM 5604 N N . MET A 1 727 ? 10.416 12.724 -32.934 1.00 70.12 727 MET A N 1
ATOM 5605 C CA . MET A 1 727 ? 11.514 13.512 -33.500 1.00 70.12 727 MET A CA 1
ATOM 5606 C C . MET A 1 727 ? 12.729 13.552 -32.578 1.00 70.12 727 MET A C 1
ATOM 5608 O O . MET A 1 727 ? 13.841 13.371 -33.060 1.00 70.12 727 MET A O 1
ATOM 5612 N N . THR A 1 728 ? 12.542 13.752 -31.270 1.00 68.50 728 THR A N 1
ATOM 5613 C CA . THR A 1 728 ? 13.649 13.745 -30.304 1.00 68.50 728 THR A CA 1
ATOM 5614 C C . THR A 1 728 ? 14.384 12.407 -30.321 1.00 68.50 728 THR A C 1
ATOM 5616 O O . THR A 1 728 ? 15.605 12.392 -30.423 1.00 68.50 728 THR A O 1
ATOM 5619 N N . VAL A 1 729 ? 13.657 11.284 -30.292 1.00 64.44 729 VAL A N 1
ATOM 5620 C CA . VAL A 1 729 ? 14.263 9.944 -30.344 1.00 64.44 729 VAL A CA 1
ATOM 5621 C C . VAL A 1 729 ? 14.980 9.719 -31.671 1.00 64.44 729 VAL A C 1
ATOM 5623 O O . VAL A 1 729 ? 16.128 9.289 -31.661 1.00 64.44 729 VAL A O 1
ATOM 5626 N N . ALA A 1 730 ? 14.352 10.046 -32.803 1.00 67.44 730 ALA A N 1
ATOM 5627 C CA . ALA A 1 730 ? 14.969 9.888 -34.118 1.00 67.44 730 ALA A CA 1
ATOM 5628 C C . ALA A 1 730 ? 16.239 10.746 -34.270 1.00 67.44 730 ALA A C 1
ATOM 5630 O O . ALA A 1 730 ? 17.245 10.267 -34.790 1.00 67.44 730 ALA A O 1
ATOM 5631 N N . ALA A 1 731 ? 16.218 11.987 -33.774 1.00 66.44 731 ALA A N 1
ATOM 5632 C CA . ALA A 1 731 ? 17.356 12.900 -33.792 1.00 66.44 731 ALA A CA 1
ATOM 5633 C C . ALA A 1 731 ? 18.503 12.411 -32.892 1.00 66.44 731 ALA A C 1
ATOM 5635 O O . ALA A 1 731 ? 19.653 12.394 -33.3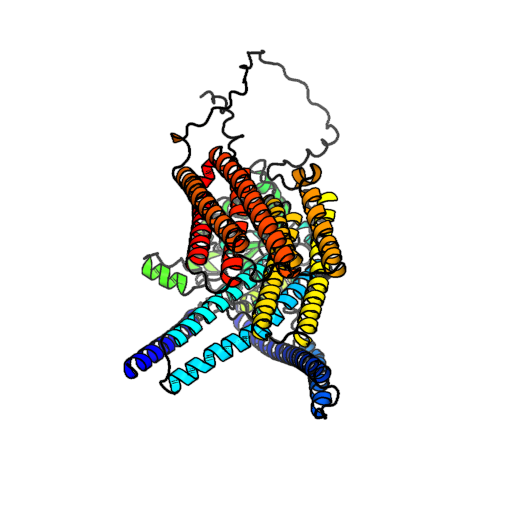26 1.00 66.44 731 ALA A O 1
ATOM 5636 N N . SER A 1 732 ? 18.201 11.962 -31.669 1.00 61.44 732 SER A N 1
ATOM 5637 C CA . SER A 1 732 ? 19.198 11.396 -30.750 1.00 61.44 732 SER A CA 1
ATOM 5638 C C . SER A 1 732 ? 19.790 10.092 -31.277 1.00 61.44 732 SER A C 1
ATOM 5640 O O . SER A 1 732 ? 21.000 9.900 -31.222 1.00 61.44 732 SER A O 1
ATOM 5642 N N . LEU A 1 733 ? 18.951 9.215 -31.829 1.00 59.06 733 LEU A N 1
ATOM 5643 C CA . LEU A 1 733 ? 19.387 7.957 -32.419 1.00 59.06 733 LEU A CA 1
ATOM 5644 C C . LEU A 1 733 ? 20.297 8.211 -33.623 1.00 59.06 733 LEU A C 1
ATOM 5646 O O . LEU A 1 733 ? 21.348 7.595 -33.742 1.00 59.06 733 LEU A O 1
ATOM 5650 N N . ARG A 1 734 ? 19.940 9.165 -34.487 1.00 65.56 734 ARG A N 1
ATOM 5651 C CA . ARG A 1 734 ? 20.781 9.546 -35.622 1.00 65.56 734 ARG A CA 1
ATOM 5652 C C . ARG A 1 734 ? 22.123 10.115 -35.169 1.00 65.56 734 ARG A C 1
ATOM 5654 O O . ARG A 1 734 ? 23.141 9.657 -35.668 1.00 65.56 734 ARG A O 1
ATOM 5661 N N . ALA A 1 735 ? 22.126 11.030 -34.199 1.00 63.00 735 ALA A N 1
ATOM 5662 C CA . ALA A 1 735 ? 23.349 11.600 -33.632 1.00 63.00 735 ALA A CA 1
ATOM 5663 C C . ALA A 1 735 ? 24.298 10.534 -33.052 1.00 63.00 735 ALA A C 1
ATOM 5665 O O . ALA A 1 735 ? 25.511 10.694 -33.129 1.00 63.00 735 ALA A O 1
ATOM 5666 N N . LEU A 1 736 ? 23.754 9.444 -32.502 1.00 57.38 736 LEU A N 1
ATOM 5667 C CA . LEU A 1 736 ? 24.534 8.312 -31.992 1.00 57.38 736 LEU A CA 1
ATOM 5668 C C . LEU A 1 736 ? 25.048 7.379 -33.101 1.00 57.38 736 LEU A C 1
ATOM 5670 O O . LEU A 1 736 ? 26.080 6.742 -32.926 1.00 57.38 736 LEU A O 1
ATOM 5674 N N . LEU A 1 737 ? 24.325 7.270 -34.220 1.00 56.94 737 LEU A N 1
ATOM 5675 C CA . LEU A 1 737 ? 24.600 6.294 -35.281 1.00 56.94 737 LEU A CA 1
ATOM 5676 C C . LEU A 1 737 ? 25.434 6.839 -36.450 1.00 56.94 737 LEU A C 1
ATOM 5678 O O . LEU A 1 737 ? 25.899 6.043 -37.266 1.00 56.94 737 LEU A O 1
ATOM 5682 N N . THR A 1 738 ? 25.592 8.157 -36.591 1.00 63.69 738 THR A N 1
ATOM 5683 C CA . THR A 1 738 ? 26.401 8.756 -37.666 1.00 63.69 738 THR A CA 1
ATOM 5684 C C . THR A 1 738 ? 27.745 9.259 -37.135 1.00 63.69 738 THR A C 1
ATOM 5686 O O . THR A 1 738 ? 27.741 10.123 -36.257 1.00 63.69 738 THR A O 1
ATOM 5689 N N . PRO A 1 739 ? 28.889 8.778 -37.658 1.00 53.44 739 PRO A N 1
ATOM 5690 C CA . PRO A 1 739 ? 30.198 9.254 -37.228 1.00 53.44 739 PRO A CA 1
ATOM 5691 C C . PRO A 1 739 ? 30.398 10.744 -37.571 1.00 53.44 739 PRO A C 1
ATOM 5693 O O . PRO A 1 739 ? 30.282 11.152 -38.721 1.00 53.44 739 PRO A O 1
ATOM 5696 N N . ALA A 1 740 ? 30.675 11.532 -36.528 1.00 53.12 740 ALA A N 1
ATOM 5697 C CA . ALA A 1 740 ? 31.384 12.819 -36.496 1.00 53.12 740 ALA A CA 1
ATOM 5698 C C . ALA A 1 740 ? 31.036 13.940 -37.504 1.00 53.12 740 ALA A C 1
ATOM 5700 O O . ALA A 1 740 ? 31.899 14.762 -37.803 1.00 53.12 740 ALA A O 1
ATOM 5701 N N . ASP A 1 741 ? 29.787 14.088 -37.951 1.00 70.12 741 ASP A N 1
ATOM 5702 C CA . ASP A 1 741 ? 29.362 15.326 -38.627 1.00 70.12 741 ASP A CA 1
ATOM 5703 C C . ASP A 1 741 ? 28.768 16.313 -37.607 1.00 70.12 741 ASP A C 1
ATOM 5705 O O . ASP A 1 741 ? 27.554 16.417 -37.409 1.00 70.12 741 ASP A O 1
ATOM 5709 N N . LEU A 1 742 ? 29.666 17.004 -36.896 1.00 74.25 742 LEU A N 1
ATOM 5710 C CA . LEU A 1 742 ? 29.361 17.959 -35.826 1.00 74.25 742 LEU A CA 1
ATOM 5711 C C . LEU A 1 742 ? 28.223 18.955 -36.160 1.00 74.25 742 LEU A C 1
ATOM 5713 O O . LEU A 1 742 ? 27.348 19.127 -35.306 1.00 74.25 742 LEU A O 1
ATOM 5717 N N . PRO A 1 743 ? 28.140 19.564 -37.366 1.00 75.25 743 PRO A N 1
ATOM 5718 C CA . PRO A 1 743 ? 27.030 20.460 -37.706 1.00 75.25 743 PRO A CA 1
ATOM 5719 C C . PRO A 1 743 ? 25.674 19.744 -37.806 1.00 75.25 743 PRO A C 1
ATOM 5721 O O . PRO A 1 743 ? 24.659 20.291 -37.367 1.00 75.25 743 PRO A O 1
ATOM 5724 N N . LEU A 1 744 ? 25.630 18.509 -38.316 1.00 72.06 744 LEU A N 1
ATOM 5725 C CA . LEU A 1 744 ? 24.388 17.733 -38.387 1.00 72.06 744 LEU A CA 1
ATOM 5726 C C . LEU A 1 744 ? 23.930 17.295 -36.989 1.00 72.06 744 LEU A C 1
ATOM 5728 O O . LEU A 1 744 ? 22.740 17.379 -36.670 1.00 72.06 744 LEU A O 1
ATOM 5732 N N . THR A 1 745 ? 24.871 16.885 -36.137 1.00 73.19 745 THR A N 1
ATOM 5733 C CA . THR A 1 745 ? 24.615 16.531 -34.734 1.00 73.19 745 THR A CA 1
ATOM 5734 C C . THR A 1 745 ? 24.113 17.731 -33.934 1.00 73.19 745 THR A C 1
ATOM 5736 O O . THR A 1 745 ? 23.123 17.612 -33.210 1.00 73.19 745 THR A O 1
ATOM 5739 N N . ALA A 1 746 ? 24.727 18.904 -34.109 1.00 76.31 746 ALA A N 1
ATOM 5740 C CA . ALA A 1 746 ? 24.269 20.147 -33.493 1.00 76.31 746 ALA A CA 1
ATOM 5741 C C . ALA A 1 746 ? 22.843 20.503 -33.942 1.00 76.31 746 ALA A C 1
ATOM 5743 O O . ALA A 1 746 ? 21.995 20.821 -33.109 1.00 76.31 746 ALA A O 1
ATOM 5744 N N . CYS A 1 747 ? 22.536 20.363 -35.235 1.00 76.62 747 CYS A N 1
ATOM 5745 C CA . CYS A 1 747 ? 21.192 20.596 -35.758 1.00 76.62 747 CYS A CA 1
ATOM 5746 C C . CYS A 1 747 ? 20.154 19.625 -35.158 1.00 76.62 747 CYS A C 1
ATOM 5748 O O . CYS A 1 747 ? 19.089 20.048 -34.702 1.00 76.62 747 CYS A O 1
ATOM 5750 N N . CYS A 1 748 ? 20.489 18.333 -35.061 1.00 75.31 748 CYS A N 1
ATOM 5751 C CA . CYS A 1 748 ? 19.644 17.318 -34.422 1.00 75.31 748 CYS A CA 1
ATOM 5752 C C . CYS A 1 748 ? 19.406 17.614 -32.931 1.00 75.31 748 CYS A C 1
ATOM 5754 O O . CYS A 1 748 ? 18.282 17.476 -32.445 1.00 75.31 748 CYS A O 1
ATOM 5756 N N . ALA A 1 749 ? 20.436 18.063 -32.208 1.00 74.31 749 ALA A N 1
ATOM 5757 C CA . ALA A 1 749 ? 20.324 18.453 -30.806 1.00 74.31 749 ALA A CA 1
ATOM 5758 C C . ALA A 1 749 ? 19.425 19.687 -30.623 1.00 74.31 749 ALA A C 1
ATOM 5760 O O . ALA A 1 749 ? 18.556 19.692 -29.749 1.00 74.31 749 ALA A O 1
ATOM 5761 N N . VAL A 1 750 ? 19.567 20.703 -31.481 1.00 79.56 750 VAL A N 1
ATOM 5762 C CA . VAL A 1 750 ? 18.709 21.898 -31.472 1.00 79.56 750 VAL A CA 1
ATOM 5763 C C . VAL A 1 750 ? 17.250 21.524 -31.737 1.00 79.56 750 VAL A C 1
ATOM 5765 O O . VAL A 1 750 ? 16.372 21.993 -31.011 1.00 79.56 750 VAL A O 1
ATOM 5768 N N . LEU A 1 751 ? 16.984 20.637 -32.702 1.00 78.31 751 LEU A N 1
ATOM 5769 C CA . LEU A 1 751 ? 15.642 20.119 -33.004 1.00 78.31 751 LEU A CA 1
ATOM 5770 C C . LEU A 1 751 ? 15.036 19.337 -31.831 1.00 78.31 751 LEU A C 1
ATOM 5772 O O . LEU A 1 751 ? 13.871 19.529 -31.477 1.00 78.31 751 LEU A O 1
ATOM 5776 N N . ALA A 1 752 ? 15.831 18.483 -31.186 1.00 76.38 752 ALA A N 1
ATOM 5777 C CA . ALA A 1 752 ? 15.415 17.744 -30.000 1.00 76.38 752 ALA A CA 1
ATOM 5778 C C . ALA A 1 752 ? 15.062 18.682 -28.832 1.00 76.38 752 ALA A C 1
ATOM 5780 O O . ALA A 1 752 ? 14.039 18.485 -28.169 1.00 76.38 752 ALA A O 1
ATOM 5781 N N . LEU A 1 753 ? 15.871 19.722 -28.607 1.00 77.38 753 LEU A N 1
ATOM 5782 C CA . LEU A 1 753 ? 15.648 20.726 -27.565 1.00 77.38 753 LEU A CA 1
ATOM 5783 C C . LEU A 1 753 ? 14.432 21.611 -27.858 1.00 77.38 753 LEU A C 1
ATOM 5785 O O . LEU A 1 753 ? 13.663 21.905 -26.938 1.00 77.38 753 LEU A O 1
ATOM 5789 N N . THR A 1 754 ? 14.206 21.998 -29.117 1.00 82.31 754 THR A N 1
ATOM 5790 C CA . THR A 1 754 ? 13.001 22.748 -29.513 1.00 82.31 754 THR A CA 1
ATOM 5791 C C . THR A 1 754 ? 11.750 21.899 -29.311 1.00 82.31 754 THR A C 1
ATOM 5793 O O . THR A 1 754 ? 10.802 22.353 -28.667 1.00 82.31 754 THR A O 1
ATOM 5796 N N . ALA A 1 755 ? 11.754 20.641 -29.758 1.00 80.88 755 ALA A N 1
ATOM 5797 C CA . ALA A 1 755 ? 10.639 19.726 -29.526 1.00 80.88 755 ALA A CA 1
ATOM 5798 C C . ALA A 1 755 ? 10.342 19.572 -28.024 1.00 80.88 755 ALA A C 1
ATOM 5800 O O . ALA A 1 755 ? 9.207 19.784 -27.594 1.00 80.88 755 ALA A O 1
ATOM 5801 N N . LEU A 1 756 ? 11.360 19.299 -27.202 1.00 79.25 756 LEU A N 1
ATOM 5802 C CA . LEU A 1 756 ? 11.204 19.149 -25.754 1.00 79.25 756 LEU A CA 1
ATOM 5803 C C . LEU A 1 756 ? 10.654 20.420 -25.091 1.00 79.25 756 LEU A C 1
ATOM 5805 O O . LEU A 1 756 ? 9.737 20.352 -24.271 1.00 79.25 756 LEU A O 1
ATOM 5809 N N . THR A 1 757 ? 11.176 21.586 -25.465 1.00 82.81 757 THR A N 1
ATOM 5810 C CA . THR A 1 757 ? 10.751 22.875 -24.903 1.00 82.81 757 THR A CA 1
ATOM 5811 C C . THR A 1 757 ? 9.298 23.183 -25.262 1.00 82.81 757 THR A C 1
ATOM 5813 O O . THR A 1 757 ? 8.512 23.558 -24.390 1.00 82.81 757 THR A O 1
ATOM 5816 N N . ALA A 1 758 ? 8.893 22.938 -26.512 1.00 86.81 758 ALA A N 1
ATOM 5817 C CA . ALA A 1 758 ? 7.503 23.082 -26.934 1.00 86.81 758 ALA A CA 1
ATOM 5818 C C . ALA A 1 758 ? 6.568 22.154 -26.133 1.00 86.81 758 ALA A C 1
ATOM 5820 O O . ALA A 1 758 ? 5.479 22.569 -25.731 1.00 86.81 758 ALA A O 1
ATOM 5821 N N . LEU A 1 759 ? 7.003 20.928 -25.819 1.00 85.56 759 LEU A N 1
ATOM 5822 C CA . LEU A 1 759 ? 6.239 20.001 -24.977 1.00 85.56 759 LEU A CA 1
ATOM 5823 C C . LEU A 1 759 ? 6.100 20.479 -23.536 1.00 85.56 759 LEU A C 1
ATOM 5825 O O . LEU A 1 759 ? 4.997 20.440 -22.986 1.00 85.56 759 LEU A O 1
ATOM 5829 N N . LEU A 1 760 ? 7.181 20.967 -22.929 1.00 86.31 760 LEU A N 1
ATOM 5830 C CA . LEU A 1 760 ? 7.136 21.524 -21.577 1.00 86.31 760 LEU A CA 1
ATOM 5831 C C . LEU A 1 760 ? 6.163 22.709 -21.496 1.00 86.31 760 LEU A C 1
ATOM 5833 O O . LEU A 1 760 ? 5.356 22.781 -20.566 1.00 86.31 760 LEU A O 1
ATOM 5837 N N . LEU A 1 761 ? 6.171 23.584 -22.505 1.00 90.06 761 LEU A N 1
ATOM 5838 C CA . LEU A 1 761 ? 5.252 24.719 -22.603 1.00 90.06 761 LEU A CA 1
ATOM 5839 C C . LEU A 1 761 ? 3.795 24.277 -22.800 1.00 90.06 761 LEU A C 1
ATOM 5841 O O . LEU A 1 761 ? 2.897 24.786 -22.124 1.00 90.06 761 LEU A O 1
ATOM 5845 N N . LEU A 1 762 ? 3.534 23.285 -23.654 1.00 90.12 762 LEU A N 1
ATOM 5846 C CA . LEU A 1 762 ? 2.181 22.760 -23.867 1.00 90.12 762 LEU A CA 1
ATOM 5847 C C . LEU A 1 762 ? 1.597 22.066 -22.628 1.00 90.12 762 LEU A C 1
ATOM 5849 O O . LEU A 1 762 ? 0.387 22.127 -22.402 1.00 90.12 762 LEU A O 1
ATOM 5853 N N . TRP A 1 763 ? 2.430 21.422 -21.809 1.00 89.12 763 TRP A N 1
ATOM 5854 C CA . TRP A 1 763 ? 1.999 20.740 -20.581 1.00 89.12 763 TRP A CA 1
ATOM 5855 C C . TRP A 1 763 ? 2.067 21.610 -19.321 1.00 89.12 763 TRP A C 1
ATOM 5857 O O . TRP A 1 763 ? 1.648 21.171 -18.240 1.00 89.12 763 TRP A O 1
ATOM 5867 N N . HIS A 1 764 ? 2.523 22.856 -19.457 1.00 92.19 764 HIS A N 1
ATOM 5868 C CA . HIS A 1 764 ? 2.528 23.838 -18.384 1.00 92.19 764 HIS A CA 1
ATOM 5869 C C . HIS A 1 764 ? 1.111 24.082 -17.831 1.00 92.19 764 HIS A C 1
ATOM 5871 O O . HIS A 1 764 ? 0.108 23.987 -18.542 1.00 92.19 764 HIS A O 1
ATOM 5877 N N . ARG A 1 765 ? 1.005 24.422 -16.536 1.00 85.19 765 ARG A N 1
ATOM 5878 C CA . ARG A 1 765 ? -0.295 24.633 -15.863 1.00 85.19 765 ARG A CA 1
ATOM 5879 C C . ARG A 1 765 ? -1.147 25.705 -16.552 1.00 85.19 765 ARG A C 1
ATOM 5881 O O . ARG A 1 765 ? -2.356 25.524 -16.633 1.00 85.19 765 ARG A O 1
ATOM 5888 N N . GLY A 1 766 ? -0.520 26.758 -17.082 1.00 86.12 766 GLY A N 1
ATOM 5889 C CA . GLY A 1 766 ? -1.203 27.824 -17.828 1.00 86.12 766 GLY A CA 1
ATOM 5890 C C . GLY A 1 766 ? -1.873 27.339 -19.119 1.00 86.12 766 GLY A C 1
ATOM 5891 O O . GLY A 1 766 ? -2.985 27.752 -19.424 1.00 86.12 766 GLY A O 1
ATOM 5892 N N . SER A 1 767 ? -1.257 26.384 -19.818 1.00 88.75 767 SER A N 1
ATOM 5893 C CA . SER A 1 767 ? -1.787 25.797 -21.054 1.00 88.75 767 SER A CA 1
ATOM 5894 C C . SER A 1 767 ? -2.957 24.844 -20.797 1.00 88.75 767 SER A C 1
ATOM 5896 O O . SER A 1 767 ? -3.780 24.622 -21.680 1.00 88.75 767 SER A O 1
ATOM 5898 N N . LYS A 1 768 ? -3.077 24.273 -19.586 1.00 85.19 768 LYS A N 1
ATOM 5899 C CA . LYS A 1 768 ? -4.131 23.291 -19.275 1.00 85.19 768 LYS A CA 1
ATOM 5900 C C . LYS A 1 768 ? -5.540 23.843 -19.441 1.00 85.19 768 LYS A C 1
ATOM 5902 O O . LYS A 1 768 ? -6.381 23.076 -19.882 1.00 85.19 768 LYS A O 1
ATOM 5907 N N . ARG A 1 769 ? -5.771 25.117 -19.111 1.00 84.50 769 ARG A N 1
ATOM 5908 C CA . ARG A 1 769 ? -7.086 25.764 -19.249 1.00 84.50 769 ARG A CA 1
ATOM 5909 C C . ARG A 1 769 ? -7.504 25.878 -20.713 1.00 84.50 769 ARG A C 1
ATOM 5911 O O . ARG A 1 769 ? -8.618 25.538 -21.049 1.00 84.50 769 ARG A O 1
ATOM 5918 N N . HIS A 1 770 ? -6.571 26.221 -21.599 1.00 88.56 770 HIS A N 1
ATOM 5919 C CA . HIS A 1 770 ? -6.847 26.339 -23.035 1.00 88.56 770 HIS A CA 1
ATOM 5920 C C . HIS A 1 770 ? -7.174 25.005 -23.724 1.00 88.56 770 HIS A C 1
ATOM 5922 O O . HIS A 1 770 ? -7.853 24.991 -24.741 1.00 88.56 770 HIS A O 1
ATOM 5928 N N . PHE A 1 771 ? -6.695 23.885 -23.174 1.00 87.38 771 PHE A N 1
ATOM 5929 C CA . PHE A 1 771 ? -7.000 22.537 -23.672 1.00 87.38 771 PHE A CA 1
ATOM 5930 C C . PHE A 1 771 ? -8.050 21.796 -22.832 1.00 87.38 771 PHE A C 1
ATOM 5932 O O . PHE A 1 771 ? -8.342 20.633 -23.124 1.00 87.38 771 PHE A O 1
ATOM 5939 N N . ALA A 1 772 ? -8.544 22.402 -21.750 1.00 83.44 772 ALA A N 1
ATOM 5940 C CA . ALA A 1 772 ? -9.667 21.872 -20.997 1.00 83.44 772 ALA A CA 1
ATOM 5941 C C . ALA A 1 772 ? -10.908 22.233 -21.804 1.00 83.44 772 ALA A C 1
ATOM 5943 O O . ALA A 1 772 ? -11.217 23.402 -21.995 1.00 83.44 772 ALA A O 1
ATOM 5944 N N . THR A 1 773 ? -11.535 21.226 -22.398 1.00 60.38 773 THR A N 1
ATOM 5945 C CA . THR A 1 773 ? -12.743 21.406 -23.192 1.00 60.38 773 THR A CA 1
ATOM 5946 C C . THR A 1 773 ? -13.875 21.835 -22.254 1.00 60.38 773 THR A C 1
ATOM 5948 O O . THR A 1 773 ? -14.607 20.988 -21.752 1.00 60.38 773 THR A O 1
ATOM 5951 N N . ASP A 1 774 ? -14.032 23.136 -22.018 1.00 49.16 774 ASP A N 1
ATOM 5952 C CA . ASP A 1 774 ? -15.198 23.724 -21.345 1.00 49.16 774 ASP A CA 1
ATOM 5953 C C . ASP A 1 774 ? -16.410 23.736 -22.288 1.00 49.16 774 ASP A C 1
ATOM 5955 O O . ASP A 1 774 ? -17.094 24.740 -22.457 1.00 49.16 774 ASP A O 1
ATOM 5959 N N . GLN A 1 775 ? -16.704 22.597 -22.924 1.00 52.38 775 GLN A N 1
ATOM 5960 C CA . GLN A 1 775 ? -17.962 22.441 -23.656 1.00 52.38 775 GLN A CA 1
ATOM 5961 C C . GLN A 1 775 ? -19.172 22.353 -22.713 1.00 52.38 775 GLN A C 1
ATOM 5963 O O . GLN A 1 775 ? -20.283 22.590 -23.168 1.00 52.38 775 GLN A O 1
ATOM 5968 N N . ASN A 1 776 ? -18.965 22.096 -21.412 1.00 49.34 776 ASN A N 1
ATOM 5969 C CA . ASN A 1 776 ? -20.043 22.074 -20.416 1.00 49.34 776 ASN A CA 1
ATOM 5970 C C . ASN A 1 776 ? -20.140 23.341 -19.547 1.00 49.34 776 ASN A C 1
ATOM 5972 O O . ASN A 1 776 ? -21.193 23.565 -18.963 1.00 49.34 776 ASN A O 1
ATOM 5976 N N . GLU A 1 777 ? -19.101 24.182 -19.447 1.00 48.97 777 GLU A N 1
ATOM 5977 C CA . GLU A 1 777 ? -19.179 25.413 -18.630 1.00 48.97 777 GLU A CA 1
ATOM 5978 C C . GLU A 1 777 ? -19.759 26.618 -19.386 1.00 48.97 777 GLU A C 1
ATOM 5980 O O . GLU A 1 777 ? -20.170 27.589 -18.756 1.00 48.97 777 GLU A O 1
ATOM 5985 N N . GLN A 1 778 ? -19.854 26.559 -20.719 1.00 46.94 778 GLN A N 1
ATOM 5986 C CA . GLN A 1 778 ? -20.447 27.631 -21.529 1.00 46.94 778 GLN A CA 1
ATOM 5987 C C . GLN A 1 778 ? -21.944 27.461 -21.818 1.00 46.94 778 GLN A C 1
ATOM 5989 O O . GLN A 1 778 ? -22.504 28.291 -22.529 1.00 46.94 778 GLN A O 1
ATOM 5994 N N . GLN A 1 779 ? -22.625 26.456 -21.251 1.00 45.88 779 GLN A N 1
ATOM 5995 C CA . GLN A 1 779 ? -24.078 26.570 -21.112 1.00 45.88 779 GLN A CA 1
ATOM 5996 C C . GLN A 1 779 ? -24.338 27.666 -20.069 1.00 45.88 779 GLN A C 1
ATOM 5998 O O . GLN A 1 779 ? -23.976 27.472 -18.903 1.00 45.88 779 GLN A O 1
ATOM 6003 N N . PRO A 1 780 ? -24.889 28.835 -20.457 1.00 46.31 780 PRO A N 1
ATOM 6004 C CA . PRO A 1 780 ? -25.167 29.897 -19.507 1.00 46.31 780 PRO A CA 1
ATOM 6005 C C . PRO A 1 780 ? -26.064 29.314 -18.422 1.00 46.31 780 PRO A C 1
ATOM 6007 O O . PRO A 1 780 ? -27.134 28.777 -18.715 1.00 46.31 780 PRO A O 1
ATOM 6010 N N . ARG A 1 781 ? -25.599 29.371 -17.168 1.00 46.41 781 ARG A N 1
ATOM 6011 C CA . ARG A 1 781 ? -26.443 29.037 -16.021 1.00 46.41 781 ARG A CA 1
ATOM 6012 C C . ARG A 1 781 ? -27.739 29.835 -16.187 1.00 46.41 781 ARG A C 1
ATOM 6014 O O . ARG A 1 781 ? -27.635 31.055 -16.352 1.00 46.41 781 ARG A O 1
ATOM 6021 N N . PRO A 1 782 ? -28.925 29.198 -16.177 1.00 50.09 782 PRO A N 1
ATOM 6022 C CA . PRO A 1 782 ? -30.165 29.953 -16.173 1.00 50.09 782 PRO A CA 1
ATOM 6023 C C . PRO A 1 782 ? -30.094 30.944 -15.004 1.00 50.09 782 PRO A C 1
ATOM 6025 O O . PRO A 1 782 ? -29.597 30.573 -13.932 1.00 50.09 782 PRO A O 1
ATOM 6028 N N . PRO A 1 783 ? -30.487 32.212 -15.211 1.00 52.91 783 PRO A N 1
ATOM 6029 C CA . PRO A 1 783 ? -30.405 33.217 -14.168 1.00 52.91 783 PRO A CA 1
ATOM 6030 C C . PRO A 1 783 ? -31.196 32.713 -12.964 1.00 52.91 783 PRO A C 1
ATOM 6032 O O . PRO A 1 783 ? -32.407 32.511 -13.036 1.00 52.91 783 PRO A O 1
ATOM 6035 N N . THR A 1 784 ? -30.500 32.467 -11.856 1.00 56.41 784 THR A N 1
ATOM 6036 C CA . THR A 1 784 ? -31.145 32.207 -10.574 1.00 56.41 784 THR A CA 1
ATOM 6037 C C . THR A 1 784 ? -31.900 33.478 -10.208 1.00 56.41 784 THR A C 1
ATOM 6039 O O . THR A 1 784 ? -31.263 34.474 -9.855 1.00 56.41 784 THR A O 1
ATOM 6042 N N . ARG A 1 785 ? -33.233 33.466 -10.358 1.00 51.12 785 ARG A N 1
ATOM 6043 C CA . ARG A 1 785 ? -34.110 34.503 -9.803 1.00 51.12 785 ARG A CA 1
ATOM 6044 C C . ARG A 1 785 ? -33.798 34.599 -8.308 1.00 51.12 785 ARG A C 1
ATOM 6046 O O . ARG A 1 785 ? -33.896 33.594 -7.606 1.00 51.12 785 ARG A O 1
ATOM 6053 N N . ARG A 1 786 ? -33.316 35.767 -7.885 1.00 46.28 786 ARG A N 1
ATOM 6054 C CA . ARG A 1 786 ? -33.234 36.143 -6.474 1.00 46.28 786 ARG A CA 1
ATOM 6055 C C . ARG A 1 786 ? -34.599 36.578 -5.989 1.00 46.28 786 ARG A C 1
ATOM 6057 O O . ARG A 1 786 ? -35.313 37.192 -6.814 1.00 46.28 786 ARG A O 1
#

pLDDT: mean 76.95, std 14.26, range [38.06, 98.19]

Radius of gyration: 33.14 Å; Cα contacts (8 Å, |Δi|>4): 806; chains: 1; bounding box: 98×69×103 Å

Solvent-accessible surface area (backbone atoms only — not comparable to full-atom values): 43452 Å² total; per-residue (Å²): 108,71,67,57,52,52,52,52,52,50,51,51,52,49,50,52,51,50,50,54,48,51,57,58,54,67,70,60,67,63,32,62,71,69,89,37,86,58,56,42,78,27,47,70,60,19,51,50,53,49,52,46,49,51,54,30,46,50,51,48,50,52,25,50,50,27,37,50,47,15,54,50,49,46,49,52,50,49,56,50,43,74,72,40,76,83,56,89,69,65,70,63,57,75,48,52,27,56,47,26,36,50,54,19,56,66,44,48,65,58,38,57,71,45,52,46,77,91,71,46,80,42,81,70,41,64,67,75,61,57,60,48,65,68,56,50,49,50,51,52,48,51,40,63,57,45,48,55,48,50,65,50,48,47,56,49,50,47,49,55,45,48,55,46,52,52,22,57,76,69,70,69,62,52,72,67,53,58,49,52,36,54,50,50,52,51,50,52,52,51,50,54,50,52,50,50,50,52,53,54,51,56,51,25,68,64,52,52,47,36,66,64,46,50,75,52,38,86,52,60,32,31,29,42,48,62,49,77,74,47,64,72,30,40,36,53,40,58,80,79,83,44,77,54,74,64,53,55,70,42,86,72,48,63,40,41,40,50,34,56,50,24,60,56,40,36,69,76,20,50,31,30,23,77,48,63,88,83,55,92,68,72,54,66,67,44,38,24,37,38,84,64,49,65,72,60,80,63,46,33,60,57,52,51,50,53,48,46,73,60,24,67,29,40,33,36,50,39,39,48,92,58,92,45,72,71,49,49,50,56,50,47,43,56,49,73,72,46,73,88,60,38,33,34,38,33,42,64,71,60,70,60,86,42,75,64,56,51,54,45,26,67,75,64,70,48,77,79,78,77,49,46,40,53,29,35,50,57,42,36,68,68,46,46,86,23,77,87,45,52,71,52,56,72,65,38,73,57,46,17,45,37,33,35,39,37,37,77,90,77,42,69,36,35,21,24,28,38,49,88,37,55,45,31,49,47,44,21,52,52,53,50,49,59,48,46,51,70,80,57,72,71,79,76,68,65,81,62,81,71,74,82,68,85,79,73,80,75,82,50,67,50,44,55,51,18,39,51,26,42,53,49,22,56,61,50,45,53,60,51,50,54,50,49,51,49,52,52,56,57,47,53,81,75,49,98,59,75,80,62,50,64,60,48,54,51,50,53,52,49,49,51,49,53,52,52,67,50,49,54,60,27,44,54,34,42,77,67,36,35,51,67,22,52,53,46,44,50,41,52,48,53,48,50,52,52,52,51,50,62,56,48,78,72,55,88,59,70,66,69,54,50,54,48,50,67,29,47,51,34,44,51,52,16,46,54,33,49,68,34,71,74,30,43,64,55,30,44,91,81,65,70,76,75,77,69,76,74,72,80,82,72,83,82,80,86,90,78,88,82,89,84,81,95,77,80,82,77,85,79,67,88,73,74,76,75,76,52,79,85,74,49,51,69,47,44,50,51,21,41,51,38,50,51,51,39,46,56,51,49,53,50,51,44,48,56,51,32,50,50,33,49,53,63,44,62,56,78,67,95,52,96,83,44,67,67,52,56,52,50,34,51,51,30,49,52,47,26,52,52,50,49,53,51,46,52,52,53,48,54,54,49,54,51,29,43,51,30,44,72,67,33,38,54,65,16,55,51,48,42,50,42,55,29,51,48,48,28,51,53,29,53,51,46,50,72,71,48,87,85,52,61,71,59,38,50,51,29,50,52,44,29,51,34,32,50,51,26,45,54,29,52,71,29,77,78,28,46,62,57,40,49,80,58,76,73,72,70,58,76,73,76,81,76,83,124

Secondary structure (DSSP, 8-state):
-HHHHHHHHHHHHHHHHHHHHHHHHHTT--------TTEEE-HHHHHHHHHHHHHHHHHHHHHHHHHHHHHHHHHHHHHHHHH-TTS---THHHHHHHHHHHHHHHTHHHHHHH--TTTSPPTTGGGT-S--HHHHHHHHHHHHHHHHHHHHHHHHHHHHHHHHHHHHHHT---HHHHHHHHHHHHHHHHHHHHHHHHHHHHHHHSS-BHHHHHHH--SPPEEEE--GGGGGPEEE--SSS--SHHHHH-S--EEEHHHHHHHHHTTTS-EEEEPPTT--S---SSSEEE----SSTTHHHHHHHHHHHTSSEEEEE-S-SS--HHHHHHHHIIIIIS-S--EEEE-PPPP---HHHHHHHHHTTPPPPPPHHHHHHHHHHHHTTSGGGTTHHHH-TTS-EEEEEEETTTEEEEEE-SS--HHHHHHHHHHHHHHHHHHSS-----S--------PPPPPHHHHHHHHHHHHHHHHHHHHHHHHHHHHHHHHTT-S-THHHHHHHHHHHHHHHHHHHHHHHHHHHHTTT-HHHHHHHHHHHHHHHHHHHHHHTT--SHHHHHHHHHHHHHHHHHHHHHHSHHHHHHS-TT-PPPPP-PPS---PPPP---------------------GGGS-HHHHHHHHHHHHHHHHHHHHHHHHHHHHHHHHTSPPS-TT-HHHHHHHHHHHHHHHHHHHHHHHHHHHHHHHHHHHHTT-HHHHHHHHHHHHHHHHHHHHHHHHS-S-HHHHHHHHHHHHHHHHHHHHHHSHHHHHHTS--TTTTSPPP----

Nearest PDB structures (foldseek):
  1o5h-assembly1_B  TM=2.877E-01  e=5.305E+00  Thermotoga maritima
  6rw3-assembly3_C  TM=1.540E-01  e=7.838E+00  Plasmodium falciparum

Mean predicted aligned error: 14.2 Å

Sequence (786 aa):
MAVISRVITAALSAGILLFYAGGRYRHRVRYVPRPAPHWHDVGPEAAELRRRARRWRLVVLTRRGLLIAGGYLAFFFLVTRLREPDGDGSGAWYLLVPGSVVLGLALTPLCRRLAHPMYSPPRGSGARDRHSLSGSLARTGAGLIFYPVLVYLVPVVAALTAVPVLGLLSGSLDLLGLLAVAVGWLLLLAYARVLRRIDQWALRHRSPQVTAVLAADPRPYFLYLRTFQDDAVELRAGPVNRRGLITALSFRRRLPFEEVVAWRFQHFGPLVAGNDPSAAGLASLGAAKLFLSTFPRDRWKVEIEQYARASRAVVLSAAPVKLGDGFQYELQMIGERMPPHPLVLLVPPDRPWTPWTTIRSLLLRRPPQADVAERWGEFCCFVNGWPVFQGIYELNPTGAAHVLLYLPDEGWSVWGAAQRTEWTYAVAIMRAMAHAERGYPDRQVSPAIQPTAPHRPATPATVRWAIGLMVSAMLLYLPATVQLAHLVRRSEQLATYPQTVDSFAALLAVELTVSFAGWLPITWLCARGSARARSAATVALGIGFLVTLLVIGRIQGAGPRALTVLFLAPALASVVLLWRGESLRYFDPTREPPPTAPPPPAAEPPPLAEEPPPGTLPKLGPERHRTSWREVPRTVQAAVLLMAAGMAALTLAGYLLTFRLLHAAQAPAASTDDINGQLRQTSSALGAVAVALTAVIALACWVWVATQCRRGHPRGRVAATVTGSLMTVAASLRALLTPADLPLTACCAVLALTALTALLLLWHRGSKRHFATDQNEQQPRPPTRR